Protein AF-A0A0N7KKI3-F1 (afdb_monomer)

Solvent-accessible surface area (backbone atoms only — not comparable to full-atom values): 72756 Å² total; per-residue (Å²): 108,72,69,59,54,50,51,52,50,52,51,49,30,52,50,28,50,50,39,34,52,52,30,52,74,70,67,49,55,43,55,56,21,29,50,46,22,46,49,48,26,42,55,50,39,72,75,39,97,56,88,76,52,44,30,58,56,37,31,52,39,54,54,62,45,43,54,87,88,44,73,42,76,65,54,56,46,21,52,50,36,22,36,77,67,65,56,20,59,52,69,49,43,49,35,59,38,47,75,63,39,57,44,39,30,86,85,38,40,69,59,35,48,52,49,49,52,53,48,56,61,44,71,63,59,69,79,72,96,66,55,76,72,53,39,56,52,49,34,52,56,34,30,73,46,64,45,49,42,69,50,70,72,43,97,76,72,50,57,34,50,40,56,42,51,50,54,52,48,53,49,49,49,51,52,50,49,44,32,55,78,68,71,42,86,75,84,89,60,82,97,42,65,87,75,63,59,83,66,87,73,75,94,72,91,73,94,74,84,83,89,90,57,72,72,63,54,52,50,51,50,53,44,43,58,51,41,48,53,48,47,52,52,34,50,30,52,41,46,63,25,68,67,48,27,50,42,53,33,38,37,47,68,64,40,46,69,68,40,49,55,48,49,53,55,51,51,57,59,59,60,49,79,81,53,100,48,83,73,54,50,60,49,52,52,48,35,53,48,31,54,48,40,36,78,65,63,67,68,66,60,63,74,91,40,74,63,22,59,61,59,61,83,69,75,85,83,68,94,83,68,60,73,73,45,100,63,58,62,48,66,51,45,50,56,41,54,49,58,56,44,70,57,37,80,92,55,72,48,68,57,26,48,30,60,52,49,36,43,42,48,57,28,49,24,52,71,68,62,44,51,66,25,57,43,52,34,52,51,53,53,33,39,36,48,59,49,45,49,58,75,60,81,64,40,58,97,54,55,46,70,49,36,48,47,37,44,47,32,31,39,46,48,52,17,52,51,55,62,53,52,67,50,60,82,73,56,94,71,96,64,80,53,69,63,55,55,25,49,54,53,22,56,60,58,51,67,74,42,58,84,62,30,61,54,58,83,92,44,40,67,60,13,20,49,42,25,27,54,39,47,52,58,51,49,60,54,50,57,68,72,55,84,76,82,95,71,96,82,57,83,73,58,68,37,27,75,36,33,43,61,37,46,45,51,51,24,28,39,63,67,69,71,41,66,80,69,61,55,73,42,87,84,67,68,57,83,45,94,67,88,66,86,74,80,79,55,64,64,58,46,47,75,76,65,51,63,63,86,82,41,41,73,59,36,25,71,41,45,58,90,48,70,69,62,50,58,68,42,48,58,33,50,76,72,41,56,75,68,43,21,34,46,39,32,42,26,52,49,24,23,22,50,62,65,10,40,58,51,28,61,57,44,51,44,50,53,54,43,55,60,52,72,74,53,84,77,80,96,74,60,78,63,61,58,62,73,45,36,51,35,52,36,42,42,43,52,37,51,42,37,66,38,44,46,50,44,40,13,42,67,24,40,44,28,58,48,43,63,60,29,51,60,51,27,43,52,36,22,62,44,64,72,69,89,73,88,81,63,98,60,78,91,62,44,56,56,53,39,19,22,43,32,42,50,41,45,49,68,68,32,69,79,58,56,56,55,65,88,75,74,76,94,82,85,58,81,80,65,75,87,70,54,38,71,69,54,32,38,50,49,42,39,47,58,56,67,62,67,46,97,84,56,77,81,65,72,79,71,66,86,71,61,77,86,70,75,58,80,67,59,67,82,80,33,64,64,54,42,51,49,52,53,48,53,53,46,48,25,69,38,80,85,65,93,79,70,83,59,67,69,41,56,52,50,21,52,51,49,47,47,65,32,52,68,70,80,86,81,79,74,86,75,81,90,79,81,88,81,86,89,79,90,79,91,87,82,89,81,90,87,88,80,86,90,85,77,87,70,79,93,46,26,54,50,51,51,56,69,15,44,63,62,39,50,54,52,53,52,50,31,35,78,71,68,76,34,55,60,64,50,52,41,52,14,54,47,52,46,33,74,72,34,56,46,43,48,59,55,52,40,30,48,36,29,14,47,49,52,66,63,76,59,65,65,41,65,32,73,52,80,76,32,76,50,35,76,92,36,28,68,59,43,46,51,49,26,46,47,25,31,43,58,18,53,26,89,70,83,81,72,93,62,95,58,88,70,75,55,64,40,42,43,57,56,50,49,50,55,53,37,64,75,66,51,73,72,84,84,40,72,60,58,50,62,52,50,54,54,34,51,52,52,37,33,74,54,44,74,83,72,36,40,44,51,51,35,14,47,48,37,70,72,41,58,77,27,34,66,40,39,41,53,62,41,53,44,52,60,40,49,75,36,66,65,51,44,52,32,29,54,53,26,25,53,26,30,33,69,20,49,72,58,96,65,33,77,40,88,50,95,72,42,21,66,48,39,14,56,41,62,52,73,90,60,88,61,98,62,77,74,39,25,21,37,44,52,40,61,72,33,39,70,53,46,70,40,63,63,59,53,50,53,52,50,52,49,51,50,41,55,51,28,34,21,47,30,64,56,51,53,80,88,63,81,93,76,64,91,86,75,65,55,49,65,64,58,44,42,53,48,38,52,33,52,20,42,51,50,16,41,54,48,43,64,35,36,33,66,60,44,45,47,41,39,50,69,43,51,49,56,48,50,43,42,65,29,44,61,83,80,60,57,95,57,57,76,60,25,30,35,36,34,12,37,36,53,24,46,22,52,50,48,30,47,29,70,55,46,36,33,59,93,58,57,71,67,55,30,67,77,43,34,76,56,42,46,63,44,53,33,53,35,47,41,51,52,27,41,38,65,72,65,77,45,82,68,28,46,55,71,57,22,51,54,32,20,52,56,41,34,53,51,46,36,54,74,50,28,42,67,56,45,47,59,32,57,66,67,45,52,51,47,39,26,54,43,31,41,76,70,71,38,47,48,54,23,50,49,50,37,59,37,34,41,74,86,24,47,43,57,48,42,65,73,74,90

Sequence (1307 aa):
MAAATAAAAAELERRVMAAVKASAARGDPPLLQAAEAARCAREASSSISVDGGAGAALAAALVSNLCFAHNTGAMWKVLDQAMASRLVSPLLALALLTPRVVPNRQAQPEAYRLYLELLGQYTVAPVCTESVETKAMLVKSIDDALHLSDSYGFQRVDFGHTVILFVLSVIKILTDCILEDCGLPTIDGDGHDISYAIGAEKSMNIDGKGSSFDRKDEHRECLRRKNTIMTLEVVEKITANKNTQVFLRLVYRNTPENFNILLQRLQLIGALKSKNFGTAHNLLGSLMMNIRKVVTTGHQLHKGNLLGSIVSTKPCSSAARSVFGAGKSSCWIPFDMFMENTMDGRHLDTISSIEALTELAKTLQVLNRATWQETFQALWISALRLIQRDRGIPEGPFPHLHSRLCMLLAIVPLSIASILKEESDKIEGGMVSVRRGELLSSLQVLGQFFGLLSPPPAVVQSANIAARKALVALSVLKDRNERGHNYSKDISSIKAAGNMLHLIVEACIARNLVDTSVYFWPSYVVPVKDASAVEESPWSALMEGSPLMGLKDALMVTPASSLAELEKLQPFAVSGSDEEKLAASKILCGASLLRGWNIQEHVIQMVLKLLSTLLPLDSGSDGFYIHHMPMLHALISGISSIDVVHILSMYGLVPELAAILMPLCEIFGSLPSSDHRNCSFEEASVYSVFSCAFLCLLRLWKFHRPPVEYALSKHGVFVCSEISLDFLLLLRNSHFALNSPYDVSRKSIFQLDPSFQKPVYIDSFPKLRAWYFQNQACIASTLSSSYKRKSILQVANKILKIVCHKMSKSGIPPVSSQSTSSSSMSGSSLGTQDDVSQGPPATAWEVLEAVPFVLETVLAACAHGRLSSRDLITGLRNLADFLPASVAVIVSYFSAEITRGLWKPVMLNGTDWPSPAATLLAVESDIEEALASAGVHINISPRIRPPIPMLPLPIATLISLSITVKMEEFNHLQGIIDKGVEICATSSSWPSMAIIGAFWAQKVRRWHDYIIQSCSETPFTRDKNAVAQLIRSCFSSFLGPLVDGRSCFVADRGVNRLLGQAHQERSPRFSLSPGLLYTRCCRMFPDNYFVCEEILKVVIERARALANECDSSRPHLLKSGRMTLSSATCSVEQIASLAASMLCHAGGIKLVRLLYEQILPTMLLSAGEARLGSAGPVCSSFEGFALAYVLLVSGASTWGVGETSPVYTSVYTSKRQRVVDRHLEFVANVMQGNIELGCGQVTWRTYVICFVGLLVDFAPTWIPEVKLETLKKLASGLWKWHECDLALSLLERGGPKAISTVVEYIL

Nearest PDB structures (foldseek):
  6qj3-assembly1_A  TM=1.197E-01  e=1.471E-01  Thermochaetoides thermophila DSM 1495
  7n6g-assembly1_1E  TM=1.795E-01  e=2.109E+00  Chlamydomonas reinhardtii

Secondary structure (DSSP, 8-state):
-HHHHHHHHHHHHHHHHHHHHHHHHTT--HHHHHHHHHHHHHHHHHHTT--S-HHHHHHHHHHHHHTTT---HHHHHHHHHHHHTTSS-HHHHHHHHHHHHSTTTTT-HHHHHHHHHHHHHHTT-------HHHHHHHHHHHHHHHTHHHHHT-SS--HHHHHHHHHHHHHHHHHHHHHHHTTPPP---SS------TT-S------------HHHHHHHHHHHHHHHHHHHHHHHHHHHSHHHHHHHHHHHHH-HHHHHHHHHHHHHHHGGGGS--TTHHHHHHHHHHHHHHHHH------TTSHHHHHS--S---SSS--TTSTTGGGGGHHHHHHHHHHT-TT---SS-HHHHHHHHHHHHHHHTT--HHHHHHHHHHHHHHHHHHTTS---SSS--HHHHHHIIIIIHHHHHHHHHHHHHTT--SSPPPHHHHHHHHHHHHHTT-HHHHPPPGGGHHHHHHHHHHHHHHHHHHHHHH--SS--TT-GGG-EE---HHHHHHHHHHHTTSS-GGGGGSTTS--EE----PPPPPHHHHHHTT--HHHHHHHHHHS---SHHHHHTTHHHHHHS-HHHHHHHHHHIIIIIHHH-TTTHHHHHHHHHHHHHHTSPSTT--HHHHHHTHHHHHHHHHHHHSHHHHHHHHHTT-HHHHHHHHHHHHHHHTTSB----TT--STT--HHHHHHHHHHHHHHTTT----TTTTS--SS---------HHHHHHHHHHHHHH--TT--SGGGT----GGG-S---GGG-HHHHHHHHHHHHHHHSPPPTT---HHHHHHHHHHHHHHTTTTTS--------------------------S----S-BHHHHHHHHHHHHHHHHHHHHTTSS-HHHHHHHHHHHHHH-TTHHHHHHHHHHHHHHHT-SPEEE--SSSS---HHHHHHHHHHHHHHHHHTT----S---SS-PPPEEEHHHHHHHHHHHHS-TTS-HHHHHHHHHHHHHHHHTSSSSSHHHHHHHHHHH-GGGHHHHHHHHHTGGGGT-HHHHHHHHHHHHHHHH--EETTEEPP-TT-SHHHHH----SS--SS----HHHHHHHHGGG-S-HHHHHHHHHHHHHHHHHHHHHHH-TTS--S-GGGPPPHHHHHHHHHHHHHHHHHHHHHHHHHHHHHHIIIIIHHHHHHH--TTTS----HHHHHHHHHHHHHHHHHHHHHHH-SS---HHHHHHTGGGHHHHHHHHHHHHHHHHTTSS--SS-HHHHHHHHHHHHHHHHHH-GGGGGGS-HHHHHHHHHHHHHTT-HHHHHHHHHTS-GGGHHHHHHHH-

Foldseek 3Di:
DVVVVVVLLVVLLVQLVVLLVVCVVVVHQLLVNLVSSLVSLVVSCVVDVPPDDSQLSSLLSLLVQCADPPVDPSSLRNVLSCCVVVSHQLLLSLLQNCLRCLLCCLVCVVSLVSSLVSLLVCLLPRDDPDDPRHLVVSLVSSCVSQVLCQLQVNPDAGSLNSNLSSLLLLLVSLLVSLCVLVVHDDPPDPPRRDDSDHPPDDDDDDDDDDDDDVPVVVVSVVSSVVSSLSSLVSSLSSLQRPVNLLSLLLCCQFPVVSNVSSVVSLVSVVVCVVPPDVVVVVSNVSSVVSSVCSVPVAFQFDCVDPLSLLPVLDQPDDDPDDCPDPQNLLLLVLLLLLLLLLQQLLDQALAALLQLLLQLLQQSCQLVVHDLLSSLLSNLLSLLQLLQQCLDDLPDQTQHSLLSCLVNLASSLSSLVLVVVVQVVPDDDDDDGPSLVSNVNSLVVNVVPVVSFADHPVCQVVQFVLLLVLVLVVVVVVCVVPPDDDDPDCNQWWTWGGTNSSSNVLLNCLVVSDHSCVSVPPPRIDTDDDGDGDDDQLLVVVVVPDDLVVCLVSLLADADAHPVSLVSLLCQCPPNDLVSVLSSLSSLLGCNCRPVSSCNLVSVQSLLQSLVVLFDDDDDDPPSCVSCQSNLLSSLLSCLRSNNSSSCSNRSCLLVLLLSLLVQLLSLLPDWQDDPVPDPPDDGTSLSSNLSSLLSNCSSFPLADALPLPDDDDDFDQQDPGDDNVNSLVLLVVVLVVVDVPDPSPVPRHDHDCVSNDRDDVVVRVLVVVLSVVLVVLLNDPDDPVDPDVVLVVLLVLLLCLLQVPPPPDDDDDDDDDDDDDDDDDDDDDDDPDPPDDGPRHRNSSNLSNLLVNLVVLLVCCLVVNAALVSNLSSVLSVCVVRVNNLLSLLRNLLSVLLVVPFDWDFCPCPRAPALVVQLVVLLVQLQQQLVLLQFHDDQDPDPDDDGDIDGSSLSSLLSNLLPHPCPPCSSSCSSSVVSSLSSCLSHDPPPLSRSLSSVCVRCVSSNLVSSLSSSLSVQLPDLVRLLSLLQSLCCQAQNDQDPLAHDDDPNHHDCQQQHGSDPDPPVGHYGRSNSSLSNRLQSHNHLLSSLVSLLLSLLSLLLNLLVLQDPPDDDDDPPRGDDSVNSSSSLSSSLSSSLSSQCSNNNLSSLLCLQQPRVLCCFAVQACVNVPPGPLSSLLSSLLSSLSNNVNNLCSRQNQADRDPSSCVPGVVCVLVSVQNSLLSLLCVLVVVGDTNDDPSNSVSNLLNNLSCCLSGRLVSLLSHDLVSLLSSLVSCVVVVSNSSNLSSLSSNHPVSSVVSSVVVD

Mean predicted aligned error: 16.3 Å

InterPro domains:
  IPR039638 Mediator of RNA polymerase II transcription subunit 33A/B [PTHR33739] (8-1307)
  IPR060620 Mediator of RNA polymerase II transcription subunit 33, C-terminal domain [PF27769] (1089-1267)
  IPR060621 Mediator of RNA polymerase II transcription subunit 33, middle TPR-like domain [PF27774] (783-1020)
  IPR060622 Mediator of RNA polymerase II transcription subunit 33, second TPR-like domain [PF27814] (111-295)

pLDDT: mean 75.93, std 17.08, range [24.58, 95.88]

Radius of gyration: 40.16 Å; Cα contacts (8 Å, |Δi|>4): 1659; chains: 1; bounding box: 122×83×146 Å

Structure (mmCIF, N/CA/C/O backbone):
data_AF-A0A0N7KKI3-F1
#
_entry.id   AF-A0A0N7KKI3-F1
#
loop_
_atom_site.group_PDB
_atom_site.id
_atom_site.type_symbol
_atom_site.label_atom_id
_atom_site.label_alt_id
_atom_site.label_comp_id
_atom_site.label_asym_id
_atom_site.label_entity_id
_atom_site.label_seq_id
_atom_site.pdbx_PDB_ins_code
_atom_site.Cartn_x
_atom_site.Cartn_y
_atom_site.Cartn_z
_atom_site.occupancy
_atom_site.B_iso_or_equiv
_atom_site.auth_seq_id
_atom_site.auth_comp_id
_atom_site.auth_asym_id
_atom_site.auth_atom_id
_atom_site.pdbx_PDB_model_num
ATOM 1 N N . MET A 1 1 ? -52.691 37.943 29.164 1.00 39.59 1 MET A N 1
ATOM 2 C CA . MET A 1 1 ? -52.758 36.521 28.757 1.00 39.59 1 MET A CA 1
ATOM 3 C C . MET A 1 1 ? -52.227 35.577 29.832 1.00 39.59 1 MET A C 1
ATOM 5 O O . MET A 1 1 ? -53.029 34.792 30.308 1.00 39.59 1 MET A O 1
ATOM 9 N N . ALA A 1 2 ? -50.972 35.694 30.291 1.00 42.16 2 ALA A N 1
ATOM 10 C CA . ALA A 1 2 ? -50.390 34.792 31.305 1.00 42.16 2 ALA A CA 1
ATOM 11 C C . ALA A 1 2 ? -51.200 34.667 32.620 1.00 42.16 2 ALA A C 1
ATOM 13 O O . ALA A 1 2 ? -51.372 33.573 33.149 1.00 42.16 2 ALA A O 1
ATOM 14 N N . ALA A 1 3 ? -51.764 35.773 33.123 1.00 48.22 3 ALA A N 1
ATOM 15 C CA . ALA A 1 3 ? -52.620 35.748 34.315 1.00 48.22 3 ALA A CA 1
ATOM 16 C C . ALA A 1 3 ? -53.956 35.011 34.085 1.00 48.22 3 ALA A C 1
ATOM 18 O O . ALA A 1 3 ? -54.440 34.316 34.972 1.00 48.22 3 ALA A O 1
ATOM 19 N N . ALA A 1 4 ? -54.532 35.119 32.882 1.00 51.38 4 ALA A N 1
ATOM 20 C CA . ALA A 1 4 ? -55.780 34.442 32.524 1.00 51.38 4 ALA A CA 1
ATOM 21 C C . ALA A 1 4 ? -55.566 32.933 32.320 1.00 51.38 4 ALA A C 1
ATOM 23 O O . ALA A 1 4 ? -56.387 32.134 32.757 1.00 51.38 4 ALA A O 1
ATOM 24 N N . THR A 1 5 ? -54.437 32.536 31.723 1.00 57.62 5 THR A N 1
ATOM 25 C CA . THR A 1 5 ? -54.050 31.123 31.590 1.00 57.62 5 THR A CA 1
ATOM 26 C C . THR A 1 5 ? -53.721 30.492 32.943 1.00 57.62 5 THR A C 1
ATOM 28 O O . THR A 1 5 ? -54.114 29.356 33.185 1.00 57.62 5 THR A O 1
ATOM 31 N N . ALA A 1 6 ? -53.075 31.229 33.855 1.00 60.16 6 ALA A N 1
ATOM 32 C CA . ALA A 1 6 ? -52.819 30.761 35.218 1.00 60.16 6 ALA A CA 1
ATOM 33 C C . ALA A 1 6 ? -54.119 30.594 36.025 1.00 60.16 6 ALA A C 1
ATOM 35 O O . ALA A 1 6 ? -54.301 29.580 36.693 1.00 60.16 6 ALA A O 1
ATOM 36 N N . ALA A 1 7 ? -55.055 31.544 35.912 1.00 66.81 7 ALA A N 1
ATOM 37 C CA . ALA A 1 7 ? -56.368 31.444 36.549 1.00 66.81 7 ALA A CA 1
ATOM 38 C C . ALA A 1 7 ? -57.192 30.264 36.003 1.00 66.81 7 ALA A C 1
ATOM 40 O O . ALA A 1 7 ? -57.813 29.536 36.774 1.00 66.81 7 ALA A O 1
ATOM 41 N N . ALA A 1 8 ? -57.160 30.036 34.686 1.00 65.81 8 ALA A N 1
ATOM 42 C CA . ALA A 1 8 ? -57.825 28.901 34.049 1.00 65.81 8 ALA A CA 1
ATOM 43 C C . ALA A 1 8 ? -57.219 27.550 34.473 1.00 65.81 8 ALA A C 1
ATOM 45 O O . ALA A 1 8 ? -57.959 26.604 34.737 1.00 65.81 8 ALA A O 1
ATOM 46 N N . ALA A 1 9 ? -55.889 27.468 34.588 1.00 66.56 9 ALA A N 1
ATOM 47 C CA . ALA A 1 9 ? -55.198 26.277 35.077 1.00 66.56 9 ALA A CA 1
ATOM 48 C C . ALA A 1 9 ? -55.525 25.986 36.552 1.00 66.56 9 ALA A C 1
ATOM 50 O O . ALA A 1 9 ? -55.833 24.846 36.889 1.00 66.56 9 ALA A O 1
ATOM 51 N N . ALA A 1 10 ? -55.545 27.013 37.408 1.00 70.94 10 ALA A N 1
ATOM 52 C CA . ALA A 1 10 ? -55.915 26.879 38.817 1.00 70.94 10 ALA A CA 1
ATOM 53 C C . ALA A 1 10 ? -57.389 26.463 38.999 1.00 70.94 10 ALA A C 1
ATOM 55 O O . ALA A 1 10 ? -57.712 25.647 39.861 1.00 70.94 10 ALA A O 1
ATOM 56 N N . GLU A 1 11 ? -58.298 26.985 38.169 1.00 77.44 11 GLU A N 1
ATOM 57 C CA . GLU A 1 11 ? -59.709 26.584 38.181 1.00 77.44 11 GLU A CA 1
ATOM 58 C C . GLU A 1 11 ? -59.897 25.139 37.697 1.00 77.44 11 GLU A C 1
ATOM 60 O O . GLU A 1 11 ? -60.662 24.380 38.298 1.00 77.44 11 GLU A O 1
ATOM 65 N N . LEU A 1 12 ? -59.180 24.729 36.647 1.00 77.38 12 LEU A N 1
ATOM 66 C CA . LEU A 1 12 ? -59.158 23.341 36.189 1.00 77.38 12 LEU A CA 1
ATOM 67 C C . LEU A 1 12 ? -58.646 22.405 37.290 1.00 77.38 12 LEU A C 1
ATOM 69 O O . LEU A 1 12 ? -59.284 21.398 37.589 1.00 77.38 12 LEU A O 1
ATOM 73 N N . GLU A 1 13 ? -57.524 22.756 37.912 1.00 76.75 13 GLU A N 1
ATOM 74 C CA . GLU A 1 13 ? -56.923 22.017 39.018 1.00 76.75 13 GLU A CA 1
ATOM 75 C C . GLU A 1 13 ? -57.913 21.846 40.178 1.00 76.75 13 GLU A C 1
ATOM 77 O O . GLU A 1 13 ? -58.149 20.731 40.650 1.00 76.75 13 GLU A O 1
ATOM 82 N N . ARG A 1 14 ? -58.586 22.933 40.572 1.00 81.00 14 ARG A N 1
ATOM 83 C CA . ARG A 1 14 ? -59.625 22.922 41.606 1.00 81.00 14 ARG A CA 1
ATOM 84 C C . ARG A 1 14 ? -60.778 21.980 41.251 1.00 81.00 14 ARG A C 1
ATOM 86 O O . ARG A 1 14 ? -61.243 21.243 42.122 1.00 81.00 14 ARG A O 1
ATOM 93 N N . ARG A 1 15 ? -61.245 21.982 39.996 1.00 82.44 15 ARG A N 1
ATOM 94 C CA . ARG A 1 15 ? -62.332 21.101 39.520 1.00 82.44 15 ARG A CA 1
ATOM 95 C C . ARG A 1 15 ? -61.924 19.633 39.502 1.00 82.44 15 ARG A C 1
ATOM 97 O O . ARG A 1 15 ? -62.675 18.798 40.000 1.00 82.44 15 ARG A O 1
ATOM 104 N N . VAL A 1 16 ? -60.741 19.328 38.972 1.00 82.50 16 VAL A N 1
ATOM 105 C CA . VAL A 1 16 ? -60.190 17.966 38.932 1.00 82.50 16 VAL A CA 1
ATOM 106 C C . VAL A 1 16 ? -60.048 17.417 40.352 1.00 82.50 16 VAL A C 1
ATOM 108 O O . VAL A 1 16 ? -60.515 16.318 40.640 1.00 82.50 16 VAL A O 1
ATOM 111 N N . MET A 1 17 ? -59.500 18.206 41.276 1.00 81.44 17 MET A N 1
ATOM 112 C CA . MET A 1 17 ? -59.344 17.785 42.669 1.00 81.44 17 MET A CA 1
ATOM 113 C C . MET A 1 17 ? -60.664 17.667 43.423 1.00 81.44 17 MET A C 1
ATOM 115 O O . MET A 1 17 ? -60.800 16.782 44.267 1.00 81.44 17 MET A O 1
ATOM 119 N N . ALA A 1 18 ? -61.647 18.522 43.131 1.00 83.38 18 ALA A N 1
ATOM 120 C CA . ALA A 1 18 ? -62.993 18.378 43.677 1.00 83.38 18 ALA A CA 1
ATOM 121 C C . ALA A 1 18 ? -63.645 17.067 43.211 1.00 83.38 18 ALA A C 1
ATOM 123 O O . ALA A 1 18 ? -64.257 16.382 44.026 1.00 83.38 18 ALA A O 1
ATOM 124 N N . ALA A 1 19 ? -63.452 16.683 41.945 1.00 83.56 19 ALA A N 1
ATOM 125 C CA . ALA A 1 19 ? -63.939 15.417 41.401 1.00 83.56 19 ALA A CA 1
ATOM 126 C C . ALA A 1 19 ? -63.255 14.206 42.055 1.00 83.56 19 ALA A C 1
ATOM 128 O O . ALA A 1 19 ? -63.938 13.302 42.530 1.00 83.56 19 ALA A O 1
ATOM 129 N N . VAL A 1 20 ? -61.922 14.225 42.186 1.00 83.00 20 VAL A N 1
ATOM 130 C CA . VAL A 1 20 ? -61.176 13.157 42.879 1.00 83.00 20 VAL A CA 1
ATOM 131 C C . VAL A 1 20 ? -61.623 13.033 44.339 1.00 83.00 20 VAL A C 1
ATOM 133 O O . VAL A 1 20 ? -61.888 11.928 44.804 1.00 83.00 20 VAL A O 1
ATOM 136 N N . LYS A 1 21 ? -61.774 14.154 45.062 1.00 83.06 21 LYS A N 1
ATOM 137 C CA . LYS A 1 21 ? -62.254 14.161 46.456 1.00 83.06 21 LYS A CA 1
ATOM 138 C C . LYS A 1 21 ? -63.697 13.664 46.574 1.00 83.06 21 LYS A C 1
ATOM 140 O O . LYS A 1 21 ? -63.990 12.908 47.495 1.00 83.06 21 LYS A O 1
ATOM 145 N N . ALA A 1 22 ? -64.583 14.051 45.654 1.00 84.44 22 ALA A N 1
ATOM 146 C CA . ALA A 1 22 ? -65.972 13.594 45.630 1.00 84.44 22 ALA A CA 1
ATOM 147 C C . ALA A 1 22 ? -66.069 12.085 45.363 1.00 84.44 22 ALA A C 1
ATOM 149 O O . ALA A 1 22 ? -66.792 11.387 46.067 1.00 84.44 22 ALA A O 1
ATOM 150 N N . SER A 1 23 ? -65.298 11.570 44.404 1.00 84.00 23 SER A N 1
ATOM 151 C CA . SER A 1 23 ? -65.222 10.138 44.103 1.00 84.00 23 SER A CA 1
ATOM 152 C C . SER A 1 23 ? -64.612 9.336 45.255 1.00 84.00 23 SER A C 1
ATOM 154 O O . SER A 1 23 ? -65.157 8.311 45.663 1.00 84.00 23 SER A O 1
ATOM 156 N N . ALA A 1 24 ? -63.543 9.849 45.871 1.00 82.06 24 ALA A N 1
ATOM 157 C CA . ALA A 1 24 ? -62.954 9.249 47.064 1.00 82.06 24 ALA A CA 1
ATOM 158 C C . ALA A 1 24 ? -63.943 9.211 48.244 1.00 82.06 24 ALA A C 1
ATOM 160 O O . ALA A 1 24 ? -64.003 8.208 48.952 1.00 82.06 24 ALA A O 1
ATOM 161 N N . ALA A 1 25 ? -64.763 10.254 48.427 1.00 83.88 25 ALA A N 1
ATOM 162 C CA . ALA A 1 25 ? -65.809 10.294 49.453 1.00 83.88 25 ALA A CA 1
ATOM 163 C C . ALA A 1 25 ? -66.946 9.284 49.204 1.00 83.88 25 ALA A C 1
ATOM 165 O O . ALA A 1 25 ? -67.576 8.837 50.160 1.00 83.88 25 ALA A O 1
ATOM 166 N N . ARG A 1 26 ? -67.187 8.886 47.945 1.00 84.31 26 ARG A N 1
ATOM 167 C CA . ARG A 1 26 ? -68.131 7.811 47.585 1.00 84.31 26 ARG A CA 1
ATOM 168 C C . ARG A 1 26 ? -67.565 6.401 47.789 1.00 84.31 26 ARG A C 1
ATOM 170 O O . ARG A 1 26 ? -68.307 5.434 47.662 1.00 84.31 26 ARG A O 1
ATOM 177 N N . GLY A 1 27 ? -66.278 6.273 48.124 1.00 80.69 27 GLY A N 1
ATOM 178 C CA . GLY A 1 27 ? -65.605 4.977 48.240 1.00 80.69 27 GLY A CA 1
ATOM 179 C C . GLY A 1 27 ? -65.276 4.336 46.889 1.00 80.69 27 GLY A C 1
ATOM 180 O O . GLY A 1 27 ? -65.025 3.134 46.828 1.00 80.69 27 GLY A O 1
ATOM 181 N N . ASP A 1 28 ? -65.272 5.122 45.810 1.00 85.56 28 ASP A N 1
ATOM 182 C CA . ASP A 1 28 ? -64.985 4.629 44.467 1.00 85.56 28 ASP A CA 1
ATOM 183 C C . ASP A 1 28 ? -63.538 4.108 44.360 1.00 85.56 28 ASP A C 1
ATOM 185 O O . ASP A 1 28 ? -62.619 4.692 44.951 1.00 85.56 28 ASP A O 1
ATOM 189 N N . PRO A 1 29 ? -63.277 3.045 43.575 1.00 86.25 29 PRO A N 1
ATOM 190 C CA . PRO A 1 29 ? -61.919 2.560 43.364 1.00 86.25 29 PRO A CA 1
ATOM 191 C C . PRO A 1 29 ? -61.066 3.611 42.620 1.00 86.25 29 PRO A C 1
ATOM 193 O O . PRO A 1 29 ? -61.608 4.378 41.820 1.00 86.25 29 PRO A O 1
ATOM 196 N N . PRO A 1 30 ? -59.727 3.636 42.798 1.00 83.94 30 PRO A N 1
ATOM 197 C CA . PRO A 1 30 ? -58.855 4.671 42.220 1.00 83.94 30 PRO A CA 1
ATOM 198 C C . PRO A 1 30 ? -58.974 4.845 40.696 1.00 83.94 30 PRO A C 1
ATOM 200 O O . PRO A 1 30 ? -58.796 5.947 40.186 1.00 83.94 30 PRO A O 1
ATOM 203 N N . LEU A 1 31 ? -59.325 3.779 39.969 1.00 85.00 31 LEU A N 1
ATOM 204 C CA . LEU A 1 31 ? -59.612 3.824 38.533 1.00 85.00 31 LEU A CA 1
ATOM 205 C C . LEU A 1 31 ? -60.816 4.716 38.192 1.00 85.00 31 LEU A C 1
ATOM 207 O O . LEU A 1 31 ? -60.772 5.490 37.240 1.00 85.00 31 LEU A O 1
ATOM 211 N N . LEU A 1 32 ? -61.890 4.620 38.975 1.00 85.62 32 LEU A N 1
ATOM 212 C CA . LEU A 1 32 ? -63.112 5.400 38.782 1.00 85.62 32 LEU A CA 1
ATOM 213 C C . LEU A 1 32 ? -62.879 6.868 39.170 1.00 85.62 32 LEU A C 1
ATOM 215 O O . LEU A 1 32 ? -63.328 7.762 38.457 1.00 85.62 32 LEU A O 1
ATOM 219 N N . GLN A 1 33 ? -62.077 7.106 40.216 1.00 86.50 33 GLN A N 1
ATOM 220 C CA . GLN A 1 33 ? -61.606 8.446 40.593 1.00 86.50 33 GLN A CA 1
ATOM 221 C C . GLN A 1 33 ? -60.806 9.096 39.451 1.00 86.50 33 GLN A C 1
ATOM 223 O O . GLN A 1 33 ? -61.048 10.250 39.098 1.00 86.50 33 GLN A O 1
ATOM 228 N N . ALA A 1 34 ? -59.887 8.345 38.829 1.00 84.38 34 ALA A N 1
ATOM 229 C CA . ALA A 1 34 ? -59.120 8.800 37.670 1.00 84.38 34 ALA A CA 1
ATOM 230 C C . ALA A 1 34 ? -60.013 9.065 36.444 1.00 84.38 34 ALA A C 1
ATOM 232 O O . ALA A 1 34 ? -59.830 10.064 35.747 1.00 84.38 34 ALA A O 1
ATOM 233 N N . ALA A 1 35 ? -60.998 8.199 36.187 1.00 84.81 35 ALA A N 1
ATOM 234 C CA . ALA A 1 35 ? -61.949 8.362 35.089 1.00 84.81 35 ALA A CA 1
ATOM 235 C C . ALA A 1 35 ? -62.837 9.603 35.267 1.00 84.81 35 ALA A C 1
ATOM 237 O O . ALA A 1 35 ? -63.074 10.332 34.303 1.00 84.81 35 ALA A O 1
ATOM 238 N N . GLU A 1 36 ? -63.298 9.888 36.486 1.00 84.75 36 GLU A N 1
ATOM 239 C CA . GLU A 1 36 ? -64.094 11.084 36.759 1.00 84.75 36 GLU A CA 1
ATOM 240 C C . GLU A 1 36 ? -63.252 12.360 36.687 1.00 84.75 36 GLU A C 1
ATOM 242 O O . GLU A 1 36 ? -63.684 13.341 36.083 1.00 84.75 36 GLU A O 1
ATOM 247 N N . ALA A 1 37 ? -62.019 12.325 37.196 1.00 83.88 37 ALA A N 1
ATOM 248 C CA . ALA A 1 37 ? -61.046 13.396 37.011 1.00 83.88 37 ALA A CA 1
ATOM 249 C C . ALA A 1 37 ? -60.817 13.696 35.519 1.00 83.88 37 ALA A C 1
ATOM 251 O O . ALA A 1 37 ? -60.845 14.856 35.104 1.00 83.88 37 ALA A O 1
ATOM 252 N N . ALA A 1 38 ? -60.668 12.653 34.695 1.00 82.25 38 ALA A N 1
ATOM 253 C CA . ALA A 1 38 ? -60.516 12.783 33.250 1.00 82.25 38 ALA A CA 1
ATOM 254 C C . ALA A 1 38 ? -61.770 13.325 32.559 1.00 82.25 38 ALA A C 1
ATOM 256 O O . ALA A 1 38 ? -61.658 14.146 31.648 1.00 82.25 38 ALA A O 1
ATOM 257 N N . ARG A 1 39 ? -62.963 12.908 32.995 1.00 83.88 39 ARG A N 1
ATOM 258 C CA . ARG A 1 39 ? -64.235 13.459 32.515 1.00 83.88 39 ARG A CA 1
ATOM 259 C C . ARG A 1 39 ? -64.331 14.954 32.825 1.00 83.88 39 ARG A C 1
ATOM 261 O O . ARG A 1 39 ? -64.575 15.736 31.913 1.00 83.88 39 ARG A O 1
ATOM 268 N N . CYS A 1 40 ? -64.057 15.358 34.065 1.00 83.62 40 CYS A N 1
ATOM 269 C CA . CYS A 1 40 ? -64.062 16.764 34.469 1.00 83.62 40 CYS A CA 1
ATOM 270 C C . CYS A 1 40 ? -63.009 17.589 33.724 1.00 83.62 40 CYS A C 1
ATOM 272 O O . CYS A 1 40 ? -63.290 18.723 33.340 1.00 83.62 40 CYS A O 1
ATOM 274 N N . ALA A 1 41 ? -61.822 17.024 33.478 1.00 78.38 41 ALA A N 1
ATOM 275 C CA . ALA A 1 41 ? -60.804 17.674 32.663 1.00 78.38 41 ALA A CA 1
ATOM 276 C C . ALA A 1 41 ? -61.295 17.884 31.224 1.00 78.38 41 ALA A C 1
ATOM 278 O O . ALA A 1 41 ? -61.208 18.997 30.725 1.00 78.38 41 ALA A O 1
ATOM 279 N N . ARG A 1 42 ? -61.897 16.867 30.587 1.00 75.38 42 ARG A N 1
ATOM 280 C CA . ARG A 1 42 ? -62.485 16.985 29.237 1.00 75.38 42 ARG A CA 1
ATOM 281 C C . ARG A 1 42 ? -63.599 18.029 29.168 1.00 75.38 42 ARG A C 1
ATOM 283 O O . ARG A 1 42 ? -63.617 18.834 28.244 1.00 75.38 42 ARG A O 1
ATOM 290 N N . GLU A 1 43 ? -64.501 18.040 30.145 1.00 75.12 43 GLU A N 1
ATOM 291 C CA . GLU A 1 43 ? -65.591 19.020 30.230 1.00 75.12 43 GLU A CA 1
ATOM 292 C C . GLU A 1 43 ? -65.042 20.446 30.390 1.00 75.12 43 GLU A C 1
ATOM 294 O O . GLU A 1 43 ? -65.451 21.360 29.675 1.00 75.12 43 GLU A O 1
ATOM 299 N N . ALA A 1 44 ? -64.050 20.639 31.261 1.00 68.19 44 ALA A N 1
ATOM 300 C CA . ALA A 1 44 ? -63.401 21.932 31.445 1.00 68.19 44 ALA A CA 1
ATOM 301 C C . ALA A 1 44 ? -62.616 22.374 30.195 1.00 68.19 44 ALA A C 1
ATOM 303 O O . ALA A 1 44 ? -62.736 23.531 29.791 1.00 68.19 44 ALA A O 1
ATOM 304 N N . SER A 1 45 ? -61.899 21.460 29.532 1.00 63.66 45 SER A N 1
ATOM 305 C CA . SER A 1 45 ? -61.201 21.714 28.264 1.00 63.66 45 SER A CA 1
ATOM 306 C C . SER A 1 45 ? -62.148 22.044 27.111 1.00 63.66 45 SER A C 1
ATOM 308 O O . SER A 1 45 ? -61.743 22.740 26.198 1.00 63.66 45 SER A O 1
ATOM 310 N N . SER A 1 46 ? -63.404 21.586 27.137 1.00 60.34 46 SER A N 1
ATOM 311 C CA . SER A 1 46 ? -64.406 21.976 26.129 1.00 60.34 46 SER A CA 1
ATOM 312 C C . SER A 1 46 ? -64.985 23.381 26.355 1.00 60.34 46 SER A C 1
ATOM 314 O O . SER A 1 46 ? -65.499 23.998 25.428 1.00 60.34 46 SER A O 1
ATOM 316 N N . SER A 1 47 ? -64.895 23.898 27.587 1.00 57.25 47 SER A N 1
ATOM 317 C CA . SER A 1 47 ? -65.416 25.220 27.975 1.00 57.25 47 SER A CA 1
ATOM 318 C C . SER A 1 47 ? -64.395 26.355 27.856 1.00 57.25 47 SER A C 1
ATOM 320 O O . SER A 1 47 ? -64.758 27.530 27.852 1.00 57.25 47 SER A O 1
ATOM 322 N N . ILE A 1 48 ? -63.115 26.005 27.769 1.00 53.59 48 ILE A N 1
ATOM 323 C CA . ILE A 1 48 ? -61.997 26.922 27.580 1.00 53.59 48 ILE A CA 1
ATOM 324 C C . ILE A 1 48 ? -61.506 26.617 26.169 1.00 53.59 48 ILE A C 1
ATOM 326 O O . ILE A 1 48 ? -61.241 25.459 25.892 1.00 53.59 48 ILE A O 1
ATOM 330 N N . SER A 1 49 ? -61.395 27.599 25.275 1.00 46.47 49 SER A N 1
ATOM 331 C CA . SER A 1 49 ? -60.937 27.428 23.881 1.00 46.47 49 SER A CA 1
ATOM 332 C C . SER A 1 49 ? -59.448 27.037 23.766 1.00 46.47 49 SER A C 1
ATOM 334 O O . SER A 1 49 ? -58.691 27.615 22.988 1.00 46.47 49 SER A O 1
ATOM 336 N N . VAL A 1 50 ? -58.996 26.115 24.612 1.00 46.41 50 VAL A N 1
ATOM 337 C CA . VAL A 1 50 ? -57.707 25.444 24.560 1.00 46.41 50 VAL A CA 1
ATOM 338 C C . VAL A 1 50 ? -57.954 24.173 23.759 1.00 46.41 50 VAL A C 1
ATOM 340 O O . VAL A 1 50 ? -58.229 23.104 24.305 1.00 46.41 50 VAL A O 1
ATOM 343 N N . ASP A 1 51 ? -57.910 24.329 22.439 1.00 42.06 51 ASP A N 1
ATOM 344 C CA . ASP A 1 51 ? -57.868 23.210 21.510 1.00 42.06 51 ASP A CA 1
ATOM 345 C C . ASP A 1 51 ? -56.622 22.363 21.819 1.00 42.06 51 ASP A C 1
ATOM 347 O O . ASP A 1 51 ? -55.485 22.767 21.569 1.00 42.06 51 ASP A O 1
ATOM 351 N N . GLY A 1 52 ? -56.845 21.182 22.400 1.00 50.84 52 GLY A N 1
ATOM 352 C CA . GLY A 1 52 ? -55.856 20.110 22.500 1.00 50.84 52 GLY A CA 1
ATOM 353 C C . GLY A 1 52 ? -55.506 19.665 23.925 1.00 50.84 52 GLY A C 1
ATOM 354 O O . GLY A 1 52 ? -55.110 20.448 24.781 1.00 50.84 52 GLY A O 1
ATOM 355 N N . GLY A 1 53 ? -55.611 18.352 24.157 1.00 58.69 53 GLY A N 1
ATOM 356 C CA . GLY A 1 53 ? -54.894 17.651 25.225 1.00 58.69 53 GLY A CA 1
ATOM 357 C C . GLY A 1 53 ? -55.539 17.612 26.614 1.00 58.69 53 GLY A C 1
ATOM 358 O O . GLY A 1 53 ? -54.835 17.813 27.600 1.00 58.69 53 GLY A O 1
ATOM 359 N N . ALA A 1 54 ? -56.826 17.261 26.748 1.00 65.94 54 ALA A N 1
ATOM 360 C CA . ALA A 1 54 ? -57.454 17.015 28.063 1.00 65.94 54 ALA A CA 1
ATOM 361 C C . ALA A 1 54 ? -56.625 16.083 28.981 1.00 65.94 54 ALA A C 1
ATOM 363 O O . ALA A 1 54 ? -56.628 16.247 30.199 1.00 65.94 54 ALA A O 1
ATOM 364 N N . GLY A 1 55 ? -55.870 15.139 28.402 1.00 71.25 55 GLY A N 1
ATOM 365 C CA . GLY A 1 55 ? -54.938 14.275 29.135 1.00 71.25 55 GLY A CA 1
ATOM 366 C C . GLY A 1 55 ? -53.695 14.993 29.679 1.00 71.25 55 GLY A C 1
ATOM 367 O O . GLY A 1 55 ? -53.248 14.669 30.775 1.00 71.25 55 GLY A O 1
ATOM 368 N N . ALA A 1 56 ? -53.156 15.991 28.971 1.00 74.25 56 ALA A N 1
ATOM 369 C CA . ALA A 1 56 ? -52.015 16.786 29.436 1.00 74.25 56 ALA A CA 1
ATOM 370 C C . ALA A 1 56 ? -52.411 17.722 30.582 1.00 74.25 56 ALA A C 1
ATOM 372 O O . ALA A 1 56 ? -51.719 17.813 31.598 1.00 74.25 56 ALA A O 1
ATOM 373 N N . ALA A 1 57 ? -53.579 18.348 30.451 1.00 74.19 57 ALA A N 1
ATOM 374 C CA . ALA A 1 57 ? -54.141 19.206 31.483 1.00 74.19 57 ALA A CA 1
ATOM 375 C C . ALA A 1 57 ? -54.500 18.405 32.754 1.00 74.19 57 ALA A C 1
ATOM 377 O O . ALA A 1 57 ? -54.219 18.840 33.872 1.00 74.19 57 ALA A O 1
ATOM 378 N N . LEU A 1 58 ? -55.035 17.187 32.584 1.00 81.69 58 LEU A N 1
ATOM 379 C CA . LEU A 1 58 ? -55.255 16.232 33.672 1.00 81.69 58 LEU A CA 1
ATOM 380 C C . LEU A 1 58 ? -53.942 15.823 34.361 1.00 81.69 58 LEU A C 1
ATOM 382 O O . LEU A 1 58 ? -53.892 15.791 35.590 1.00 81.69 58 LEU A O 1
ATOM 386 N N . ALA A 1 59 ? -52.881 15.544 33.593 1.00 81.56 59 ALA A N 1
ATOM 387 C CA . ALA A 1 59 ? -51.556 15.219 34.130 1.00 81.56 59 ALA A CA 1
ATOM 388 C C . ALA A 1 59 ? -51.039 16.333 35.046 1.00 81.56 59 ALA A C 1
ATOM 390 O O . ALA A 1 59 ? -50.664 16.079 36.190 1.00 81.56 59 ALA A O 1
ATOM 391 N N . ALA A 1 60 ? -51.074 17.574 34.553 1.00 80.75 60 ALA A N 1
ATOM 392 C CA . ALA A 1 60 ? -50.613 18.747 35.284 1.00 80.75 60 ALA A CA 1
ATOM 393 C C . ALA A 1 60 ? -51.377 18.942 36.601 1.00 80.75 60 ALA A C 1
ATOM 395 O O . ALA A 1 60 ? -50.738 19.147 37.634 1.00 80.75 60 ALA A O 1
ATOM 396 N N . ALA A 1 61 ? -52.709 18.805 36.573 1.00 80.00 61 ALA A N 1
ATOM 397 C CA . ALA A 1 61 ? -53.574 18.962 37.743 1.00 80.00 61 ALA A CA 1
ATOM 398 C C . ALA A 1 61 ? -53.375 17.863 38.804 1.00 80.00 61 ALA A C 1
ATOM 400 O O . ALA A 1 61 ? -53.372 18.141 40.005 1.00 80.00 61 ALA A O 1
ATOM 401 N N . LEU A 1 62 ? -53.195 16.605 38.385 1.00 84.25 62 LEU A N 1
ATOM 402 C CA . LEU A 1 62 ? -52.919 15.509 39.321 1.00 84.25 62 LEU A CA 1
ATOM 403 C C . LEU A 1 62 ? -51.530 15.666 39.959 1.00 84.25 62 LEU A C 1
ATOM 405 O O . LEU A 1 62 ? -51.384 15.519 41.173 1.00 84.25 62 LEU A O 1
ATOM 409 N N . VAL A 1 63 ? -50.514 16.005 39.159 1.00 83.94 63 VAL A N 1
ATOM 410 C CA . VAL A 1 63 ? -49.122 16.126 39.621 1.00 83.94 63 VAL A CA 1
ATOM 411 C C . VAL A 1 63 ? -48.896 17.380 40.474 1.00 83.94 63 VAL A C 1
ATOM 413 O O . VAL A 1 63 ? -48.042 17.358 41.358 1.00 83.9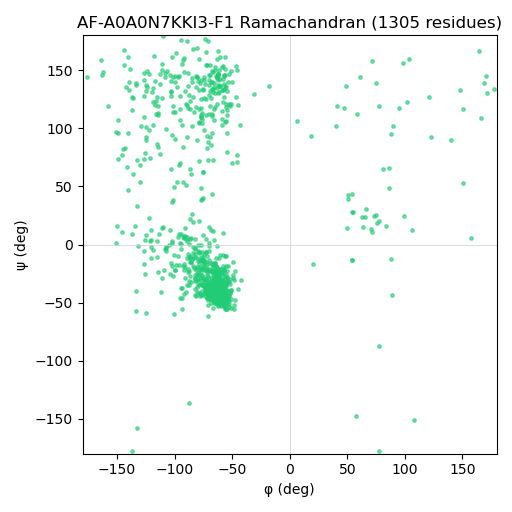4 63 VAL A O 1
ATOM 416 N N . SER A 1 64 ? -49.639 18.475 40.268 1.00 79.00 64 SER A N 1
ATOM 417 C CA . SER A 1 64 ? -49.543 19.680 41.119 1.00 79.00 64 SER A CA 1
ATOM 418 C C . SER A 1 64 ? -50.029 19.447 42.542 1.00 79.00 64 SER A C 1
ATOM 420 O O . SER A 1 64 ? -49.471 20.020 43.473 1.00 79.00 64 SER A O 1
ATOM 422 N N . ASN A 1 65 ? -50.987 18.538 42.725 1.00 75.56 65 ASN A N 1
ATOM 423 C CA . ASN A 1 65 ? -51.557 18.226 44.032 1.00 75.56 65 ASN A CA 1
ATOM 424 C C . ASN A 1 65 ? -50.842 17.088 44.771 1.00 75.56 65 ASN A C 1
ATOM 426 O O . ASN A 1 65 ? -50.985 16.965 45.986 1.00 75.56 65 ASN A O 1
ATOM 430 N N . LEU A 1 66 ? -50.083 16.247 44.065 1.00 74.69 66 LEU A N 1
ATOM 431 C CA . LEU A 1 66 ? -49.371 15.108 44.655 1.00 74.69 66 LEU A CA 1
ATOM 432 C C . LEU A 1 66 ? -48.218 15.521 45.581 1.00 74.69 66 LEU A C 1
ATOM 434 O O . LEU A 1 66 ? -47.961 14.847 46.580 1.00 74.69 66 LEU A O 1
ATOM 438 N N . CYS A 1 67 ? -47.541 16.628 45.279 1.00 62.12 67 CYS A N 1
ATOM 439 C CA . CYS A 1 67 ? -46.419 17.141 46.062 1.00 62.12 67 CYS A CA 1
ATOM 440 C C . CYS A 1 67 ? -46.910 18.237 47.029 1.00 62.12 67 CYS A C 1
ATOM 442 O O . CYS A 1 67 ? -47.807 19.002 46.696 1.00 62.12 67 CYS A O 1
ATOM 444 N N . PHE A 1 68 ? -46.341 18.313 48.237 1.00 62.06 68 PHE A N 1
ATOM 445 C CA . PHE A 1 68 ? -46.736 19.218 49.338 1.00 62.06 68 PHE A CA 1
ATOM 446 C C . PHE A 1 68 ? -47.987 18.798 50.136 1.00 62.06 68 PHE A C 1
ATOM 448 O O . PHE A 1 68 ? -47.845 18.140 51.166 1.00 62.06 68 PHE A O 1
ATOM 455 N N . ALA A 1 69 ? -49.198 19.182 49.715 1.00 58.69 69 ALA A N 1
ATOM 456 C CA . ALA A 1 69 ? -50.389 19.176 50.583 1.00 58.69 69 ALA A CA 1
ATOM 457 C C . ALA A 1 69 ? -51.163 17.843 50.630 1.00 58.69 69 ALA A C 1
ATOM 459 O O . ALA A 1 69 ? -51.896 17.589 51.590 1.00 58.69 69 ALA A O 1
ATOM 460 N N . HIS A 1 70 ? -51.030 16.988 49.610 1.00 63.78 70 HIS A N 1
ATOM 461 C CA . HIS A 1 70 ? -51.823 15.757 49.481 1.00 63.78 70 HIS A CA 1
ATOM 462 C C . HIS A 1 70 ? -50.986 14.518 49.143 1.00 63.78 70 HIS A C 1
ATOM 464 O O . HIS A 1 70 ? -51.488 13.604 48.482 1.00 63.78 70 HIS A O 1
ATOM 470 N N . ASN A 1 71 ? -49.745 14.450 49.642 1.00 70.88 71 ASN A N 1
ATOM 471 C CA . ASN A 1 71 ? -48.868 13.282 49.507 1.00 70.88 71 ASN A CA 1
ATOM 472 C C . ASN A 1 71 ? -49.415 12.071 50.296 1.00 70.88 71 ASN A C 1
ATOM 474 O O . ASN A 1 71 ? -48.936 11.703 51.366 1.00 70.88 71 ASN A O 1
ATOM 478 N N . THR A 1 72 ? -50.488 11.483 49.777 1.00 75.44 72 THR A N 1
ATOM 479 C CA . THR A 1 72 ? -51.219 10.350 50.337 1.00 75.44 72 THR A CA 1
ATOM 480 C C . THR A 1 72 ? -51.108 9.183 49.369 1.00 75.44 72 THR A C 1
ATOM 482 O O . THR A 1 72 ? -51.219 9.362 48.156 1.00 75.44 72 THR A O 1
ATOM 485 N N . GLY A 1 73 ? -50.947 7.960 49.881 1.00 75.62 73 GLY A N 1
ATOM 486 C CA . GLY A 1 73 ? -50.864 6.766 49.029 1.00 75.62 73 GLY A CA 1
ATOM 487 C C . GLY A 1 73 ? -52.086 6.566 48.116 1.00 75.62 73 GLY A C 1
ATOM 488 O O . GLY A 1 73 ? -51.975 5.916 47.082 1.00 75.62 73 GLY A O 1
ATOM 489 N N . ALA A 1 74 ? -53.241 7.152 48.458 1.00 79.56 74 ALA A N 1
ATOM 490 C CA . ALA A 1 74 ? -54.434 7.151 47.614 1.00 79.56 74 ALA A CA 1
ATOM 491 C C . ALA A 1 74 ? -54.238 7.962 46.321 1.00 79.56 74 ALA A C 1
ATOM 493 O O . ALA A 1 74 ? -54.534 7.452 45.245 1.00 79.56 74 ALA A O 1
ATOM 494 N N . MET A 1 75 ? -53.679 9.174 46.402 1.00 82.50 75 MET A N 1
ATOM 495 C CA . MET A 1 75 ? -53.435 10.019 45.224 1.00 82.50 75 MET A CA 1
ATOM 496 C C . MET A 1 75 ? -52.428 9.387 44.257 1.00 82.50 75 MET A C 1
ATOM 498 O O . MET A 1 75 ? -52.634 9.420 43.046 1.00 82.50 75 MET A O 1
ATOM 502 N N . TRP A 1 76 ? -51.372 8.753 44.777 1.00 86.56 76 TRP A N 1
ATOM 503 C CA . TRP A 1 76 ? -50.410 8.025 43.942 1.00 86.56 76 TRP A CA 1
ATOM 504 C C . TRP A 1 76 ? -51.063 6.848 43.206 1.00 86.56 76 TRP A C 1
ATOM 506 O O . TRP A 1 76 ? -50.790 6.645 42.027 1.00 86.56 76 TRP A O 1
ATOM 516 N N . LYS A 1 77 ? -51.994 6.130 43.856 1.00 86.81 77 LYS A N 1
ATOM 517 C CA . LYS A 1 77 ? -52.800 5.082 43.205 1.00 86.81 77 LYS A CA 1
ATOM 518 C C . LYS A 1 77 ? -53.725 5.637 42.119 1.00 86.81 77 LYS A C 1
ATOM 520 O O . LYS A 1 77 ? -53.907 4.975 41.105 1.00 86.81 77 LYS A O 1
ATOM 525 N N . VAL A 1 78 ? -54.312 6.822 42.308 1.00 86.75 78 VAL A N 1
ATOM 526 C CA . VAL A 1 78 ? -55.134 7.478 41.271 1.00 86.75 78 VAL A CA 1
ATOM 527 C C . VAL A 1 78 ? -54.282 7.819 40.051 1.00 86.75 78 VAL A C 1
ATOM 529 O O . VAL A 1 78 ? -54.688 7.521 38.930 1.00 86.75 78 VAL A O 1
ATOM 532 N N . LEU A 1 79 ? -53.088 8.387 40.254 1.00 87.88 79 LEU A N 1
ATOM 533 C CA . LEU A 1 79 ? -52.177 8.698 39.152 1.00 87.88 79 LEU A CA 1
ATOM 534 C C . LEU A 1 79 ? -51.710 7.431 38.421 1.00 87.88 79 LEU A C 1
ATOM 536 O O . LEU A 1 79 ? -51.727 7.403 37.193 1.00 87.88 79 LEU A O 1
ATOM 540 N N . ASP A 1 80 ? -51.344 6.381 39.158 1.00 87.62 80 ASP A N 1
ATOM 541 C CA . ASP A 1 80 ? -50.974 5.088 38.575 1.00 87.62 80 ASP A CA 1
ATOM 542 C C . ASP A 1 80 ? -52.104 4.523 37.701 1.00 87.62 80 ASP A C 1
ATOM 544 O O . ASP A 1 80 ? -51.891 4.200 36.536 1.00 87.62 80 ASP A O 1
ATOM 548 N N . GLN A 1 81 ? -53.343 4.505 38.204 1.00 89.12 81 GLN A N 1
ATOM 549 C CA . GLN A 1 81 ? -54.497 4.045 37.425 1.00 89.12 81 GLN A CA 1
ATOM 550 C C . GLN A 1 81 ? -54.809 4.948 36.222 1.00 89.12 81 GLN A C 1
ATOM 552 O O . GLN A 1 81 ? -55.232 4.443 35.178 1.00 89.12 81 GLN A O 1
ATOM 557 N N . ALA A 1 82 ? -54.576 6.261 36.324 1.00 86.50 82 ALA A N 1
ATOM 558 C CA . ALA A 1 82 ? -54.727 7.193 35.206 1.00 86.50 82 ALA A CA 1
ATOM 559 C C . ALA A 1 82 ? -53.716 6.911 34.079 1.00 86.50 82 ALA A C 1
ATOM 561 O O . ALA A 1 82 ? -54.089 6.939 32.903 1.00 86.50 82 ALA A O 1
ATOM 562 N N . MET A 1 83 ? -52.465 6.597 34.433 1.00 85.62 83 MET A N 1
ATOM 563 C CA . MET A 1 83 ? -51.421 6.197 33.483 1.00 85.62 83 MET A CA 1
ATOM 564 C C . MET A 1 83 ? -51.686 4.803 32.898 1.00 85.62 83 MET A C 1
ATOM 566 O O . MET A 1 83 ? -51.654 4.640 31.678 1.00 85.62 83 MET A O 1
ATOM 570 N N . ALA A 1 84 ? -52.033 3.816 33.733 1.00 84.38 84 ALA A N 1
ATOM 571 C CA . ALA A 1 84 ? -52.374 2.455 33.307 1.00 84.38 84 ALA A CA 1
ATOM 572 C C . ALA A 1 84 ? -53.548 2.430 32.316 1.00 84.38 84 ALA A C 1
ATOM 574 O O . ALA A 1 84 ? -53.543 1.665 31.351 1.00 84.38 84 ALA A O 1
ATOM 575 N N . SER A 1 85 ? -54.531 3.308 32.525 1.00 83.56 85 SER A N 1
ATOM 576 C CA . SER A 1 85 ? -55.738 3.417 31.696 1.00 83.56 85 SER A CA 1
ATOM 577 C C . SER A 1 85 ? -55.591 4.377 30.515 1.00 83.56 85 SER A C 1
ATOM 579 O O . SER A 1 85 ? -56.578 4.655 29.836 1.00 83.56 85 SER A O 1
ATOM 581 N N . ARG A 1 86 ? -54.379 4.903 30.270 1.00 77.38 86 ARG A N 1
ATOM 582 C CA . ARG A 1 86 ? -54.065 5.852 29.183 1.00 77.38 86 ARG A CA 1
ATOM 583 C C . ARG A 1 86 ? -54.942 7.112 29.184 1.00 77.38 86 ARG A C 1
ATOM 585 O O . ARG A 1 86 ? -55.177 7.715 28.140 1.00 77.38 86 ARG A O 1
ATOM 592 N N . LEU A 1 87 ? -55.439 7.513 30.354 1.00 79.44 87 LEU A N 1
ATOM 593 C CA . LEU A 1 87 ? -56.145 8.787 30.529 1.00 79.44 87 LEU A CA 1
ATOM 594 C C . LEU A 1 87 ? -55.157 9.960 30.534 1.00 79.44 87 LEU A C 1
ATOM 596 O O . LEU A 1 87 ? -55.506 11.071 30.140 1.00 79.44 87 LEU A O 1
ATOM 600 N N . VAL A 1 88 ? -53.925 9.683 30.963 1.00 80.19 88 VAL A N 1
ATOM 601 C CA . VAL A 1 88 ? -52.776 10.584 30.957 1.00 80.19 88 VAL A CA 1
ATOM 602 C C . VAL A 1 88 ? -51.614 9.891 30.248 1.00 80.19 88 VAL A C 1
ATOM 604 O O . VAL A 1 88 ? -51.401 8.697 30.451 1.00 80.19 88 VAL A O 1
ATOM 607 N N . SER A 1 89 ? -50.841 10.640 29.456 1.00 80.69 89 SER A N 1
ATOM 608 C CA . SER A 1 89 ? -49.581 10.151 28.888 1.00 80.69 89 SER A CA 1
ATOM 609 C C . SER A 1 89 ? -48.569 9.883 30.013 1.00 80.69 89 SER A C 1
ATOM 611 O O . SER A 1 89 ? -48.195 10.827 30.720 1.00 80.69 89 SER A O 1
ATOM 613 N N . PRO A 1 90 ? -48.094 8.634 30.200 1.00 83.88 90 PRO A N 1
ATOM 614 C CA . PRO A 1 90 ? -47.157 8.319 31.276 1.00 83.88 90 PRO A CA 1
ATOM 615 C C . PRO A 1 90 ? -45.840 9.100 31.176 1.00 83.88 90 PRO A C 1
ATOM 617 O O . PRO A 1 9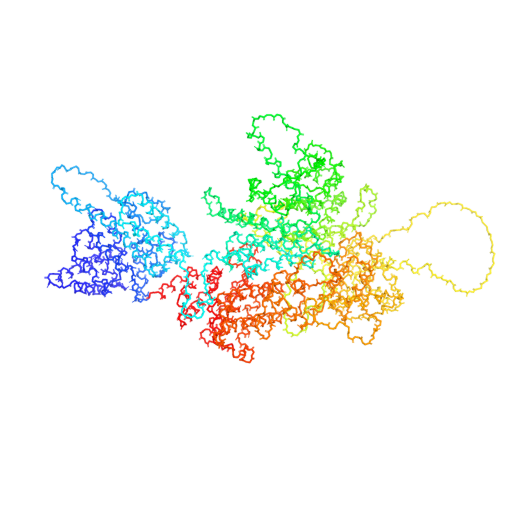0 ? -45.289 9.498 32.197 1.00 83.88 90 PRO A O 1
ATOM 620 N N . LEU A 1 91 ? -45.364 9.379 29.953 1.00 82.19 91 LEU A N 1
ATOM 621 C CA . LEU A 1 91 ? -44.159 10.184 29.715 1.00 82.19 91 LEU A CA 1
ATOM 622 C C . LEU A 1 91 ? -44.306 11.598 30.283 1.00 82.19 91 LEU A C 1
ATOM 624 O O . LEU A 1 91 ? -43.432 12.069 31.006 1.00 82.19 91 LEU A O 1
ATOM 628 N N . LEU A 1 92 ? -45.437 12.251 30.004 1.00 85.94 92 LEU A N 1
ATOM 629 C CA . LEU A 1 92 ? -45.712 13.596 30.499 1.00 85.94 92 LEU A CA 1
ATOM 630 C C . LEU A 1 92 ? -45.897 13.618 32.021 1.00 85.94 92 LEU A C 1
ATOM 632 O O . LEU A 1 92 ? -45.349 14.491 32.689 1.00 85.94 92 LEU A O 1
ATOM 636 N N . ALA A 1 93 ? -46.637 12.658 32.584 1.00 86.75 93 ALA A N 1
ATOM 637 C CA . ALA A 1 93 ? -46.824 12.570 34.033 1.00 86.75 93 ALA A CA 1
ATOM 638 C C . ALA A 1 93 ? -45.488 12.410 34.774 1.00 86.75 93 ALA A C 1
ATOM 640 O O . ALA A 1 93 ? -45.256 13.082 35.778 1.00 86.75 93 ALA A O 1
ATOM 641 N N . LEU A 1 94 ? -44.593 11.560 34.259 1.00 88.12 94 LEU A N 1
ATOM 642 C CA . LEU A 1 94 ? -43.255 11.385 34.816 1.00 88.12 94 LEU A CA 1
ATOM 643 C C . LEU A 1 94 ? -42.403 12.649 34.658 1.00 88.12 94 LEU A C 1
ATOM 645 O O . LEU A 1 94 ? -41.803 13.073 35.642 1.00 88.12 94 LEU A O 1
ATOM 649 N N . ALA A 1 95 ? -42.408 13.286 33.481 1.00 87.25 95 ALA A N 1
ATOM 650 C CA . ALA A 1 95 ? -41.675 14.532 33.235 1.00 87.25 95 ALA A CA 1
ATOM 651 C C . ALA A 1 95 ? -42.087 15.657 34.198 1.00 87.25 95 ALA A C 1
ATOM 653 O O . ALA A 1 95 ? -41.235 16.390 34.685 1.00 87.25 95 ALA A O 1
ATOM 654 N N . LEU A 1 96 ? -43.378 15.754 34.534 1.00 86.94 96 LEU A N 1
ATOM 655 C CA . LEU A 1 96 ? -43.895 16.725 35.504 1.00 86.94 96 LEU A CA 1
ATOM 656 C C . LEU A 1 96 ? -43.551 16.373 36.963 1.00 86.94 96 LEU A C 1
ATOM 658 O O . LEU A 1 96 ? -43.439 17.267 37.804 1.00 86.94 96 LEU A O 1
ATOM 662 N N . LEU A 1 97 ? -43.414 15.082 37.290 1.00 88.12 97 LEU A N 1
ATOM 663 C CA . LEU A 1 97 ? -43.068 14.616 38.637 1.00 88.12 97 LEU A CA 1
ATOM 664 C C . LEU A 1 97 ? -41.585 14.816 38.957 1.00 88.12 97 LEU A C 1
ATOM 666 O O . LEU A 1 97 ? -41.255 15.194 40.082 1.00 88.12 97 LEU A O 1
ATOM 670 N N . THR A 1 98 ? -40.699 14.570 37.992 1.00 87.94 98 THR A N 1
ATOM 671 C CA . THR A 1 98 ? -39.241 14.637 38.163 1.00 87.94 98 THR A CA 1
ATOM 672 C C . THR A 1 98 ? -38.759 15.928 38.852 1.00 87.94 98 THR A C 1
ATOM 674 O O . THR A 1 98 ? -38.162 15.806 39.925 1.00 87.94 98 THR A O 1
ATOM 677 N N . PRO A 1 99 ? -39.068 17.150 38.363 1.00 84.94 99 PRO A N 1
ATOM 678 C CA . PRO A 1 99 ? -38.596 18.394 38.982 1.00 84.94 99 PRO A CA 1
ATOM 679 C C . PRO A 1 99 ? -39.189 18.663 40.372 1.00 84.94 99 PRO A C 1
ATOM 681 O O . PRO A 1 99 ? -38.650 19.470 41.122 1.00 84.94 99 PRO A O 1
ATOM 684 N N . ARG A 1 100 ? -40.297 18.007 40.747 1.00 83.44 100 ARG A N 1
ATOM 685 C CA . ARG A 1 100 ? -40.976 18.220 42.039 1.00 83.44 100 ARG A CA 1
ATOM 686 C C . ARG A 1 100 ? -40.540 17.229 43.115 1.00 83.44 100 ARG A C 1
ATOM 688 O O . ARG A 1 100 ? -40.427 17.596 44.286 1.00 83.44 100 ARG A O 1
ATOM 695 N N . VAL A 1 101 ? -40.313 15.974 42.730 1.00 85.81 101 VAL A N 1
ATOM 696 C CA . VAL A 1 101 ? -40.014 14.879 43.663 1.00 85.81 101 VAL A CA 1
ATOM 697 C C . VAL A 1 101 ? -38.511 14.746 43.912 1.00 85.81 101 VAL A C 1
ATOM 699 O O . VAL A 1 101 ? -38.110 14.540 45.057 1.00 85.81 101 VAL A O 1
ATOM 702 N N . VAL A 1 102 ? -37.675 14.885 42.875 1.00 85.94 102 VAL A N 1
ATOM 703 C CA . VAL A 1 102 ? -36.226 14.631 42.970 1.00 85.94 102 VAL A CA 1
ATOM 704 C C . VAL A 1 102 ? -35.500 15.593 43.928 1.00 85.94 102 VAL A C 1
ATOM 706 O O . VAL A 1 102 ? -34.765 15.094 44.786 1.00 85.94 102 VAL A O 1
ATOM 709 N N . PRO A 1 103 ? -35.726 16.925 43.900 1.00 83.06 103 PRO A N 1
ATOM 710 C CA . PRO A 1 103 ? -35.072 17.843 44.845 1.00 83.06 103 PRO A CA 1
ATOM 711 C C . PRO A 1 103 ? -35.469 17.586 46.306 1.00 83.06 103 PRO A C 1
ATOM 713 O O . PRO A 1 103 ? -34.679 17.763 47.229 1.00 83.06 103 PRO A O 1
ATOM 716 N N . ASN A 1 104 ? -36.701 17.114 46.522 1.00 82.69 104 ASN A N 1
ATOM 717 C CA . ASN A 1 104 ? -37.277 16.866 47.844 1.00 82.69 104 ASN A CA 1
ATOM 718 C C . ASN A 1 104 ? -37.047 15.433 48.354 1.00 82.69 104 ASN A C 1
ATOM 720 O O . ASN A 1 104 ? -37.589 15.059 49.398 1.00 82.69 104 ASN A O 1
ATOM 724 N N . ARG A 1 105 ? -36.242 14.618 47.657 1.00 84.81 105 ARG A N 1
ATOM 725 C CA . ARG A 1 105 ? -36.086 13.178 47.937 1.00 84.81 105 ARG A CA 1
ATOM 726 C C . ARG A 1 105 ? -35.600 12.853 49.352 1.00 84.81 105 ARG A C 1
ATOM 728 O O . ARG A 1 105 ? -35.988 11.830 49.912 1.00 84.81 105 ARG A O 1
ATOM 735 N N . GLN A 1 106 ? -34.785 13.724 49.958 1.00 80.06 106 GLN A N 1
ATOM 736 C CA . GLN A 1 106 ? -34.319 13.541 51.338 1.00 80.06 106 GLN A CA 1
ATOM 737 C C . GLN A 1 106 ? -35.368 13.954 52.380 1.00 80.06 106 GLN A C 1
ATOM 739 O O . GLN A 1 106 ? -35.452 13.329 53.445 1.00 80.06 106 GLN A O 1
ATOM 744 N N . ALA A 1 107 ? -36.171 14.979 52.079 1.00 80.44 107 ALA A N 1
ATOM 745 C CA . ALA A 1 107 ? -37.233 15.480 52.949 1.00 80.44 107 ALA A CA 1
ATOM 746 C C . ALA A 1 107 ? -38.482 14.581 52.921 1.00 80.44 107 ALA A C 1
ATOM 748 O O . ALA A 1 107 ? -39.147 14.420 53.945 1.00 80.44 107 ALA A O 1
ATOM 749 N N . GLN A 1 108 ? -38.778 13.974 51.766 1.00 82.50 108 GLN A N 1
ATOM 750 C CA . GLN A 1 108 ? -39.939 13.109 51.528 1.00 82.50 108 GLN A CA 1
ATOM 751 C C . GLN A 1 108 ? -39.527 11.773 50.876 1.00 82.50 108 GLN A C 1
ATOM 753 O O . GLN A 1 108 ? -39.856 11.517 49.710 1.00 82.50 108 GLN A O 1
ATOM 758 N N . PRO A 1 109 ? -38.814 10.891 51.603 1.00 85.44 109 PRO A N 1
ATOM 759 C CA . PRO A 1 109 ? -38.364 9.611 51.059 1.00 85.44 109 PRO A CA 1
ATOM 760 C C . PRO A 1 109 ? -39.525 8.691 50.633 1.00 85.44 109 PRO A C 1
ATOM 762 O O . PRO A 1 109 ? -39.352 7.863 49.740 1.00 85.44 109 PRO A O 1
ATOM 765 N N . GLU A 1 110 ? -40.722 8.843 51.203 1.00 85.44 110 GLU A N 1
ATOM 766 C CA . GLU A 1 110 ? -41.924 8.094 50.819 1.00 85.44 110 GLU A CA 1
ATOM 767 C C . GLU A 1 110 ? -42.425 8.476 49.413 1.00 85.44 110 GLU A C 1
ATOM 769 O O . GLU A 1 110 ? -42.775 7.598 48.625 1.00 85.44 110 GLU A O 1
ATOM 774 N N . ALA A 1 111 ? -42.406 9.770 49.064 1.00 85.06 111 ALA A N 1
ATOM 775 C CA . ALA A 1 111 ? -42.777 10.244 47.725 1.00 85.06 111 ALA A CA 1
ATOM 776 C C . ALA A 1 111 ? -41.776 9.767 46.669 1.00 85.06 111 ALA A C 1
ATOM 778 O O . ALA A 1 111 ? -42.165 9.302 45.599 1.00 85.06 111 ALA A O 1
ATOM 779 N N . TYR A 1 112 ? -40.482 9.844 46.990 1.00 89.31 112 TYR A N 1
ATOM 780 C CA . TYR A 1 112 ? -39.427 9.384 46.093 1.00 89.31 112 TYR A CA 1
ATOM 781 C C . TYR A 1 112 ? -39.517 7.872 45.836 1.00 89.31 112 TYR A C 1
ATOM 783 O O . TYR A 1 112 ? -39.376 7.437 44.696 1.00 89.31 112 TYR A O 1
ATOM 791 N N . ARG A 1 113 ? -39.862 7.072 46.858 1.00 89.50 113 ARG A N 1
ATOM 792 C CA . ARG A 1 113 ? -40.108 5.627 46.710 1.00 89.50 113 ARG A CA 1
ATOM 793 C C . ARG A 1 113 ? -41.216 5.331 45.695 1.00 89.50 113 ARG A C 1
ATOM 795 O O . ARG A 1 113 ? -41.023 4.464 44.849 1.00 89.50 113 ARG A O 1
ATOM 802 N N . LEU A 1 114 ? -42.348 6.035 45.773 1.00 89.25 114 LEU A N 1
ATOM 803 C CA . LEU A 1 114 ? -43.488 5.851 44.861 1.00 89.25 114 LEU A CA 1
ATOM 804 C C . LEU A 1 114 ? -43.173 6.350 43.446 1.00 89.25 114 LEU A C 1
ATOM 806 O O . LEU A 1 114 ? -43.512 5.690 42.467 1.00 89.25 114 LEU A O 1
ATOM 810 N N . TYR A 1 115 ? -42.449 7.464 43.324 1.00 90.31 115 TYR A N 1
ATOM 811 C CA . TYR A 1 115 ? -41.929 7.935 42.041 1.00 90.31 115 TYR A CA 1
ATOM 812 C C . TYR A 1 115 ? -41.034 6.889 41.364 1.00 90.31 115 TYR A C 1
ATOM 814 O O . TYR A 1 115 ? -41.229 6.609 40.184 1.00 90.31 115 TYR A O 1
ATOM 822 N N . LEU A 1 116 ? -40.113 6.257 42.101 1.00 91.12 116 LEU A N 1
ATOM 823 C CA . LEU A 1 116 ? -39.264 5.185 41.572 1.00 91.12 116 LEU A CA 1
ATOM 824 C C . LEU A 1 116 ? -40.076 3.957 41.113 1.00 91.12 116 LEU A C 1
ATOM 826 O O . LEU A 1 116 ? -39.698 3.322 40.128 1.00 91.12 116 LEU A O 1
ATOM 830 N N . GLU A 1 117 ? -41.197 3.633 41.773 1.00 89.50 117 GLU A N 1
ATOM 831 C CA . GLU A 1 117 ? -42.101 2.550 41.341 1.00 89.50 117 GLU A CA 1
ATOM 832 C C . GLU A 1 117 ? -42.766 2.874 40.002 1.00 89.50 117 GLU A C 1
ATOM 834 O O . GLU A 1 117 ? -42.683 2.073 39.067 1.00 89.50 117 GLU A O 1
ATOM 839 N N . LEU A 1 118 ? -43.354 4.069 39.879 1.00 89.12 118 LEU A N 1
ATOM 840 C CA . LEU A 1 118 ? -43.974 4.530 38.634 1.00 89.12 118 LEU A CA 1
ATOM 841 C C . LEU A 1 118 ? -42.949 4.605 37.503 1.00 89.12 118 LEU A C 1
ATOM 843 O O . LEU A 1 118 ? -43.187 4.134 36.390 1.00 89.12 118 LEU A O 1
ATOM 847 N N . LEU A 1 119 ? -41.777 5.161 37.793 1.00 88.06 119 LEU A N 1
ATOM 848 C CA . LEU A 1 119 ? -40.712 5.315 36.822 1.00 88.06 119 LEU A CA 1
ATOM 849 C C . LEU A 1 119 ? -40.235 3.943 36.334 1.00 88.06 119 LEU A C 1
ATOM 851 O O . LEU A 1 119 ? -40.196 3.713 35.127 1.00 88.06 119 LEU A O 1
ATOM 855 N N . GLY A 1 120 ? -40.006 2.985 37.237 1.00 84.25 120 GLY A N 1
ATOM 856 C CA . GLY A 1 120 ? -39.659 1.606 36.889 1.00 84.25 120 GLY A CA 1
ATOM 857 C C . GLY A 1 120 ? -40.758 0.820 36.156 1.00 84.25 120 GLY A C 1
ATOM 858 O O . GLY A 1 120 ? -40.459 -0.231 35.581 1.00 84.25 120 GLY A O 1
ATOM 859 N N . GLN A 1 121 ? -42.011 1.281 36.169 1.00 84.56 121 GLN A N 1
ATOM 860 C CA . GLN A 1 121 ? -43.141 0.653 35.478 1.00 84.56 121 GLN A CA 1
ATOM 861 C C . GLN A 1 121 ? -43.368 1.237 34.077 1.00 84.56 121 GLN A C 1
ATOM 863 O O . GLN A 1 121 ? -43.508 0.477 33.121 1.00 84.56 121 GLN A O 1
ATOM 868 N N . TYR A 1 122 ? -43.357 2.565 33.936 1.00 82.69 122 TYR A N 1
ATOM 869 C CA . TYR A 1 122 ? -43.800 3.240 32.710 1.00 82.69 122 TYR A CA 1
ATOM 870 C C . TYR A 1 122 ? -42.669 3.689 31.773 1.00 82.69 122 TYR A C 1
ATOM 872 O O . TYR A 1 122 ? -42.901 3.817 30.573 1.00 82.69 122 TYR A O 1
ATOM 880 N N . THR A 1 123 ? -41.432 3.866 32.252 1.00 74.50 123 THR A N 1
ATOM 881 C CA . THR A 1 123 ? -40.295 4.202 31.357 1.00 74.50 123 THR A CA 1
ATOM 882 C C . THR A 1 123 ? -39.790 3.010 30.545 1.00 74.50 123 THR A C 1
ATOM 884 O O . THR A 1 123 ? -39.180 3.180 29.494 1.00 74.50 123 THR A O 1
ATOM 887 N N . VAL A 1 124 ? -40.069 1.791 31.010 1.00 64.62 124 VAL A N 1
ATOM 888 C CA . VAL A 1 124 ? -39.637 0.532 30.385 1.00 64.62 124 VAL A CA 1
ATOM 889 C C . VAL A 1 124 ? -40.520 0.180 29.171 1.00 64.62 124 VAL A C 1
ATOM 891 O O . VAL A 1 124 ? -40.128 -0.623 28.330 1.00 64.62 124 VAL A O 1
ATOM 894 N N . ALA A 1 125 ? -41.701 0.786 29.033 1.00 62.66 125 ALA A N 1
ATOM 895 C CA . ALA A 1 125 ? -42.606 0.554 27.907 1.00 62.66 125 ALA A CA 1
ATOM 896 C C . ALA A 1 125 ? -43.432 1.815 27.591 1.00 62.66 125 ALA A C 1
ATOM 898 O O . ALA A 1 125 ? -44.627 1.853 27.896 1.00 62.66 125 ALA A O 1
ATOM 899 N N . PRO A 1 126 ? -42.827 2.859 26.992 1.00 58.03 126 PRO A N 1
ATOM 900 C CA . PRO A 1 126 ? -43.557 4.065 26.627 1.00 58.03 126 PRO A CA 1
ATOM 901 C C . PRO A 1 126 ? -44.471 3.774 25.429 1.00 58.03 126 PRO A C 1
ATOM 903 O O . PRO A 1 126 ? -44.104 4.012 24.290 1.00 58.03 126 PRO A O 1
ATOM 906 N N . VAL A 1 127 ? -45.662 3.220 25.652 1.00 57.09 127 VAL A N 1
ATOM 907 C CA . VAL A 1 127 ? -46.646 3.025 24.577 1.00 57.09 127 VAL A CA 1
ATOM 908 C C . VAL A 1 127 ? -47.310 4.369 24.289 1.00 57.09 127 VAL A C 1
ATOM 910 O O . VAL A 1 127 ? -48.088 4.852 25.111 1.00 57.09 127 VAL A O 1
ATOM 913 N N . CYS A 1 128 ? -47.025 4.976 23.134 1.00 58.38 128 CYS A N 1
ATOM 914 C CA . CYS A 1 128 ? -47.632 6.246 22.732 1.00 58.38 128 CYS A CA 1
ATOM 915 C C . CYS A 1 128 ? -48.313 6.120 21.360 1.00 58.38 128 CYS A C 1
ATOM 917 O O . CYS A 1 128 ? -47.712 6.345 20.313 1.00 58.38 128 CYS A O 1
ATOM 919 N N . THR A 1 129 ? -49.595 5.751 21.372 1.00 54.97 129 THR A N 1
ATOM 920 C CA . THR A 1 129 ? -50.470 5.746 20.188 1.00 54.97 129 THR A CA 1
ATOM 921 C C . THR A 1 129 ? -51.272 7.046 20.150 1.00 54.97 129 THR A C 1
ATOM 923 O O . THR A 1 129 ? -52.471 7.051 20.424 1.00 54.97 129 THR A O 1
ATOM 926 N N . GLU A 1 130 ? -50.599 8.165 19.902 1.00 59.31 130 GLU A N 1
ATOM 927 C CA . GLU A 1 130 ? -51.205 9.502 19.918 1.00 59.31 130 GLU A CA 1
ATOM 928 C C . GLU A 1 130 ? -51.224 10.129 18.510 1.00 59.31 130 GLU A C 1
ATOM 930 O O . GLU A 1 130 ? -50.339 9.866 17.689 1.00 59.31 130 GLU A O 1
ATOM 935 N N . SER A 1 131 ? -52.255 10.929 18.204 1.00 59.88 131 SER A N 1
ATOM 936 C CA . SER A 1 131 ? -52.390 11.640 16.923 1.00 59.88 131 SER A CA 1
ATOM 937 C C . SER A 1 131 ? -51.256 12.659 16.723 1.00 59.88 131 SER A C 1
ATOM 939 O O . SER A 1 131 ? -50.600 13.081 17.679 1.00 59.88 131 SER A O 1
ATOM 941 N N . VAL A 1 132 ? -51.008 13.073 15.474 1.00 58.78 132 VAL A N 1
ATOM 942 C CA . VAL A 1 132 ? -49.927 14.023 15.132 1.00 58.78 132 VAL A CA 1
ATOM 943 C C . VAL A 1 132 ? -50.040 15.330 15.934 1.00 58.78 132 VAL A C 1
ATOM 945 O O . VAL A 1 132 ? -49.036 15.829 16.438 1.00 58.78 132 VAL A O 1
ATOM 948 N N . GLU A 1 133 ? -51.259 15.842 16.115 1.00 57.97 133 GLU A N 1
ATOM 949 C CA . GLU A 1 133 ? -51.540 17.061 16.886 1.00 57.97 133 GLU A CA 1
ATOM 950 C C . GLU A 1 133 ? -51.236 16.879 18.381 1.00 57.97 133 GLU A C 1
ATOM 952 O O . GLU A 1 133 ? -50.594 17.733 18.996 1.00 57.97 133 GLU A O 1
ATOM 957 N N . THR A 1 134 ? -51.604 15.732 18.961 1.00 67.44 134 THR A N 1
ATOM 958 C CA . THR A 1 134 ? -51.286 15.414 20.363 1.00 67.44 134 THR A CA 1
ATOM 959 C C . THR A 1 134 ? -49.785 15.225 20.598 1.00 67.44 134 THR A C 1
ATOM 961 O O . THR A 1 134 ? -49.273 15.685 21.617 1.00 67.44 134 THR A O 1
ATOM 964 N N . LYS A 1 135 ? -49.040 14.675 19.626 1.00 72.94 135 LYS A N 1
ATOM 965 C CA . LYS A 1 135 ? -47.575 14.534 19.716 1.00 72.94 135 LYS A CA 1
ATOM 966 C C . LYS A 1 135 ? -46.865 15.884 19.821 1.00 72.94 135 LYS A C 1
ATOM 968 O O . LYS A 1 135 ? -45.954 16.018 20.631 1.00 72.94 135 LYS A O 1
ATOM 973 N N . ALA A 1 136 ? -47.275 16.885 19.039 1.00 73.88 136 ALA A N 1
ATOM 974 C CA . ALA A 1 136 ? -46.663 18.217 19.078 1.00 73.88 136 ALA A CA 1
ATOM 975 C C . ALA A 1 136 ? -46.877 18.917 20.432 1.00 73.88 136 ALA A C 1
ATOM 977 O O . ALA A 1 136 ? -45.973 19.576 20.947 1.00 73.88 136 ALA A O 1
ATOM 978 N N . MET A 1 137 ? -48.057 18.740 21.031 1.00 75.06 137 MET A N 1
ATOM 979 C CA . MET A 1 137 ? -48.344 19.258 22.366 1.00 75.06 137 MET A CA 1
ATOM 980 C C . MET A 1 137 ? -47.539 18.529 23.445 1.00 75.06 137 MET A C 1
ATOM 982 O O . MET A 1 137 ? -46.950 19.188 24.297 1.00 75.06 137 MET A O 1
ATOM 986 N N . LEU A 1 138 ? -47.466 17.194 23.388 1.00 77.88 138 LEU A N 1
ATOM 987 C CA . LEU A 1 138 ? -46.644 16.408 24.310 1.00 77.88 138 LEU A CA 1
ATOM 988 C C . LEU A 1 138 ? -45.174 16.820 24.266 1.00 77.88 138 LEU A C 1
ATOM 990 O O . LEU A 1 138 ? -44.571 16.984 25.321 1.00 77.88 138 LEU A O 1
ATOM 994 N N . VAL A 1 139 ? -44.619 17.000 23.061 1.00 82.50 139 VAL A N 1
ATOM 995 C CA . VAL A 1 139 ? -43.247 17.485 22.853 1.00 82.50 139 VAL A CA 1
ATOM 996 C C . VAL A 1 139 ? -43.025 18.756 23.648 1.00 82.50 139 VAL A C 1
ATOM 998 O O . VAL A 1 139 ? -42.141 18.792 24.496 1.00 82.50 139 VAL A O 1
ATOM 1001 N N . LYS A 1 140 ? -43.887 19.754 23.433 1.00 83.25 140 LYS A N 1
ATOM 1002 C CA . LYS A 1 140 ? -43.789 21.042 24.109 1.00 83.25 140 LYS A CA 1
ATOM 1003 C C . LYS A 1 140 ? -43.929 20.906 25.626 1.00 83.25 140 LYS A C 1
ATOM 1005 O O . LYS A 1 140 ? -43.122 21.453 26.355 1.00 83.25 140 LYS A O 1
ATOM 1010 N N . SER A 1 141 ? -44.918 20.161 26.117 1.00 82.69 141 SER A N 1
ATOM 1011 C CA . SER A 1 141 ? -45.149 20.032 27.561 1.00 82.69 141 SER A CA 1
ATOM 1012 C C . SER A 1 141 ? -44.050 19.258 28.295 1.00 82.69 141 SER A C 1
ATOM 1014 O O . SER A 1 141 ? -43.770 19.564 29.450 1.00 82.69 141 SER A O 1
ATOM 1016 N N . ILE A 1 142 ? -43.439 18.252 27.661 1.00 84.19 142 ILE A N 1
ATOM 1017 C CA . ILE A 1 142 ? -42.303 17.513 28.235 1.00 84.19 142 ILE A CA 1
ATOM 1018 C C . ILE A 1 142 ? -41.045 18.386 28.214 1.00 84.19 142 ILE A C 1
ATOM 1020 O O . ILE A 1 142 ? -40.301 18.407 29.193 1.00 84.19 142 ILE A O 1
ATOM 1024 N N . ASP A 1 143 ? -40.831 19.108 27.115 1.00 84.88 143 ASP A N 1
ATOM 1025 C CA . ASP A 1 143 ? -39.726 20.048 26.962 1.00 84.88 143 ASP A CA 1
ATOM 1026 C C . ASP A 1 143 ? -39.812 21.186 27.990 1.00 84.88 143 ASP A C 1
ATOM 1028 O O . ASP A 1 143 ? -38.859 21.402 28.727 1.00 84.88 143 ASP A O 1
ATOM 1032 N N . ASP A 1 144 ? -40.986 21.802 28.158 1.00 84.06 144 ASP A N 1
ATOM 1033 C CA . ASP A 1 144 ? -41.248 22.836 29.171 1.00 84.06 144 ASP A CA 1
ATOM 1034 C C . ASP A 1 144 ? -41.027 22.317 30.611 1.00 84.06 144 ASP A C 1
ATOM 1036 O O . ASP A 1 144 ? -40.639 23.078 31.494 1.00 84.06 144 ASP A O 1
ATOM 1040 N N . ALA A 1 145 ? -41.294 21.030 30.876 1.00 83.38 145 ALA A N 1
ATOM 1041 C CA . ALA A 1 145 ? -41.172 20.439 32.213 1.00 83.38 145 ALA A CA 1
ATOM 1042 C C . ALA A 1 145 ? -39.727 20.082 32.605 1.00 83.38 145 ALA A C 1
ATOM 1044 O O . ALA A 1 145 ? -39.404 20.080 33.795 1.00 83.38 145 ALA A O 1
ATOM 1045 N N . LEU A 1 146 ? -38.881 19.738 31.629 1.00 83.88 146 LEU A N 1
ATOM 1046 C CA . LEU A 1 146 ? -37.514 19.248 31.851 1.00 83.88 146 LEU A CA 1
ATOM 1047 C C . LEU A 1 146 ? -36.426 20.108 31.193 1.00 83.88 146 LEU A C 1
ATOM 1049 O O . LEU A 1 146 ? -35.256 19.789 31.358 1.00 83.88 146 LEU A O 1
ATOM 1053 N N . HIS A 1 147 ? -36.782 21.160 30.457 1.00 83.31 147 HIS A N 1
ATOM 1054 C CA . HIS A 1 147 ? -35.869 22.024 29.700 1.00 83.31 147 HIS A CA 1
ATOM 1055 C C . HIS A 1 147 ? -34.962 21.252 28.718 1.00 83.31 147 HIS A C 1
ATOM 1057 O O . HIS A 1 147 ? -33.759 21.498 28.633 1.00 83.31 147 HIS A O 1
ATOM 1063 N N . LEU A 1 148 ? -35.518 20.283 27.974 1.00 82.69 148 LEU A N 1
ATOM 1064 C CA . LEU A 1 148 ? -34.721 19.382 27.125 1.00 82.69 148 LEU A CA 1
ATOM 1065 C C . LEU A 1 148 ? -34.037 20.122 25.959 1.00 82.69 148 LEU A C 1
ATOM 1067 O O . LEU A 1 148 ? -32.888 19.816 25.639 1.00 82.69 148 LEU A O 1
ATOM 1071 N N . SER A 1 149 ? -34.706 21.084 25.323 1.00 79.25 149 SER A N 1
ATOM 1072 C CA . SER A 1 149 ? -34.158 21.909 24.239 1.00 79.25 149 SER A CA 1
ATOM 1073 C C . SER A 1 149 ? -32.901 22.649 24.677 1.00 79.25 149 SER A C 1
ATOM 1075 O O . SER A 1 149 ? -31.893 22.643 23.967 1.00 79.25 149 SER A O 1
ATOM 1077 N N . ASP A 1 150 ? -32.962 23.234 25.872 1.00 78.00 150 ASP A N 1
ATOM 1078 C CA . ASP A 1 150 ? -31.934 24.103 26.430 1.00 78.00 150 ASP A CA 1
ATOM 1079 C C . ASP A 1 150 ? -30.745 23.275 26.919 1.00 78.00 150 ASP A C 1
ATOM 1081 O O . ASP A 1 150 ? -29.599 23.598 26.615 1.00 78.00 150 ASP A O 1
ATOM 1085 N N . SER A 1 151 ? -31.011 22.155 27.597 1.00 72.50 151 SER A N 1
ATOM 1086 C CA . SER A 1 151 ? -29.963 21.290 28.146 1.00 72.50 151 SER A CA 1
ATOM 1087 C C . SER A 1 151 ? -29.187 20.491 27.103 1.00 72.50 151 SER A C 1
ATOM 1089 O O . SER A 1 151 ? -28.061 20.080 27.369 1.00 72.50 151 SER A O 1
ATOM 1091 N N . TYR A 1 152 ? -29.764 20.247 25.923 1.00 74.25 152 TYR A N 1
ATOM 1092 C CA . TYR A 1 152 ? -29.107 19.484 24.854 1.00 74.25 152 TYR A CA 1
ATOM 1093 C C . TYR A 1 152 ? -28.814 20.305 23.587 1.00 74.25 152 TYR A C 1
ATOM 1095 O O . TYR A 1 152 ? -28.302 19.748 22.616 1.00 74.25 152 TYR A O 1
ATOM 1103 N N . GLY A 1 153 ? -29.109 21.611 23.581 1.00 67.50 153 GLY A N 1
ATOM 1104 C CA . GLY A 1 153 ? -28.745 22.536 22.501 1.00 67.50 153 GLY A CA 1
ATOM 1105 C C . GLY A 1 153 ? -29.559 22.399 21.205 1.00 67.50 153 GLY A C 1
ATOM 1106 O O . GLY A 1 153 ? -29.073 22.764 20.132 1.00 67.50 153 GLY A O 1
ATOM 1107 N N . PHE A 1 154 ? -30.790 21.880 21.259 1.00 69.25 154 PHE A N 1
ATOM 1108 C CA . PHE A 1 154 ? -31.641 21.692 20.076 1.00 69.25 154 PHE A CA 1
ATOM 1109 C C . PHE A 1 154 ? -32.702 22.795 19.953 1.00 69.25 154 PHE A C 1
ATOM 1111 O O . PHE A 1 154 ? -33.603 22.886 20.777 1.00 69.25 154 PHE A O 1
ATOM 1118 N N . GLN A 1 155 ? -32.683 23.574 18.861 1.00 61.75 155 GLN A N 1
ATOM 1119 C CA . GLN A 1 155 ? -33.698 24.619 18.605 1.00 61.75 155 GLN A CA 1
ATOM 1120 C C . GLN A 1 155 ? -35.096 24.070 18.270 1.00 61.75 155 GLN A C 1
ATOM 1122 O O . GLN A 1 155 ? -36.091 24.785 18.379 1.00 61.75 155 GLN A O 1
ATOM 1127 N N . ARG A 1 156 ? -35.188 22.822 17.791 1.00 64.88 156 ARG A N 1
ATOM 1128 C CA . ARG A 1 156 ? -36.456 22.180 17.431 1.00 64.88 156 ARG A CA 1
ATOM 1129 C C . ARG A 1 156 ? -36.359 20.678 17.657 1.00 64.88 156 ARG A C 1
ATOM 1131 O O . ARG A 1 156 ? -35.706 19.975 16.891 1.00 64.88 156 ARG A O 1
ATOM 1138 N N . VAL A 1 157 ? -37.021 20.210 18.705 1.00 72.12 157 VAL A N 1
ATOM 1139 C CA . VAL A 1 157 ? -37.090 18.799 19.084 1.00 72.12 157 VAL A CA 1
ATOM 1140 C C . VAL A 1 157 ? -38.375 18.220 18.485 1.00 72.12 157 VAL A C 1
ATOM 1142 O O . VAL A 1 157 ? -39.444 18.810 18.622 1.00 72.12 157 VAL A O 1
ATOM 1145 N N . ASP A 1 158 ? -38.287 17.113 17.750 1.00 78.31 158 ASP A N 1
ATOM 1146 C CA . ASP A 1 158 ? -39.476 16.368 17.321 1.00 78.31 158 ASP A CA 1
ATOM 1147 C C . ASP A 1 158 ? -39.859 15.309 18.375 1.00 78.31 158 ASP A C 1
ATOM 1149 O O . ASP A 1 158 ? -39.138 15.094 19.347 1.00 78.31 158 ASP A O 1
ATOM 1153 N N . PHE A 1 159 ? -40.984 14.615 18.185 1.00 81.25 159 PHE A N 1
ATOM 1154 C CA . PHE A 1 159 ? -41.456 13.617 19.151 1.00 81.25 159 PHE A CA 1
ATOM 1155 C C . PHE A 1 159 ? -40.427 12.516 19.447 1.00 81.25 159 PHE A C 1
ATOM 1157 O O . PHE A 1 159 ? -40.239 12.150 20.608 1.00 81.25 159 PHE A O 1
ATOM 1164 N N . GLY A 1 160 ? -39.729 12.010 18.424 1.00 80.31 160 GLY A N 1
ATOM 1165 C CA . GLY A 1 160 ? -38.718 10.973 18.610 1.00 80.31 160 GLY A CA 1
ATOM 1166 C C . GLY A 1 160 ? -37.524 11.459 19.429 1.00 80.31 160 GLY A C 1
ATOM 1167 O O . GLY A 1 160 ? -37.085 10.768 20.350 1.00 80.31 160 GLY A O 1
ATOM 1168 N N . HIS A 1 161 ? -37.042 12.671 19.148 1.00 81.75 161 HIS A N 1
ATOM 1169 C CA . HIS A 1 161 ? -35.980 13.295 19.929 1.00 81.75 161 HIS A CA 1
ATOM 1170 C C . HIS A 1 161 ? -36.436 13.540 21.377 1.00 81.75 161 HIS A C 1
ATOM 1172 O O . 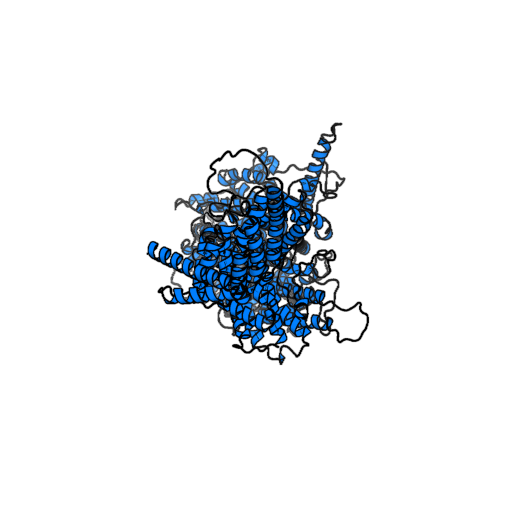HIS A 1 161 ? -35.694 13.197 22.293 1.00 81.75 161 HIS A O 1
ATOM 1178 N N . THR A 1 162 ? -37.661 14.028 21.616 1.00 84.31 162 THR A N 1
ATOM 1179 C CA . THR A 1 162 ? -38.178 14.257 22.979 1.00 84.31 162 THR A CA 1
ATOM 1180 C C . THR A 1 162 ? -38.193 12.974 23.805 1.00 84.31 162 THR A C 1
ATOM 1182 O O . THR A 1 162 ? -37.755 12.992 24.952 1.00 84.31 162 THR A O 1
ATOM 1185 N N . VAL A 1 163 ? -38.647 11.847 23.242 1.00 83.19 163 VAL A N 1
ATOM 1186 C CA . VAL A 1 163 ? -38.673 10.554 23.952 1.00 83.19 163 VAL A CA 1
ATOM 1187 C C . VAL A 1 163 ? -37.263 10.108 24.344 1.00 83.19 163 VAL A C 1
ATOM 1189 O O . VAL A 1 163 ? -37.037 9.694 25.482 1.00 83.19 163 VAL A O 1
ATOM 1192 N N . ILE A 1 164 ? -36.301 10.210 23.424 1.00 83.62 164 ILE A N 1
ATOM 1193 C CA . ILE A 1 164 ? -34.911 9.808 23.676 1.00 83.62 164 ILE A CA 1
ATOM 1194 C C . ILE A 1 164 ? -34.262 10.710 24.727 1.00 83.62 164 ILE A C 1
ATOM 1196 O O . ILE A 1 164 ? -33.642 10.204 25.663 1.00 83.62 164 ILE A O 1
ATOM 1200 N N . LEU A 1 165 ? -34.419 12.029 24.589 1.00 84.44 165 LEU A N 1
ATOM 1201 C CA . LEU A 1 165 ? -33.867 13.005 25.525 1.00 84.44 165 LEU A CA 1
ATOM 1202 C C . LEU A 1 165 ? -34.506 12.872 26.910 1.00 84.44 165 LEU A C 1
ATOM 1204 O O . LEU A 1 165 ? -33.789 12.920 27.901 1.00 84.44 165 LEU A O 1
ATOM 1208 N N . PHE A 1 166 ? -35.812 12.602 26.994 1.00 87.12 166 PHE A N 1
ATOM 1209 C CA . PHE A 1 166 ? -36.491 12.290 28.253 1.00 87.12 166 PHE A CA 1
ATOM 1210 C C . PHE A 1 166 ? -35.854 11.080 28.952 1.00 87.12 166 PHE A C 1
ATOM 1212 O O . PHE A 1 166 ? -35.475 11.170 30.119 1.00 87.12 166 PHE A O 1
ATOM 1219 N N . VAL A 1 167 ? -35.682 9.958 28.240 1.00 86.69 167 VAL A N 1
ATOM 1220 C CA . VAL A 1 167 ? -35.073 8.740 28.806 1.00 86.69 167 VAL A CA 1
ATOM 1221 C C . VAL A 1 167 ? -33.628 8.997 29.241 1.00 86.69 167 VAL A C 1
ATOM 1223 O O . VAL A 1 167 ? -33.230 8.577 30.328 1.00 86.69 167 VAL A O 1
ATOM 1226 N N . LEU A 1 168 ? -32.848 9.711 28.426 1.00 86.56 168 LEU A N 1
ATOM 1227 C CA . LEU A 1 168 ? -31.469 10.074 28.747 1.00 86.56 168 LEU A CA 1
ATOM 1228 C C . LEU A 1 168 ? -31.389 10.975 29.988 1.00 86.56 168 LEU A C 1
ATOM 1230 O O . LEU A 1 168 ? -30.583 10.703 30.877 1.00 86.56 168 LEU A O 1
ATOM 1234 N N . SER A 1 169 ? -32.241 11.999 30.075 1.00 87.00 169 SER A N 1
ATOM 1235 C CA . SER A 1 169 ? -32.323 12.902 31.226 1.00 87.00 169 SER A CA 1
ATOM 1236 C C . SER A 1 169 ? -32.699 12.160 32.495 1.00 87.00 169 SER A C 1
ATOM 1238 O O . SER A 1 169 ? -32.030 12.328 33.507 1.00 87.00 169 SER A O 1
ATOM 1240 N N . VAL A 1 170 ? -33.703 11.280 32.447 1.00 87.94 170 VAL A N 1
ATOM 1241 C CA . VAL A 1 170 ? -34.080 10.449 33.598 1.00 87.94 170 VAL A CA 1
ATOM 1242 C C . VAL A 1 170 ? -32.892 9.616 34.083 1.00 87.94 170 VAL A C 1
ATOM 1244 O O . VAL A 1 170 ? -32.615 9.594 35.279 1.00 87.94 170 VAL A O 1
ATOM 1247 N N . ILE A 1 171 ? -32.150 8.967 33.179 1.00 87.94 171 ILE A N 1
ATOM 1248 C CA . ILE A 1 171 ? -30.967 8.184 33.563 1.00 87.94 171 ILE A CA 1
ATOM 1249 C C . ILE A 1 171 ? -29.897 9.089 34.188 1.00 87.94 171 ILE A C 1
ATOM 1251 O O . ILE A 1 171 ? -29.367 8.732 35.240 1.00 87.94 171 ILE A O 1
ATOM 1255 N N . LYS A 1 172 ? -29.594 10.247 33.584 1.00 86.38 172 LYS A N 1
ATOM 1256 C CA . LYS A 1 172 ? -28.631 11.223 34.127 1.00 86.38 172 LYS A CA 1
ATOM 1257 C C . LYS A 1 172 ? -29.033 11.672 35.539 1.00 86.38 172 LYS A C 1
ATOM 1259 O O . LYS A 1 172 ? -28.260 11.470 36.466 1.00 86.38 172 LYS A O 1
ATOM 1264 N N . ILE A 1 173 ? -30.271 12.134 35.717 1.00 87.75 173 ILE A N 1
ATOM 1265 C CA . ILE A 1 173 ? -30.805 12.634 36.994 1.00 87.75 173 ILE A CA 1
ATOM 1266 C C . ILE A 1 173 ? -30.724 11.569 38.094 1.00 87.75 173 ILE A C 1
ATOM 1268 O O . ILE A 1 173 ? -30.291 11.857 39.206 1.00 87.75 173 ILE A O 1
ATOM 1272 N N . LEU A 1 174 ? -31.119 10.324 37.807 1.00 89.00 174 LEU A N 1
ATOM 1273 C CA . LEU A 1 174 ? -31.046 9.239 38.793 1.00 89.00 174 LEU A CA 1
ATOM 1274 C C . LEU A 1 174 ? -29.598 8.841 39.112 1.00 89.00 174 LEU A C 1
ATOM 1276 O O . LEU A 1 174 ? -29.299 8.469 40.245 1.00 89.00 174 LEU A O 1
ATOM 1280 N N . THR A 1 175 ? -28.700 8.933 38.130 1.00 86.44 175 THR A N 1
ATOM 1281 C CA . THR A 1 175 ? -27.257 8.711 38.312 1.00 86.44 175 THR A CA 1
ATOM 1282 C C . THR A 1 175 ? -26.671 9.780 39.238 1.00 86.44 175 THR A C 1
ATOM 1284 O O . THR A 1 175 ? -25.969 9.434 40.187 1.00 86.44 175 THR A O 1
ATOM 1287 N N . ASP A 1 176 ? -27.034 11.048 39.036 1.00 84.44 176 ASP A N 1
ATOM 1288 C CA . ASP A 1 176 ? -26.624 12.161 39.897 1.00 84.44 176 ASP A CA 1
ATOM 1289 C C . ASP A 1 176 ? -27.200 12.013 41.317 1.00 84.44 176 ASP A C 1
ATOM 1291 O O . ASP A 1 176 ? -26.468 12.165 42.292 1.00 84.44 176 ASP A O 1
ATOM 1295 N N . CYS A 1 177 ? -28.456 11.565 41.460 1.00 86.81 177 CYS A N 1
ATOM 1296 C CA . CYS A 1 177 ? -29.040 11.246 42.770 1.00 86.81 177 CYS A CA 1
ATOM 1297 C C . CYS A 1 177 ? -28.233 10.181 43.528 1.00 86.81 177 CYS A C 1
ATOM 1299 O O . CYS A 1 177 ? -28.032 10.314 44.731 1.00 86.81 177 CYS A O 1
ATOM 1301 N N . ILE A 1 178 ? -27.757 9.131 42.843 1.00 84.50 178 ILE A N 1
ATOM 1302 C CA . ILE A 1 178 ? -26.924 8.087 43.462 1.00 84.50 178 ILE A CA 1
ATOM 1303 C C . ILE A 1 178 ? -25.571 8.660 43.899 1.00 84.50 178 ILE A C 1
ATOM 1305 O O . ILE A 1 178 ? -25.113 8.342 44.997 1.00 84.50 178 ILE A O 1
ATOM 1309 N N . LEU A 1 179 ? -24.934 9.486 43.059 1.00 81.06 179 LEU A N 1
ATOM 1310 C CA . LEU A 1 179 ? -23.654 10.129 43.377 1.00 81.06 179 LEU A CA 1
ATOM 1311 C C . LEU A 1 179 ? -23.787 11.034 44.610 1.00 81.06 179 LEU A C 1
ATOM 1313 O O . LEU A 1 179 ? -23.020 10.874 45.562 1.00 81.06 179 LEU A O 1
ATOM 1317 N N . GLU A 1 180 ? -24.804 11.898 44.631 1.00 81.12 180 GLU A N 1
ATOM 1318 C CA . GLU A 1 180 ? -25.105 12.803 45.744 1.00 81.12 180 GLU A CA 1
ATOM 1319 C C . GLU A 1 180 ? -25.458 12.044 47.034 1.00 81.12 180 GLU A C 1
ATOM 1321 O O . GLU A 1 180 ? -24.888 12.322 48.089 1.00 81.12 180 GLU A O 1
ATOM 1326 N N . ASP A 1 181 ? -26.347 11.044 46.968 1.00 81.56 181 ASP A N 1
ATOM 1327 C CA . ASP A 1 181 ? -26.767 10.254 48.138 1.00 81.56 181 ASP A CA 1
ATOM 1328 C C . ASP A 1 181 ? -25.606 9.434 48.738 1.00 81.56 181 ASP A C 1
ATOM 1330 O O . ASP A 1 181 ? -25.622 9.089 49.922 1.00 81.56 181 ASP A O 1
ATOM 1334 N N . CYS A 1 182 ? -24.587 9.123 47.931 1.00 75.81 182 CYS A N 1
ATOM 1335 C CA . CYS A 1 182 ? -23.374 8.418 48.346 1.00 75.81 182 CYS A CA 1
ATOM 1336 C C . CYS A 1 182 ? -22.204 9.355 48.711 1.00 75.81 182 CYS A C 1
ATOM 1338 O O . CYS A 1 182 ? -21.130 8.863 49.076 1.00 75.81 182 CYS A O 1
ATOM 1340 N N . GLY A 1 183 ? -22.389 10.679 48.623 1.00 70.19 183 GLY A N 1
ATOM 1341 C CA . GLY A 1 183 ? -21.370 11.684 48.936 1.00 70.19 183 GLY A CA 1
ATOM 1342 C C . GLY A 1 183 ? -20.174 11.683 47.977 1.00 70.19 183 GLY A C 1
ATOM 1343 O O . GLY A 1 183 ? -19.048 11.949 48.401 1.00 70.19 183 GLY A O 1
ATOM 1344 N N . LEU A 1 184 ? -20.387 11.319 46.710 1.00 69.38 184 LEU A N 1
ATOM 1345 C CA . LEU A 1 184 ? -19.387 11.428 45.648 1.00 69.38 184 LEU A CA 1
ATOM 1346 C C . LEU A 1 184 ? -19.512 12.778 44.927 1.00 69.38 184 LEU A C 1
ATOM 1348 O O . LEU A 1 184 ? -20.619 13.300 44.815 1.00 69.38 184 LEU A O 1
ATOM 1352 N N . PRO A 1 185 ? -18.401 13.340 44.415 1.00 64.75 185 PRO A N 1
ATOM 1353 C CA . PRO A 1 185 ? -18.451 14.575 43.644 1.00 64.75 185 PRO A CA 1
ATOM 1354 C C . PRO A 1 185 ? -19.285 14.380 42.372 1.00 64.75 185 PRO A C 1
ATOM 1356 O O . PRO A 1 185 ? -19.076 13.424 41.618 1.00 64.75 185 PRO A O 1
ATOM 1359 N N . THR A 1 186 ? -20.223 15.294 42.140 1.00 59.47 186 THR A N 1
ATOM 1360 C CA . THR A 1 186 ? -20.934 15.445 40.869 1.00 59.47 186 THR A CA 1
ATOM 1361 C C . THR A 1 186 ? -20.003 16.093 39.845 1.00 59.47 186 THR A C 1
ATOM 1363 O O . THR A 1 186 ? -19.169 16.929 40.190 1.00 59.47 186 THR A O 1
ATOM 1366 N N . ILE A 1 187 ? -20.105 15.684 38.578 1.00 59.72 187 ILE A N 1
ATOM 1367 C CA . ILE A 1 187 ? -19.373 16.339 37.488 1.00 59.72 187 ILE A CA 1
ATOM 1368 C C . ILE A 1 187 ? -20.106 17.651 37.191 1.00 59.72 187 ILE A C 1
ATOM 1370 O O . ILE A 1 187 ? -21.208 17.603 36.641 1.00 59.72 187 ILE A O 1
ATOM 1374 N N . ASP A 1 188 ? -19.512 18.790 37.555 1.00 52.12 188 ASP A N 1
ATOM 1375 C CA . ASP A 1 188 ? -19.970 20.110 37.107 1.00 52.12 188 ASP A CA 1
ATOM 1376 C C . ASP A 1 188 ? -19.714 20.222 35.597 1.00 52.12 188 ASP A C 1
ATOM 1378 O O . ASP A 1 188 ? -18.599 20.482 35.142 1.00 52.12 188 ASP A O 1
ATOM 1382 N N . GLY A 1 189 ? -20.753 19.922 34.816 1.00 48.91 189 GLY A N 1
ATOM 1383 C CA . GLY A 1 189 ? -20.782 20.116 33.370 1.00 48.91 189 GLY A CA 1
ATOM 1384 C C . GLY A 1 189 ? -21.092 21.571 33.013 1.00 48.91 189 GLY A C 1
ATOM 1385 O O . GLY A 1 189 ? -21.871 22.231 33.696 1.00 48.91 189 GLY A O 1
ATOM 1386 N N . ASP A 1 190 ? -20.473 22.049 31.935 1.00 40.78 190 ASP A N 1
ATOM 1387 C CA . ASP A 1 190 ? -20.556 23.403 31.371 1.00 40.78 190 ASP A CA 1
ATOM 1388 C C . ASP A 1 190 ? -21.994 23.967 31.329 1.00 40.78 190 ASP A C 1
ATOM 1390 O O . ASP A 1 190 ? -22.784 23.551 30.489 1.00 40.78 190 ASP A O 1
ATOM 1394 N N . GLY A 1 191 ? -22.340 24.864 32.267 1.00 44.72 191 GLY A N 1
ATOM 1395 C CA . GLY A 1 191 ? -23.434 25.862 32.247 1.00 44.72 191 GLY A CA 1
ATOM 1396 C C . GLY A 1 191 ? -24.896 25.455 31.962 1.00 44.72 191 GLY A C 1
ATOM 1397 O O . GLY A 1 191 ? -25.791 26.264 32.204 1.00 44.72 191 GLY A O 1
ATOM 1398 N N . HIS A 1 192 ? -25.165 24.250 31.464 1.00 49.59 192 HIS A N 1
ATOM 1399 C CA . HIS A 1 192 ? -26.415 23.876 30.789 1.00 49.59 192 HIS A CA 1
ATOM 1400 C C . HIS A 1 192 ? -27.036 22.560 31.297 1.00 49.59 192 HIS A C 1
ATOM 1402 O O . HIS A 1 192 ? -28.104 22.161 30.827 1.00 49.59 192 HIS A O 1
ATOM 1408 N N . ASP A 1 193 ? -26.404 21.875 32.256 1.00 51.44 193 ASP A N 1
ATOM 1409 C CA . ASP A 1 193 ? -26.870 20.572 32.749 1.00 51.44 193 ASP A CA 1
ATOM 1410 C C . ASP A 1 193 ? -27.938 20.716 33.856 1.00 51.44 193 ASP A C 1
ATOM 1412 O O . ASP A 1 193 ? -27.849 21.569 34.743 1.00 51.44 193 ASP A O 1
ATOM 1416 N N . ILE A 1 194 ? -28.964 19.859 33.810 1.00 55.09 194 ILE A N 1
ATOM 1417 C CA . ILE A 1 194 ? -30.096 19.857 34.753 1.00 55.09 194 ILE A CA 1
ATOM 1418 C C . ILE A 1 194 ? -29.617 19.331 36.116 1.00 55.09 194 ILE A C 1
ATOM 1420 O O . ILE A 1 194 ? -29.620 18.124 36.353 1.00 55.09 194 ILE A O 1
ATOM 1424 N N . SER A 1 195 ? -29.212 20.222 37.024 1.00 54.09 195 SER A N 1
ATOM 1425 C CA . SER A 1 195 ? -28.827 19.861 38.396 1.00 54.09 195 SER A CA 1
ATOM 1426 C C . SER A 1 195 ? -29.999 20.034 39.368 1.00 54.09 195 SER A C 1
ATOM 1428 O O . SER A 1 195 ? -30.475 21.144 39.602 1.00 54.09 195 SER A O 1
ATOM 1430 N N . TYR A 1 196 ? -30.454 18.929 39.968 1.00 59.81 196 TYR A N 1
ATOM 1431 C CA . TYR A 1 196 ? -31.437 18.922 41.062 1.00 59.81 196 TYR A CA 1
ATOM 1432 C C . TYR A 1 196 ? -30.750 18.736 42.423 1.00 59.81 196 TYR A C 1
ATOM 1434 O O . TYR A 1 196 ? -31.144 17.873 43.217 1.00 59.81 196 TYR A O 1
ATOM 1442 N N . ALA A 1 197 ? -29.714 19.541 42.675 1.00 53.00 197 ALA A N 1
ATOM 1443 C CA . ALA A 1 197 ? -28.925 19.491 43.900 1.00 53.00 197 ALA A CA 1
ATOM 1444 C C . ALA A 1 197 ? -29.797 19.602 45.166 1.00 53.00 197 ALA A C 1
ATOM 1446 O O . ALA A 1 197 ? -30.745 20.395 45.243 1.00 53.00 197 ALA A O 1
ATOM 1447 N N . ILE A 1 198 ? -29.449 18.817 46.191 1.00 49.12 198 ILE A N 1
ATOM 1448 C CA . ILE A 1 198 ? -30.094 18.854 47.510 1.00 49.12 198 ILE A CA 1
ATOM 1449 C C . ILE A 1 198 ? -29.958 20.269 48.106 1.00 49.12 198 ILE A C 1
ATOM 1451 O O . ILE A 1 198 ? -28.860 20.692 48.456 1.00 49.12 198 ILE A O 1
ATOM 1455 N N . GLY A 1 199 ? -31.078 20.982 48.287 1.00 44.66 199 GLY A N 1
ATOM 1456 C CA . GLY A 1 199 ? -31.125 22.198 49.115 1.00 44.66 199 GLY A CA 1
ATOM 1457 C C . GLY A 1 199 ? -31.051 23.554 48.399 1.00 44.66 199 GLY A C 1
ATOM 1458 O O . GLY A 1 199 ? -30.697 24.540 49.040 1.00 44.66 199 GLY A O 1
ATOM 1459 N N . ALA A 1 200 ? -31.435 23.655 47.120 1.00 35.28 200 ALA A N 1
ATOM 1460 C CA . ALA A 1 200 ? -31.459 24.931 46.384 1.00 35.28 200 ALA A CA 1
ATOM 1461 C C . ALA A 1 200 ? -32.486 25.991 46.881 1.00 35.28 200 ALA A C 1
ATOM 1463 O O . ALA A 1 200 ? -32.551 27.083 46.320 1.00 35.28 200 ALA A O 1
ATOM 1464 N N . GLU A 1 201 ? -33.231 25.753 47.970 1.00 35.34 201 GLU A N 1
ATOM 1465 C CA . GLU A 1 201 ? -34.035 26.783 48.649 1.00 35.34 201 GLU A CA 1
ATOM 1466 C C . GLU A 1 201 ? -33.638 26.951 50.131 1.00 35.34 201 GLU A C 1
ATOM 1468 O O . GLU A 1 201 ? -34.064 26.210 51.010 1.00 35.34 201 GLU A O 1
ATOM 1473 N N . LYS A 1 202 ? -32.809 27.981 50.366 1.00 31.09 202 LYS A N 1
ATOM 1474 C CA . LYS A 1 202 ? -32.621 28.798 51.585 1.00 31.09 202 LYS A CA 1
ATOM 1475 C C . LYS A 1 202 ? -32.644 28.083 52.947 1.00 31.09 202 LYS A C 1
ATOM 1477 O O . LYS A 1 202 ? -33.678 27.914 53.587 1.00 31.09 202 LYS A O 1
ATOM 1482 N N . SER A 1 203 ? -31.439 27.883 53.476 1.00 26.06 203 SER A N 1
ATOM 1483 C CA . SER A 1 203 ? -31.152 27.759 54.903 1.00 26.06 203 SER A CA 1
ATOM 1484 C C . SER A 1 203 ? -31.675 28.970 55.702 1.00 26.06 203 SER A C 1
ATOM 1486 O O . SER A 1 203 ? -31.142 30.075 55.624 1.00 26.06 203 SER A O 1
ATOM 1488 N N . MET A 1 204 ? -32.701 28.758 56.530 1.00 32.66 204 MET A N 1
ATOM 1489 C CA . MET A 1 204 ? -32.936 29.562 57.734 1.00 32.66 204 MET A CA 1
ATOM 1490 C C . MET A 1 204 ? -32.807 28.643 58.947 1.00 32.66 204 MET A C 1
ATOM 1492 O O . MET A 1 204 ? -33.615 27.739 59.149 1.00 32.66 204 MET A O 1
ATOM 1496 N N . ASN A 1 205 ? -31.753 28.884 59.728 1.00 27.67 205 ASN A N 1
ATOM 1497 C CA . ASN A 1 205 ? -31.522 28.300 61.044 1.00 27.67 205 ASN A CA 1
ATOM 1498 C C . ASN A 1 205 ? -32.744 28.517 61.944 1.00 27.67 205 ASN A C 1
ATOM 1500 O O . ASN A 1 205 ? -33.093 29.661 62.233 1.00 27.67 205 ASN A O 1
ATOM 1504 N N . ILE A 1 206 ? -33.342 27.436 62.442 1.00 35.44 206 ILE A N 1
ATOM 1505 C CA . ILE A 1 206 ? -34.179 27.482 63.641 1.00 35.44 206 ILE A CA 1
ATOM 1506 C C . ILE A 1 206 ? -33.616 26.454 64.620 1.00 35.44 206 ILE A C 1
ATOM 1508 O O . ILE A 1 206 ? -33.842 25.252 64.491 1.00 35.44 206 ILE A O 1
ATOM 1512 N N . ASP A 1 207 ? -32.861 26.968 65.591 1.00 30.41 207 ASP A N 1
ATOM 1513 C CA . ASP A 1 207 ? -32.521 26.280 66.832 1.00 30.41 207 ASP A CA 1
ATOM 1514 C C . ASP A 1 207 ? -33.810 25.842 67.541 1.00 30.41 207 ASP A C 1
ATOM 1516 O O . ASP A 1 207 ? -34.659 26.660 67.897 1.00 30.41 207 ASP A O 1
ATOM 1520 N N . GLY A 1 208 ? -33.948 24.538 67.770 1.00 35.72 208 GLY A N 1
ATOM 1521 C CA . GLY A 1 208 ? -35.121 23.935 68.394 1.00 35.72 208 GLY A CA 1
ATOM 1522 C C . GLY A 1 208 ? -34.734 22.748 69.263 1.00 35.72 208 GLY A C 1
ATOM 1523 O O . GLY A 1 208 ? -34.791 21.602 68.834 1.00 35.72 208 GLY A O 1
ATOM 1524 N N . LYS A 1 209 ? -34.314 23.060 70.490 1.00 32.88 209 LYS A N 1
ATOM 1525 C CA . LYS A 1 209 ? -34.057 22.160 71.622 1.00 32.88 209 LYS A CA 1
ATOM 1526 C C . LYS A 1 209 ? -34.948 20.905 71.668 1.00 32.88 209 LYS A C 1
ATOM 1528 O O . LYS A 1 209 ? -36.159 21.017 71.797 1.00 32.88 209 LYS A O 1
ATOM 1533 N N . GLY A 1 210 ? -34.291 19.754 71.809 1.00 30.00 210 GLY A N 1
ATOM 1534 C CA . GLY A 1 210 ? -34.571 18.795 72.882 1.00 30.00 210 GLY A CA 1
ATOM 1535 C C . GLY A 1 210 ? -35.801 17.885 72.757 1.00 30.00 210 GLY A C 1
ATOM 1536 O O . GLY A 1 210 ? -36.937 18.316 72.902 1.00 30.00 210 GLY A O 1
ATOM 1537 N N . SER A 1 211 ? -35.505 16.582 72.737 1.00 30.28 211 SER A N 1
ATOM 1538 C CA . SER A 1 211 ? -36.314 15.449 73.226 1.00 30.28 211 SER A CA 1
ATOM 1539 C C . SER A 1 211 ? -37.217 14.684 72.231 1.00 30.28 211 SER A C 1
ATOM 1541 O O . SER A 1 211 ? -38.215 15.176 71.719 1.00 30.28 211 SER A O 1
ATOM 1543 N N . SER A 1 212 ? -36.881 13.390 72.079 1.00 36.59 212 SER A N 1
ATOM 1544 C CA . SER A 1 212 ? -37.709 12.248 71.630 1.00 36.59 212 SER A CA 1
ATOM 1545 C C . SER A 1 212 ? -37.960 11.999 70.123 1.00 36.59 212 SER A C 1
ATOM 1547 O O . SER A 1 212 ? -39.107 11.989 69.693 1.00 36.59 212 SER A O 1
ATOM 1549 N N . PHE A 1 213 ? -36.935 11.677 69.309 1.00 39.84 213 PHE A N 1
ATOM 1550 C CA . PHE A 1 213 ? -37.170 11.280 67.895 1.00 39.84 213 PHE A CA 1
ATOM 1551 C C . PHE A 1 213 ? -36.389 10.082 67.309 1.00 39.84 213 PHE A C 1
ATOM 1553 O O . PHE A 1 213 ? -36.575 9.795 66.127 1.00 39.84 213 PHE A O 1
ATOM 1560 N N . ASP A 1 214 ? -35.651 9.284 68.094 1.00 51.28 214 ASP A N 1
ATOM 1561 C CA . ASP A 1 214 ? -34.769 8.228 67.540 1.00 51.28 214 ASP A CA 1
ATOM 1562 C C . ASP A 1 214 ? -35.446 7.252 66.550 1.00 51.28 214 ASP A C 1
ATOM 1564 O O . ASP A 1 214 ? -34.901 6.965 65.490 1.00 51.28 214 ASP A O 1
ATOM 1568 N N . ARG A 1 215 ? -36.684 6.793 66.793 1.00 50.44 215 ARG A N 1
ATOM 1569 C CA . ARG A 1 215 ? -37.313 5.782 65.909 1.00 50.44 215 ARG A CA 1
ATOM 1570 C C . ARG A 1 215 ? -37.815 6.308 64.558 1.00 50.44 215 ARG A C 1
ATOM 1572 O O . ARG A 1 215 ? -37.894 5.537 63.600 1.00 50.44 215 ARG A O 1
ATOM 1579 N N . LYS A 1 216 ? -38.232 7.578 64.469 1.00 56.03 216 LYS A N 1
ATOM 1580 C CA . LYS A 1 216 ? -38.787 8.146 63.219 1.00 56.03 216 LYS A CA 1
ATOM 1581 C C . LYS A 1 216 ? -37.670 8.544 62.255 1.00 56.03 216 LYS A C 1
ATOM 1583 O O . LYS A 1 216 ? -37.818 8.332 61.049 1.00 56.03 216 LYS A O 1
ATOM 1588 N N . ASP A 1 217 ? -36.565 9.051 62.794 1.00 62.84 217 ASP A N 1
ATOM 1589 C CA . ASP A 1 217 ? -35.378 9.394 62.015 1.00 62.84 217 ASP A CA 1
ATOM 1590 C C . ASP A 1 217 ? -34.638 8.140 61.533 1.00 62.84 217 ASP A C 1
ATOM 1592 O O . ASP A 1 217 ? -34.315 8.060 60.348 1.00 62.84 217 ASP A O 1
ATOM 1596 N N . GLU A 1 218 ? -34.527 7.093 62.362 1.00 68.88 218 GLU A N 1
ATOM 1597 C CA . GLU A 1 218 ? -34.002 5.785 61.935 1.00 68.88 218 GLU A CA 1
ATOM 1598 C C . GLU A 1 218 ? -34.809 5.173 60.776 1.00 68.88 218 GLU A C 1
ATOM 1600 O O . GLU A 1 218 ? -34.237 4.656 59.811 1.00 68.88 218 GLU A O 1
ATOM 1605 N N . HIS A 1 219 ? -36.147 5.238 60.830 1.00 76.50 219 HIS A N 1
ATOM 1606 C CA . HIS A 1 219 ? -37.001 4.713 59.761 1.00 76.50 219 HIS A CA 1
ATOM 1607 C C . HIS A 1 219 ? -36.811 5.478 58.446 1.00 76.50 219 HIS A C 1
ATOM 1609 O O . HIS A 1 219 ? -36.690 4.861 57.384 1.00 76.50 219 HIS A O 1
ATOM 1615 N N . ARG A 1 220 ? -36.751 6.814 58.507 1.00 79.56 220 ARG A N 1
ATOM 1616 C CA . ARG A 1 220 ? -36.531 7.661 57.327 1.00 79.56 220 ARG A CA 1
ATOM 1617 C C . ARG A 1 220 ? -35.141 7.480 56.746 1.00 79.56 220 ARG A C 1
ATOM 1619 O O . ARG A 1 220 ? -35.006 7.416 55.529 1.00 79.56 220 ARG A O 1
ATOM 1626 N N . GLU A 1 221 ? -34.119 7.339 57.579 1.00 77.19 221 GLU A N 1
ATOM 1627 C CA . GLU A 1 221 ? -32.764 7.079 57.106 1.00 77.19 221 GLU A CA 1
ATOM 1628 C C . GLU A 1 221 ? -32.629 5.676 56.494 1.00 77.19 221 GLU A C 1
ATOM 1630 O O . GLU A 1 221 ? -32.037 5.518 55.423 1.00 77.19 221 GLU A O 1
ATOM 1635 N N . CYS A 1 222 ? -33.267 4.665 57.093 1.00 81.69 222 CYS A N 1
ATOM 1636 C CA . CYS A 1 222 ? -33.391 3.335 56.497 1.00 81.69 222 CYS A CA 1
ATOM 1637 C C . CYS A 1 222 ? -34.087 3.396 55.128 1.00 81.69 222 CYS A C 1
ATOM 1639 O O . CYS A 1 222 ? -33.634 2.758 54.173 1.00 81.69 222 CYS A O 1
ATOM 1641 N N . LEU A 1 223 ? -35.161 4.184 55.010 1.00 85.25 223 LEU A N 1
ATOM 1642 C CA . LEU A 1 223 ? -35.883 4.374 53.756 1.00 85.25 223 LEU A CA 1
ATOM 1643 C C . LEU A 1 223 ? -35.030 5.098 52.707 1.00 85.25 223 LEU A C 1
ATOM 1645 O O . LEU A 1 223 ? -35.006 4.651 51.568 1.00 85.25 223 LEU A O 1
ATOM 1649 N N . ARG A 1 224 ? -34.266 6.136 53.077 1.00 85.69 224 ARG A N 1
ATOM 1650 C CA . ARG A 1 224 ? -33.316 6.817 52.173 1.00 85.69 224 ARG A CA 1
ATOM 1651 C C . ARG A 1 224 ? -32.284 5.841 51.610 1.00 85.69 224 ARG A C 1
ATOM 1653 O O . ARG A 1 224 ? -32.145 5.749 50.397 1.00 85.69 224 ARG A O 1
ATOM 1660 N N . ARG A 1 225 ? -31.647 5.027 52.462 1.00 81.69 225 ARG A N 1
ATOM 1661 C CA . ARG A 1 225 ? -30.678 4.007 52.013 1.00 81.69 225 ARG A CA 1
ATOM 1662 C C . ARG A 1 225 ? -31.317 2.980 51.073 1.00 81.69 225 ARG A C 1
ATOM 1664 O O . ARG A 1 225 ? -30.725 2.618 50.058 1.00 81.69 225 ARG A O 1
ATOM 1671 N N . LYS A 1 226 ? -32.540 2.527 51.380 1.00 86.12 226 LYS A N 1
ATOM 1672 C CA . LYS A 1 226 ? -33.315 1.634 50.499 1.00 86.12 226 LYS A CA 1
ATOM 1673 C C . LYS A 1 226 ? -33.674 2.306 49.174 1.00 86.12 226 LYS A C 1
ATOM 1675 O O . LYS A 1 226 ? -33.604 1.652 48.141 1.00 86.12 226 LYS A O 1
ATOM 1680 N N . ASN A 1 227 ? -34.017 3.591 49.190 1.00 90.19 227 ASN A N 1
ATOM 1681 C CA . ASN A 1 227 ? -34.337 4.360 47.994 1.00 90.19 227 ASN A CA 1
ATOM 1682 C C . ASN A 1 227 ? -33.122 4.543 47.086 1.00 90.19 227 ASN A C 1
ATOM 1684 O O . ASN A 1 227 ? -33.282 4.456 45.875 1.00 90.19 227 ASN A O 1
ATOM 1688 N N . THR A 1 228 ? -31.918 4.745 47.624 1.00 86.62 228 THR A N 1
ATOM 1689 C CA . THR A 1 228 ? -30.692 4.804 46.812 1.00 86.62 228 THR A CA 1
ATOM 1690 C C . THR A 1 228 ? -30.436 3.465 46.109 1.00 86.62 228 THR A C 1
ATOM 1692 O O . THR A 1 228 ? -30.162 3.440 44.910 1.00 86.62 228 THR A O 1
ATOM 1695 N N . ILE A 1 229 ? -30.617 2.333 46.809 1.00 85.19 229 ILE A N 1
ATOM 1696 C CA . ILE A 1 229 ? -30.529 0.991 46.198 1.00 85.19 229 ILE A CA 1
ATOM 1697 C C . ILE A 1 229 ? -31.615 0.810 45.131 1.00 85.19 229 ILE A C 1
ATOM 1699 O O . ILE A 1 229 ? -31.316 0.381 44.022 1.00 85.19 229 ILE A O 1
ATOM 1703 N N . MET A 1 230 ? -32.856 1.196 45.426 1.00 89.56 230 MET A N 1
ATOM 1704 C CA . MET A 1 230 ? -33.951 1.122 44.462 1.00 89.56 230 MET A CA 1
ATOM 1705 C C . MET A 1 230 ? -33.724 2.042 43.251 1.00 89.56 230 MET A C 1
ATOM 1707 O O . MET A 1 230 ? -34.077 1.688 42.134 1.00 89.56 230 MET A O 1
ATOM 1711 N N . THR A 1 231 ? -33.101 3.206 43.440 1.00 90.12 231 THR A N 1
ATOM 1712 C CA . THR A 1 231 ? -32.716 4.106 42.343 1.00 90.12 231 THR A CA 1
ATOM 1713 C C . THR A 1 231 ? -31.766 3.380 41.397 1.00 90.12 231 THR A C 1
ATOM 1715 O O . THR A 1 231 ? -31.981 3.384 40.186 1.00 90.12 231 THR A O 1
ATOM 1718 N N . LEU A 1 232 ? -30.773 2.671 41.947 1.00 88.00 232 LEU A N 1
ATOM 1719 C CA . LEU A 1 232 ? -29.871 1.831 41.164 1.00 88.00 232 LEU A CA 1
ATOM 1720 C C . LEU A 1 232 ? -30.611 0.674 40.467 1.00 88.00 232 LEU A C 1
ATOM 1722 O O . LEU A 1 232 ? -30.344 0.422 39.296 1.00 88.00 232 LEU A O 1
ATOM 1726 N N . GLU A 1 233 ? -31.556 0.006 41.139 1.00 88.44 233 GLU A N 1
ATOM 1727 C CA . GLU A 1 233 ? -32.403 -1.040 40.535 1.00 88.44 233 GLU A CA 1
ATOM 1728 C C . GLU A 1 233 ? -33.234 -0.504 39.364 1.00 88.44 233 GLU A C 1
ATOM 1730 O O . GLU A 1 233 ? -33.351 -1.156 38.331 1.00 88.44 233 GLU A O 1
ATOM 1735 N N . VAL A 1 234 ? -33.795 0.698 39.493 1.00 90.56 234 VAL A N 1
ATOM 1736 C CA . VAL A 1 234 ? -34.604 1.327 38.447 1.00 90.56 234 VAL A CA 1
ATOM 1737 C C . VAL A 1 234 ? -33.738 1.749 37.259 1.00 90.56 234 VAL A C 1
ATOM 1739 O O . VAL A 1 234 ? -34.116 1.484 36.119 1.00 90.56 234 VAL A O 1
ATOM 1742 N N . VAL A 1 235 ? -32.554 2.327 37.492 1.00 89.38 235 VAL A N 1
ATOM 1743 C CA . VAL A 1 235 ? -31.588 2.643 36.423 1.00 89.38 235 VAL A CA 1
ATOM 1744 C C . VAL A 1 235 ? -31.115 1.368 35.712 1.00 89.38 235 VAL A C 1
ATOM 1746 O O . VAL A 1 235 ? -31.056 1.324 34.481 1.00 89.38 235 VAL A O 1
ATOM 1749 N N . GLU A 1 236 ? -30.829 0.299 36.456 1.00 89.38 236 GLU A N 1
ATOM 1750 C CA . GLU A 1 236 ? -30.488 -1.012 35.895 1.00 89.38 236 GLU A CA 1
ATOM 1751 C C . GLU A 1 236 ? -31.640 -1.569 35.046 1.00 89.38 236 GLU A C 1
ATOM 1753 O O . GLU A 1 236 ? -31.417 -1.930 33.891 1.00 89.38 236 GLU A O 1
ATOM 1758 N N . LYS A 1 237 ? -32.879 -1.518 35.547 1.00 89.25 237 LYS A N 1
ATOM 1759 C CA . LYS A 1 237 ? -34.084 -1.975 34.839 1.00 89.25 237 LYS A CA 1
ATOM 1760 C C . LYS A 1 237 ? -34.352 -1.182 33.556 1.00 89.25 237 LYS A C 1
ATOM 1762 O O . LYS A 1 237 ? -34.698 -1.771 32.531 1.00 89.25 237 LYS A O 1
ATOM 1767 N N . ILE A 1 238 ? -34.177 0.140 33.589 1.00 88.31 238 ILE A N 1
ATOM 1768 C CA . ILE A 1 238 ? -34.313 1.016 32.415 1.00 88.31 238 ILE A CA 1
ATOM 1769 C C . ILE A 1 238 ? -33.249 0.680 31.374 1.00 88.31 238 ILE A C 1
ATOM 1771 O O . ILE A 1 238 ? -33.571 0.494 30.203 1.00 88.31 238 ILE A O 1
ATOM 1775 N N . THR A 1 239 ? -31.988 0.558 31.786 1.00 87.50 239 THR A N 1
ATOM 1776 C CA . THR A 1 239 ? -30.875 0.241 30.874 1.00 87.50 239 THR A CA 1
ATOM 1777 C C . THR A 1 239 ? -30.897 -1.213 30.383 1.00 87.50 239 THR A C 1
ATOM 1779 O O . THR A 1 239 ? -30.347 -1.517 29.323 1.00 87.50 239 THR A O 1
ATOM 1782 N N . ALA A 1 240 ? -31.562 -2.124 31.098 1.00 87.19 240 ALA A N 1
ATOM 1783 C CA . ALA A 1 240 ? -31.798 -3.504 30.675 1.00 87.19 240 ALA A CA 1
ATOM 1784 C C . ALA A 1 240 ? -32.859 -3.621 29.563 1.00 87.19 240 ALA A C 1
ATOM 1786 O O . ALA A 1 240 ? -32.870 -4.613 28.827 1.00 87.19 240 ALA A O 1
ATOM 1787 N N . ASN A 1 241 ? -33.743 -2.627 29.417 1.00 86.25 241 ASN A N 1
ATOM 1788 C CA . ASN A 1 241 ? -34.800 -2.638 28.412 1.00 86.25 241 ASN A CA 1
ATOM 1789 C C . ASN A 1 241 ? -34.238 -2.550 26.983 1.00 86.25 241 ASN A C 1
ATOM 1791 O O . ASN A 1 241 ? -33.401 -1.701 26.685 1.00 86.25 241 ASN A O 1
ATOM 1795 N N . LYS A 1 242 ? -34.737 -3.390 26.068 1.00 83.25 242 LYS A N 1
ATOM 1796 C CA . LYS A 1 242 ? -34.250 -3.439 24.678 1.00 83.25 242 LYS A CA 1
ATOM 1797 C C . LYS A 1 242 ? -34.510 -2.143 23.902 1.00 83.25 242 LYS A C 1
ATOM 1799 O O . LYS A 1 242 ? -33.628 -1.716 23.162 1.00 83.25 242 LYS A O 1
ATOM 1804 N N . ASN A 1 243 ? -35.667 -1.509 24.087 1.00 83.75 243 ASN A N 1
ATOM 1805 C CA . ASN A 1 243 ? -36.021 -0.256 23.414 1.00 83.75 243 ASN A CA 1
ATOM 1806 C C . ASN A 1 243 ? -35.159 0.888 23.950 1.00 83.75 243 ASN A C 1
ATOM 1808 O O . ASN A 1 243 ? -34.561 1.622 23.170 1.00 83.75 243 ASN A O 1
ATOM 1812 N N . THR A 1 244 ? -34.983 0.969 25.272 1.00 84.75 244 THR A N 1
ATOM 1813 C CA . THR A 1 244 ? -34.061 1.941 25.874 1.00 84.75 244 THR A CA 1
ATOM 1814 C C . THR A 1 244 ? -32.621 1.713 25.429 1.00 84.75 244 THR A C 1
ATOM 1816 O O . THR A 1 244 ? -31.908 2.676 25.168 1.00 84.75 244 THR A O 1
ATOM 1819 N N . GLN A 1 245 ? -32.178 0.463 25.260 1.00 85.38 245 GLN A N 1
ATOM 1820 C CA . GLN A 1 245 ? -30.864 0.185 24.678 1.00 85.38 245 GLN A CA 1
ATOM 1821 C C . GLN A 1 245 ? -30.746 0.716 23.246 1.00 85.38 245 GLN A C 1
ATOM 1823 O O . GLN A 1 245 ? -29.692 1.243 22.906 1.00 85.38 245 GLN A O 1
ATOM 1828 N N . VAL A 1 246 ? -31.798 0.619 22.421 1.00 83.38 246 VAL A N 1
ATOM 1829 C CA . VAL A 1 246 ? -31.822 1.245 21.085 1.00 83.38 246 VAL A CA 1
ATOM 1830 C C . VAL A 1 246 ? -31.742 2.769 21.203 1.00 83.38 246 VAL A C 1
ATOM 1832 O O . VAL A 1 246 ? -30.933 3.388 20.522 1.00 83.38 246 VAL A O 1
ATOM 1835 N N . PHE A 1 247 ? -32.514 3.385 22.100 1.00 85.94 247 PHE A N 1
ATOM 1836 C CA . PHE A 1 247 ? -32.486 4.836 22.314 1.00 85.94 247 PHE A CA 1
ATOM 1837 C C . PHE A 1 247 ? -31.106 5.321 22.765 1.00 85.94 247 PHE A C 1
ATOM 1839 O O . PHE A 1 247 ? -30.559 6.254 22.186 1.00 85.94 247 PHE A O 1
ATOM 1846 N N . LEU A 1 248 ? -30.482 4.633 23.720 1.00 85.81 248 LEU A N 1
ATOM 1847 C CA . LEU A 1 248 ? -29.117 4.923 24.152 1.00 85.81 248 LEU A CA 1
ATOM 1848 C C . LEU A 1 248 ? -28.094 4.687 23.031 1.00 85.81 248 LEU A C 1
ATOM 1850 O O . LEU A 1 248 ? -27.129 5.442 22.928 1.00 85.81 248 LEU A O 1
ATOM 1854 N N . ARG A 1 249 ? -28.311 3.697 22.151 1.00 84.88 249 ARG A N 1
ATOM 1855 C CA . ARG A 1 249 ? -27.490 3.504 20.944 1.00 84.88 249 ARG A CA 1
ATOM 1856 C C . ARG A 1 249 ? -27.641 4.649 19.950 1.00 84.88 249 ARG A C 1
ATOM 1858 O O . ARG A 1 249 ? -26.644 5.039 19.349 1.00 84.88 249 ARG A O 1
ATOM 1865 N N . LEU A 1 250 ? -28.845 5.193 19.780 1.00 83.75 250 LEU A N 1
ATOM 1866 C CA . LEU A 1 250 ? -29.081 6.365 18.936 1.00 83.75 250 LEU A CA 1
ATOM 1867 C C . LEU A 1 250 ? -28.342 7.587 19.474 1.00 83.75 250 LEU A C 1
ATOM 1869 O O . LEU A 1 250 ? -27.668 8.250 18.688 1.00 83.75 250 LEU A O 1
ATOM 1873 N N . VAL A 1 251 ? -28.407 7.834 20.788 1.00 82.50 251 VAL A N 1
ATOM 1874 C CA . VAL A 1 251 ? -27.644 8.910 21.450 1.00 82.50 251 VAL A CA 1
ATOM 1875 C C . VAL A 1 251 ? -26.150 8.689 21.245 1.00 82.50 251 VAL A C 1
ATOM 1877 O O . VAL A 1 251 ? -25.461 9.586 20.777 1.00 82.50 251 VAL A O 1
ATOM 1880 N N . TYR A 1 252 ? -25.653 7.479 21.514 1.00 81.94 252 TYR A N 1
ATOM 1881 C CA . TYR A 1 252 ? -24.242 7.137 21.333 1.00 81.94 252 TYR A CA 1
ATOM 1882 C C . TYR A 1 252 ? -23.747 7.378 19.896 1.00 81.94 252 TYR A C 1
ATOM 1884 O O . TYR A 1 252 ? -22.619 7.824 19.706 1.00 81.94 252 TYR A O 1
ATOM 1892 N N . ARG A 1 253 ? -24.576 7.098 18.881 1.00 77.06 253 ARG A N 1
ATOM 1893 C CA . ARG A 1 253 ? -24.192 7.198 17.462 1.00 77.06 253 ARG A CA 1
ATOM 1894 C C . ARG A 1 253 ? -24.383 8.580 16.843 1.00 77.06 253 ARG A C 1
ATOM 1896 O O . ARG A 1 253 ? -23.650 8.901 15.917 1.00 77.06 253 ARG A O 1
ATOM 1903 N N . ASN A 1 254 ? -25.369 9.355 17.295 1.00 76.19 254 ASN A N 1
ATOM 1904 C CA . ASN A 1 254 ? -25.736 10.633 16.671 1.00 76.19 254 ASN A CA 1
ATOM 1905 C C . ASN A 1 254 ? -25.355 11.857 17.519 1.00 76.19 254 ASN A C 1
ATOM 1907 O O . ASN A 1 254 ? -25.230 12.942 16.964 1.00 76.19 254 ASN A O 1
ATOM 1911 N N . THR A 1 255 ? -25.172 11.693 18.834 1.00 75.75 255 THR A N 1
ATOM 1912 C CA . THR A 1 255 ? -24.800 12.755 19.790 1.00 75.75 255 THR A CA 1
ATOM 1913 C C . THR A 1 255 ? -23.811 12.207 20.835 1.00 75.75 255 THR A C 1
ATOM 1915 O O . THR A 1 255 ? -24.175 12.023 22.008 1.00 75.75 255 THR A O 1
ATOM 1918 N N . PRO A 1 256 ? -22.582 11.841 20.424 1.00 76.38 256 PRO A N 1
ATOM 1919 C CA . PRO A 1 256 ? -21.631 11.141 21.284 1.00 76.38 256 PRO A CA 1
ATOM 1920 C C . PRO A 1 256 ? -21.207 11.960 22.510 1.00 76.38 256 PRO A C 1
ATOM 1922 O O . PRO A 1 256 ? -20.911 11.358 23.542 1.00 76.38 256 PRO A O 1
ATOM 1925 N N . GLU A 1 257 ? -21.229 13.299 22.456 1.00 76.94 257 GLU A N 1
ATOM 1926 C CA . GLU A 1 257 ? -20.873 14.155 23.598 1.00 76.94 257 GLU A CA 1
ATOM 1927 C C . GLU A 1 257 ? -21.783 13.868 24.801 1.00 76.94 257 GLU A C 1
ATOM 1929 O O . GLU A 1 257 ? -21.316 13.601 25.910 1.00 76.94 257 GLU A O 1
ATOM 1934 N N . ASN A 1 258 ? -23.094 13.800 24.556 1.00 74.81 258 ASN A N 1
ATOM 1935 C CA . ASN A 1 258 ? -24.100 13.533 25.583 1.00 74.81 258 ASN A CA 1
ATOM 1936 C C . ASN A 1 258 ? -23.952 12.142 26.212 1.00 74.81 258 ASN A C 1
ATOM 1938 O O . ASN A 1 258 ? -24.189 11.967 27.411 1.00 74.81 258 ASN A O 1
ATOM 1942 N N . PHE A 1 259 ? -23.564 11.147 25.410 1.00 82.25 259 PHE A N 1
ATOM 1943 C CA . PHE A 1 259 ? -23.328 9.790 25.896 1.00 82.25 259 PHE A CA 1
ATOM 1944 C C . PHE A 1 259 ? -22.021 9.685 26.693 1.00 82.25 259 PHE A C 1
ATOM 1946 O O . PHE A 1 259 ? -21.971 8.964 27.688 1.00 82.25 259 PHE A O 1
ATOM 1953 N N . ASN A 1 260 ? -20.978 10.419 26.296 1.00 78.81 260 ASN A N 1
ATOM 1954 C CA . ASN A 1 260 ? -19.698 10.448 27.006 1.00 78.81 260 ASN A CA 1
ATOM 1955 C C . ASN A 1 260 ? -19.845 11.022 28.420 1.00 78.81 260 ASN A C 1
ATOM 1957 O O . ASN A 1 260 ? -19.308 10.437 29.360 1.00 78.81 260 ASN A O 1
ATOM 1961 N N . ILE A 1 261 ? -20.639 12.084 28.593 1.00 77.12 261 ILE A N 1
ATOM 1962 C CA . ILE A 1 261 ? -20.965 12.637 29.920 1.00 77.12 261 ILE A CA 1
ATOM 1963 C C . ILE A 1 261 ? -21.651 11.572 30.791 1.00 77.12 261 ILE A C 1
ATOM 1965 O O . ILE A 1 261 ? -21.266 11.345 31.939 1.00 77.12 261 ILE A O 1
ATOM 1969 N N . LEU A 1 262 ? -22.633 10.853 30.234 1.00 81.81 262 LEU A N 1
ATOM 1970 C CA . LEU A 1 262 ? -23.292 9.749 30.937 1.00 81.81 262 LEU A CA 1
ATOM 1971 C C . LEU A 1 262 ? -22.298 8.634 31.310 1.00 81.81 262 LEU A C 1
ATOM 1973 O O . LEU A 1 262 ? -22.352 8.107 32.421 1.00 81.81 262 LEU A O 1
ATOM 1977 N N . LEU A 1 263 ? -21.378 8.279 30.410 1.00 81.62 263 LEU A N 1
ATOM 1978 C CA . LEU A 1 263 ? -20.367 7.254 30.659 1.00 81.62 263 LEU A CA 1
ATOM 1979 C C . LEU A 1 263 ? -19.418 7.657 31.795 1.00 81.62 263 LEU A C 1
ATOM 1981 O O . LEU A 1 263 ? -19.122 6.819 32.645 1.00 81.62 263 LEU A O 1
ATOM 1985 N N . GLN A 1 264 ? -18.986 8.919 31.844 1.00 79.69 264 GLN A N 1
ATOM 1986 C CA . GLN A 1 264 ? -18.167 9.452 32.937 1.00 79.69 264 GLN A CA 1
ATOM 1987 C C . GLN A 1 264 ? -18.911 9.375 34.280 1.00 79.69 264 GLN A C 1
ATOM 1989 O O . GLN A 1 264 ? -18.369 8.840 35.249 1.00 79.69 264 GLN A O 1
ATOM 1994 N N . ARG A 1 265 ? -20.184 9.800 34.332 1.00 78.75 265 ARG A N 1
ATOM 1995 C CA . ARG A 1 265 ? -21.025 9.681 35.540 1.00 78.75 265 ARG A CA 1
ATOM 1996 C C . ARG A 1 265 ? -21.171 8.228 36.000 1.00 78.75 265 ARG A C 1
ATOM 1998 O O . ARG A 1 265 ? -21.008 7.914 37.178 1.00 78.75 265 ARG A O 1
ATOM 2005 N N . LEU A 1 266 ? -21.416 7.307 35.069 1.00 80.12 266 LEU A N 1
ATOM 2006 C CA . LEU A 1 266 ? -21.521 5.880 35.375 1.00 80.12 266 LEU A CA 1
ATOM 2007 C C . LEU A 1 266 ? -20.190 5.293 35.861 1.00 80.12 266 LEU A C 1
ATOM 2009 O O . LEU A 1 266 ? -20.194 4.476 36.781 1.00 80.12 266 LEU A O 1
ATOM 2013 N N . GLN A 1 267 ? -19.052 5.708 35.294 1.00 76.81 267 GLN A N 1
ATOM 2014 C CA . GLN A 1 267 ? -17.720 5.302 35.758 1.00 76.81 267 GLN A CA 1
ATOM 2015 C C . GLN A 1 267 ? -17.465 5.728 37.212 1.00 76.81 267 GLN A C 1
ATOM 2017 O O . GLN A 1 267 ? -16.919 4.925 37.973 1.00 76.81 267 GLN A O 1
ATOM 2022 N N . LEU A 1 268 ? -17.930 6.914 37.626 1.00 76.00 268 LEU A N 1
ATOM 2023 C CA . LEU A 1 268 ? -17.875 7.358 39.025 1.00 76.00 268 LEU A CA 1
ATOM 2024 C C . LEU A 1 268 ? -18.697 6.451 39.951 1.00 76.00 268 LEU A C 1
ATOM 2026 O O . LEU A 1 268 ? -18.191 6.026 40.990 1.00 76.00 268 LEU A O 1
ATOM 2030 N N . ILE A 1 269 ? -19.912 6.051 39.552 1.00 74.56 269 ILE A N 1
ATOM 2031 C CA . ILE A 1 269 ? -20.687 5.036 40.295 1.00 74.56 269 ILE A CA 1
ATOM 2032 C C . ILE A 1 269 ? -19.920 3.704 40.331 1.00 74.56 269 ILE A C 1
ATOM 2034 O O . ILE A 1 269 ? -19.896 3.019 41.351 1.00 74.56 269 ILE A O 1
ATOM 2038 N N . GLY A 1 270 ? -19.218 3.350 39.251 1.00 69.06 270 GLY A N 1
ATOM 2039 C CA . GLY A 1 270 ? -18.314 2.199 39.178 1.00 69.06 270 GLY A CA 1
ATOM 2040 C C . GLY A 1 270 ? -17.269 2.143 40.301 1.00 69.06 270 GLY A C 1
ATOM 2041 O O . GLY A 1 270 ? -16.939 1.048 40.769 1.00 69.06 270 GLY A O 1
ATOM 2042 N N . ALA A 1 271 ? -16.787 3.299 40.768 1.00 67.00 271 ALA A N 1
ATOM 2043 C CA . ALA A 1 271 ? -15.812 3.415 41.854 1.00 67.00 271 ALA A CA 1
ATOM 2044 C C . ALA A 1 271 ? -16.400 3.107 43.250 1.00 67.00 271 ALA A C 1
ATOM 2046 O O . ALA A 1 271 ? -15.647 2.797 44.182 1.00 67.00 271 ALA A O 1
ATOM 2047 N N . LEU A 1 272 ? -17.736 3.079 43.396 1.00 63.84 272 LEU A N 1
ATOM 2048 C CA . LEU A 1 272 ? -18.428 2.662 44.628 1.00 63.84 272 LEU A CA 1
ATOM 2049 C C . LEU A 1 272 ? -18.196 1.189 44.989 1.00 63.84 272 LEU A C 1
ATOM 2051 O O . LEU A 1 272 ? -18.459 0.804 46.125 1.00 63.84 272 LEU A O 1
ATOM 2055 N N . LYS A 1 273 ? -17.626 0.377 44.082 1.00 58.28 273 LYS A N 1
ATOM 2056 C CA . LYS A 1 273 ? -17.175 -1.000 44.370 1.00 58.28 273 LYS A CA 1
ATOM 2057 C C . LYS A 1 273 ? -16.224 -1.105 45.573 1.00 58.28 273 LYS A C 1
ATOM 2059 O O . LYS A 1 273 ? -16.036 -2.185 46.116 1.00 58.28 273 LYS A O 1
ATOM 2064 N N . SER A 1 274 ? -15.610 0.001 45.988 1.00 52.94 274 SER A N 1
ATOM 2065 C CA . SER A 1 274 ? -14.703 0.056 47.140 1.00 52.94 274 SER A CA 1
ATOM 2066 C C . SER A 1 274 ? -15.400 0.234 48.501 1.00 52.94 274 SER A C 1
ATOM 2068 O O . SER A 1 274 ? -14.751 0.053 49.529 1.00 52.94 274 SER A O 1
ATOM 2070 N N . LYS A 1 275 ? -16.702 0.569 48.549 1.00 54.06 275 LYS A N 1
ATOM 2071 C CA . LYS A 1 275 ? -17.441 0.853 49.796 1.00 54.06 275 LYS A CA 1
ATOM 2072 C C . LYS A 1 275 ? -18.597 -0.146 49.995 1.00 54.06 275 LYS A C 1
ATOM 2074 O O . LYS A 1 275 ? -19.338 -0.442 49.065 1.00 54.06 275 LYS A O 1
ATOM 2079 N N . ASN A 1 276 ? -18.736 -0.679 51.214 1.00 51.31 276 ASN A N 1
ATOM 2080 C CA . ASN A 1 276 ? -19.589 -1.805 51.654 1.00 51.31 276 ASN A CA 1
ATOM 2081 C C . ASN A 1 276 ? -21.096 -1.771 51.258 1.00 51.31 276 ASN A C 1
ATOM 2083 O O . ASN A 1 276 ? -21.963 -1.670 52.124 1.00 51.31 276 ASN A O 1
ATOM 2087 N N . PHE A 1 277 ? -21.442 -1.956 49.978 1.00 58.25 277 PHE A N 1
ATOM 2088 C CA . PHE A 1 277 ? -22.817 -2.194 49.505 1.00 58.25 277 PHE A CA 1
ATOM 2089 C C . PHE A 1 277 ? -22.969 -3.602 48.899 1.00 58.25 277 PHE A C 1
ATOM 2091 O O . PHE A 1 277 ? -22.874 -3.782 47.684 1.00 58.25 277 PHE A O 1
ATOM 2098 N N . GLY A 1 278 ? -23.204 -4.623 49.730 1.00 56.41 278 GLY A N 1
ATOM 2099 C CA . GLY A 1 278 ? -23.212 -6.033 49.298 1.00 56.41 278 GLY A CA 1
ATOM 2100 C C . GLY A 1 278 ? -24.190 -6.370 48.157 1.00 56.41 278 GLY A C 1
ATOM 2101 O O . GLY A 1 278 ? -23.816 -7.068 47.219 1.00 56.41 278 GLY A O 1
ATOM 2102 N N . THR A 1 279 ? -25.416 -5.839 48.172 1.00 60.53 279 THR A N 1
ATOM 2103 C CA . THR A 1 279 ? -26.426 -6.080 47.117 1.00 60.53 279 THR A CA 1
ATOM 2104 C C . THR A 1 279 ? -26.246 -5.187 45.884 1.00 60.53 279 THR A C 1
ATOM 2106 O O . THR A 1 279 ? -26.546 -5.614 44.769 1.00 60.53 279 THR A O 1
ATOM 2109 N N . ALA A 1 280 ? -25.690 -3.981 46.045 1.00 65.31 280 ALA A N 1
ATOM 2110 C CA . ALA A 1 280 ? -25.482 -3.042 44.940 1.00 65.31 280 ALA A CA 1
ATOM 2111 C C . ALA A 1 280 ? -24.375 -3.488 43.970 1.00 65.31 280 ALA A C 1
ATOM 2113 O O . ALA A 1 280 ? -24.379 -3.083 42.812 1.00 65.31 280 ALA A O 1
ATOM 2114 N N . HIS A 1 281 ? -23.448 -4.350 44.403 1.00 68.94 281 HIS A N 1
ATOM 2115 C CA . HIS A 1 281 ? -22.352 -4.842 43.561 1.00 68.94 281 HIS A CA 1
ATOM 2116 C C . HIS A 1 281 ? -22.839 -5.601 42.320 1.00 68.94 281 HIS A C 1
ATOM 2118 O O . HIS A 1 281 ? -22.352 -5.349 41.214 1.00 68.94 281 HIS A O 1
ATOM 2124 N N . ASN A 1 282 ? -23.815 -6.500 42.486 1.00 77.19 282 ASN A N 1
ATOM 2125 C CA . ASN A 1 282 ? -24.380 -7.269 41.373 1.00 77.19 282 ASN A CA 1
ATOM 2126 C C . ASN A 1 282 ? -25.155 -6.362 40.408 1.00 77.19 282 ASN A C 1
ATOM 2128 O O . ASN A 1 282 ? -25.006 -6.493 39.193 1.00 77.19 282 ASN A O 1
ATOM 2132 N N . LEU A 1 283 ? -25.919 -5.404 40.944 1.00 80.94 283 LEU A N 1
ATOM 2133 C CA . LEU A 1 283 ? -26.664 -4.417 40.157 1.00 80.94 283 LEU A CA 1
ATOM 2134 C C . LEU A 1 283 ? -25.730 -3.493 39.374 1.00 80.94 283 LEU A C 1
ATOM 2136 O O . LEU A 1 283 ? -25.942 -3.278 38.188 1.00 80.94 283 LEU A O 1
ATOM 2140 N N . LEU A 1 284 ? -24.650 -3.013 39.992 1.00 80.00 284 LEU A N 1
ATOM 2141 C CA . LEU A 1 284 ? -23.647 -2.180 39.333 1.00 80.00 284 LEU A CA 1
ATOM 2142 C C . LEU A 1 284 ? -22.897 -2.955 38.241 1.00 80.00 284 LEU A C 1
ATOM 2144 O O . LEU A 1 284 ? -22.621 -2.418 37.170 1.00 80.00 284 LEU A O 1
ATOM 2148 N N . GLY A 1 285 ? -22.597 -4.235 38.485 1.00 80.56 285 GLY A N 1
ATOM 2149 C CA . GLY A 1 285 ? -22.081 -5.145 37.465 1.00 80.56 285 GLY A CA 1
ATOM 2150 C C . GLY A 1 285 ? -23.047 -5.302 36.287 1.00 80.56 285 GLY A C 1
ATOM 2151 O O . GLY A 1 285 ? -22.623 -5.166 35.139 1.00 80.56 285 GLY A O 1
ATOM 2152 N N . SER A 1 286 ? -24.336 -5.527 36.567 1.00 85.38 286 SER A N 1
ATOM 2153 C CA . SER A 1 286 ? -25.396 -5.643 35.554 1.00 85.38 286 SER A CA 1
ATOM 2154 C C . SER A 1 286 ? -25.559 -4.349 34.756 1.00 85.38 286 SER A C 1
ATOM 2156 O O . SER A 1 286 ? -25.507 -4.382 33.531 1.00 85.38 286 SER A O 1
ATOM 2158 N N . LEU A 1 287 ? -25.627 -3.194 35.424 1.00 85.50 287 LEU A N 1
ATOM 2159 C CA . LEU A 1 287 ? -25.715 -1.871 34.806 1.00 85.50 287 LEU A CA 1
ATOM 2160 C C . LEU A 1 287 ? -24.532 -1.614 33.865 1.00 85.50 287 LEU A C 1
ATOM 2162 O O . LEU A 1 287 ? -24.722 -1.266 32.701 1.00 85.50 287 LEU A O 1
ATOM 2166 N N . MET A 1 288 ? -23.306 -1.869 34.330 1.00 82.56 288 MET A N 1
ATOM 2167 C CA . MET A 1 288 ? -22.104 -1.760 33.499 1.00 82.56 288 MET A CA 1
ATOM 2168 C C . MET A 1 288 ? -22.145 -2.713 32.302 1.00 82.56 288 MET A C 1
ATOM 2170 O O . MET A 1 288 ? -21.704 -2.355 31.211 1.00 82.56 288 MET A O 1
ATOM 2174 N N . MET A 1 289 ? -22.695 -3.917 32.470 1.00 84.25 289 MET A N 1
ATOM 2175 C CA . MET A 1 289 ? -22.909 -4.860 31.373 1.00 84.25 289 MET A CA 1
ATOM 2176 C C . MET A 1 289 ? -23.998 -4.394 30.402 1.00 84.25 289 MET A C 1
ATOM 2178 O O . MET A 1 289 ? -23.823 -4.565 29.199 1.00 84.25 289 MET A O 1
ATOM 2182 N N . ASN A 1 290 ? -25.083 -3.781 30.876 1.00 85.50 290 ASN A N 1
ATOM 2183 C CA . ASN A 1 290 ? -26.148 -3.220 30.043 1.00 85.50 290 ASN A CA 1
ATOM 2184 C C . ASN A 1 290 ? -25.625 -2.046 29.207 1.00 85.50 290 ASN A C 1
ATOM 2186 O O . ASN A 1 290 ? -25.843 -2.006 28.001 1.00 85.50 290 ASN A O 1
ATOM 2190 N N . ILE A 1 291 ? -24.833 -1.152 29.800 1.00 82.88 291 ILE A N 1
ATOM 2191 C CA . ILE A 1 291 ? -24.195 -0.035 29.089 1.00 82.88 291 ILE A CA 1
ATOM 2192 C C . ILE A 1 291 ? -23.134 -0.537 28.108 1.00 82.88 291 ILE A C 1
ATOM 2194 O O . ILE A 1 291 ? -23.092 -0.100 26.958 1.00 82.88 291 ILE A O 1
ATOM 2198 N N . ARG A 1 292 ? -22.340 -1.546 28.489 1.00 81.00 292 ARG A N 1
ATOM 2199 C CA . ARG A 1 292 ? -21.459 -2.238 27.536 1.00 81.00 292 ARG A CA 1
ATOM 2200 C C . ARG A 1 292 ? -22.249 -2.868 26.396 1.00 81.00 292 ARG A C 1
ATOM 2202 O O . ARG A 1 292 ? -21.795 -2.788 25.261 1.00 81.00 292 ARG A O 1
ATOM 2209 N N . LYS A 1 293 ? -23.421 -3.463 26.645 1.00 80.62 293 LYS A N 1
ATOM 2210 C CA . LYS A 1 293 ? -24.305 -3.968 25.583 1.00 80.62 293 LYS A CA 1
ATOM 2211 C C . LYS A 1 293 ? -24.787 -2.836 24.682 1.00 80.62 293 LYS A C 1
ATOM 2213 O O . LYS A 1 293 ? -24.781 -3.040 23.479 1.00 80.62 293 LYS A O 1
ATOM 2218 N N . VAL A 1 294 ? -25.136 -1.653 25.186 1.00 79.38 294 VAL A N 1
ATOM 2219 C CA . VAL A 1 294 ? -25.477 -0.506 24.319 1.00 79.38 294 VAL A CA 1
ATOM 2220 C C . VAL A 1 294 ? -24.340 -0.232 23.331 1.00 79.38 294 VAL A C 1
ATOM 2222 O O . VAL A 1 294 ? -24.575 -0.180 22.130 1.00 79.38 294 VAL A O 1
ATOM 2225 N N . VAL A 1 295 ? -23.097 -0.171 23.809 1.00 73.56 295 VAL A N 1
ATOM 2226 C CA . VAL A 1 295 ? -21.934 0.120 22.954 1.00 73.56 295 VAL A CA 1
ATOM 2227 C C . VAL A 1 295 ? -21.574 -1.051 22.020 1.00 73.56 295 VAL A C 1
ATOM 2229 O O . VAL A 1 295 ? -21.188 -0.833 20.876 1.00 73.56 295 VAL A O 1
ATOM 2232 N N . THR A 1 296 ? -21.706 -2.300 22.482 1.00 65.00 296 THR A N 1
ATOM 2233 C CA . THR A 1 296 ? -21.204 -3.503 21.777 1.00 65.00 296 THR A CA 1
ATOM 2234 C C . THR A 1 296 ? -22.250 -4.270 20.969 1.00 65.00 296 THR A C 1
ATOM 2236 O O . THR A 1 296 ? -21.879 -5.087 20.125 1.00 65.00 296 THR A O 1
ATOM 2239 N N . THR A 1 297 ? -23.548 -4.062 21.211 1.00 60.75 297 THR A N 1
ATOM 2240 C CA . THR A 1 297 ? -24.605 -4.811 20.517 1.00 60.75 297 THR A CA 1
ATOM 2241 C C . THR A 1 297 ? -24.730 -4.291 19.091 1.00 60.75 297 THR A C 1
ATOM 2243 O O . THR A 1 297 ? -25.358 -3.264 18.838 1.00 60.75 297 THR A O 1
ATOM 2246 N N . GLY A 1 298 ? -24.104 -5.007 18.159 1.00 57.12 298 GLY A N 1
ATOM 2247 C CA . GLY A 1 298 ? -24.395 -4.915 16.732 1.00 57.12 298 GLY A CA 1
ATOM 2248 C C . GLY A 1 298 ? -25.635 -5.729 16.361 1.00 57.12 298 GLY A C 1
ATOM 2249 O O . GLY A 1 298 ? -26.132 -6.533 17.157 1.00 57.12 298 GLY A O 1
ATOM 2250 N N . HIS A 1 299 ? -26.118 -5.535 15.137 1.00 58.31 299 HIS A N 1
ATOM 2251 C CA . HIS A 1 299 ? -27.178 -6.365 14.580 1.00 58.31 299 HIS A CA 1
ATOM 2252 C C . HIS A 1 299 ? -26.767 -7.842 14.554 1.00 58.31 299 HIS A C 1
ATOM 2254 O O . HIS A 1 299 ? -25.608 -8.182 14.304 1.00 58.31 299 HIS A O 1
ATOM 2260 N N . GLN A 1 300 ? -27.716 -8.732 14.832 1.00 52.41 300 GLN A N 1
ATOM 2261 C CA . GLN A 1 300 ? -27.537 -10.158 14.597 1.00 52.41 300 GLN A CA 1
ATOM 2262 C C . GLN A 1 300 ? -28.518 -10.558 13.509 1.00 52.41 300 GLN A C 1
ATOM 2264 O O . GLN A 1 300 ? -29.723 -10.537 13.721 1.00 52.41 300 GLN A O 1
ATOM 2269 N N . LEU A 1 301 ? -27.998 -10.940 12.344 1.00 56.75 301 LEU A N 1
ATOM 2270 C CA . LEU A 1 301 ? -28.816 -11.608 11.338 1.00 56.75 301 LEU A CA 1
ATOM 2271 C C . LEU A 1 301 ? -29.440 -12.863 11.952 1.00 56.75 301 LEU A C 1
ATOM 2273 O O . LEU A 1 301 ? -28.824 -13.521 12.802 1.00 56.75 301 LEU A O 1
ATOM 2277 N N . HIS A 1 302 ? -30.667 -13.183 11.541 1.00 52.66 302 HIS A N 1
ATOM 2278 C CA . HIS A 1 302 ? -31.456 -14.241 12.162 1.00 52.66 302 HIS A CA 1
ATOM 2279 C C . HIS A 1 302 ? -30.685 -15.579 12.131 1.00 52.66 302 HIS A C 1
ATOM 2281 O O . HIS A 1 302 ? -30.560 -16.227 11.090 1.00 52.66 302 HIS A O 1
ATOM 2287 N N . LYS A 1 303 ? -30.145 -16.004 13.287 1.00 45.09 303 LYS A N 1
ATOM 2288 C CA . LYS A 1 303 ? -29.192 -17.133 13.417 1.00 45.09 303 LYS A CA 1
ATOM 2289 C C . LYS A 1 303 ? -29.709 -18.480 12.897 1.00 45.09 303 LYS A C 1
ATOM 2291 O O . LYS A 1 303 ? -28.909 -19.383 12.683 1.00 45.09 303 LYS A O 1
ATOM 2296 N N . GLY A 1 304 ? -31.024 -18.625 12.733 1.00 42.78 304 GLY A N 1
ATOM 2297 C CA . GLY A 1 304 ? -31.662 -19.839 12.214 1.00 42.78 304 GLY A CA 1
ATOM 2298 C C . GLY A 1 304 ? -31.581 -20.007 10.693 1.00 42.78 304 GLY A C 1
ATOM 2299 O O . GLY A 1 304 ? -31.835 -21.102 10.204 1.00 42.78 304 GLY A O 1
ATOM 2300 N N . ASN A 1 305 ? -31.207 -18.962 9.947 1.00 58.31 305 ASN A N 1
ATOM 2301 C CA . ASN A 1 305 ? -31.149 -19.000 8.487 1.00 58.31 305 ASN A CA 1
ATOM 2302 C C . ASN A 1 305 ? -29.699 -19.120 8.001 1.00 58.31 305 ASN A C 1
ATOM 2304 O O . ASN A 1 305 ? -28.793 -18.531 8.591 1.00 58.31 305 ASN A O 1
ATOM 2308 N N . LEU A 1 306 ? -29.483 -19.837 6.887 1.00 57.09 306 LEU A N 1
ATOM 2309 C CA . LEU A 1 306 ? -28.177 -20.002 6.223 1.00 57.09 306 LEU A CA 1
ATOM 2310 C C . LEU A 1 306 ? -27.416 -18.665 6.106 1.00 57.09 306 LEU A C 1
ATOM 2312 O O . LEU A 1 306 ? -26.214 -18.611 6.356 1.00 57.09 306 LEU A O 1
ATOM 2316 N N . LEU A 1 307 ? -28.141 -17.577 5.829 1.00 61.50 307 LEU A N 1
ATOM 2317 C CA . LEU A 1 307 ? -27.619 -16.212 5.762 1.00 61.50 307 LEU A CA 1
ATOM 2318 C C . LEU A 1 307 ? -26.917 -15.735 7.041 1.00 61.50 307 LEU A C 1
ATOM 2320 O O . LEU A 1 307 ? -25.840 -15.155 6.950 1.00 61.50 307 LEU A O 1
ATOM 2324 N N . GLY A 1 308 ? -27.484 -15.996 8.222 1.00 58.97 308 GLY A N 1
ATOM 2325 C CA . GLY A 1 308 ? -26.885 -15.585 9.496 1.00 58.97 308 GLY A CA 1
ATOM 2326 C C . GLY A 1 308 ? -25.581 -16.325 9.802 1.00 58.97 308 GLY A C 1
ATOM 2327 O O . GLY A 1 308 ? -24.727 -15.808 10.520 1.00 58.97 308 GLY A O 1
ATOM 2328 N N . SER A 1 309 ? -25.395 -17.519 9.225 1.00 58.69 309 SER A N 1
ATOM 2329 C CA . SER A 1 309 ? -24.125 -18.242 9.307 1.00 58.69 309 SER A CA 1
ATOM 2330 C C . SER A 1 309 ? -23.127 -17.839 8.219 1.00 58.69 309 SER A C 1
ATOM 2332 O O . SER A 1 309 ? -21.925 -17.973 8.454 1.00 58.69 309 SER A O 1
ATOM 2334 N N . ILE A 1 310 ? -23.594 -17.368 7.057 1.00 59.41 310 ILE A N 1
ATOM 2335 C CA . ILE A 1 310 ? -22.736 -16.808 6.001 1.00 59.41 310 ILE A CA 1
ATOM 2336 C C . ILE A 1 310 ? -22.180 -15.457 6.461 1.00 59.41 310 ILE A C 1
ATOM 2338 O O . ILE A 1 310 ? -20.979 -15.235 6.392 1.00 59.41 310 ILE A O 1
ATOM 2342 N N . VAL A 1 311 ? -23.023 -14.586 7.012 1.00 58.84 311 VAL A N 1
ATOM 2343 C CA . VAL A 1 311 ? -22.654 -13.237 7.455 1.00 58.84 311 VAL A CA 1
ATOM 2344 C C . VAL A 1 311 ? -22.528 -13.228 8.980 1.00 58.84 311 VAL A C 1
ATOM 2346 O O . VAL A 1 311 ? -23.299 -12.606 9.706 1.00 58.84 311 VAL A O 1
ATOM 2349 N N . SER A 1 312 ? -21.561 -13.976 9.509 1.00 53.06 312 SER A N 1
ATOM 2350 C CA . SER A 1 312 ? -21.216 -13.842 10.927 1.00 53.06 312 SER A CA 1
ATOM 2351 C C . SER A 1 312 ? -20.377 -12.582 11.101 1.00 53.06 312 SER A C 1
ATOM 2353 O O . SER A 1 312 ? -19.233 -12.524 10.654 1.00 53.06 312 SER A O 1
ATOM 2355 N N . THR A 1 313 ? -20.945 -11.574 11.758 1.00 49.62 313 THR A N 1
ATOM 2356 C CA . THR A 1 313 ? -20.345 -10.250 12.008 1.00 49.62 313 THR A CA 1
ATOM 2357 C C . THR A 1 313 ? -19.434 -10.230 13.237 1.00 49.62 313 THR A C 1
ATOM 2359 O O . THR A 1 313 ? -18.796 -9.225 13.546 1.00 49.62 313 THR A O 1
ATOM 2362 N N . LYS A 1 314 ? -19.325 -11.361 13.951 1.00 46.44 314 LYS A N 1
ATOM 2363 C CA . LYS A 1 314 ? -18.550 -11.424 15.190 1.00 46.44 314 LYS A CA 1
ATOM 2364 C C . LYS A 1 314 ? -17.062 -11.135 14.934 1.00 46.44 314 LYS A C 1
ATOM 2366 O O . LYS A 1 314 ? -16.481 -11.727 14.013 1.00 46.44 314 LYS A O 1
ATOM 2371 N N . PRO A 1 315 ? -16.423 -10.292 15.772 1.00 39.78 315 PRO A N 1
ATOM 2372 C CA . PRO A 1 315 ? -14.973 -10.190 15.797 1.00 39.78 315 PRO A CA 1
ATOM 2373 C C . PRO A 1 315 ? -14.410 -11.580 16.079 1.00 39.78 315 PRO A C 1
ATOM 2375 O O . PRO A 1 315 ? -14.913 -12.325 16.922 1.00 39.78 315 PRO A O 1
ATOM 2378 N N . CYS A 1 316 ? -13.402 -11.962 15.309 1.00 36.00 316 CYS A N 1
ATOM 2379 C CA . CYS A 1 316 ? -12.810 -13.287 15.356 1.00 36.00 316 CYS A CA 1
ATOM 2380 C C . CYS A 1 316 ? -11.907 -13.449 16.595 1.00 36.00 316 CYS A C 1
ATOM 2382 O O . CYS A 1 316 ? -10.710 -13.666 16.448 1.00 36.00 316 CYS A O 1
ATOM 2384 N N . SER A 1 317 ? -12.460 -13.347 17.808 1.00 28.05 317 SER A N 1
ATOM 2385 C CA . SER A 1 317 ? -11.733 -13.568 19.060 1.00 28.05 317 SER A CA 1
ATOM 2386 C C . SER A 1 317 ? -11.660 -15.063 19.396 1.00 28.05 317 SER A C 1
ATOM 2388 O O . SER A 1 317 ? -12.679 -15.706 19.628 1.00 28.05 317 SER A O 1
ATOM 2390 N N . SER A 1 318 ? -10.443 -15.621 19.365 1.00 31.11 318 SER A N 1
ATOM 2391 C CA . SER A 1 318 ? -9.958 -16.816 20.092 1.00 31.11 318 SER A CA 1
ATOM 2392 C C . SER A 1 318 ? -8.866 -17.517 19.274 1.00 31.11 318 SER A C 1
ATOM 2394 O O . SER A 1 318 ? -9.143 -17.967 18.163 1.00 31.11 318 SER A O 1
ATOM 2396 N N . ALA A 1 319 ? -7.652 -17.547 19.846 1.00 29.84 319 ALA A N 1
ATOM 2397 C CA . ALA A 1 319 ? -6.446 -18.393 19.704 1.00 29.84 319 ALA A CA 1
ATOM 2398 C C . ALA A 1 319 ? -6.156 -19.276 18.458 1.00 29.84 319 ALA A C 1
ATOM 2400 O O . ALA A 1 319 ? -5.012 -19.670 18.266 1.00 29.84 319 ALA A O 1
ATOM 2401 N N . ALA A 1 320 ? -7.109 -19.581 17.582 1.00 28.27 320 ALA A N 1
ATOM 2402 C CA . ALA A 1 320 ? -6.925 -20.398 16.379 1.00 28.27 320 ALA A CA 1
ATOM 2403 C C . ALA A 1 320 ? -6.438 -19.604 15.146 1.00 28.27 320 ALA A C 1
ATOM 2405 O O . ALA A 1 320 ? -6.394 -20.136 14.039 1.00 28.27 320 ALA A O 1
ATOM 2406 N N . ARG A 1 321 ? -6.125 -18.312 15.301 1.00 35.53 321 ARG A N 1
ATOM 2407 C CA . ARG A 1 321 ? -5.844 -17.384 14.197 1.00 35.53 321 ARG A CA 1
ATOM 2408 C C . ARG A 1 321 ? -4.507 -16.687 14.404 1.00 35.53 321 ARG A C 1
ATOM 2410 O O . ARG A 1 321 ? -4.465 -15.504 14.709 1.00 35.53 321 ARG A O 1
ATOM 2417 N N . SER A 1 322 ? -3.412 -17.417 14.203 1.00 33.81 322 SER A N 1
ATOM 2418 C CA . SER A 1 322 ? -2.201 -16.739 13.742 1.00 33.81 322 SER A CA 1
ATOM 2419 C C . SER A 1 322 ? -2.507 -16.133 12.364 1.00 33.81 322 SER A C 1
ATOM 2421 O O . SER A 1 322 ? -3.276 -16.707 11.582 1.00 33.81 322 SER A O 1
ATOM 2423 N N . VAL A 1 323 ? -1.900 -14.987 12.050 1.00 44.94 323 VAL A N 1
ATOM 2424 C CA . VAL A 1 323 ? -1.947 -14.312 10.732 1.00 44.94 323 VAL A CA 1
ATOM 2425 C C . VAL A 1 323 ? -1.625 -15.275 9.563 1.00 44.94 323 VAL A C 1
ATOM 2427 O O . VAL A 1 323 ? -1.955 -15.007 8.410 1.00 44.94 323 VAL A O 1
ATOM 2430 N N . PHE A 1 324 ? -1.062 -16.448 9.871 1.00 46.75 324 PHE A N 1
ATOM 2431 C CA . PHE A 1 324 ? -0.505 -17.428 8.944 1.00 46.75 324 PHE A CA 1
ATOM 2432 C C . PHE A 1 324 ? -1.304 -18.729 8.818 1.00 46.75 324 PHE A C 1
ATOM 2434 O O . PHE A 1 324 ? -0.805 -19.694 8.243 1.00 46.75 324 PHE A O 1
ATOM 2441 N N . GLY A 1 325 ? -2.555 -18.784 9.287 1.00 42.34 325 GLY A N 1
ATOM 2442 C CA . GLY A 1 325 ? -3.462 -19.841 8.828 1.00 42.34 325 GLY A CA 1
ATOM 2443 C C . GLY A 1 325 ? -3.595 -19.791 7.298 1.00 42.34 325 GLY A C 1
ATOM 2444 O O . GLY A 1 325 ? -3.729 -18.699 6.747 1.00 42.34 325 GLY A O 1
ATOM 2445 N N . ALA A 1 326 ? -3.590 -20.948 6.619 1.00 37.12 326 ALA A N 1
ATOM 2446 C CA . ALA A 1 326 ? -3.475 -21.137 5.155 1.00 37.12 326 ALA A CA 1
ATOM 2447 C C . ALA A 1 326 ? -4.537 -20.445 4.251 1.00 37.12 326 ALA A C 1
ATOM 2449 O O . ALA A 1 326 ? -4.611 -20.712 3.051 1.00 37.12 326 ALA A O 1
ATOM 2450 N N . GLY A 1 327 ? -5.366 -19.560 4.810 1.00 46.22 327 GLY A N 1
ATOM 2451 C CA . GLY A 1 327 ? -6.271 -18.666 4.087 1.00 46.22 327 GLY A CA 1
ATOM 2452 C C . GLY A 1 327 ? -6.122 -17.179 4.439 1.00 46.22 327 GLY A C 1
ATOM 2453 O O . GLY A 1 327 ? -6.408 -16.338 3.600 1.00 46.22 327 GLY A O 1
ATOM 2454 N N . LYS A 1 328 ? -5.637 -16.787 5.625 1.00 53.91 328 LYS A N 1
ATOM 2455 C CA . LYS A 1 328 ? -5.681 -15.371 6.046 1.00 53.91 328 LYS A CA 1
ATOM 2456 C C . LYS A 1 328 ? -4.574 -14.480 5.475 1.00 53.91 328 LYS A C 1
ATOM 2458 O O . LYS A 1 328 ? -4.775 -13.277 5.396 1.00 53.91 328 LYS A O 1
ATOM 2463 N N . SER A 1 329 ? -3.456 -15.024 4.994 1.00 55.66 329 SER A N 1
ATOM 2464 C CA . SER A 1 329 ? -2.459 -14.216 4.264 1.00 55.66 329 SER A CA 1
ATOM 2465 C C . SER A 1 329 ? -3.023 -13.619 2.968 1.00 55.66 329 SER A C 1
ATOM 2467 O O . SER A 1 329 ? -2.540 -12.601 2.483 1.00 55.66 329 SER A O 1
ATOM 2469 N N . SER A 1 330 ? -4.070 -14.237 2.420 1.00 64.19 330 SER A N 1
ATOM 2470 C CA . SER A 1 330 ? -4.660 -13.863 1.140 1.00 64.19 330 SER A CA 1
ATOM 2471 C C . SER A 1 330 ? -5.643 -12.681 1.234 1.00 64.19 330 SER A C 1
ATOM 2473 O O . SER A 1 330 ? -5.828 -11.975 0.249 1.00 64.19 330 SER A O 1
ATOM 2475 N N . CYS A 1 331 ? -6.199 -12.353 2.411 1.00 73.12 331 CYS A N 1
ATOM 2476 C CA . CYS A 1 331 ? -7.089 -11.186 2.551 1.00 73.12 331 CYS A CA 1
ATOM 2477 C C . CYS A 1 331 ? -6.351 -9.833 2.471 1.00 73.12 331 CYS A C 1
ATOM 2479 O O . CYS A 1 331 ? -6.983 -8.785 2.352 1.00 73.12 331 CYS A O 1
ATOM 2481 N N . TRP A 1 332 ? -5.015 -9.860 2.500 1.00 88.75 332 TRP A N 1
ATOM 2482 C CA . TRP A 1 332 ? -4.136 -8.693 2.391 1.00 88.75 332 TRP A CA 1
ATOM 2483 C C . TRP A 1 332 ? -3.603 -8.458 0.973 1.00 88.75 332 TRP A C 1
ATOM 2485 O O . TRP A 1 332 ? -2.801 -7.549 0.770 1.00 88.75 332 TRP A O 1
ATOM 2495 N N . ILE A 1 333 ? -4.083 -9.224 -0.017 1.00 91.06 333 ILE A N 1
ATOM 2496 C CA . ILE A 1 333 ? -3.695 -9.059 -1.423 1.00 91.06 333 ILE A CA 1
ATOM 2497 C C . ILE A 1 333 ? -3.833 -7.632 -1.983 1.00 91.06 333 ILE A C 1
ATOM 2499 O O . ILE A 1 333 ? -3.006 -7.281 -2.829 1.00 91.06 333 ILE A O 1
ATOM 2503 N N . PRO A 1 334 ? -4.761 -6.765 -1.512 1.00 93.12 334 PRO A N 1
ATOM 2504 C CA . PRO A 1 334 ? -4.812 -5.394 -2.004 1.00 93.12 334 PRO A CA 1
ATOM 2505 C C . PRO A 1 334 ? -3.523 -4.605 -1.715 1.00 93.12 334 PRO A C 1
ATOM 2507 O O . PRO A 1 334 ? -3.131 -3.795 -2.551 1.00 93.12 334 PRO A O 1
ATOM 2510 N N . PHE A 1 335 ? -2.820 -4.865 -0.600 1.00 94.56 335 PHE A N 1
ATOM 2511 C CA . PHE A 1 335 ? -1.515 -4.240 -0.332 1.00 94.56 335 PHE A CA 1
ATOM 2512 C C . PHE A 1 335 ? -0.457 -4.683 -1.342 1.00 94.56 335 PHE A C 1
ATOM 2514 O O . PHE A 1 335 ? 0.242 -3.841 -1.902 1.00 94.56 335 PHE A O 1
ATOM 2521 N N . ASP A 1 336 ? -0.351 -5.991 -1.596 1.00 92.81 336 ASP A N 1
ATOM 2522 C CA . ASP A 1 336 ? 0.608 -6.532 -2.558 1.00 92.81 336 ASP A CA 1
ATOM 2523 C C . ASP A 1 336 ? 0.360 -5.988 -3.974 1.00 92.81 336 ASP A C 1
ATOM 2525 O O . ASP A 1 336 ? 1.298 -5.544 -4.632 1.00 92.81 336 ASP A O 1
ATOM 2529 N N . MET A 1 337 ? -0.896 -5.987 -4.441 1.00 91.62 337 MET A N 1
ATOM 2530 C CA . MET A 1 337 ? -1.235 -5.482 -5.776 1.00 91.62 337 MET A CA 1
ATOM 2531 C C . MET A 1 337 ? -0.987 -3.977 -5.904 1.00 91.62 337 MET A C 1
ATOM 2533 O O . MET A 1 337 ? -0.430 -3.551 -6.914 1.00 91.62 337 MET A O 1
ATOM 2537 N N . PHE A 1 338 ? -1.341 -3.190 -4.881 1.00 92.25 338 PHE A N 1
ATOM 2538 C CA . PHE A 1 338 ? -1.075 -1.751 -4.861 1.00 92.25 338 PHE A CA 1
ATOM 2539 C C . PHE A 1 338 ? 0.429 -1.463 -4.964 1.00 92.25 338 PHE A C 1
ATOM 2541 O O . PHE A 1 338 ? 0.867 -0.677 -5.804 1.00 92.25 338 PHE A O 1
ATOM 2548 N N . MET A 1 339 ? 1.240 -2.143 -4.149 1.00 91.00 339 MET A N 1
ATOM 2549 C CA . MET A 1 339 ? 2.692 -1.970 -4.141 1.00 91.00 339 MET A CA 1
ATOM 2550 C C . MET A 1 339 ? 3.341 -2.386 -5.468 1.00 91.00 339 MET A C 1
ATOM 2552 O O . MET A 1 339 ? 4.217 -1.679 -5.948 1.00 91.00 339 MET A O 1
ATOM 2556 N N . GLU A 1 340 ? 2.899 -3.471 -6.108 1.00 87.88 340 GLU A N 1
ATOM 2557 C CA . GLU A 1 340 ? 3.406 -3.843 -7.441 1.00 87.88 340 GLU A CA 1
ATOM 2558 C C . GLU A 1 340 ? 2.999 -2.833 -8.525 1.00 87.88 340 GLU A C 1
ATOM 2560 O O . GLU A 1 340 ? 3.790 -2.491 -9.411 1.00 87.88 340 GLU A O 1
ATOM 2565 N N . ASN A 1 341 ? 1.766 -2.329 -8.451 1.00 85.12 341 ASN A N 1
ATOM 2566 C CA . ASN A 1 341 ? 1.232 -1.373 -9.412 1.00 85.12 341 ASN A CA 1
ATOM 2567 C C . ASN A 1 341 ? 1.920 0.000 -9.331 1.00 85.12 341 ASN A C 1
ATOM 2569 O O . ASN A 1 341 ? 2.167 0.609 -10.369 1.00 85.12 341 ASN A O 1
ATOM 2573 N N . THR A 1 342 ? 2.281 0.462 -8.129 1.00 84.94 342 THR A N 1
ATOM 2574 C CA . THR A 1 342 ? 3.046 1.715 -7.939 1.00 84.94 342 THR A CA 1
ATOM 2575 C C . THR A 1 342 ? 4.470 1.642 -8.504 1.00 84.94 342 THR A C 1
ATOM 2577 O O . THR A 1 342 ? 5.091 2.675 -8.732 1.00 84.94 342 THR A O 1
ATOM 2580 N N . MET A 1 343 ? 4.991 0.439 -8.781 1.00 83.12 343 MET A N 1
ATOM 2581 C CA . MET A 1 343 ? 6.271 0.249 -9.475 1.00 83.12 343 MET A CA 1
ATOM 2582 C C . MET A 1 343 ? 6.133 0.246 -11.013 1.00 83.12 343 MET A C 1
ATOM 2584 O O . MET A 1 343 ? 7.104 -0.057 -11.703 1.00 83.12 343 MET A O 1
ATOM 2588 N N . ASP A 1 344 ? 4.945 0.502 -11.586 1.00 74.38 344 ASP A N 1
ATOM 2589 C CA . ASP A 1 344 ? 4.780 0.606 -13.048 1.00 74.38 344 ASP A CA 1
ATOM 2590 C C . ASP A 1 344 ? 5.239 1.967 -13.567 1.00 74.38 344 ASP A C 1
ATOM 2592 O O . ASP A 1 344 ? 4.512 2.955 -13.467 1.00 74.38 344 ASP A O 1
ATOM 2596 N N . GLY A 1 345 ? 6.407 2.012 -14.211 1.00 66.12 345 GLY A N 1
ATOM 2597 C CA . GLY A 1 345 ? 6.960 3.278 -14.688 1.00 66.12 345 GLY A CA 1
ATOM 2598 C C . GLY A 1 345 ? 6.310 3.931 -15.889 1.00 66.12 345 GLY A C 1
ATOM 2599 O O . GLY A 1 345 ? 6.762 4.980 -16.347 1.00 66.12 345 GLY A O 1
ATOM 2600 N N . ARG A 1 346 ? 5.210 3.360 -16.373 1.00 66.38 346 ARG A N 1
ATOM 2601 C CA . ARG A 1 346 ? 4.362 3.972 -17.399 1.00 66.38 346 ARG A CA 1
ATOM 2602 C C . ARG A 1 346 ? 3.298 4.885 -16.792 1.00 66.38 346 ARG A C 1
ATOM 2604 O O . ARG A 1 346 ? 2.642 5.621 -17.532 1.00 66.38 346 ARG A O 1
ATOM 2611 N N . HIS A 1 347 ? 3.117 4.833 -15.472 1.00 69.94 347 HIS A N 1
ATOM 2612 C CA . HIS A 1 347 ? 2.074 5.549 -14.756 1.00 69.94 347 HIS A CA 1
ATOM 2613 C C . HIS A 1 347 ? 2.631 6.172 -13.478 1.00 69.94 347 HIS A C 1
ATOM 2615 O O . HIS A 1 347 ? 3.035 5.471 -12.559 1.00 69.94 347 HIS A O 1
ATOM 2621 N N . LEU A 1 348 ? 2.612 7.500 -13.417 1.00 75.44 348 LEU A N 1
ATOM 2622 C CA . LEU A 1 348 ? 2.996 8.247 -12.226 1.00 75.44 348 LEU A CA 1
ATOM 2623 C C . LEU A 1 348 ? 1.728 8.653 -11.491 1.00 75.44 348 LEU A C 1
ATOM 2625 O O . LEU A 1 348 ? 0.941 9.429 -12.020 1.00 75.44 348 LEU A O 1
ATOM 2629 N N . ASP A 1 349 ? 1.499 8.125 -10.297 1.00 74.69 349 ASP A N 1
ATOM 2630 C CA . ASP A 1 349 ? 0.327 8.496 -9.516 1.00 74.69 349 ASP A CA 1
ATOM 2631 C C . ASP A 1 349 ? 0.429 9.966 -9.070 1.00 74.69 349 ASP A C 1
ATOM 2633 O O . ASP A 1 349 ? 1.501 10.468 -8.719 1.00 74.69 349 ASP A O 1
ATOM 2637 N N . THR A 1 350 ? -0.701 10.678 -9.122 1.00 68.88 350 THR A N 1
ATOM 2638 C CA . THR A 1 350 ? -0.780 12.101 -8.750 1.00 68.88 350 THR A CA 1
ATOM 2639 C C . THR A 1 350 ? -1.079 12.316 -7.270 1.00 68.88 350 THR A C 1
ATOM 2641 O O . THR A 1 350 ? -1.030 13.443 -6.796 1.00 68.88 350 THR A O 1
ATOM 2644 N N . ILE A 1 351 ? -1.456 11.255 -6.562 1.00 74.62 351 ILE A N 1
ATOM 2645 C CA . ILE A 1 351 ? -1.731 11.259 -5.125 1.00 74.62 351 ILE A CA 1
ATOM 2646 C C . ILE A 1 351 ? -0.592 10.522 -4.454 1.00 74.62 351 ILE A C 1
ATOM 2648 O O . ILE A 1 351 ? -0.083 9.544 -5.001 1.00 74.62 351 ILE A O 1
ATOM 2652 N N . SER A 1 352 ? -0.211 10.977 -3.265 1.00 85.06 352 SER A N 1
ATOM 2653 C CA . SER A 1 352 ? 0.856 10.321 -2.529 1.00 85.06 352 SER A CA 1
ATOM 2654 C C . SER A 1 352 ? 0.484 8.870 -2.198 1.00 85.06 352 SER A C 1
ATOM 2656 O O . SER A 1 352 ? -0.617 8.564 -1.724 1.00 85.06 352 SER A O 1
ATOM 2658 N N . SER A 1 353 ? 1.439 7.962 -2.382 1.00 89.69 353 SER A N 1
ATOM 2659 C CA . SER A 1 353 ? 1.329 6.581 -1.911 1.00 89.69 353 SER A CA 1
ATOM 2660 C C . SER A 1 353 ? 1.144 6.525 -0.393 1.00 89.69 353 SER A C 1
ATOM 2662 O O . SER A 1 353 ? 0.554 5.571 0.103 1.00 89.69 353 SER A O 1
ATOM 2664 N N . ILE A 1 354 ? 1.590 7.558 0.337 1.00 89.75 354 ILE A N 1
ATOM 2665 C CA . ILE A 1 354 ? 1.390 7.720 1.785 1.00 89.75 354 ILE A CA 1
ATOM 2666 C C . ILE A 1 354 ? -0.103 7.831 2.116 1.00 89.75 354 ILE A C 1
ATOM 2668 O O . ILE A 1 354 ? -0.614 7.073 2.940 1.00 89.75 354 ILE A O 1
ATOM 2672 N N . GLU A 1 355 ? -0.826 8.742 1.461 1.00 84.62 355 GLU A N 1
ATOM 2673 C CA . GLU A 1 355 ? -2.272 8.906 1.656 1.00 84.62 355 GLU A CA 1
ATOM 2674 C C . GLU A 1 355 ? -3.037 7.661 1.195 1.00 84.62 355 GLU A C 1
ATOM 2676 O O . GLU A 1 355 ? -3.908 7.169 1.914 1.00 84.62 355 GLU A O 1
ATOM 2681 N N . ALA A 1 356 ? -2.681 7.105 0.032 1.00 86.88 356 ALA A N 1
ATOM 2682 C CA . ALA A 1 356 ? -3.347 5.923 -0.508 1.00 86.88 356 ALA A CA 1
ATOM 2683 C C . ALA A 1 356 ? -3.168 4.685 0.390 1.00 86.88 356 ALA A C 1
ATOM 2685 O O . ALA A 1 356 ? -4.148 3.995 0.676 1.00 86.88 356 ALA A O 1
ATOM 2686 N N . LEU A 1 357 ? -1.951 4.418 0.884 1.00 92.00 357 LEU A N 1
ATOM 2687 C CA . LEU A 1 357 ? -1.691 3.320 1.822 1.00 92.00 357 LEU A CA 1
ATOM 2688 C C . LEU A 1 357 ? -2.327 3.562 3.188 1.00 92.00 357 LEU A C 1
ATOM 2690 O O . LEU A 1 357 ? -2.787 2.603 3.800 1.00 92.00 357 LEU A O 1
ATOM 2694 N N . THR A 1 358 ? -2.386 4.810 3.658 1.00 90.75 358 THR A N 1
ATOM 2695 C CA . THR A 1 358 ? -3.057 5.161 4.919 1.00 90.75 358 THR A CA 1
ATOM 2696 C C . THR A 1 358 ? -4.545 4.818 4.857 1.00 90.75 358 THR A C 1
ATOM 2698 O O . THR A 1 358 ? -5.059 4.118 5.733 1.00 90.75 358 THR A O 1
ATOM 2701 N N . GLU A 1 359 ? -5.233 5.236 3.792 1.00 89.38 359 GLU A N 1
ATOM 2702 C CA . GLU A 1 359 ? -6.658 4.946 3.598 1.00 89.38 359 GLU A CA 1
ATOM 2703 C C . GLU A 1 359 ? -6.928 3.468 3.291 1.00 89.38 359 GLU A C 1
ATOM 2705 O O . GLU A 1 359 ? -7.881 2.883 3.819 1.00 89.38 359 GLU A O 1
ATOM 2710 N N . LEU A 1 360 ? -6.060 2.816 2.510 1.00 91.94 360 LEU A N 1
ATOM 2711 C CA . LEU A 1 360 ? -6.150 1.377 2.271 1.00 91.94 360 LEU A CA 1
ATOM 2712 C C . LEU A 1 360 ? -5.929 0.581 3.565 1.00 91.94 360 LEU A C 1
ATOM 2714 O O . LEU A 1 360 ? -6.661 -0.372 3.817 1.00 91.94 360 LEU A O 1
ATOM 2718 N N . ALA A 1 361 ? -4.985 0.981 4.421 1.00 93.38 361 ALA A N 1
ATOM 2719 C CA . ALA A 1 361 ? -4.725 0.312 5.693 1.00 93.38 361 ALA A CA 1
ATOM 2720 C C . ALA A 1 361 ? -5.907 0.427 6.659 1.00 93.38 361 ALA A C 1
ATOM 2722 O O . ALA A 1 361 ? -6.325 -0.592 7.205 1.00 93.38 361 ALA A O 1
ATOM 2723 N N . LYS A 1 362 ? -6.503 1.618 6.810 1.00 91.50 362 LYS A N 1
ATOM 2724 C CA . LYS A 1 362 ? -7.747 1.801 7.582 1.00 91.50 362 LYS A CA 1
ATOM 2725 C C . LYS A 1 362 ? -8.876 0.926 7.036 1.00 91.50 362 LYS A C 1
ATOM 2727 O O . LYS A 1 362 ? -9.566 0.242 7.786 1.00 91.50 362 LYS A O 1
ATOM 2732 N N . THR A 1 363 ? -9.033 0.914 5.715 1.00 91.12 363 THR A N 1
ATOM 2733 C CA . THR A 1 363 ? -10.065 0.134 5.028 1.00 91.12 363 THR A CA 1
ATOM 2734 C C . THR A 1 363 ? -9.897 -1.364 5.265 1.00 91.12 363 THR A C 1
ATOM 2736 O O . THR A 1 363 ? -10.844 -2.030 5.675 1.00 91.12 363 THR A O 1
ATOM 2739 N N . LEU A 1 364 ? -8.694 -1.908 5.067 1.00 91.31 364 LEU A N 1
ATOM 2740 C CA . LEU A 1 364 ? -8.430 -3.332 5.276 1.00 91.31 364 LEU A CA 1
ATOM 2741 C C . LEU A 1 364 ? -8.469 -3.724 6.751 1.00 91.31 364 LEU A C 1
ATOM 2743 O O . LEU A 1 364 ? -8.928 -4.821 7.054 1.00 91.31 364 LEU A O 1
ATOM 2747 N N . GLN A 1 365 ? -8.051 -2.843 7.664 1.00 90.62 365 GLN A N 1
ATOM 2748 C CA . GLN A 1 365 ? -8.182 -3.065 9.104 1.00 90.62 365 GLN A CA 1
ATOM 2749 C C . GLN A 1 365 ? -9.650 -3.315 9.481 1.00 90.62 365 GLN A C 1
ATOM 2751 O O . GLN A 1 365 ? -9.951 -4.286 10.180 1.00 90.62 365 GLN A O 1
ATOM 2756 N N . VAL A 1 366 ? -10.569 -2.502 8.949 1.00 87.00 366 VAL A N 1
ATOM 2757 C CA . VAL A 1 366 ? -12.014 -2.644 9.174 1.00 87.00 366 VAL A CA 1
ATOM 2758 C C . VAL A 1 366 ? -12.582 -3.876 8.464 1.00 87.00 366 VAL A C 1
ATOM 2760 O O . VAL A 1 366 ? -13.207 -4.716 9.114 1.00 87.00 366 VAL A O 1
ATOM 2763 N N . LEU A 1 367 ? -12.335 -4.031 7.158 1.00 84.94 367 LEU A N 1
ATOM 2764 C CA . LEU A 1 367 ? -12.892 -5.126 6.348 1.00 84.94 367 LEU A CA 1
ATOM 2765 C C . LEU A 1 367 ? -12.429 -6.510 6.824 1.00 84.94 367 LEU A C 1
ATOM 2767 O O . LEU A 1 367 ? -13.237 -7.432 6.930 1.00 84.94 367 LEU A O 1
ATOM 2771 N N . ASN A 1 368 ? -11.145 -6.646 7.172 1.00 83.88 368 ASN A N 1
ATOM 2772 C CA . ASN A 1 368 ? -10.573 -7.899 7.674 1.00 83.88 368 ASN A CA 1
ATOM 2773 C C . ASN A 1 368 ? -10.824 -8.104 9.179 1.00 83.88 368 ASN A C 1
ATOM 2775 O O . ASN A 1 368 ? -10.452 -9.152 9.717 1.00 83.88 368 ASN A O 1
ATOM 2779 N N . ARG A 1 369 ? -11.455 -7.129 9.859 1.00 80.12 369 ARG A N 1
ATOM 2780 C CA . ARG A 1 369 ? -11.683 -7.109 11.317 1.00 80.12 369 ARG A CA 1
ATOM 2781 C C . ARG A 1 369 ? -10.392 -7.376 12.092 1.00 80.12 369 ARG A C 1
ATOM 2783 O O . ARG A 1 369 ? -10.377 -8.177 13.030 1.00 80.12 369 ARG A O 1
ATOM 2790 N N . ALA A 1 370 ? -9.316 -6.758 11.625 1.00 82.94 370 ALA A N 1
ATOM 2791 C CA . ALA A 1 370 ? -7.964 -6.992 12.091 1.00 82.94 370 ALA A CA 1
ATOM 2792 C C . ALA A 1 370 ? -7.585 -5.999 13.192 1.00 82.94 370 ALA A C 1
ATOM 2794 O O . ALA A 1 370 ? -8.132 -4.896 13.261 1.00 82.94 370 ALA A O 1
ATOM 2795 N N . THR A 1 371 ? -6.633 -6.355 14.047 1.00 86.56 371 THR A N 1
ATOM 2796 C CA . THR A 1 371 ? -5.993 -5.363 14.926 1.00 86.56 371 THR A CA 1
ATOM 2797 C C . THR A 1 371 ? -5.049 -4.464 14.117 1.00 86.56 371 THR A C 1
ATOM 2799 O O . THR A 1 371 ? -4.693 -4.771 12.969 1.00 86.56 371 THR A O 1
ATOM 2802 N N . TRP A 1 372 ? -4.619 -3.335 14.685 1.00 89.75 372 TRP A N 1
ATOM 2803 C CA . TRP A 1 372 ? -3.571 -2.524 14.063 1.00 89.75 372 TRP A CA 1
ATOM 2804 C C . TRP A 1 372 ? -2.249 -3.294 13.996 1.00 89.75 372 TRP A C 1
ATOM 2806 O O . TRP A 1 372 ? -1.557 -3.193 12.987 1.00 89.75 372 TRP A O 1
ATOM 2816 N N . GLN A 1 373 ? -1.947 -4.148 14.979 1.00 91.62 373 GLN A N 1
ATOM 2817 C CA . GLN A 1 373 ? -0.789 -5.049 14.946 1.00 91.62 373 GLN A CA 1
ATOM 2818 C C . GLN A 1 373 ? -0.812 -5.943 13.697 1.00 91.62 373 GLN A C 1
ATOM 2820 O O . GLN A 1 373 ? 0.184 -6.014 12.976 1.00 91.62 373 GLN A O 1
ATOM 2825 N N . GLU A 1 374 ? -1.938 -6.616 13.427 1.00 87.75 374 GLU A N 1
ATOM 2826 C CA . GLU A 1 374 ? -2.100 -7.489 12.254 1.00 87.75 374 GLU A CA 1
ATOM 2827 C C . GLU A 1 374 ? -1.995 -6.696 10.944 1.00 87.75 374 GLU A C 1
ATOM 2829 O O . GLU A 1 374 ? -1.352 -7.144 9.993 1.00 87.75 374 GLU A O 1
ATOM 2834 N N . THR A 1 375 ? -2.580 -5.497 10.911 1.00 91.56 375 THR A N 1
ATOM 2835 C CA . THR A 1 375 ? -2.569 -4.609 9.740 1.00 91.56 375 THR A CA 1
ATOM 2836 C C . THR A 1 375 ? -1.156 -4.115 9.423 1.00 91.56 375 THR A C 1
ATOM 2838 O O . THR A 1 375 ? -0.706 -4.226 8.282 1.00 91.56 375 THR A O 1
ATOM 2841 N N . PHE A 1 376 ? -0.419 -3.622 10.426 1.00 94.38 376 PHE A N 1
ATOM 2842 C CA . PHE A 1 376 ? 0.970 -3.187 10.264 1.00 94.38 376 PHE A CA 1
ATOM 2843 C C . PHE A 1 376 ? 1.874 -4.353 9.870 1.00 94.38 376 PHE A C 1
ATOM 2845 O O . PHE A 1 376 ? 2.684 -4.221 8.955 1.00 94.38 376 PHE A O 1
ATOM 2852 N N . GLN A 1 377 ? 1.695 -5.525 10.484 1.00 91.94 377 GLN A N 1
ATOM 2853 C CA . GLN A 1 377 ? 2.441 -6.722 10.110 1.00 91.94 377 GLN A CA 1
ATOM 2854 C C . GLN A 1 377 ? 2.193 -7.118 8.644 1.00 91.94 377 GLN A C 1
ATOM 2856 O O . GLN A 1 377 ? 3.148 -7.403 7.919 1.00 91.94 377 GLN A O 1
ATOM 2861 N N . ALA A 1 378 ? 0.938 -7.111 8.185 1.00 91.75 378 ALA A N 1
ATOM 2862 C CA . ALA A 1 378 ? 0.599 -7.402 6.793 1.00 91.75 378 ALA A CA 1
ATOM 2863 C C . ALA A 1 378 ? 1.204 -6.379 5.817 1.00 91.75 378 ALA A C 1
ATOM 2865 O O . ALA A 1 378 ? 1.681 -6.758 4.743 1.00 91.75 378 ALA A O 1
ATOM 2866 N N . LEU A 1 379 ? 1.239 -5.102 6.204 1.00 94.38 379 LEU A N 1
ATOM 2867 C CA . LEU A 1 379 ? 1.859 -4.030 5.429 1.00 94.38 379 LEU A CA 1
ATOM 2868 C C . LEU A 1 379 ? 3.376 -4.251 5.278 1.00 94.38 379 LEU A C 1
ATOM 2870 O O . LEU A 1 379 ? 3.878 -4.256 4.153 1.00 94.38 379 LEU A O 1
ATOM 2874 N N . TRP A 1 380 ? 4.088 -4.546 6.376 1.00 94.69 380 TRP A N 1
ATOM 2875 C CA . TRP A 1 380 ? 5.521 -4.877 6.349 1.00 94.69 380 TRP A CA 1
ATOM 2876 C C . TRP A 1 380 ? 5.820 -6.101 5.484 1.00 94.69 380 TRP A C 1
ATOM 2878 O O . TRP A 1 380 ? 6.736 -6.078 4.665 1.00 94.69 380 TRP A O 1
ATOM 2888 N N . ILE A 1 381 ? 5.035 -7.171 5.631 1.00 92.44 381 ILE A N 1
ATOM 2889 C CA . ILE A 1 381 ? 5.213 -8.412 4.866 1.00 92.44 381 ILE A CA 1
ATOM 2890 C C . ILE A 1 381 ? 4.968 -8.185 3.368 1.00 92.44 381 ILE A C 1
ATOM 2892 O O . ILE A 1 381 ? 5.653 -8.782 2.539 1.00 92.44 381 ILE A O 1
ATOM 2896 N N . SER A 1 382 ? 4.015 -7.331 2.995 1.00 92.56 382 SER A N 1
ATOM 2897 C CA . SER A 1 382 ? 3.755 -6.981 1.590 1.00 92.56 382 SER A CA 1
ATOM 2898 C C . SER A 1 382 ? 4.911 -6.173 0.990 1.00 92.56 382 SER A C 1
ATOM 2900 O O . SER A 1 382 ? 5.410 -6.525 -0.078 1.00 92.56 382 SER A O 1
ATOM 2902 N N . ALA A 1 383 ? 5.428 -5.180 1.721 1.00 93.88 383 ALA A N 1
ATOM 2903 C CA . ALA A 1 383 ? 6.573 -4.377 1.285 1.00 93.88 383 ALA A CA 1
ATOM 2904 C C . ALA A 1 383 ? 7.884 -5.186 1.226 1.00 93.88 383 ALA A C 1
ATOM 2906 O O . ALA A 1 383 ? 8.683 -5.023 0.306 1.00 93.88 383 ALA A O 1
ATOM 2907 N N . LEU A 1 384 ? 8.098 -6.121 2.158 1.00 92.62 384 LEU A N 1
ATOM 2908 C CA . LEU A 1 384 ? 9.230 -7.047 2.092 1.00 92.62 384 LEU A CA 1
ATOM 2909 C C . LEU A 1 384 ? 9.112 -7.974 0.882 1.00 92.62 384 LEU A C 1
ATOM 2911 O O . LEU A 1 384 ? 10.089 -8.131 0.156 1.00 92.62 384 LEU A O 1
ATOM 2915 N N . ARG A 1 385 ? 7.926 -8.541 0.611 1.00 88.44 385 ARG A N 1
ATOM 2916 C CA . ARG A 1 385 ? 7.696 -9.374 -0.582 1.00 88.44 385 ARG A CA 1
ATOM 2917 C C . ARG A 1 385 ? 7.959 -8.609 -1.883 1.00 88.44 385 ARG A C 1
ATOM 2919 O O . ARG A 1 385 ? 8.586 -9.183 -2.770 1.00 88.44 385 ARG A O 1
ATOM 2926 N N . LEU A 1 386 ? 7.577 -7.331 -1.967 1.00 89.00 386 LEU A N 1
ATOM 2927 C CA . LEU A 1 386 ? 7.909 -6.451 -3.099 1.00 89.00 386 LEU A CA 1
ATOM 2928 C C . LEU A 1 386 ? 9.426 -6.393 -3.355 1.00 89.00 386 LEU A C 1
ATOM 2930 O O . LEU A 1 386 ? 9.870 -6.518 -4.498 1.00 89.00 386 LEU A O 1
ATOM 2934 N N . ILE A 1 387 ? 10.226 -6.233 -2.294 1.00 88.25 387 ILE A N 1
ATOM 2935 C CA . ILE A 1 387 ? 11.696 -6.196 -2.379 1.00 88.25 387 ILE A CA 1
ATOM 2936 C C . ILE A 1 387 ? 12.263 -7.571 -2.730 1.00 88.25 387 ILE A C 1
ATOM 2938 O O . ILE A 1 387 ? 13.199 -7.672 -3.518 1.00 88.25 387 ILE A O 1
ATOM 2942 N N . GLN A 1 388 ? 11.711 -8.646 -2.163 1.00 81.75 388 GLN A N 1
ATOM 2943 C CA . GLN A 1 388 ? 12.205 -9.997 -2.420 1.00 81.75 388 GLN A CA 1
ATOM 2944 C C . GLN A 1 388 ? 12.031 -10.419 -3.874 1.00 81.75 388 GLN A C 1
ATOM 2946 O O . GLN A 1 388 ? 12.925 -11.060 -4.420 1.00 81.75 388 GLN A O 1
ATOM 2951 N N . ARG A 1 389 ? 10.910 -10.057 -4.507 1.00 78.06 389 ARG A N 1
ATOM 2952 C CA . ARG A 1 389 ? 10.647 -10.384 -5.916 1.00 78.06 389 ARG A CA 1
ATOM 2953 C C . ARG A 1 389 ? 11.697 -9.786 -6.867 1.00 78.06 389 ARG A C 1
ATOM 2955 O O . ARG A 1 389 ? 11.922 -10.364 -7.920 1.00 78.06 389 ARG A O 1
ATOM 2962 N N . ASP A 1 390 ? 12.391 -8.714 -6.474 1.00 66.25 390 ASP A N 1
ATOM 2963 C CA . ASP A 1 390 ? 13.416 -8.018 -7.279 1.00 66.25 390 ASP A CA 1
ATOM 2964 C C . ASP A 1 390 ? 14.843 -8.590 -7.159 1.00 66.25 390 ASP A C 1
ATOM 2966 O O . ASP A 1 390 ? 15.830 -7.888 -7.369 1.00 66.25 390 ASP A O 1
ATOM 2970 N N . ARG A 1 391 ? 15.007 -9.855 -6.749 1.00 51.75 391 ARG A N 1
ATOM 2971 C CA . ARG A 1 391 ? 16.351 -10.444 -6.563 1.00 51.75 391 ARG A CA 1
ATOM 2972 C C . ARG A 1 391 ? 17.059 -10.834 -7.865 1.00 51.75 391 ARG A C 1
ATOM 2974 O O . ARG A 1 391 ? 18.259 -11.098 -7.829 1.00 51.75 391 ARG A O 1
ATOM 2981 N N . GLY A 1 392 ? 16.346 -10.858 -8.989 1.00 47.03 392 GLY A N 1
ATOM 2982 C CA . GLY A 1 392 ? 16.926 -10.907 -10.331 1.00 47.03 392 GLY A CA 1
ATOM 2983 C C . GLY A 1 392 ? 16.836 -9.523 -10.961 1.00 47.03 392 GLY A C 1
ATOM 2984 O O . GLY A 1 392 ? 15.841 -8.845 -10.757 1.00 47.03 392 GLY A O 1
ATOM 2985 N N . ILE A 1 393 ? 17.863 -9.094 -11.693 1.00 44.44 393 ILE A N 1
ATOM 2986 C CA . ILE A 1 393 ? 17.847 -7.810 -12.397 1.00 44.44 393 ILE A CA 1
ATOM 2987 C C . ILE A 1 393 ? 16.986 -7.996 -13.660 1.00 44.44 393 ILE A C 1
ATOM 2989 O O . ILE A 1 393 ? 17.470 -8.656 -14.581 1.00 44.44 393 ILE A O 1
ATOM 2993 N N . PRO A 1 394 ? 15.768 -7.433 -13.801 1.00 49.44 394 PRO A N 1
ATOM 2994 C CA . PRO A 1 394 ? 15.359 -7.008 -15.123 1.00 49.44 394 PRO A CA 1
ATOM 2995 C C . PRO A 1 394 ? 16.233 -5.790 -15.416 1.00 49.44 394 PRO A C 1
ATOM 2997 O O . PRO A 1 394 ? 15.902 -4.666 -15.039 1.00 49.44 394 PRO A O 1
ATOM 3000 N N . GLU A 1 395 ? 17.422 -6.003 -15.988 1.00 51.34 395 GLU A N 1
ATOM 3001 C CA . GLU A 1 395 ? 18.164 -4.869 -16.521 1.00 51.34 395 GLU A CA 1
ATOM 3002 C C . GLU A 1 395 ? 17.216 -4.237 -17.554 1.00 51.34 395 GLU A C 1
ATOM 3004 O O . GLU A 1 395 ? 16.702 -4.913 -18.442 1.00 51.34 395 GLU A O 1
ATOM 3009 N N . GLY A 1 396 ? 16.891 -2.962 -17.376 1.00 56.34 396 GLY A N 1
ATOM 3010 C CA . GLY A 1 396 ? 15.862 -2.278 -18.150 1.00 56.34 396 GLY A CA 1
ATOM 3011 C C . GLY A 1 396 ? 15.458 -0.974 -17.459 1.00 56.34 396 GLY A C 1
ATOM 3012 O O . GLY A 1 396 ? 15.815 -0.762 -16.299 1.00 56.34 396 GLY A O 1
ATOM 3013 N N . PRO A 1 397 ? 14.732 -0.080 -18.142 1.00 56.72 397 PRO A N 1
ATOM 3014 C CA . PRO A 1 397 ? 14.340 1.237 -17.638 1.00 56.72 397 PRO A CA 1
ATOM 3015 C C . PRO A 1 397 ? 13.159 1.187 -16.638 1.00 56.72 397 PRO A C 1
ATOM 3017 O O . PRO A 1 397 ? 12.281 2.051 -16.668 1.00 56.72 397 PRO A O 1
ATOM 3020 N N . PHE A 1 398 ? 13.100 0.180 -15.761 1.00 55.41 398 PHE A N 1
ATOM 3021 C CA . PHE A 1 398 ? 12.117 0.108 -14.671 1.00 55.41 398 PHE A CA 1
ATOM 3022 C C . PHE A 1 398 ? 12.665 0.725 -13.381 1.00 55.41 398 PHE A C 1
ATOM 3024 O O . PHE A 1 398 ? 13.884 0.793 -13.222 1.00 55.41 398 PHE A O 1
ATOM 3031 N N . PRO A 1 399 ? 11.785 1.135 -12.445 1.00 55.59 399 PRO A N 1
ATOM 3032 C CA . PRO A 1 399 ? 12.205 1.522 -11.106 1.00 55.59 399 PRO A CA 1
ATOM 3033 C C . PRO A 1 399 ? 13.062 0.415 -10.511 1.00 55.59 399 PRO A C 1
ATOM 3035 O O . PRO A 1 399 ? 12.626 -0.732 -10.365 1.00 55.59 399 PRO A O 1
ATOM 3038 N N . HIS A 1 400 ? 14.297 0.762 -10.206 1.00 68.12 400 HIS A N 1
ATOM 3039 C CA . HIS A 1 400 ? 15.248 -0.133 -9.604 1.00 68.12 400 HIS A CA 1
ATOM 3040 C C . HIS A 1 400 ? 14.885 -0.357 -8.136 1.00 68.12 400 HIS A C 1
ATOM 3042 O O . HIS A 1 400 ? 13.978 0.251 -7.552 1.00 68.12 400 HIS A O 1
ATOM 3048 N N . LEU A 1 401 ? 15.675 -1.220 -7.508 1.00 81.88 401 LEU A N 1
ATOM 3049 C CA . LEU A 1 401 ? 15.632 -1.526 -6.089 1.00 81.88 401 LEU A CA 1
ATOM 3050 C C . LEU A 1 401 ? 15.450 -0.283 -5.186 1.00 81.88 401 LEU A C 1
ATOM 3052 O O . LEU A 1 401 ? 14.820 -0.386 -4.135 1.00 81.88 401 LEU A O 1
ATOM 3056 N N . HIS A 1 402 ? 15.946 0.896 -5.584 1.00 86.31 402 HIS A N 1
ATOM 3057 C CA . HIS A 1 402 ? 15.793 2.148 -4.837 1.00 86.31 402 HIS A CA 1
ATOM 3058 C C . HIS A 1 402 ? 14.335 2.578 -4.626 1.00 86.31 402 HIS A C 1
ATOM 3060 O O . HIS A 1 402 ? 13.978 2.919 -3.497 1.00 86.31 402 HIS A O 1
ATOM 3066 N N . SER A 1 403 ? 13.470 2.513 -5.643 1.00 87.75 403 SER A N 1
ATOM 3067 C CA . SER A 1 403 ? 12.050 2.868 -5.489 1.00 87.75 403 SER A CA 1
ATOM 3068 C C . SER A 1 403 ? 11.307 1.858 -4.605 1.00 87.75 403 SER A C 1
ATOM 3070 O O . SER A 1 403 ? 10.506 2.248 -3.756 1.00 87.75 403 SER A O 1
ATOM 3072 N N . ARG A 1 404 ? 11.639 0.563 -4.702 1.00 89.88 404 ARG A N 1
ATOM 3073 C CA . ARG A 1 404 ? 11.075 -0.480 -3.820 1.00 89.88 404 ARG A CA 1
ATOM 3074 C C . ARG A 1 404 ? 11.533 -0.320 -2.368 1.00 89.88 404 ARG A C 1
ATOM 3076 O O . ARG A 1 404 ? 10.744 -0.496 -1.442 1.00 89.88 404 ARG A O 1
ATOM 3083 N N . LEU A 1 405 ? 12.800 0.041 -2.158 1.00 92.62 405 LEU A N 1
ATOM 3084 C CA . LEU A 1 405 ? 13.334 0.354 -0.832 1.00 92.62 405 LEU A CA 1
ATOM 3085 C C . LEU A 1 405 ? 12.712 1.628 -0.258 1.00 92.62 405 LEU A C 1
ATOM 3087 O O . LEU A 1 405 ? 12.395 1.641 0.924 1.00 92.62 405 LEU A O 1
ATOM 3091 N N . CYS A 1 406 ? 12.473 2.655 -1.078 1.00 93.69 406 CYS A N 1
ATOM 3092 C CA . CYS A 1 406 ? 11.722 3.847 -0.679 1.00 93.69 406 CYS A CA 1
ATOM 3093 C C . CYS A 1 406 ? 10.308 3.478 -0.196 1.00 93.69 406 CYS A C 1
ATOM 3095 O O . CYS A 1 406 ? 9.898 3.926 0.876 1.00 93.69 406 CYS A O 1
ATOM 3097 N N . MET A 1 407 ? 9.599 2.587 -0.904 1.00 93.81 407 MET A N 1
ATOM 3098 C CA . MET A 1 407 ? 8.291 2.090 -0.461 1.00 93.81 407 MET A CA 1
ATOM 3099 C C . MET A 1 407 ? 8.356 1.489 0.956 1.00 93.81 407 MET A C 1
ATOM 3101 O O . MET A 1 407 ? 7.569 1.870 1.821 1.00 93.81 407 MET A O 1
ATOM 3105 N N . LEU A 1 408 ? 9.319 0.598 1.228 1.00 95.50 408 LEU A N 1
ATOM 3106 C CA . LEU A 1 408 ? 9.461 -0.040 2.545 1.00 95.50 408 LEU A CA 1
ATOM 3107 C C . LEU A 1 408 ? 9.975 0.911 3.637 1.00 95.50 408 LEU A C 1
ATOM 3109 O O . LEU A 1 408 ? 9.477 0.866 4.756 1.00 95.50 408 LEU A O 1
ATOM 3113 N N . LEU A 1 409 ? 11.017 1.693 3.356 1.00 95.12 409 LEU A N 1
ATOM 3114 C CA . LEU A 1 409 ? 11.821 2.389 4.371 1.00 95.12 409 LEU A CA 1
ATOM 3115 C C . LEU A 1 409 ? 11.465 3.875 4.524 1.00 95.12 409 LEU A C 1
ATOM 3117 O O . LEU A 1 409 ? 11.921 4.514 5.471 1.00 95.12 409 LEU A O 1
ATOM 3121 N N . ALA A 1 410 ? 10.638 4.425 3.634 1.00 93.88 410 ALA A N 1
ATOM 3122 C CA . ALA A 1 410 ? 10.141 5.793 3.738 1.00 93.88 410 ALA A CA 1
ATOM 3123 C C . ALA A 1 410 ? 8.607 5.854 3.711 1.00 93.88 410 ALA A C 1
ATOM 3125 O O . ALA A 1 410 ? 7.995 6.289 4.687 1.00 93.88 410 ALA A O 1
ATOM 3126 N N . ILE A 1 411 ? 7.967 5.355 2.649 1.00 94.31 411 ILE A N 1
ATOM 3127 C CA . ILE A 1 411 ? 6.515 5.509 2.438 1.00 94.31 411 ILE A CA 1
ATOM 3128 C C . ILE A 1 411 ? 5.691 4.746 3.485 1.00 94.31 411 ILE A C 1
ATOM 3130 O O . ILE A 1 411 ? 4.769 5.318 4.071 1.00 94.31 411 ILE A O 1
ATOM 3134 N N . VAL A 1 412 ? 6.010 3.475 3.763 1.00 95.88 412 VAL A N 1
ATOM 3135 C CA . VAL A 1 412 ? 5.304 2.682 4.786 1.00 95.88 412 VAL A CA 1
ATOM 3136 C C . VAL A 1 412 ? 5.440 3.303 6.191 1.00 95.88 412 VAL A C 1
ATOM 3138 O O . VAL A 1 412 ? 4.401 3.538 6.813 1.00 95.88 412 VAL A O 1
ATOM 3141 N N . PRO A 1 413 ? 6.647 3.654 6.692 1.00 94.94 413 PRO A N 1
ATOM 3142 C CA . PRO A 1 413 ? 6.798 4.391 7.946 1.00 94.94 413 PRO A CA 1
ATOM 3143 C C . PRO A 1 413 ? 5.985 5.690 7.996 1.00 94.94 413 PRO A C 1
ATOM 3145 O O . PRO A 1 413 ? 5.304 5.934 8.988 1.00 94.94 413 PRO A O 1
ATOM 3148 N N . LEU A 1 414 ? 6.000 6.502 6.933 1.00 92.38 414 LEU A N 1
ATOM 3149 C CA . LEU A 1 414 ? 5.231 7.752 6.870 1.00 92.38 414 LEU A CA 1
ATOM 3150 C C . LEU A 1 414 ? 3.711 7.511 6.880 1.00 92.38 414 LEU A C 1
ATOM 3152 O O . LEU A 1 414 ? 2.974 8.265 7.514 1.00 92.38 414 LEU A O 1
ATOM 3156 N N . SER A 1 415 ? 3.239 6.431 6.253 1.00 92.12 415 SER A N 1
ATOM 3157 C CA . SER A 1 415 ? 1.823 6.028 6.291 1.00 92.12 415 SER A CA 1
ATOM 3158 C C . SER A 1 415 ? 1.401 5.634 7.711 1.00 92.12 415 SER A C 1
ATOM 3160 O O . SER A 1 415 ? 0.364 6.067 8.212 1.00 92.12 415 SER A O 1
ATOM 3162 N N . ILE A 1 416 ? 2.246 4.871 8.413 1.00 93.12 416 ILE A N 1
ATOM 3163 C CA . ILE A 1 416 ? 2.034 4.515 9.824 1.00 93.12 416 ILE A CA 1
ATOM 3164 C C . ILE A 1 416 ? 2.061 5.772 10.707 1.00 93.12 416 ILE A C 1
ATOM 3166 O O . ILE A 1 416 ? 1.211 5.915 11.584 1.00 93.12 416 ILE A O 1
ATOM 3170 N N . ALA A 1 417 ? 2.975 6.714 10.448 1.00 90.38 417 ALA A N 1
ATOM 3171 C CA . ALA A 1 417 ? 3.035 8.000 11.145 1.00 90.38 417 ALA A CA 1
ATOM 3172 C C . ALA A 1 417 ? 1.708 8.770 11.040 1.00 90.38 417 ALA A C 1
ATOM 3174 O O . ALA A 1 417 ? 1.206 9.272 12.046 1.00 90.38 417 ALA A O 1
ATOM 3175 N N . SER A 1 418 ? 1.111 8.806 9.842 1.00 85.62 418 SER A N 1
ATOM 3176 C CA . SER A 1 418 ? -0.194 9.435 9.613 1.00 85.62 418 SER A CA 1
ATOM 3177 C C . SER A 1 418 ? -1.302 8.777 10.444 1.00 85.62 418 SER A C 1
ATOM 3179 O O . SER A 1 418 ? -2.096 9.474 11.070 1.00 85.62 418 SER A O 1
ATOM 3181 N N . ILE A 1 419 ? -1.325 7.441 10.518 1.00 87.69 419 ILE A N 1
ATOM 3182 C CA . ILE A 1 419 ? -2.306 6.676 11.311 1.00 87.69 419 ILE A CA 1
ATOM 3183 C C . ILE A 1 419 ? -2.147 6.936 12.817 1.00 87.69 419 ILE A C 1
ATOM 3185 O O . ILE A 1 419 ? -3.140 6.983 13.546 1.00 87.69 419 ILE A O 1
ATOM 3189 N N . LEU A 1 420 ? -0.913 7.085 13.307 1.00 87.25 420 LEU A N 1
ATOM 3190 C CA . LEU A 1 420 ? -0.644 7.356 14.723 1.00 87.25 420 LEU A CA 1
ATOM 3191 C C . LEU A 1 420 ? -0.984 8.801 15.119 1.00 87.25 420 LEU A C 1
ATOM 3193 O O . LEU A 1 420 ? -1.465 9.024 16.228 1.00 87.25 420 LEU A O 1
ATOM 3197 N N . LYS A 1 421 ? -0.794 9.775 14.219 1.00 79.06 421 LYS A N 1
ATOM 3198 C CA . LYS A 1 421 ? -1.126 11.190 14.466 1.00 79.06 421 LYS A CA 1
ATOM 3199 C C . LYS A 1 421 ? -2.632 11.414 14.669 1.00 79.06 421 LYS A C 1
ATOM 3201 O O . LYS A 1 421 ? -3.030 12.205 15.512 1.00 79.06 421 LYS A O 1
ATOM 3206 N N . GLU A 1 422 ? -3.482 10.651 13.983 1.00 71.62 422 GLU A N 1
ATOM 3207 C CA . GLU A 1 422 ? -4.942 10.712 14.183 1.00 71.62 422 GLU A CA 1
ATOM 3208 C C . GLU A 1 422 ? -5.404 10.253 15.582 1.00 71.62 422 GLU A C 1
ATOM 3210 O O . GLU A 1 422 ? -6.547 10.499 15.968 1.00 71.62 422 GLU A O 1
ATOM 3215 N N . GLU A 1 423 ? -4.549 9.553 16.338 1.00 63.56 423 GLU A N 1
ATOM 3216 C CA . GLU A 1 423 ? -4.830 9.138 17.717 1.00 63.56 423 GLU A CA 1
ATOM 3217 C C . GLU A 1 423 ? -4.435 10.222 18.733 1.00 63.56 423 GLU A C 1
ATOM 3219 O O . GLU A 1 423 ? -5.144 10.401 19.724 1.00 63.56 423 GLU A O 1
ATOM 3224 N N . SER A 1 424 ? -3.360 10.984 18.480 1.00 53.75 424 SER A N 1
ATOM 3225 C CA . SER A 1 424 ? -2.917 12.054 19.389 1.00 53.75 424 SER A CA 1
ATOM 3226 C C . SER A 1 424 ? -3.917 13.200 19.491 1.00 53.75 424 SER A C 1
ATOM 3228 O O . SER A 1 424 ? -4.036 13.799 20.553 1.00 53.75 424 SER A O 1
ATOM 3230 N N . ASP A 1 425 ? -4.691 13.442 18.434 1.00 51.66 425 ASP A N 1
ATOM 3231 C CA . ASP A 1 425 ? -5.712 14.494 18.424 1.00 51.66 425 ASP A CA 1
ATOM 3232 C C . ASP A 1 425 ? -6.965 14.112 19.245 1.00 51.66 425 ASP A C 1
ATOM 3234 O O . ASP A 1 425 ? -7.844 14.944 19.451 1.00 51.66 425 ASP A O 1
ATOM 3238 N N . LYS A 1 426 ? -7.070 12.857 19.721 1.00 52.31 426 LYS A N 1
ATOM 3239 C CA . LYS A 1 426 ? -8.249 12.339 20.445 1.00 52.31 426 LYS A CA 1
ATOM 3240 C C . LYS A 1 426 ? -7.987 11.949 21.901 1.00 52.31 426 LYS A C 1
ATOM 3242 O O . LYS A 1 426 ? -8.946 11.670 22.617 1.00 52.31 426 LYS A O 1
ATOM 3247 N N . ILE A 1 427 ? -6.729 11.889 22.343 1.00 48.94 427 ILE A N 1
ATOM 3248 C CA . ILE A 1 427 ? -6.361 11.420 23.687 1.00 48.94 427 ILE A CA 1
ATOM 3249 C C . ILE A 1 427 ? -5.537 12.501 24.394 1.00 48.94 427 ILE A C 1
ATOM 3251 O O . ILE A 1 427 ? -4.311 12.542 24.289 1.00 48.94 427 ILE A O 1
ATOM 3255 N N . GLU A 1 428 ? -6.209 13.362 25.157 1.00 35.47 428 GLU A N 1
ATOM 3256 C CA . GLU A 1 428 ? -5.547 14.185 26.170 1.00 35.47 428 GLU A CA 1
ATOM 3257 C C . GLU A 1 428 ? -5.149 13.292 27.357 1.00 35.47 428 GLU A C 1
ATOM 3259 O O . GLU A 1 428 ? -6.000 12.780 28.081 1.00 35.47 428 GLU A O 1
ATOM 3264 N N . GLY A 1 429 ? -3.843 13.089 27.559 1.00 37.53 429 GLY A N 1
ATOM 3265 C CA . GLY A 1 429 ? -3.298 12.533 28.803 1.00 37.53 429 GLY A CA 1
ATOM 3266 C C . GLY A 1 429 ? -2.464 11.260 28.650 1.00 37.53 429 GLY A C 1
ATOM 3267 O O . GLY A 1 429 ? -2.993 10.161 28.742 1.00 37.53 429 GLY A O 1
ATOM 3268 N N . GLY A 1 430 ? -1.142 11.432 28.499 1.00 41.03 430 GLY A N 1
ATOM 3269 C CA . GLY A 1 430 ? -0.035 10.609 29.039 1.00 41.03 430 GLY A CA 1
ATOM 3270 C C . GLY A 1 430 ? 0.049 9.088 28.810 1.00 41.03 430 GLY A C 1
ATOM 3271 O O . GLY A 1 430 ? 1.104 8.511 29.067 1.00 41.03 430 GLY A O 1
ATOM 3272 N N . MET A 1 431 ? -0.999 8.411 28.352 1.00 43.09 431 MET A N 1
ATOM 3273 C CA . MET A 1 431 ? -1.019 6.967 28.149 1.00 43.09 431 MET A CA 1
ATOM 3274 C C . MET A 1 431 ? -0.409 6.654 26.782 1.00 43.09 431 MET A C 1
ATOM 3276 O O . MET A 1 431 ? -0.805 7.236 25.773 1.00 43.09 431 MET A O 1
ATOM 3280 N N . VAL A 1 432 ? 0.585 5.756 26.743 1.00 52.84 432 VAL A N 1
ATOM 3281 C CA . VAL A 1 432 ? 1.170 5.277 25.481 1.00 52.84 432 VAL A CA 1
ATOM 3282 C C . VAL A 1 432 ? 0.030 4.814 24.582 1.00 52.84 432 VAL A C 1
ATOM 3284 O O . VAL A 1 432 ? -0.752 3.947 24.970 1.00 52.84 432 VAL A O 1
ATOM 3287 N N . SER A 1 433 ? -0.073 5.435 23.408 1.00 67.62 433 SER A N 1
ATOM 3288 C CA . SER A 1 433 ? -1.167 5.195 22.473 1.00 67.62 433 SER A CA 1
ATOM 3289 C C . SER A 1 433 ? -1.251 3.698 22.142 1.00 67.62 433 SER A C 1
ATOM 3291 O O . SER A 1 433 ? -0.222 3.038 21.942 1.00 67.62 433 SER A O 1
ATOM 3293 N N . VAL A 1 434 ? -2.464 3.134 22.128 1.00 78.62 434 VAL A N 1
ATOM 3294 C CA . VAL A 1 434 ? -2.673 1.680 21.963 1.00 78.62 434 VAL A CA 1
ATOM 3295 C C . VAL A 1 434 ? -2.059 1.222 20.640 1.00 78.62 434 VAL A C 1
ATOM 3297 O O . VAL A 1 434 ? -1.397 0.185 20.576 1.00 78.62 434 VAL A O 1
ATOM 3300 N N . ARG A 1 435 ? -2.182 2.055 19.599 1.00 83.62 435 ARG A N 1
ATOM 3301 C CA . ARG A 1 435 ? -1.621 1.771 18.273 1.00 83.62 435 ARG A CA 1
ATOM 3302 C C . ARG A 1 435 ? -0.094 1.755 18.268 1.00 83.62 435 ARG A C 1
ATOM 3304 O O . ARG A 1 435 ? 0.485 0.952 17.540 1.00 83.62 435 ARG A O 1
ATOM 3311 N N . ARG A 1 436 ? 0.577 2.590 19.075 1.00 85.25 436 ARG A N 1
ATOM 3312 C CA . ARG A 1 436 ? 2.045 2.554 19.199 1.00 85.25 436 ARG A CA 1
ATOM 3313 C C . ARG A 1 436 ? 2.506 1.242 19.842 1.00 85.25 436 ARG A C 1
ATOM 3315 O O . ARG A 1 436 ? 3.474 0.651 19.370 1.00 85.25 436 ARG A O 1
ATOM 3322 N N . GLY A 1 437 ? 1.788 0.750 20.855 1.00 87.06 437 GLY A N 1
ATOM 3323 C CA . GLY A 1 437 ? 2.029 -0.581 21.427 1.00 87.06 437 GLY A CA 1
ATOM 3324 C C . GLY A 1 437 ? 1.879 -1.698 20.388 1.00 87.06 437 GLY A C 1
ATOM 3325 O O . GLY A 1 437 ? 2.762 -2.543 20.247 1.00 87.06 437 GLY A O 1
ATOM 3326 N N . GLU A 1 438 ? 0.811 -1.652 19.590 1.00 90.19 438 GLU A N 1
ATOM 3327 C CA . GLU A 1 438 ? 0.560 -2.622 18.518 1.00 90.19 438 GLU A CA 1
ATOM 3328 C C . GLU A 1 438 ? 1.595 -2.560 17.375 1.00 90.19 438 GLU A C 1
ATOM 3330 O O . GLU A 1 438 ? 1.973 -3.600 16.827 1.00 90.19 438 GLU A O 1
ATOM 3335 N N . LEU A 1 439 ? 2.122 -1.371 17.050 1.00 93.25 439 LEU A N 1
ATOM 3336 C CA . LEU A 1 439 ? 3.249 -1.206 16.123 1.00 93.25 439 LEU A CA 1
ATOM 3337 C C . LEU A 1 439 ? 4.505 -1.921 16.638 1.00 93.25 439 LEU A C 1
ATOM 3339 O O . LEU A 1 439 ? 5.113 -2.684 15.884 1.00 93.25 439 LEU A O 1
ATOM 3343 N N . LEU A 1 440 ? 4.872 -1.727 17.910 1.00 91.94 440 LEU A N 1
ATOM 3344 C CA . LEU A 1 440 ? 6.022 -2.405 18.523 1.00 91.94 440 LEU A CA 1
ATOM 3345 C C . LEU A 1 440 ? 5.859 -3.928 18.463 1.00 91.94 440 LEU A C 1
ATOM 3347 O O . LEU A 1 440 ? 6.778 -4.630 18.038 1.00 91.94 440 LEU A O 1
ATOM 3351 N N . SER A 1 441 ? 4.670 -4.438 18.801 1.00 90.25 441 SER A N 1
ATOM 3352 C CA . SER A 1 441 ? 4.363 -5.868 18.693 1.00 90.25 441 SER A CA 1
ATOM 3353 C C . SER A 1 441 ? 4.470 -6.381 17.252 1.00 90.25 441 SER A C 1
ATOM 3355 O O . SER A 1 441 ? 4.975 -7.482 17.036 1.00 90.25 441 SER A O 1
ATOM 3357 N N . SER A 1 442 ? 4.059 -5.593 16.250 1.00 92.19 442 SER A N 1
ATOM 3358 C CA . SER A 1 442 ? 4.183 -5.982 14.837 1.00 92.19 442 SER A CA 1
ATOM 3359 C C . SER A 1 442 ? 5.647 -6.156 14.405 1.00 92.19 442 SER A C 1
ATOM 3361 O O . SER A 1 442 ? 5.967 -7.129 13.722 1.00 92.19 442 SER A O 1
ATOM 3363 N N . LEU A 1 443 ? 6.547 -5.275 14.862 1.00 93.12 443 LEU A N 1
ATOM 3364 C CA . LEU A 1 443 ? 7.984 -5.326 14.565 1.00 93.12 443 LEU A CA 1
ATOM 3365 C C . LEU A 1 443 ? 8.684 -6.492 15.279 1.00 93.12 443 LEU A C 1
ATOM 3367 O O . LEU A 1 443 ? 9.529 -7.158 14.682 1.00 93.12 443 LEU A O 1
ATOM 3371 N N . GLN A 1 444 ? 8.306 -6.789 16.526 1.00 90.31 444 GLN A N 1
ATOM 3372 C CA . GLN A 1 444 ? 8.830 -7.947 17.263 1.00 90.31 444 GLN A CA 1
ATOM 3373 C C . GLN A 1 444 ? 8.462 -9.267 16.578 1.00 90.31 444 GLN A C 1
ATOM 3375 O O . GLN A 1 444 ? 9.314 -10.135 16.389 1.00 90.31 444 GLN A O 1
ATOM 3380 N N . VAL A 1 445 ? 7.200 -9.412 16.157 1.00 88.75 445 VAL A N 1
ATOM 3381 C CA . VAL A 1 445 ? 6.738 -10.605 15.433 1.00 88.75 445 VAL A CA 1
ATOM 3382 C C . VAL A 1 445 ? 7.391 -10.693 14.050 1.00 88.75 445 VAL A C 1
ATOM 3384 O O . VAL A 1 445 ? 7.705 -11.793 13.595 1.00 88.75 445 VAL A O 1
ATOM 3387 N N . LEU A 1 446 ? 7.663 -9.557 13.397 1.00 89.88 446 LEU A N 1
ATOM 3388 C CA . LEU A 1 446 ? 8.335 -9.520 12.097 1.00 89.88 446 LEU A CA 1
ATOM 3389 C C . LEU A 1 446 ? 9.712 -10.208 12.125 1.00 89.88 446 LEU A C 1
ATOM 3391 O O . LEU A 1 446 ? 10.088 -10.848 11.144 1.00 89.88 446 LEU A O 1
ATOM 3395 N N . GLY A 1 447 ? 10.422 -10.160 13.259 1.00 85.88 447 GLY A N 1
ATOM 3396 C CA . GLY A 1 447 ? 11.704 -10.845 13.457 1.00 85.88 447 GLY A CA 1
ATOM 3397 C C . GLY A 1 447 ? 11.667 -12.362 13.225 1.00 85.88 447 GLY A C 1
ATOM 3398 O O . GLY A 1 447 ? 12.694 -12.950 12.905 1.00 85.88 447 GLY A O 1
ATOM 3399 N N . GLN A 1 448 ? 10.491 -12.995 13.302 1.00 85.62 448 GLN A N 1
ATOM 3400 C CA . GLN A 1 448 ? 10.314 -14.432 13.054 1.00 85.62 448 GLN A CA 1
ATOM 3401 C C . GLN A 1 448 ? 10.343 -14.795 11.555 1.00 85.62 448 GLN A C 1
ATOM 3403 O O . GLN A 1 448 ? 10.489 -15.964 11.200 1.00 85.62 448 GLN A O 1
ATOM 3408 N N . PHE A 1 449 ? 10.239 -13.810 10.654 1.00 84.06 449 PHE A N 1
ATOM 3409 C CA . PHE A 1 449 ? 10.202 -14.004 9.200 1.00 84.06 449 PHE A CA 1
ATOM 3410 C C . PHE A 1 449 ? 11.596 -13.908 8.572 1.00 84.06 449 PHE A C 1
ATOM 3412 O O . PHE A 1 449 ? 11.812 -13.152 7.625 1.00 84.06 449 PHE A O 1
ATOM 3419 N N . PHE A 1 450 ? 12.554 -14.693 9.075 1.00 81.88 450 PHE A N 1
ATOM 3420 C CA . PHE A 1 450 ? 13.961 -14.652 8.646 1.00 81.88 450 PHE A CA 1
ATOM 3421 C C . PHE A 1 450 ? 14.140 -14.736 7.122 1.00 81.88 450 PHE A C 1
ATOM 3423 O O . PHE A 1 450 ? 14.951 -14.007 6.553 1.00 81.88 450 PHE A O 1
ATOM 3430 N N . GLY A 1 451 ? 13.331 -15.569 6.454 1.00 81.75 451 GLY A N 1
ATOM 3431 C CA . GLY A 1 451 ? 13.332 -15.696 4.996 1.00 81.75 451 GLY A CA 1
ATOM 3432 C C . GLY A 1 451 ? 12.988 -14.387 4.280 1.00 81.75 451 GLY A C 1
ATOM 3433 O O . GLY A 1 451 ? 13.657 -14.051 3.308 1.00 81.75 451 GLY A O 1
ATOM 3434 N N . LEU A 1 452 ? 12.015 -13.619 4.795 1.00 85.19 452 LEU A N 1
ATOM 3435 C CA . LEU A 1 452 ? 11.595 -12.318 4.250 1.00 85.19 452 LEU A CA 1
ATOM 3436 C C . LEU A 1 452 ? 12.606 -11.198 4.539 1.00 85.19 452 LEU A C 1
ATOM 3438 O O . LEU A 1 452 ? 12.777 -10.286 3.733 1.00 85.19 452 LEU A O 1
ATOM 3442 N N . LEU A 1 453 ? 13.293 -11.282 5.679 1.00 90.69 453 LEU A N 1
ATOM 3443 C CA . LEU A 1 453 ? 14.187 -10.237 6.177 1.00 90.69 453 LEU A CA 1
ATOM 3444 C C . LEU A 1 453 ? 15.593 -10.253 5.568 1.00 90.69 453 LEU A C 1
ATOM 3446 O O . LEU A 1 453 ? 16.390 -9.366 5.865 1.00 90.69 453 LEU A O 1
ATOM 3450 N N . SER A 1 454 ? 15.921 -11.231 4.726 1.00 88.25 454 SER A N 1
ATOM 3451 C CA . SER A 1 454 ? 17.223 -11.288 4.060 1.00 88.25 454 SER A CA 1
ATOM 3452 C C . SER A 1 454 ? 17.412 -10.063 3.131 1.00 88.25 454 SER A C 1
ATOM 3454 O O . SER A 1 454 ? 16.599 -9.856 2.221 1.00 88.25 454 SER A O 1
ATOM 3456 N N . PRO A 1 455 ? 18.451 -9.231 3.349 1.00 87.19 455 PRO A N 1
ATOM 3457 C CA . PRO A 1 455 ? 18.666 -8.017 2.568 1.00 87.19 455 PRO A CA 1
ATOM 3458 C C . PRO A 1 455 ? 19.191 -8.336 1.155 1.00 87.19 455 PRO A C 1
ATOM 3460 O O . PRO A 1 455 ? 20.021 -9.235 1.005 1.00 87.19 455 PRO A O 1
ATOM 3463 N N . PRO A 1 456 ? 18.748 -7.608 0.111 1.00 84.38 456 PRO A N 1
ATOM 3464 C CA . PRO A 1 456 ? 19.371 -7.662 -1.211 1.00 84.38 456 PRO A CA 1
ATOM 3465 C C . PRO A 1 456 ? 20.873 -7.323 -1.161 1.00 84.38 456 PRO A C 1
ATOM 3467 O O . PRO A 1 456 ? 21.270 -6.500 -0.330 1.00 84.38 456 PRO A O 1
ATOM 3470 N N . PRO A 1 457 ? 21.710 -7.867 -2.072 1.00 82.38 457 PRO A N 1
ATOM 3471 C CA . PRO A 1 457 ? 23.165 -7.666 -2.048 1.00 82.38 457 PRO A CA 1
ATOM 3472 C C . PRO A 1 457 ? 23.599 -6.196 -1.948 1.00 82.38 457 PRO A C 1
ATOM 3474 O O . PRO A 1 457 ? 24.508 -5.870 -1.189 1.00 82.38 457 PRO A O 1
ATOM 3477 N N . ALA A 1 458 ? 22.893 -5.295 -2.639 1.00 80.19 458 ALA A N 1
ATOM 3478 C CA . ALA A 1 458 ? 23.194 -3.862 -2.671 1.00 80.19 458 ALA A CA 1
ATOM 3479 C C . ALA A 1 458 ? 22.978 -3.119 -1.334 1.00 80.19 458 ALA A C 1
ATOM 3481 O O . ALA A 1 458 ? 23.459 -2.000 -1.180 1.00 80.19 458 ALA A O 1
ATOM 3482 N N . VAL A 1 459 ? 22.261 -3.709 -0.368 1.00 86.12 459 VAL A N 1
ATOM 3483 C CA . VAL A 1 459 ? 21.924 -3.073 0.924 1.00 86.12 459 VAL A CA 1
ATOM 3484 C C . VAL A 1 459 ? 22.438 -3.829 2.147 1.00 86.12 459 VAL A C 1
ATOM 3486 O O . VAL A 1 459 ? 22.214 -3.396 3.277 1.00 86.12 459 VAL A O 1
ATOM 3489 N N . VAL A 1 460 ? 23.194 -4.914 1.947 1.00 86.62 460 VAL A N 1
ATOM 3490 C CA . VAL A 1 460 ? 23.840 -5.670 3.035 1.00 86.62 460 VAL A CA 1
ATOM 3491 C C . VAL A 1 460 ? 24.711 -4.754 3.899 1.00 86.62 460 VAL A C 1
ATOM 3493 O O . VAL A 1 460 ? 24.635 -4.800 5.125 1.00 86.62 460 VAL A O 1
ATOM 3496 N N . GLN A 1 461 ? 25.501 -3.875 3.274 1.00 85.50 461 GLN A N 1
ATOM 3497 C CA . GLN A 1 461 ? 26.362 -2.939 3.999 1.00 85.50 461 GLN A CA 1
ATOM 3498 C C . GLN A 1 461 ? 25.546 -1.980 4.876 1.00 85.50 461 GLN A C 1
ATOM 3500 O O . GLN A 1 461 ? 25.873 -1.807 6.049 1.00 85.50 461 GLN A O 1
ATOM 3505 N N . SER A 1 462 ? 24.459 -1.409 4.347 1.00 87.12 462 SER A N 1
ATOM 3506 C CA . SER A 1 462 ? 23.561 -0.526 5.100 1.00 87.12 462 SER A CA 1
ATOM 3507 C C . SER A 1 462 ? 22.916 -1.248 6.284 1.00 87.12 462 SER A C 1
ATOM 3509 O O . SER A 1 462 ? 22.874 -0.705 7.387 1.00 87.12 462 SER A O 1
ATOM 3511 N N . ALA A 1 463 ? 22.469 -2.492 6.090 1.00 89.19 463 ALA A N 1
ATOM 3512 C CA . ALA A 1 463 ? 21.895 -3.299 7.162 1.00 89.19 463 ALA A CA 1
ATOM 3513 C C . ALA A 1 463 ? 22.929 -3.593 8.265 1.00 89.19 463 ALA A C 1
ATOM 3515 O O . ALA A 1 463 ? 22.632 -3.445 9.450 1.00 89.19 463 ALA A O 1
ATOM 3516 N N . ASN A 1 464 ? 24.163 -3.938 7.888 1.00 89.12 464 ASN A N 1
ATOM 3517 C CA . ASN A 1 464 ? 25.261 -4.164 8.833 1.00 89.12 464 ASN A CA 1
ATOM 3518 C C . ASN A 1 464 ? 25.629 -2.894 9.616 1.00 89.12 464 ASN A C 1
ATOM 3520 O O . ASN A 1 464 ? 25.969 -2.978 10.794 1.00 89.12 464 ASN A O 1
ATOM 3524 N N . ILE A 1 465 ? 25.559 -1.715 8.987 1.00 85.75 465 ILE A N 1
ATOM 3525 C CA . ILE A 1 465 ? 25.769 -0.427 9.667 1.00 85.75 465 ILE A CA 1
ATOM 3526 C C . ILE A 1 465 ? 24.671 -0.186 10.713 1.00 85.75 465 ILE A C 1
ATOM 3528 O O . ILE A 1 465 ? 24.994 0.151 11.851 1.00 85.75 465 ILE A O 1
ATOM 3532 N N . ALA A 1 466 ? 23.401 -0.425 10.374 1.00 88.25 466 ALA A N 1
ATOM 3533 C CA . ALA A 1 466 ? 22.285 -0.306 11.317 1.00 88.25 466 ALA A CA 1
ATOM 3534 C C . ALA A 1 466 ? 22.428 -1.266 12.516 1.00 88.25 466 ALA A C 1
ATOM 3536 O O . ALA A 1 466 ? 22.302 -0.858 13.670 1.00 88.25 466 ALA A O 1
ATOM 3537 N N . ALA A 1 467 ? 22.794 -2.528 12.268 1.00 88.19 467 ALA A N 1
ATOM 3538 C CA . ALA A 1 467 ? 23.056 -3.498 13.334 1.00 88.19 467 ALA A CA 1
ATOM 3539 C C . ALA A 1 467 ? 24.231 -3.085 14.233 1.00 88.19 467 ALA A C 1
ATOM 3541 O O . ALA A 1 467 ? 24.169 -3.223 15.455 1.00 88.19 467 ALA A O 1
ATOM 3542 N N . ARG A 1 468 ? 25.293 -2.526 13.643 1.00 84.25 468 ARG A N 1
ATOM 3543 C CA . ARG A 1 468 ? 26.445 -2.012 14.391 1.00 84.25 468 ARG A CA 1
ATOM 3544 C C . ARG A 1 468 ? 26.061 -0.835 15.282 1.00 84.25 468 ARG A C 1
ATOM 3546 O O . ARG A 1 468 ? 26.487 -0.797 16.430 1.00 84.25 468 ARG A O 1
ATOM 3553 N N . LYS A 1 469 ? 25.237 0.092 14.785 1.00 84.56 469 LYS A N 1
ATOM 3554 C CA . LYS A 1 469 ? 24.730 1.237 15.559 1.00 84.56 469 LYS A CA 1
ATOM 3555 C C . LYS A 1 469 ? 23.977 0.777 16.810 1.00 84.56 469 LYS A C 1
ATOM 3557 O O . LYS A 1 469 ? 24.252 1.270 17.903 1.00 84.56 469 LYS A O 1
ATOM 3562 N N . ALA A 1 470 ? 23.099 -0.215 16.668 1.00 85.62 470 ALA A N 1
ATOM 3563 C CA . ALA A 1 470 ? 22.403 -0.824 17.797 1.00 85.62 470 ALA A CA 1
ATOM 3564 C C . ALA A 1 470 ? 23.372 -1.515 18.781 1.00 85.62 470 ALA A C 1
ATOM 3566 O O . ALA A 1 470 ? 23.221 -1.383 19.995 1.00 85.62 470 ALA A O 1
ATOM 3567 N N . LEU A 1 471 ? 24.416 -2.186 18.279 1.00 83.50 471 LEU A N 1
ATOM 3568 C CA . LEU A 1 471 ? 25.431 -2.842 19.113 1.00 83.50 471 LEU A CA 1
ATOM 3569 C C . LEU A 1 471 ? 26.275 -1.861 19.933 1.00 83.50 471 LEU A C 1
ATOM 3571 O O . LEU A 1 471 ? 26.534 -2.105 21.108 1.00 83.50 471 LEU A O 1
ATOM 3575 N N . VAL A 1 472 ? 26.680 -0.746 19.325 1.00 79.62 472 VAL A N 1
ATOM 3576 C CA . VAL A 1 472 ? 27.431 0.318 20.007 1.00 79.62 472 VAL A CA 1
ATOM 3577 C C . VAL A 1 472 ? 26.577 0.949 21.112 1.00 79.62 472 VAL A C 1
ATOM 3579 O O . VAL A 1 472 ? 27.064 1.190 22.214 1.00 79.62 472 VAL A O 1
ATOM 3582 N N . ALA A 1 473 ? 25.279 1.157 20.871 1.00 80.12 473 ALA A N 1
ATOM 3583 C CA . ALA A 1 473 ? 24.368 1.639 21.909 1.00 80.12 473 ALA A CA 1
ATOM 3584 C C . ALA A 1 473 ? 24.254 0.655 23.093 1.00 80.12 473 ALA A C 1
ATOM 3586 O O . ALA A 1 473 ? 24.206 1.082 24.249 1.00 80.12 473 ALA A O 1
ATOM 3587 N N . LEU A 1 474 ? 24.267 -0.657 22.821 1.00 78.88 474 LEU A N 1
ATOM 3588 C CA . LEU A 1 474 ? 24.280 -1.701 23.851 1.00 78.88 474 LEU A CA 1
ATOM 3589 C C . LEU A 1 474 ? 25.581 -1.707 24.669 1.00 78.88 474 LEU A C 1
ATOM 3591 O O . LEU A 1 474 ? 25.524 -1.839 25.894 1.00 78.88 474 LEU A O 1
ATOM 3595 N N . SER A 1 475 ? 26.744 -1.546 24.027 1.00 72.25 475 SER A N 1
ATOM 3596 C CA . SER A 1 475 ? 28.040 -1.565 24.720 1.00 72.25 475 SER A CA 1
ATOM 3597 C C . SER A 1 475 ? 28.231 -0.352 25.631 1.00 72.25 475 SER A C 1
ATOM 3599 O O . SER A 1 475 ? 28.649 -0.515 26.774 1.00 72.25 475 SER A O 1
ATOM 3601 N N . VAL A 1 476 ? 27.834 0.845 25.180 1.00 69.19 476 VAL A N 1
ATOM 3602 C CA . VAL A 1 476 ? 27.935 2.090 25.969 1.00 69.19 476 VAL A CA 1
ATOM 3603 C C . VAL A 1 476 ? 27.143 2.005 27.281 1.00 69.19 476 VAL A C 1
ATOM 3605 O O . VAL A 1 476 ? 27.557 2.551 28.304 1.00 69.19 476 VAL A O 1
ATOM 3608 N N . LEU A 1 477 ? 26.009 1.303 27.288 1.00 62.25 477 LEU A N 1
ATOM 3609 C CA . LEU A 1 477 ? 25.211 1.109 28.501 1.00 62.25 477 LEU A CA 1
ATOM 3610 C C . LEU A 1 477 ? 25.743 -0.007 29.399 1.00 62.25 477 LEU A C 1
ATOM 3612 O O . LEU A 1 477 ? 25.614 0.093 30.621 1.00 62.25 477 LEU A O 1
ATOM 3616 N N . LYS A 1 478 ? 26.374 -1.035 28.823 1.00 61.94 478 LYS A N 1
ATOM 3617 C CA . LYS A 1 478 ? 27.023 -2.096 29.597 1.00 61.94 478 LYS A CA 1
ATOM 3618 C C . LYS A 1 478 ? 28.239 -1.564 30.367 1.00 61.94 478 LYS A C 1
ATOM 3620 O O . LYS A 1 478 ? 28.326 -1.804 31.570 1.00 61.94 478 LYS A O 1
ATOM 3625 N N . ASP A 1 479 ? 29.060 -0.723 29.734 1.00 55.94 479 ASP A N 1
ATOM 3626 C CA . ASP A 1 479 ? 30.187 -0.022 30.378 1.00 55.94 479 ASP A CA 1
ATOM 3627 C C . ASP A 1 479 ? 29.737 0.910 31.517 1.00 55.94 479 ASP A C 1
ATOM 3629 O O . ASP A 1 479 ? 30.463 1.138 32.484 1.00 55.94 479 ASP A O 1
ATOM 3633 N N . ARG A 1 480 ? 28.510 1.445 31.447 1.00 53.56 480 ARG A N 1
ATOM 3634 C CA . ARG A 1 480 ? 27.960 2.321 32.494 1.00 53.56 480 ARG A CA 1
ATOM 3635 C C . ARG A 1 480 ? 27.506 1.553 33.744 1.00 53.56 480 ARG A C 1
ATOM 3637 O O . ARG A 1 480 ? 27.499 2.133 34.835 1.00 53.56 480 ARG A O 1
ATOM 3644 N N . ASN A 1 481 ? 27.148 0.276 33.596 1.00 52.69 481 ASN A N 1
ATOM 3645 C CA . ASN A 1 481 ? 26.744 -0.602 34.698 1.00 52.69 481 ASN A CA 1
ATOM 3646 C C . ASN A 1 481 ? 27.930 -1.369 35.308 1.00 52.69 481 ASN A C 1
ATOM 3648 O O . ASN A 1 481 ? 27.927 -1.632 36.510 1.00 52.69 481 ASN A O 1
ATOM 3652 N N . GLU A 1 482 ? 28.970 -1.659 34.527 1.00 48.81 482 GLU A N 1
ATOM 3653 C CA . GLU A 1 482 ? 30.201 -2.317 34.979 1.00 48.81 482 GLU A CA 1
ATOM 3654 C C . GLU A 1 482 ? 31.276 -1.266 35.320 1.00 48.81 482 GLU A C 1
ATOM 3656 O O . GLU A 1 482 ? 32.274 -1.085 34.628 1.00 48.81 482 GLU A O 1
ATOM 3661 N N . ARG A 1 483 ? 31.071 -0.524 36.419 1.00 37.62 483 ARG A N 1
ATOM 3662 C CA . ARG A 1 483 ? 32.086 0.393 36.970 1.00 37.62 483 ARG A CA 1
ATOM 3663 C C . ARG A 1 483 ? 33.263 -0.410 37.547 1.00 37.62 483 ARG A C 1
ATOM 3665 O O . ARG A 1 483 ? 33.303 -0.688 38.741 1.00 37.62 483 ARG A O 1
ATOM 3672 N N . GLY A 1 484 ? 34.229 -0.770 36.705 1.00 41.28 484 GLY A N 1
ATOM 3673 C CA . GLY A 1 484 ? 35.493 -1.366 37.135 1.00 41.28 484 GLY A CA 1
ATOM 3674 C C . GLY A 1 484 ? 36.281 -1.997 35.989 1.00 41.28 484 GLY A C 1
ATOM 3675 O O . GLY A 1 484 ? 35.932 -3.077 35.539 1.00 41.28 484 GLY A O 1
ATOM 3676 N N . HIS A 1 485 ? 37.390 -1.350 35.619 1.00 36.72 485 HIS A N 1
ATOM 3677 C CA . HIS A 1 485 ? 38.459 -1.767 34.693 1.00 36.72 485 HIS A CA 1
ATOM 3678 C C . HIS A 1 485 ? 38.464 -1.171 33.272 1.00 36.72 485 HIS A C 1
ATOM 3680 O O . HIS A 1 485 ? 37.535 -1.266 32.482 1.00 36.72 485 HIS A O 1
ATOM 3686 N N . ASN A 1 486 ? 39.611 -0.547 32.986 1.00 36.56 486 ASN A N 1
ATOM 3687 C CA . ASN A 1 486 ? 40.021 0.154 31.775 1.00 36.56 486 ASN A CA 1
ATOM 3688 C C . ASN A 1 486 ? 39.911 -0.696 30.493 1.00 36.56 486 ASN A C 1
ATOM 3690 O O . ASN A 1 486 ? 40.795 -1.508 30.233 1.00 36.56 486 ASN A O 1
ATOM 3694 N N . TYR A 1 487 ? 38.919 -0.422 29.640 1.00 38.25 487 TYR A N 1
ATOM 3695 C CA . TYR A 1 487 ? 38.862 -0.901 28.248 1.00 38.25 487 TYR A CA 1
ATOM 3696 C C . TYR A 1 487 ? 38.324 0.181 27.283 1.00 38.25 487 TYR A C 1
ATOM 3698 O O . TYR A 1 487 ? 37.484 -0.082 26.435 1.00 38.25 487 TYR A O 1
ATOM 3706 N N . SER A 1 488 ? 38.803 1.432 27.356 1.00 41.06 488 SER A N 1
ATOM 3707 C CA . SER A 1 488 ? 38.273 2.525 26.505 1.00 41.06 488 SER A CA 1
ATOM 3708 C C . SER A 1 488 ? 38.789 2.543 25.050 1.00 41.06 488 SER A C 1
ATOM 3710 O O . SER A 1 488 ? 38.762 3.597 24.413 1.00 41.06 488 SER A O 1
ATOM 3712 N N . LYS A 1 489 ? 39.309 1.430 24.508 1.00 41.62 489 LYS A N 1
ATOM 3713 C CA . LYS A 1 489 ? 40.052 1.449 23.228 1.00 41.62 489 LYS A CA 1
ATOM 3714 C C . LYS A 1 489 ? 39.568 0.506 22.121 1.00 41.62 489 LYS A C 1
ATOM 3716 O O . LYS A 1 489 ? 40.187 0.509 21.066 1.00 41.62 489 LYS A O 1
ATOM 3721 N N . ASP A 1 490 ? 38.463 -0.222 22.311 1.00 47.22 490 ASP A N 1
ATOM 3722 C CA . ASP A 1 490 ? 38.008 -1.247 21.347 1.00 47.22 490 ASP A CA 1
ATOM 3723 C C . ASP A 1 490 ? 36.561 -1.090 20.830 1.00 47.22 490 ASP A C 1
ATOM 3725 O O . ASP A 1 490 ? 36.060 -1.949 20.112 1.00 47.22 490 ASP A O 1
ATOM 3729 N N . ILE A 1 491 ? 35.857 0.011 21.125 1.00 49.12 491 ILE A N 1
ATOM 3730 C CA . ILE A 1 491 ? 34.451 0.180 20.685 1.00 49.12 491 ILE A CA 1
ATOM 3731 C C . ILE A 1 491 ? 34.338 0.269 19.145 1.00 49.12 491 ILE A C 1
ATOM 3733 O O . ILE A 1 491 ? 33.314 -0.092 18.566 1.00 49.12 491 ILE A O 1
ATOM 3737 N N . SER A 1 492 ? 35.407 0.679 18.456 1.00 48.59 492 SER A N 1
ATOM 3738 C CA . SER A 1 492 ? 35.455 0.765 16.992 1.00 48.59 492 SER A CA 1
ATOM 3739 C C . SER A 1 492 ? 35.597 -0.592 16.283 1.00 48.59 492 SER A C 1
ATOM 3741 O O . SER A 1 492 ? 35.410 -0.648 15.071 1.00 48.59 492 SER A O 1
ATOM 3743 N N . SER A 1 493 ? 35.886 -1.697 16.983 1.00 51.00 493 SER A N 1
ATOM 3744 C CA . SER A 1 493 ? 36.218 -2.987 16.348 1.00 51.00 493 SER A CA 1
ATOM 3745 C C . SER A 1 493 ? 35.040 -3.964 16.190 1.00 51.00 493 SER A C 1
ATOM 3747 O O . SER A 1 493 ? 35.209 -5.065 15.661 1.00 51.00 493 SER A O 1
ATOM 3749 N N . ILE A 1 494 ? 33.825 -3.583 16.599 1.00 58.94 494 ILE A N 1
ATOM 3750 C CA . ILE A 1 494 ? 32.685 -4.506 16.675 1.00 58.94 494 ILE A CA 1
ATOM 3751 C C . ILE A 1 494 ? 31.914 -4.564 15.341 1.00 58.94 494 ILE A C 1
ATOM 3753 O O . ILE A 1 494 ? 31.318 -3.576 14.909 1.00 58.94 494 ILE A O 1
ATOM 3757 N N . LYS A 1 495 ? 31.867 -5.736 14.687 1.00 63.31 495 LYS A N 1
ATOM 3758 C CA . LYS A 1 495 ? 30.992 -5.996 13.527 1.00 63.31 495 LYS A CA 1
ATOM 3759 C C . LYS A 1 495 ? 29.697 -6.692 13.950 1.00 63.31 495 LYS A C 1
ATOM 3761 O O . LYS A 1 495 ? 29.683 -7.538 14.841 1.00 63.31 495 LYS A O 1
ATOM 3766 N N . ALA A 1 496 ? 28.609 -6.354 13.264 1.00 73.81 496 ALA A N 1
ATOM 3767 C CA . ALA A 1 496 ? 27.299 -6.972 13.425 1.00 73.81 496 ALA A CA 1
ATOM 3768 C C . ALA A 1 496 ? 26.713 -7.288 12.045 1.00 73.81 496 ALA A C 1
ATOM 3770 O O . ALA A 1 496 ? 26.838 -6.482 11.118 1.00 73.81 496 ALA A O 1
ATOM 3771 N N . ALA A 1 497 ? 26.087 -8.457 11.915 1.00 83.25 497 ALA A N 1
ATOM 3772 C CA . ALA A 1 497 ? 25.340 -8.825 10.719 1.00 83.25 497 ALA A CA 1
ATOM 3773 C C . ALA A 1 497 ? 23.904 -8.309 10.846 1.00 83.25 497 ALA A C 1
ATOM 3775 O O . ALA A 1 497 ? 23.168 -8.716 11.744 1.00 83.25 497 ALA A O 1
ATOM 3776 N N . GLY A 1 498 ? 23.521 -7.402 9.952 1.00 85.75 498 GLY A N 1
ATOM 3777 C CA . GLY A 1 498 ? 22.182 -6.837 9.903 1.00 85.75 498 GLY A CA 1
ATOM 3778 C C . GLY A 1 498 ? 21.299 -7.493 8.851 1.00 85.75 498 GLY A C 1
ATOM 3779 O O . GLY A 1 498 ? 21.749 -8.178 7.935 1.00 85.75 498 GLY A O 1
ATOM 3780 N N . ASN A 1 499 ? 20.005 -7.240 8.973 1.00 91.12 499 ASN A N 1
ATOM 3781 C CA . ASN A 1 499 ? 18.977 -7.687 8.040 1.00 91.12 499 ASN A CA 1
ATOM 3782 C C . ASN A 1 499 ? 17.986 -6.537 7.769 1.00 91.12 499 ASN A C 1
ATOM 3784 O O . ASN A 1 499 ? 18.154 -5.436 8.296 1.00 91.12 499 ASN A O 1
ATOM 3788 N N . MET A 1 500 ? 16.941 -6.773 6.974 1.00 93.62 500 MET A N 1
ATOM 3789 C CA . MET A 1 500 ? 15.958 -5.730 6.645 1.00 93.62 500 MET A CA 1
ATOM 3790 C C . MET A 1 500 ? 15.217 -5.173 7.872 1.00 93.62 500 MET A C 1
ATOM 3792 O O . MET A 1 500 ? 14.809 -4.017 7.839 1.00 93.62 500 MET A O 1
ATOM 3796 N N . LEU A 1 501 ? 15.082 -5.940 8.965 1.00 94.19 501 LEU A N 1
ATOM 3797 C CA . LEU A 1 501 ? 14.437 -5.463 10.196 1.00 94.19 501 LEU A CA 1
ATOM 3798 C C . LEU A 1 501 ? 15.221 -4.303 10.811 1.00 94.19 501 LEU A C 1
ATOM 3800 O O . LEU A 1 501 ? 14.615 -3.336 11.256 1.00 94.19 501 LEU A O 1
ATOM 3804 N N . HIS A 1 502 ? 16.554 -4.365 10.770 1.00 93.44 502 HIS A N 1
ATOM 3805 C CA . HIS A 1 502 ? 17.405 -3.295 11.284 1.00 93.44 502 HIS A CA 1
ATOM 3806 C C . HIS A 1 502 ? 17.174 -1.983 10.528 1.00 93.44 502 HIS A C 1
ATOM 3808 O O . HIS A 1 502 ? 17.044 -0.933 11.144 1.00 93.44 502 HIS A O 1
ATOM 3814 N N . LEU A 1 503 ? 17.052 -2.045 9.198 1.00 93.88 503 LEU A N 1
ATOM 3815 C CA . LEU A 1 503 ? 16.754 -0.867 8.380 1.00 93.88 503 LEU A CA 1
ATOM 3816 C C . LEU A 1 503 ? 15.352 -0.309 8.661 1.00 93.88 503 LEU A C 1
ATOM 3818 O O . LEU A 1 503 ? 15.191 0.904 8.756 1.00 93.88 503 LEU A O 1
ATOM 3822 N N . ILE A 1 504 ? 14.351 -1.181 8.826 1.00 95.38 504 ILE A N 1
ATOM 3823 C CA . ILE A 1 504 ? 12.979 -0.776 9.172 1.00 95.38 504 ILE A CA 1
ATOM 3824 C C . ILE A 1 504 ? 12.952 -0.069 10.532 1.00 95.38 504 ILE A C 1
ATOM 3826 O O . ILE A 1 504 ? 12.351 0.995 10.660 1.00 95.38 504 ILE A O 1
ATOM 3830 N N . VAL A 1 505 ? 13.621 -0.631 11.542 1.00 94.38 505 VAL A N 1
ATOM 3831 C CA . VAL A 1 505 ? 13.686 -0.042 12.886 1.00 94.38 505 VAL A CA 1
ATOM 3832 C C . VAL A 1 505 ? 14.384 1.316 12.854 1.00 94.38 505 VAL A C 1
ATOM 3834 O O . VAL A 1 505 ? 13.859 2.263 13.430 1.00 94.38 505 VAL A O 1
ATOM 3837 N N . GLU A 1 506 ? 15.503 1.457 12.137 1.00 92.50 506 GLU A N 1
ATOM 3838 C CA . GLU A 1 506 ? 16.167 2.758 11.964 1.00 92.50 506 GLU A CA 1
ATOM 3839 C C . GLU A 1 506 ? 15.248 3.792 11.302 1.00 92.50 506 GLU A C 1
ATOM 3841 O O . GLU A 1 506 ? 15.169 4.930 11.765 1.00 92.50 506 GLU A O 1
ATOM 3846 N N . ALA A 1 507 ? 14.498 3.393 10.271 1.00 93.19 507 ALA A N 1
ATOM 3847 C CA . ALA A 1 507 ? 13.529 4.261 9.609 1.00 93.19 507 ALA A CA 1
ATOM 3848 C C . ALA A 1 507 ? 12.374 4.686 10.532 1.00 93.19 507 ALA A C 1
ATOM 3850 O O . ALA A 1 507 ? 11.875 5.810 10.418 1.00 93.19 507 ALA A O 1
ATOM 3851 N N . CYS A 1 508 ? 11.949 3.810 11.450 1.00 94.06 508 CYS A N 1
ATOM 3852 C CA . CYS A 1 508 ? 10.953 4.119 12.476 1.00 94.06 508 CYS A CA 1
ATOM 3853 C C . CYS A 1 508 ? 11.506 5.047 13.570 1.00 94.06 508 CYS A C 1
ATOM 3855 O O . CYS A 1 508 ? 10.797 5.963 13.994 1.00 94.06 508 CYS A O 1
ATOM 3857 N N . ILE A 1 509 ? 12.753 4.838 14.005 1.00 92.12 509 ILE A N 1
ATOM 3858 C CA . ILE A 1 509 ? 13.433 5.684 14.998 1.00 92.12 509 ILE A CA 1
ATOM 3859 C C . ILE A 1 509 ? 13.639 7.093 14.442 1.00 92.12 509 ILE A C 1
ATOM 3861 O O . ILE A 1 509 ? 13.318 8.068 15.117 1.00 92.12 509 ILE A O 1
ATOM 3865 N N . ALA A 1 510 ? 14.089 7.214 13.189 1.00 88.62 510 ALA A N 1
ATOM 3866 C CA . ALA A 1 510 ? 14.305 8.503 12.532 1.00 88.62 510 ALA A CA 1
ATOM 3867 C C . ALA A 1 510 ? 13.046 9.390 12.494 1.00 88.62 510 ALA A C 1
ATOM 3869 O O . ALA A 1 510 ? 13.149 10.613 12.492 1.00 88.62 510 ALA A O 1
ATOM 3870 N N . ARG A 1 511 ? 11.857 8.776 12.506 1.00 88.25 511 ARG A N 1
ATOM 3871 C CA . ARG A 1 511 ? 10.553 9.455 12.449 1.00 88.25 511 ARG A CA 1
ATOM 3872 C C . ARG A 1 511 ? 9.827 9.511 13.795 1.00 88.25 511 ARG A C 1
ATOM 3874 O O . ARG A 1 511 ? 8.639 9.818 13.827 1.00 88.25 511 ARG A O 1
ATOM 3881 N N . ASN A 1 512 ? 10.511 9.200 14.901 1.00 88.75 512 ASN A N 1
ATOM 3882 C CA . ASN A 1 512 ? 9.945 9.166 16.257 1.00 88.75 512 ASN A CA 1
ATOM 3883 C C . ASN A 1 512 ? 8.698 8.265 16.396 1.00 88.75 512 ASN A C 1
ATOM 3885 O O . ASN A 1 512 ? 7.826 8.496 17.240 1.00 88.75 512 ASN A O 1
ATOM 3889 N N . LEU A 1 513 ? 8.592 7.223 15.564 1.00 88.00 513 LEU A N 1
ATOM 3890 C CA . LEU A 1 513 ? 7.531 6.217 15.688 1.00 88.00 513 LEU A CA 1
ATOM 3891 C C . LEU A 1 513 ? 7.824 5.269 16.848 1.00 88.00 513 LEU A C 1
ATOM 3893 O O . LEU A 1 513 ? 6.911 4.821 17.545 1.00 88.00 513 LEU A O 1
ATOM 3897 N N . VAL A 1 514 ? 9.114 4.997 17.032 1.00 89.88 514 VAL A N 1
ATOM 3898 C CA . VAL A 1 514 ? 9.687 4.100 18.024 1.00 89.88 514 VAL A CA 1
ATOM 3899 C C . VAL A 1 514 ? 10.949 4.752 18.598 1.00 89.88 514 VAL A C 1
ATOM 3901 O O . VAL A 1 514 ? 11.592 5.548 17.919 1.00 89.88 514 VAL A O 1
ATOM 3904 N N . ASP A 1 515 ? 11.295 4.445 19.844 1.00 87.94 515 ASP A N 1
ATOM 3905 C CA . ASP A 1 515 ? 12.504 4.948 20.495 1.00 87.94 515 ASP A CA 1
ATOM 3906 C C . ASP A 1 515 ? 13.689 3.968 20.360 1.00 87.94 515 ASP A C 1
ATOM 3908 O O . ASP A 1 515 ? 13.576 2.849 19.851 1.00 87.94 515 ASP A O 1
ATOM 3912 N N . THR A 1 516 ? 14.860 4.378 20.845 1.00 86.75 516 THR A N 1
ATOM 3913 C CA . THR A 1 516 ? 16.070 3.542 20.844 1.00 86.75 516 THR A CA 1
ATOM 3914 C C . THR A 1 516 ? 16.006 2.369 21.830 1.00 86.75 516 THR A C 1
ATOM 3916 O O . THR A 1 516 ? 16.941 1.568 21.868 1.00 86.75 516 THR A O 1
ATOM 3919 N N . SER A 1 517 ? 14.917 2.204 22.598 1.00 86.56 517 SER A N 1
ATOM 3920 C CA . SER A 1 517 ? 14.765 1.070 23.520 1.00 86.56 517 SER A CA 1
ATOM 3921 C C . SER A 1 517 ? 14.647 -0.279 22.793 1.00 86.56 517 SER A C 1
ATOM 3923 O O . SER A 1 517 ? 14.923 -1.333 23.364 1.00 86.56 517 SER A O 1
ATOM 3925 N N . VAL A 1 518 ? 14.317 -0.258 21.498 1.00 86.94 518 VAL A N 1
ATOM 3926 C CA . VAL A 1 518 ? 14.275 -1.447 20.631 1.00 86.94 518 VAL A CA 1
ATOM 3927 C C . VAL A 1 518 ? 15.613 -2.166 20.549 1.00 86.94 518 VAL A C 1
ATOM 3929 O O . VAL A 1 518 ? 15.643 -3.389 20.431 1.00 86.94 518 VAL A O 1
ATOM 3932 N N . TYR A 1 519 ? 16.727 -1.437 20.660 1.00 86.69 519 TYR A N 1
ATOM 3933 C CA . TYR A 1 519 ? 18.054 -2.047 20.609 1.00 86.69 519 TYR A CA 1
ATOM 3934 C C . TYR A 1 519 ? 18.270 -3.074 21.731 1.00 86.69 519 TYR A C 1
ATOM 3936 O O . TYR A 1 519 ? 19.095 -3.969 21.573 1.00 86.69 519 TYR A O 1
ATOM 3944 N N . PHE A 1 520 ? 17.497 -2.994 22.824 1.00 84.00 520 PHE A N 1
ATOM 3945 C CA . PHE A 1 520 ? 17.545 -3.920 23.961 1.00 84.00 520 PHE A CA 1
ATOM 3946 C C . PHE A 1 520 ? 16.615 -5.132 23.820 1.00 84.00 520 PHE A C 1
ATOM 3948 O O . PHE A 1 520 ? 16.521 -5.931 24.754 1.00 84.00 520 PHE A O 1
ATOM 3955 N N . TRP A 1 521 ? 15.906 -5.298 22.698 1.00 85.88 521 TRP A N 1
ATOM 3956 C CA . TRP A 1 521 ? 15.088 -6.492 22.489 1.00 85.88 521 TRP A CA 1
ATOM 3957 C C . TRP A 1 521 ? 15.959 -7.761 22.472 1.00 85.88 521 TRP A C 1
ATOM 3959 O O . TRP A 1 521 ? 17.028 -7.772 21.850 1.00 85.88 521 TRP A O 1
ATOM 3969 N N . PRO A 1 522 ? 15.518 -8.856 23.123 1.00 78.62 522 PRO A N 1
ATOM 3970 C CA . PRO A 1 522 ? 16.251 -10.116 23.108 1.00 78.62 522 PRO A CA 1
ATOM 3971 C C . PRO A 1 522 ? 16.536 -10.575 21.677 1.00 78.62 522 PRO A C 1
ATOM 3973 O O . PRO A 1 522 ? 15.640 -10.586 20.835 1.00 78.62 522 PRO A O 1
ATOM 3976 N N . SER A 1 523 ? 17.786 -10.958 21.410 1.00 74.25 523 SER A N 1
ATOM 3977 C CA . SER A 1 523 ? 18.235 -11.457 20.101 1.00 74.25 523 SER A CA 1
ATOM 3978 C C . SER A 1 523 ? 18.146 -10.456 18.939 1.00 74.25 523 SER A C 1
ATOM 3980 O O . SER A 1 523 ? 18.271 -10.873 17.789 1.00 74.25 523 SER A O 1
ATOM 3982 N N . TYR A 1 524 ? 17.972 -9.155 19.205 1.00 82.56 524 TYR A N 1
ATOM 3983 C CA . TYR A 1 524 ? 17.918 -8.141 18.147 1.00 82.56 524 TYR A CA 1
ATOM 3984 C C . TYR A 1 524 ? 19.255 -7.996 17.402 1.00 82.56 524 TYR A C 1
ATOM 3986 O O . TYR A 1 524 ? 19.266 -7.983 16.175 1.00 82.56 524 TYR A O 1
ATOM 3994 N N . VAL A 1 525 ? 20.383 -7.977 18.126 1.00 79.44 525 VAL A N 1
ATOM 3995 C CA . VAL A 1 525 ? 21.735 -7.916 17.545 1.00 79.44 525 VAL A CA 1
ATOM 3996 C C . VAL A 1 525 ? 22.593 -9.081 18.033 1.00 79.44 525 VAL A C 1
ATOM 3998 O O . VAL A 1 525 ? 22.640 -9.367 19.229 1.00 79.44 525 VAL A O 1
ATOM 4001 N N . VAL A 1 526 ? 23.321 -9.718 17.110 1.00 69.50 526 VAL A N 1
ATOM 4002 C CA . VAL A 1 526 ? 24.319 -10.756 17.411 1.00 69.50 526 VAL A CA 1
ATOM 4003 C C . VAL A 1 526 ? 25.700 -10.289 16.917 1.00 69.50 526 VAL A C 1
ATOM 4005 O O . VAL A 1 526 ? 25.840 -9.982 15.729 1.00 69.50 526 VAL A O 1
ATOM 4008 N N . PRO A 1 527 ? 26.724 -10.206 17.790 1.00 64.75 527 PRO A N 1
ATOM 4009 C CA . PRO A 1 527 ? 28.071 -9.791 17.400 1.00 64.75 527 PRO A CA 1
ATOM 4010 C C . PRO A 1 527 ? 28.751 -10.839 16.505 1.00 64.75 527 PRO A C 1
ATOM 4012 O O . PRO A 1 527 ? 28.662 -12.039 16.763 1.00 64.75 527 PRO A O 1
ATOM 4015 N N . VAL A 1 528 ? 29.474 -10.381 15.480 1.00 63.81 528 VAL A N 1
ATOM 4016 C CA . VAL A 1 528 ? 30.254 -11.221 14.556 1.00 63.81 528 VAL A CA 1
ATOM 4017 C C . VAL A 1 528 ? 31.741 -10.895 14.729 1.00 63.81 528 VAL A C 1
ATOM 4019 O O . VAL A 1 528 ? 32.130 -9.729 14.667 1.00 63.81 528 VAL A O 1
ATOM 4022 N N . LYS A 1 529 ? 32.584 -11.911 14.960 1.00 46.38 529 LYS A N 1
ATOM 4023 C CA . LYS A 1 529 ? 34.049 -11.752 15.015 1.00 46.38 529 LYS A CA 1
ATOM 4024 C C . LYS A 1 529 ? 34.598 -11.671 13.593 1.00 46.38 529 LYS A C 1
ATOM 4026 O O . LYS A 1 529 ? 34.442 -12.648 12.883 1.00 46.38 529 LYS A O 1
ATOM 4031 N N . ASP A 1 530 ? 35.194 -10.534 13.215 1.00 48.44 530 ASP A N 1
ATOM 4032 C CA . ASP A 1 530 ? 36.285 -10.407 12.225 1.00 48.44 530 ASP A CA 1
ATOM 4033 C C . ASP A 1 530 ? 36.676 -8.931 12.012 1.00 48.44 530 ASP A C 1
ATOM 4035 O O . ASP A 1 530 ? 35.823 -8.063 11.823 1.00 48.44 530 ASP A O 1
ATOM 4039 N N . ALA A 1 531 ? 37.976 -8.628 12.006 1.00 32.88 531 ALA A N 1
ATOM 4040 C CA . ALA A 1 531 ? 38.514 -7.263 11.986 1.00 32.88 531 ALA A CA 1
ATOM 4041 C C . ALA A 1 531 ? 38.366 -6.558 10.619 1.00 32.88 531 ALA A C 1
ATOM 4043 O O . ALA A 1 531 ? 38.588 -7.149 9.567 1.00 32.88 531 ALA A O 1
ATOM 4044 N N . SER A 1 532 ? 37.984 -5.279 10.616 1.00 43.88 532 SER A N 1
ATOM 4045 C CA . SER A 1 532 ? 38.383 -4.285 9.599 1.00 43.88 532 SER A CA 1
ATOM 4046 C C . SER A 1 532 ? 38.142 -2.878 10.152 1.00 43.88 532 SER A C 1
ATOM 4048 O O . SER A 1 532 ? 37.216 -2.691 10.939 1.00 43.88 532 SER A O 1
ATOM 4050 N N . ALA A 1 533 ? 38.968 -1.913 9.744 1.00 41.88 533 ALA A N 1
ATOM 4051 C CA . ALA A 1 533 ? 38.931 -0.530 10.218 1.00 41.88 533 ALA A CA 1
ATOM 4052 C C . ALA A 1 533 ? 37.602 0.189 9.906 1.00 41.88 533 ALA A C 1
ATOM 4054 O O . ALA A 1 533 ? 36.932 -0.114 8.917 1.00 41.88 533 ALA A O 1
ATOM 4055 N N . VAL A 1 534 ? 37.238 1.135 10.775 1.00 46.38 534 VAL A N 1
ATOM 4056 C CA . VAL A 1 534 ? 36.098 2.050 10.627 1.00 46.38 534 VAL A CA 1
ATOM 4057 C C . VAL A 1 534 ? 36.526 3.203 9.725 1.00 46.38 534 VAL A C 1
ATOM 4059 O O . VAL A 1 534 ? 37.442 3.936 10.082 1.00 46.38 534 VAL A O 1
ATOM 4062 N N . GLU A 1 535 ? 35.874 3.372 8.577 1.00 56.78 535 GLU A N 1
ATOM 4063 C CA . GLU A 1 535 ? 35.920 4.643 7.849 1.00 56.78 535 GLU A CA 1
ATOM 4064 C C . GLU A 1 535 ? 34.987 5.639 8.548 1.00 56.78 535 GLU A C 1
ATOM 4066 O O . GLU A 1 535 ? 33.808 5.345 8.775 1.00 56.78 535 GLU A O 1
ATOM 4071 N N . GLU A 1 536 ? 35.526 6.800 8.926 1.00 62.75 536 GLU A N 1
ATOM 4072 C CA . GLU A 1 536 ? 34.735 7.943 9.384 1.00 62.75 536 GLU A CA 1
ATOM 4073 C C . GLU A 1 536 ? 33.818 8.427 8.259 1.00 62.75 536 GLU A C 1
ATOM 4075 O O . GLU A 1 536 ? 34.187 8.424 7.082 1.00 62.75 536 GLU A O 1
ATOM 4080 N N . SER A 1 537 ? 32.591 8.824 8.609 1.00 75.19 537 SER A N 1
ATOM 4081 C CA . SER A 1 537 ? 31.645 9.276 7.593 1.00 75.19 537 SER A CA 1
ATOM 4082 C C . SER A 1 537 ? 32.088 10.636 7.029 1.00 75.19 537 SER A C 1
ATOM 4084 O O . SER A 1 537 ? 32.443 11.530 7.804 1.00 75.19 537 SER A O 1
ATOM 4086 N N . PRO A 1 538 ? 32.022 10.857 5.703 1.00 84.44 538 PRO A N 1
ATOM 4087 C CA . PRO A 1 538 ? 32.366 12.152 5.111 1.00 84.44 538 PRO A CA 1
ATOM 4088 C C . PRO A 1 538 ? 31.458 13.286 5.618 1.00 84.44 538 PRO A C 1
ATOM 4090 O O . PRO A 1 538 ? 31.861 14.447 5.631 1.00 84.44 538 PRO A O 1
ATOM 4093 N N . TRP A 1 539 ? 30.248 12.960 6.084 1.00 86.94 539 TRP A N 1
ATOM 4094 C CA . TRP A 1 539 ? 29.335 13.913 6.715 1.00 86.94 539 TRP A CA 1
ATOM 4095 C C . TRP A 1 539 ? 29.836 14.384 8.082 1.00 86.94 539 TRP A C 1
ATOM 4097 O O . TRP A 1 539 ? 29.742 15.573 8.377 1.00 86.94 539 TRP A O 1
ATOM 4107 N N . SER A 1 540 ? 30.440 13.500 8.881 1.00 84.62 540 SER A N 1
ATOM 4108 C CA . SER A 1 540 ? 31.082 13.872 10.150 1.00 84.62 540 SER A CA 1
ATOM 4109 C C . SER A 1 540 ? 32.218 14.870 9.914 1.00 84.62 540 SER A C 1
ATOM 4111 O O . SER A 1 540 ? 32.237 15.927 10.539 1.00 84.62 540 SER A O 1
ATOM 4113 N N . ALA A 1 541 ? 33.073 14.612 8.918 1.00 86.50 541 ALA A N 1
ATOM 4114 C CA . ALA A 1 541 ? 34.149 15.527 8.535 1.00 86.50 541 ALA A CA 1
ATOM 4115 C C . ALA A 1 541 ? 33.626 16.908 8.082 1.00 86.50 541 ALA A C 1
ATOM 4117 O O . ALA A 1 541 ? 34.220 17.937 8.413 1.00 86.50 541 ALA A O 1
ATOM 4118 N N . LEU A 1 542 ? 32.501 16.956 7.354 1.00 87.94 542 LEU A N 1
ATOM 4119 C CA . LEU A 1 542 ? 31.839 18.210 6.965 1.00 87.94 542 LEU A CA 1
ATOM 4120 C C . LEU A 1 542 ? 31.274 18.965 8.183 1.00 87.94 542 LEU A C 1
ATOM 4122 O O . LEU A 1 542 ? 31.396 20.190 8.269 1.00 87.94 542 LEU A O 1
ATOM 4126 N N . MET A 1 543 ? 30.670 18.250 9.136 1.00 87.50 543 MET A N 1
ATOM 4127 C CA . MET A 1 543 ? 30.146 18.835 10.376 1.00 87.50 543 MET A CA 1
ATOM 4128 C C . MET A 1 543 ? 31.261 19.411 11.257 1.00 87.50 543 MET A C 1
ATOM 4130 O O . MET A 1 543 ? 31.064 20.458 11.875 1.00 87.50 543 MET A O 1
ATOM 4134 N N . GLU A 1 544 ? 32.437 18.783 11.246 1.00 86.38 544 GLU A N 1
ATOM 4135 C CA . GLU A 1 544 ? 33.657 19.228 11.933 1.00 86.38 544 GLU A CA 1
ATOM 4136 C C . GLU A 1 544 ? 34.380 20.393 11.227 1.00 86.38 544 GLU A C 1
ATOM 4138 O O . GLU A 1 544 ? 35.304 20.975 11.792 1.00 86.38 544 GLU A O 1
ATOM 4143 N N . GLY A 1 545 ? 33.931 20.792 10.030 1.00 84.94 545 GLY A N 1
ATOM 4144 C CA . GLY A 1 545 ? 34.408 21.991 9.329 1.00 84.94 545 GLY A CA 1
ATOM 4145 C C . GLY A 1 545 ? 35.324 21.742 8.129 1.00 84.94 545 GLY A C 1
ATOM 4146 O O . GLY A 1 545 ? 35.927 22.691 7.628 1.00 84.94 545 GLY A O 1
ATOM 4147 N N . SER A 1 546 ? 35.429 20.503 7.641 1.00 85.81 546 SER A N 1
ATOM 4148 C CA . SER A 1 546 ? 36.179 20.199 6.414 1.00 85.81 546 SER A CA 1
ATOM 4149 C C . SER A 1 546 ? 35.574 20.894 5.181 1.00 85.81 546 SER A C 1
ATOM 4151 O O . SER A 1 546 ? 34.351 21.031 5.089 1.00 85.81 546 SER A O 1
ATOM 4153 N N . PRO A 1 547 ? 36.396 21.309 4.196 1.00 87.19 547 PRO A N 1
ATOM 4154 C CA . PRO A 1 547 ? 35.913 22.016 3.012 1.00 87.19 547 PRO A CA 1
ATOM 4155 C C . PRO A 1 547 ? 35.083 21.102 2.095 1.00 87.19 547 PRO A C 1
ATOM 4157 O O . PRO A 1 547 ? 35.530 20.017 1.716 1.00 87.19 547 PRO A O 1
ATOM 4160 N N . LEU A 1 548 ? 33.906 21.579 1.665 1.00 87.56 548 LEU A N 1
ATOM 4161 C CA . LEU A 1 548 ? 32.954 20.836 0.822 1.00 87.56 548 LEU A CA 1
ATOM 4162 C C . LEU A 1 548 ? 33.606 20.268 -0.446 1.00 87.56 548 LEU A C 1
ATOM 4164 O O . LEU A 1 548 ? 33.396 19.108 -0.797 1.00 87.56 548 LEU A O 1
ATOM 4168 N N . MET A 1 549 ? 34.436 21.074 -1.111 1.00 88.31 549 MET A N 1
ATOM 4169 C CA . MET A 1 549 ? 35.076 20.706 -2.376 1.00 88.31 549 MET A CA 1
ATOM 4170 C C . MET A 1 549 ? 36.032 19.514 -2.247 1.00 88.31 549 MET A C 1
ATOM 4172 O O . MET A 1 549 ? 36.160 18.745 -3.197 1.00 88.31 549 MET A O 1
ATOM 4176 N N . GLY A 1 550 ? 36.647 19.320 -1.074 1.00 87.56 550 GLY A N 1
ATOM 4177 C CA . GLY A 1 550 ? 37.494 18.157 -0.791 1.00 87.56 550 GLY A CA 1
ATOM 4178 C C . GLY A 1 550 ? 36.702 16.873 -0.521 1.00 87.56 550 GLY A C 1
ATOM 4179 O O . GLY A 1 550 ? 37.242 15.782 -0.662 1.00 87.56 550 GLY A O 1
ATOM 4180 N N . LEU A 1 551 ? 35.419 16.995 -0.166 1.00 89.94 551 LEU A N 1
ATOM 4181 C CA . LEU A 1 551 ? 34.547 15.879 0.215 1.00 89.94 551 LEU A CA 1
ATOM 4182 C C . LEU A 1 551 ? 33.474 15.550 -0.831 1.00 89.94 551 LEU A C 1
ATOM 4184 O O . LEU A 1 551 ? 32.730 14.585 -0.654 1.00 89.94 551 LEU A O 1
ATOM 4188 N N . LYS A 1 552 ? 33.381 16.328 -1.917 1.00 89.25 552 LYS A N 1
ATOM 4189 C CA . LYS A 1 552 ? 32.272 16.274 -2.883 1.00 89.25 552 LYS A CA 1
ATOM 4190 C C . LYS A 1 552 ? 31.978 14.857 -3.393 1.00 89.25 552 LYS A C 1
ATOM 4192 O O . LYS A 1 552 ? 30.829 14.427 -3.367 1.00 89.25 552 LYS A O 1
ATOM 4197 N N . ASP A 1 553 ? 33.009 14.111 -3.793 1.00 89.06 553 ASP A N 1
ATOM 4198 C CA . ASP A 1 553 ? 32.850 12.797 -4.422 1.00 89.06 553 ASP A CA 1
ATOM 4199 C C . ASP A 1 553 ? 32.408 11.746 -3.396 1.00 89.06 553 ASP A C 1
ATOM 4201 O O . ASP A 1 553 ? 31.524 10.936 -3.673 1.00 89.06 553 ASP A O 1
ATOM 4205 N N . ALA A 1 554 ? 32.935 11.831 -2.170 1.00 89.06 554 ALA A N 1
ATOM 4206 C CA . ALA A 1 554 ? 32.550 10.968 -1.057 1.00 89.06 554 ALA A CA 1
ATOM 4207 C C . ALA A 1 554 ? 31.112 11.241 -0.572 1.00 89.06 554 ALA A C 1
ATOM 4209 O O . ALA A 1 554 ? 30.365 10.301 -0.283 1.00 89.06 554 ALA A O 1
ATOM 4210 N N . LEU A 1 555 ? 30.699 12.513 -0.519 1.00 90.81 555 LEU A N 1
ATOM 4211 C CA . LEU A 1 555 ? 29.346 12.927 -0.128 1.00 90.81 555 LEU A CA 1
ATOM 4212 C C . LEU A 1 555 ? 28.296 12.575 -1.193 1.00 90.81 555 LEU A C 1
ATOM 4214 O O . LEU A 1 555 ? 27.173 12.222 -0.847 1.00 90.81 555 LEU A O 1
ATOM 4218 N N . MET A 1 556 ? 28.644 12.593 -2.485 1.00 88.25 556 MET A N 1
ATOM 4219 C CA . MET A 1 556 ? 27.729 12.160 -3.554 1.00 88.25 556 MET A CA 1
ATOM 4220 C C . MET A 1 556 ? 27.365 10.672 -3.456 1.00 88.25 556 MET A C 1
ATOM 4222 O O . MET A 1 556 ? 26.246 10.290 -3.807 1.00 88.25 556 MET A O 1
ATOM 4226 N N . VAL A 1 557 ? 28.280 9.825 -2.972 1.00 87.94 557 VAL A N 1
ATOM 4227 C CA . VAL A 1 557 ? 28.068 8.369 -2.856 1.00 87.94 557 VAL A CA 1
ATOM 4228 C C . VAL A 1 557 ? 27.630 7.911 -1.463 1.00 87.94 557 VAL A C 1
ATOM 4230 O O . VAL A 1 557 ? 27.195 6.765 -1.325 1.00 87.94 557 VAL A O 1
ATOM 4233 N N . THR A 1 558 ? 27.670 8.788 -0.456 1.00 86.69 558 THR A N 1
ATOM 4234 C CA . THR A 1 558 ? 27.299 8.478 0.935 1.00 86.69 558 THR A CA 1
ATOM 4235 C C . THR A 1 558 ? 26.057 9.274 1.344 1.00 86.69 558 THR A C 1
ATOM 4237 O O . THR A 1 558 ? 26.112 10.499 1.334 1.00 86.69 558 THR A O 1
ATOM 4240 N N . PRO A 1 559 ? 24.932 8.641 1.722 1.00 88.50 559 PRO A N 1
ATOM 4241 C CA . PRO A 1 559 ? 23.732 9.372 2.124 1.00 88.50 559 PRO A CA 1
ATOM 4242 C C . PRO A 1 559 ? 23.919 10.080 3.471 1.00 88.50 559 PRO A C 1
ATOM 4244 O O . PRO A 1 559 ? 24.565 9.536 4.367 1.00 88.50 559 PRO A O 1
ATOM 4247 N N . ALA A 1 560 ? 23.300 11.251 3.628 1.00 87.75 560 ALA A N 1
ATOM 4248 C CA . ALA A 1 560 ? 23.164 11.899 4.929 1.00 87.75 560 ALA A CA 1
ATOM 4249 C C . ALA A 1 560 ? 22.324 11.034 5.884 1.00 87.75 560 ALA A C 1
ATOM 4251 O O . ALA A 1 560 ? 21.362 10.372 5.484 1.00 87.75 560 ALA A O 1
ATOM 4252 N N . SER A 1 561 ? 22.698 11.047 7.159 1.00 82.56 561 SER A N 1
ATOM 4253 C CA . SER A 1 561 ? 22.095 10.253 8.228 1.00 82.56 561 SER A CA 1
ATOM 4254 C C . SER A 1 561 ? 21.092 11.040 9.074 1.00 82.56 561 SER A C 1
ATOM 4256 O O . SER A 1 561 ? 20.217 10.437 9.700 1.00 82.56 561 SER A O 1
ATOM 4258 N N . SER A 1 562 ? 21.192 12.373 9.081 1.00 85.44 562 SER A N 1
ATOM 4259 C CA . SER A 1 562 ? 20.330 13.260 9.865 1.00 85.44 562 SER A CA 1
ATOM 4260 C C . SER A 1 562 ? 19.943 14.535 9.115 1.00 85.44 562 SER A C 1
ATOM 4262 O O . SER A 1 562 ? 20.602 14.949 8.162 1.00 85.44 562 SER A O 1
ATOM 4264 N N . LEU A 1 563 ? 18.878 15.190 9.583 1.00 85.69 563 LEU A N 1
ATOM 4265 C CA . LEU A 1 563 ? 18.464 16.494 9.065 1.00 85.69 563 LEU A CA 1
ATOM 4266 C C . LEU A 1 563 ? 19.545 17.567 9.283 1.00 85.69 563 LEU A C 1
ATOM 4268 O O . LEU A 1 563 ? 19.783 18.365 8.385 1.00 85.69 563 LEU A O 1
ATOM 4272 N N . ALA A 1 564 ? 20.255 17.536 10.415 1.00 86.94 564 ALA A N 1
ATOM 4273 C CA . ALA A 1 564 ? 21.311 18.503 10.730 1.00 86.94 564 ALA A CA 1
ATOM 4274 C C . ALA A 1 564 ? 22.470 18.469 9.713 1.00 86.94 564 ALA A C 1
ATOM 4276 O O . ALA A 1 564 ? 23.012 19.509 9.341 1.00 86.94 564 ALA A O 1
ATOM 4277 N N . GLU A 1 565 ? 22.825 17.277 9.224 1.00 88.50 565 GLU A N 1
ATOM 4278 C CA . GLU A 1 565 ? 23.831 17.109 8.168 1.00 88.50 565 GLU A CA 1
ATOM 4279 C C . GLU A 1 565 ? 23.372 17.721 6.835 1.00 88.50 565 GLU A C 1
ATOM 4281 O O . GLU A 1 565 ? 24.170 18.340 6.132 1.00 88.50 565 GLU A O 1
ATOM 4286 N N . LEU A 1 566 ? 22.081 17.609 6.499 1.00 85.56 566 LEU A N 1
ATOM 4287 C CA . LEU A 1 566 ? 21.510 18.250 5.310 1.00 85.56 566 LEU A CA 1
ATOM 4288 C C . LEU A 1 566 ? 21.432 19.771 5.457 1.00 85.56 566 LEU A C 1
ATOM 4290 O O . LEU A 1 566 ? 21.774 20.498 4.528 1.00 85.56 566 LEU A O 1
ATOM 4294 N N . GLU A 1 567 ? 21.010 20.267 6.619 1.00 87.19 567 GLU A N 1
ATOM 4295 C CA . GLU A 1 567 ? 20.933 21.703 6.908 1.00 87.19 567 GLU A CA 1
ATOM 4296 C C . GLU A 1 567 ? 22.307 22.376 6.787 1.00 87.19 567 GLU A C 1
ATOM 4298 O O . GLU A 1 567 ? 22.396 23.516 6.331 1.00 87.19 567 GLU A O 1
ATOM 4303 N N . LYS A 1 568 ? 23.398 21.654 7.080 1.00 89.12 568 LYS A N 1
ATOM 4304 C CA . LYS A 1 568 ? 24.769 22.138 6.866 1.00 89.12 568 LYS A CA 1
ATOM 4305 C C . LYS A 1 568 ? 25.098 22.401 5.391 1.00 89.12 568 LYS A C 1
ATOM 4307 O O . LYS A 1 568 ? 25.931 23.262 5.118 1.00 89.12 568 LYS A O 1
ATOM 4312 N N . LEU A 1 569 ? 24.449 21.712 4.446 1.00 87.75 569 LEU A N 1
ATOM 4313 C CA . LEU A 1 569 ? 24.621 21.946 3.005 1.00 87.75 569 LEU A CA 1
ATOM 4314 C C . LEU A 1 569 ? 23.829 23.147 2.479 1.00 87.75 569 LEU A C 1
ATOM 4316 O O . LEU A 1 569 ? 24.203 23.720 1.454 1.00 87.75 569 LEU A O 1
ATOM 4320 N N . GLN A 1 570 ? 22.755 23.550 3.161 1.00 83.19 570 GLN A N 1
ATOM 4321 C CA . GLN A 1 570 ? 21.860 24.605 2.684 1.00 83.19 570 GLN A CA 1
ATOM 4322 C C . GLN A 1 570 ? 22.577 25.950 2.419 1.00 83.19 570 GLN A C 1
ATOM 4324 O O . GLN A 1 570 ? 22.328 26.539 1.363 1.00 83.19 570 GLN A O 1
ATOM 4329 N N . PRO A 1 571 ? 23.497 26.441 3.279 1.00 85.56 571 PRO A N 1
ATOM 4330 C CA . PRO A 1 571 ? 24.243 27.672 3.011 1.00 85.56 571 PRO A CA 1
ATOM 4331 C C . PRO A 1 571 ? 25.113 27.598 1.750 1.00 85.56 571 PRO A C 1
ATOM 4333 O O . PRO A 1 571 ? 25.192 28.580 1.011 1.00 85.56 571 PRO A O 1
ATOM 4336 N N . PHE A 1 572 ? 25.720 26.441 1.465 1.00 87.38 572 PHE A N 1
ATOM 4337 C CA . PHE A 1 572 ? 26.521 26.237 0.253 1.00 87.38 572 PHE A CA 1
ATOM 4338 C C . PHE A 1 572 ? 25.644 26.239 -1.004 1.00 87.38 572 PHE A C 1
ATOM 4340 O O . PHE A 1 572 ? 26.010 26.834 -2.013 1.00 87.38 572 PHE A O 1
ATOM 4347 N N . ALA A 1 573 ? 24.453 25.638 -0.928 1.00 84.38 573 ALA A N 1
ATOM 4348 C CA . ALA A 1 573 ? 23.517 25.570 -2.048 1.00 84.38 573 ALA A CA 1
ATOM 4349 C C . ALA A 1 573 ? 22.872 26.926 -2.399 1.00 84.38 573 ALA A C 1
ATOM 4351 O O . ALA A 1 573 ? 22.570 27.169 -3.565 1.00 84.38 573 ALA A O 1
ATOM 4352 N N . VAL A 1 574 ? 22.650 27.803 -1.412 1.00 81.81 574 VAL A N 1
ATOM 4353 C CA . VAL A 1 574 ? 21.983 29.105 -1.617 1.00 81.81 574 VAL A CA 1
ATOM 4354 C C . VAL A 1 574 ? 22.988 30.242 -1.824 1.00 81.81 574 VAL A C 1
ATOM 4356 O O . VAL A 1 574 ? 22.830 31.052 -2.736 1.00 81.81 574 VAL A O 1
ATOM 4359 N N . SER A 1 575 ? 24.027 30.307 -0.989 1.00 81.12 575 SER A N 1
ATOM 4360 C CA . SER A 1 575 ? 24.948 31.453 -0.888 1.00 81.12 575 SER A CA 1
ATOM 4361 C C . SER A 1 575 ? 26.422 31.123 -1.147 1.00 81.12 575 SER A C 1
ATOM 4363 O O . SER A 1 575 ? 27.260 32.011 -1.020 1.00 81.12 575 SER A O 1
ATOM 4365 N N . GLY A 1 576 ? 26.750 29.875 -1.497 1.00 82.12 576 GLY A N 1
ATOM 4366 C CA . GLY A 1 576 ? 28.118 29.468 -1.831 1.00 82.12 576 GLY A CA 1
ATOM 4367 C C . GLY A 1 576 ? 28.620 30.029 -3.166 1.00 82.12 576 GLY A C 1
ATOM 4368 O O . GLY A 1 576 ? 27.875 30.654 -3.927 1.00 82.12 576 GLY A O 1
ATOM 4369 N N . SER A 1 577 ? 29.894 29.769 -3.459 1.00 85.31 577 SER A N 1
ATOM 4370 C CA . SER A 1 577 ? 30.477 29.954 -4.794 1.00 85.31 577 SER A CA 1
ATOM 4371 C C . SER A 1 577 ? 29.776 29.083 -5.843 1.00 85.31 577 SER A C 1
ATOM 4373 O O . SER A 1 577 ? 29.119 28.097 -5.510 1.00 85.31 577 SER A O 1
ATOM 4375 N N . ASP A 1 578 ? 29.921 29.413 -7.127 1.00 81.88 578 ASP A N 1
ATOM 4376 C CA . ASP A 1 578 ? 29.264 28.659 -8.206 1.00 81.88 578 ASP A CA 1
ATOM 4377 C C . ASP A 1 578 ? 29.688 27.174 -8.226 1.00 81.88 578 ASP A C 1
ATOM 4379 O O . ASP A 1 578 ? 28.858 26.292 -8.461 1.00 81.88 578 ASP A O 1
ATOM 4383 N N . GLU A 1 579 ? 30.949 26.881 -7.882 1.00 84.88 579 GLU A N 1
ATOM 4384 C CA . GLU A 1 579 ? 31.454 25.514 -7.697 1.00 84.88 579 GLU A CA 1
ATOM 4385 C C . GLU A 1 579 ? 30.794 24.796 -6.512 1.00 84.88 579 GLU A C 1
ATOM 4387 O O . GLU A 1 579 ? 30.384 23.640 -6.635 1.00 84.88 579 GLU A O 1
ATOM 4392 N N . GLU A 1 580 ? 30.654 25.476 -5.371 1.00 88.75 580 GLU A N 1
ATOM 4393 C CA . GLU A 1 580 ? 30.015 24.918 -4.175 1.00 88.75 580 GLU A CA 1
ATOM 4394 C C . GLU A 1 580 ? 28.516 24.694 -4.384 1.00 88.75 580 GLU A C 1
ATOM 4396 O O . GLU A 1 580 ? 27.996 23.660 -3.967 1.00 88.75 580 GLU A O 1
ATOM 4401 N N . LYS A 1 581 ? 27.822 25.607 -5.077 1.00 88.50 581 LYS A N 1
ATOM 4402 C CA . LYS A 1 581 ? 26.409 25.449 -5.454 1.00 88.50 581 LYS A CA 1
ATOM 4403 C C . LYS A 1 581 ? 26.209 24.227 -6.346 1.00 88.50 581 LYS A C 1
ATOM 4405 O O . LYS A 1 581 ? 25.282 23.440 -6.124 1.00 88.50 581 LYS A O 1
ATOM 4410 N N . LEU A 1 582 ? 27.084 24.046 -7.340 1.00 88.69 582 LEU A N 1
ATOM 4411 C CA . LEU A 1 582 ? 27.075 22.878 -8.220 1.00 88.69 582 LEU A CA 1
ATOM 4412 C C . LEU A 1 582 ? 27.346 21.588 -7.431 1.00 88.69 582 LEU A C 1
ATOM 4414 O O . LEU A 1 582 ? 26.593 20.621 -7.561 1.00 88.69 582 LEU A O 1
ATOM 4418 N N . ALA A 1 583 ? 28.379 21.577 -6.584 1.00 90.62 583 ALA A N 1
ATOM 4419 C CA . ALA A 1 583 ? 28.725 20.430 -5.749 1.00 90.62 583 ALA A CA 1
ATOM 4420 C C . ALA A 1 583 ? 27.583 20.063 -4.787 1.00 90.62 583 ALA A C 1
ATOM 4422 O O . ALA A 1 583 ? 27.167 18.907 -4.747 1.00 90.62 583 ALA A O 1
ATOM 4423 N N . ALA A 1 584 ? 27.013 21.041 -4.077 1.00 91.88 584 ALA A N 1
ATOM 4424 C CA . ALA A 1 584 ? 25.887 20.839 -3.170 1.00 91.88 584 ALA A CA 1
ATOM 4425 C C . ALA A 1 584 ? 24.658 20.273 -3.901 1.00 91.88 584 ALA A C 1
ATOM 4427 O O . ALA A 1 584 ? 24.025 19.338 -3.412 1.00 91.88 584 ALA A O 1
ATOM 4428 N N . SER A 1 585 ? 24.363 20.770 -5.106 1.00 90.44 585 SER A N 1
ATOM 4429 C CA . SER A 1 585 ? 23.254 20.278 -5.936 1.00 90.44 585 SER A CA 1
ATOM 4430 C C . SER A 1 585 ? 23.429 18.812 -6.335 1.00 90.44 585 SER A C 1
ATOM 4432 O O . SER A 1 585 ? 22.485 18.023 -6.234 1.00 90.44 585 SER A O 1
ATOM 4434 N N . LYS A 1 586 ? 24.648 18.423 -6.733 1.00 91.06 586 LYS A N 1
ATOM 4435 C CA . LYS A 1 586 ? 24.981 17.028 -7.048 1.00 91.06 586 LYS A CA 1
ATOM 4436 C C . LYS A 1 586 ? 24.937 16.119 -5.819 1.00 91.06 586 LYS A C 1
ATOM 4438 O O . LYS A 1 586 ? 24.456 14.997 -5.924 1.00 91.06 586 LYS A O 1
ATOM 4443 N N . ILE A 1 587 ? 25.399 16.594 -4.660 1.00 92.31 587 ILE A N 1
ATOM 4444 C CA . ILE A 1 587 ? 25.352 15.839 -3.398 1.00 92.31 587 ILE A CA 1
ATOM 4445 C C . ILE A 1 587 ? 23.900 15.587 -2.975 1.00 92.31 587 ILE A C 1
ATOM 4447 O O . ILE A 1 587 ? 23.545 14.452 -2.653 1.00 92.31 587 ILE A O 1
ATOM 4451 N N . LEU A 1 588 ? 23.040 16.612 -3.033 1.00 90.62 588 LEU A N 1
ATOM 4452 C CA . LEU A 1 588 ? 21.617 16.480 -2.707 1.00 90.62 588 LEU A CA 1
ATOM 4453 C C . LEU A 1 588 ? 20.910 15.494 -3.638 1.00 90.62 588 LEU A C 1
ATOM 4455 O O . LEU A 1 588 ? 20.175 14.639 -3.155 1.00 90.62 588 LEU A O 1
ATOM 4459 N N . CYS A 1 589 ? 21.175 15.562 -4.945 1.00 89.62 589 CYS A N 1
ATOM 4460 C CA . CYS A 1 589 ? 20.611 14.637 -5.933 1.00 89.62 589 CYS A CA 1
ATOM 4461 C C . CYS A 1 589 ? 21.318 13.269 -5.997 1.00 89.62 589 CYS A C 1
ATOM 4463 O O . CYS A 1 589 ? 20.935 12.423 -6.804 1.00 89.62 589 CYS A O 1
ATOM 4465 N N . GLY A 1 590 ? 22.349 13.054 -5.177 1.00 88.38 590 GLY A N 1
ATOM 4466 C CA . GLY A 1 590 ? 23.138 11.830 -5.136 1.00 88.38 590 GLY A CA 1
ATOM 4467 C C . GLY A 1 590 ? 22.547 10.774 -4.200 1.00 88.38 590 GLY A C 1
ATOM 4468 O O . GLY A 1 590 ? 21.341 10.518 -4.154 1.00 88.38 590 GLY A O 1
ATOM 4469 N N . ALA A 1 591 ? 23.417 10.136 -3.417 1.00 87.12 591 ALA A N 1
ATOM 4470 C CA . ALA A 1 591 ? 23.042 9.053 -2.518 1.00 87.12 591 ALA A CA 1
ATOM 4471 C C . ALA A 1 591 ? 21.988 9.454 -1.476 1.00 87.12 591 ALA A C 1
ATOM 4473 O O . ALA A 1 591 ? 21.165 8.612 -1.126 1.00 87.12 591 ALA A O 1
ATOM 4474 N N . SER A 1 592 ? 21.969 10.705 -1.008 1.00 91.12 592 SER A N 1
ATOM 4475 C CA . SER A 1 592 ? 20.974 11.181 -0.037 1.00 91.12 592 SER A CA 1
ATOM 4476 C C . SER A 1 592 ? 19.541 11.092 -0.572 1.00 91.12 592 SER A C 1
ATOM 4478 O O . SER A 1 592 ? 18.656 10.640 0.149 1.00 91.12 592 SER A O 1
ATOM 4480 N N . LEU A 1 593 ? 19.308 11.421 -1.847 1.00 90.69 593 LEU A N 1
ATOM 4481 C CA . LEU A 1 593 ? 17.976 11.346 -2.455 1.00 90.69 593 LEU A CA 1
ATOM 4482 C C . LEU A 1 593 ? 17.532 9.906 -2.738 1.00 90.69 593 LEU A C 1
ATOM 4484 O O . LEU A 1 593 ? 16.357 9.585 -2.586 1.00 90.69 593 LEU A O 1
ATOM 4488 N N . LEU A 1 594 ? 18.456 9.026 -3.131 1.00 87.81 594 LEU A N 1
ATOM 4489 C CA . LEU A 1 594 ? 18.144 7.643 -3.529 1.00 87.81 594 LEU A CA 1
ATOM 4490 C C . LEU A 1 594 ? 18.163 6.636 -2.367 1.00 87.81 594 LEU A C 1
ATOM 4492 O O . LEU A 1 594 ? 17.416 5.655 -2.366 1.00 87.81 594 LEU A O 1
ATOM 4496 N N . ARG A 1 595 ? 19.060 6.840 -1.398 1.00 87.62 595 ARG A N 1
ATOM 4497 C CA . ARG A 1 595 ? 19.383 5.896 -0.313 1.00 87.62 595 ARG A CA 1
ATOM 4498 C C . ARG A 1 595 ? 19.271 6.502 1.088 1.00 87.62 595 ARG A C 1
ATOM 4500 O O . ARG A 1 595 ? 19.380 5.765 2.063 1.00 87.62 595 ARG A O 1
ATOM 4507 N N . GLY A 1 596 ? 19.024 7.805 1.220 1.00 88.06 596 GLY A N 1
ATOM 4508 C CA . GLY A 1 596 ? 18.792 8.470 2.506 1.00 88.06 596 GLY A CA 1
ATOM 4509 C C . GLY A 1 596 ? 17.390 8.223 3.069 1.00 88.06 596 GLY A C 1
ATOM 4510 O O . GLY A 1 596 ? 16.721 9.173 3.457 1.00 88.06 596 GLY A O 1
ATOM 4511 N N . TRP A 1 597 ? 16.921 6.967 3.111 1.00 91.00 597 TRP A N 1
ATOM 4512 C CA . TRP A 1 597 ? 15.518 6.608 3.395 1.00 91.00 597 TRP A CA 1
ATOM 4513 C C . TRP A 1 597 ? 14.968 7.163 4.711 1.00 91.00 597 TRP A C 1
ATOM 4515 O O . TRP A 1 597 ? 13.765 7.363 4.826 1.00 91.00 597 TRP A O 1
ATOM 4525 N N . ASN A 1 598 ? 15.829 7.428 5.694 1.00 88.81 598 ASN A N 1
ATOM 4526 C CA . ASN A 1 598 ? 15.447 7.967 7.000 1.00 88.81 598 ASN A CA 1
ATOM 4527 C C . ASN A 1 598 ? 15.018 9.442 6.951 1.00 88.81 598 ASN A C 1
ATOM 4529 O O . ASN A 1 598 ? 14.260 9.872 7.812 1.00 88.81 598 ASN A O 1
ATOM 4533 N N . ILE A 1 599 ? 15.514 10.201 5.970 1.00 88.69 599 ILE A N 1
ATOM 4534 C CA . ILE A 1 599 ? 15.332 11.657 5.841 1.00 88.69 599 ILE A CA 1
ATOM 4535 C C . ILE A 1 599 ? 14.966 12.068 4.405 1.00 88.69 599 ILE A C 1
ATOM 4537 O O . ILE A 1 599 ? 15.096 13.232 4.031 1.00 88.69 599 ILE A O 1
ATOM 4541 N N . GLN A 1 600 ? 14.542 11.112 3.575 1.00 91.00 600 GLN A N 1
ATOM 4542 C CA . GLN A 1 600 ? 14.358 11.283 2.132 1.00 91.00 600 GLN A CA 1
ATOM 4543 C C . GLN A 1 600 ? 13.339 12.385 1.808 1.00 91.00 600 GLN A C 1
ATOM 4545 O O . GLN A 1 600 ? 13.561 13.175 0.893 1.00 91.00 600 GLN A O 1
ATOM 4550 N N . GLU A 1 601 ? 12.276 12.504 2.607 1.00 88.38 601 GLU A N 1
ATOM 4551 C CA . GLU A 1 601 ? 11.291 13.585 2.535 1.00 88.38 601 GLU A CA 1
ATOM 4552 C C . GLU A 1 601 ? 11.937 14.973 2.653 1.00 88.38 601 GLU A C 1
ATOM 4554 O O . GLU A 1 601 ? 11.590 15.879 1.898 1.00 88.38 601 GLU A O 1
ATOM 4559 N N . HIS A 1 602 ? 12.928 15.131 3.532 1.00 88.00 602 HIS A N 1
ATOM 4560 C CA . HIS A 1 602 ? 13.628 16.394 3.756 1.00 88.00 602 HIS A CA 1
ATOM 4561 C C . HIS A 1 602 ? 14.613 16.717 2.631 1.00 88.00 602 HIS A C 1
ATOM 4563 O O . HIS A 1 602 ? 14.740 17.875 2.233 1.00 88.00 602 HIS A O 1
ATOM 4569 N N . VAL A 1 603 ? 15.268 15.700 2.062 1.00 90.62 603 VAL A N 1
ATO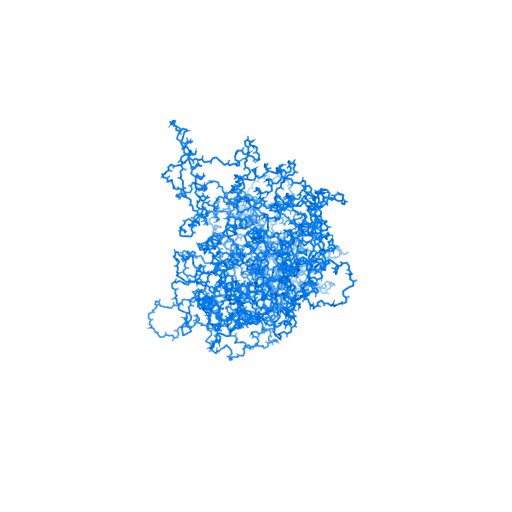M 4570 C CA . VAL A 1 603 ? 16.113 15.877 0.869 1.00 90.62 603 VAL A CA 1
ATOM 4571 C C . VAL A 1 603 ? 15.262 16.365 -0.302 1.00 90.62 603 VAL A C 1
ATOM 4573 O O . VAL A 1 603 ? 15.615 17.345 -0.957 1.00 90.62 603 VAL A O 1
ATOM 4576 N N . ILE A 1 604 ? 14.110 15.728 -0.533 1.00 89.81 604 ILE A N 1
ATOM 4577 C CA . ILE A 1 604 ? 13.171 16.111 -1.593 1.00 89.81 604 ILE A CA 1
ATOM 4578 C C . ILE A 1 604 ? 12.664 17.539 -1.376 1.00 89.81 604 ILE A C 1
ATOM 4580 O O . ILE A 1 604 ? 12.693 18.341 -2.310 1.00 89.81 604 ILE A O 1
ATOM 4584 N N . GLN A 1 605 ? 12.249 17.881 -0.150 1.00 85.38 605 GLN A N 1
ATOM 4585 C CA . GLN A 1 605 ? 11.870 19.249 0.214 1.00 85.38 605 GLN A CA 1
ATOM 4586 C C . GLN A 1 605 ? 12.964 20.253 -0.155 1.00 85.38 605 GLN A C 1
ATOM 4588 O O . GLN A 1 605 ? 12.670 21.271 -0.776 1.00 85.38 605 GLN A O 1
ATOM 4593 N N . MET A 1 606 ? 14.218 19.973 0.210 1.00 87.19 606 MET A N 1
ATOM 4594 C CA . MET A 1 606 ? 15.342 20.871 -0.045 1.00 87.19 606 MET A CA 1
ATOM 4595 C C . MET A 1 606 ? 15.613 21.036 -1.545 1.00 87.19 606 MET A C 1
ATOM 4597 O O . MET A 1 606 ? 15.780 22.162 -2.005 1.00 87.19 606 MET A O 1
ATOM 4601 N N . VAL A 1 607 ? 15.587 19.949 -2.323 1.00 89.56 607 VAL A N 1
ATOM 4602 C CA . VAL A 1 607 ? 15.761 19.987 -3.787 1.00 89.56 607 VAL A CA 1
ATOM 4603 C C . VAL A 1 607 ? 14.654 20.805 -4.454 1.00 89.56 607 VAL A C 1
ATOM 4605 O O . VAL A 1 607 ? 14.940 21.691 -5.262 1.00 89.56 607 VAL A O 1
ATOM 4608 N N . LEU A 1 608 ? 13.391 20.562 -4.090 1.00 86.69 608 LEU A N 1
ATOM 4609 C CA . LEU A 1 608 ? 12.268 21.324 -4.635 1.00 86.69 608 LEU A CA 1
ATOM 4610 C C . LEU A 1 608 ? 12.318 22.787 -4.200 1.00 86.69 608 LEU A C 1
ATOM 4612 O O . LEU A 1 608 ? 12.039 23.659 -5.019 1.00 86.69 608 LEU A O 1
ATOM 4616 N N . LYS A 1 609 ? 12.718 23.075 -2.956 1.00 83.81 609 LYS A N 1
ATOM 4617 C CA . LYS A 1 609 ? 12.907 24.441 -2.458 1.00 83.81 609 LYS A CA 1
ATOM 4618 C C . LYS A 1 609 ? 14.004 25.173 -3.231 1.00 83.81 609 LYS A C 1
ATOM 4620 O O . LYS A 1 609 ? 13.785 26.311 -3.621 1.00 83.81 609 LYS A O 1
ATOM 4625 N N . LEU A 1 610 ? 15.130 24.525 -3.527 1.00 86.25 610 LEU A N 1
ATOM 4626 C CA . LEU A 1 610 ? 16.203 25.114 -4.336 1.00 86.25 610 LEU A CA 1
ATOM 4627 C C . LEU A 1 610 ? 15.735 25.429 -5.764 1.00 86.25 610 LEU A C 1
ATOM 4629 O O . LEU A 1 610 ? 15.924 26.548 -6.235 1.00 86.25 610 LEU A O 1
ATOM 4633 N N . LEU A 1 611 ? 15.049 24.493 -6.430 1.00 86.19 611 LEU A N 1
ATOM 4634 C CA . LEU A 1 611 ? 14.455 24.744 -7.752 1.00 86.19 611 LEU A CA 1
ATOM 4635 C C . LEU A 1 611 ? 13.427 25.885 -7.711 1.00 86.19 611 LEU A C 1
ATOM 4637 O O . LEU A 1 611 ? 13.370 26.717 -8.612 1.00 86.19 611 LEU A O 1
ATOM 4641 N N . SER A 1 612 ? 12.648 25.939 -6.633 1.00 79.62 612 SER A N 1
ATOM 4642 C CA . SER A 1 612 ? 11.630 26.954 -6.365 1.00 79.62 612 SER A CA 1
ATOM 4643 C C . SER A 1 612 ? 12.215 28.352 -6.173 1.00 79.62 612 SER A C 1
ATOM 4645 O O . SER A 1 612 ? 11.691 29.317 -6.723 1.00 79.62 612 SER A O 1
ATOM 4647 N N . THR A 1 613 ? 13.319 28.474 -5.429 1.00 76.56 613 THR A N 1
ATOM 4648 C CA . THR A 1 613 ? 14.010 29.753 -5.194 1.00 76.56 613 THR A CA 1
ATOM 4649 C C . THR A 1 613 ? 14.645 30.342 -6.452 1.00 76.56 613 THR A C 1
ATOM 4651 O O . THR A 1 613 ? 14.949 31.529 -6.483 1.00 76.56 613 THR A O 1
ATOM 4654 N N . LEU A 1 614 ? 14.822 29.529 -7.497 1.00 73.06 614 LEU A N 1
ATOM 4655 C CA . LEU A 1 614 ? 15.396 29.936 -8.779 1.00 73.06 614 LEU A CA 1
ATOM 4656 C C . LEU A 1 614 ? 14.318 30.375 -9.801 1.00 73.06 614 LEU A C 1
ATOM 4658 O O . LEU A 1 614 ? 14.646 30.654 -10.953 1.00 73.06 614 LEU A O 1
ATOM 4662 N N . LEU A 1 615 ? 13.039 30.463 -9.402 1.00 71.56 615 LEU A N 1
ATOM 4663 C CA . LEU A 1 615 ? 11.902 30.907 -10.228 1.00 71.56 615 LEU A CA 1
ATOM 4664 C C . LEU A 1 615 ? 11.513 32.377 -9.918 1.00 71.56 615 LEU A C 1
ATOM 4666 O O . LEU A 1 615 ? 11.638 32.806 -8.774 1.00 71.56 615 LEU A O 1
ATOM 4670 N N . PRO A 1 616 ? 11.089 33.188 -10.911 1.00 58.19 616 PRO A N 1
ATOM 4671 C CA . PRO A 1 616 ? 11.496 34.595 -11.001 1.00 58.19 616 PRO A CA 1
ATOM 4672 C C . PRO A 1 616 ? 10.823 35.568 -10.022 1.00 58.19 616 PRO A C 1
ATOM 4674 O O . PRO A 1 616 ? 9.595 35.641 -9.939 1.00 58.19 616 PRO A O 1
ATOM 4677 N N . LEU A 1 617 ? 11.663 36.415 -9.411 1.00 49.56 617 LEU A N 1
ATOM 4678 C CA . LEU A 1 617 ? 11.358 37.811 -9.090 1.00 49.56 617 LEU A CA 1
ATOM 4679 C C . LEU A 1 617 ? 11.377 38.623 -10.403 1.00 49.56 617 LEU A C 1
ATOM 4681 O O . LEU A 1 617 ? 12.355 38.574 -11.140 1.00 49.56 617 LEU A O 1
ATOM 4685 N N . ASP A 1 618 ? 10.291 39.332 -10.699 1.00 46.59 618 ASP A N 1
ATOM 4686 C CA . ASP A 1 618 ? 10.164 40.477 -11.616 1.00 46.59 618 ASP A CA 1
ATOM 4687 C C . ASP A 1 618 ? 11.277 40.711 -12.677 1.00 46.59 618 ASP A C 1
ATOM 4689 O O . ASP A 1 618 ? 12.230 41.452 -12.469 1.00 46.59 618 ASP A O 1
ATOM 4693 N N . SER A 1 619 ? 11.074 40.175 -13.890 1.00 45.09 619 SER A N 1
ATOM 4694 C CA . SER A 1 619 ? 11.445 40.749 -15.211 1.00 45.09 619 SER A CA 1
ATOM 4695 C C . SER A 1 619 ? 12.869 41.294 -15.503 1.00 45.09 619 SER A C 1
ATOM 4697 O O . SER A 1 619 ? 13.042 41.949 -16.530 1.00 45.09 619 SER A O 1
ATOM 4699 N N . GLY A 1 620 ? 13.902 41.034 -14.694 1.00 48.44 620 GLY A N 1
ATOM 4700 C CA . GLY A 1 620 ? 15.214 41.684 -14.860 1.00 48.44 620 GLY A CA 1
ATOM 4701 C C . GLY A 1 620 ? 16.426 40.750 -14.963 1.00 48.44 620 GLY A C 1
ATOM 4702 O O . GLY A 1 620 ? 16.886 40.248 -13.946 1.00 48.44 620 GLY A O 1
ATOM 4703 N N . SER A 1 621 ? 17.018 40.670 -16.165 1.00 53.94 621 SER A N 1
ATOM 4704 C CA . SER A 1 621 ? 18.346 40.116 -16.523 1.00 53.94 621 SER A CA 1
ATOM 4705 C C . SER A 1 621 ? 18.423 38.621 -16.881 1.00 53.94 621 SER A C 1
ATOM 4707 O O . SER A 1 621 ? 18.563 37.759 -16.013 1.00 53.94 621 SER A O 1
ATOM 4709 N N . ASP A 1 622 ? 18.504 38.334 -18.191 1.00 59.84 622 ASP A N 1
ATOM 4710 C CA . ASP A 1 622 ? 18.918 37.035 -18.762 1.00 59.84 622 ASP A CA 1
ATOM 4711 C C . ASP A 1 622 ? 20.226 36.505 -18.135 1.00 59.84 622 ASP A C 1
ATOM 4713 O O . ASP A 1 622 ? 20.442 35.296 -18.046 1.00 59.84 622 ASP A O 1
ATOM 4717 N N . GLY A 1 623 ? 21.078 37.403 -17.621 1.00 65.44 623 GLY A N 1
ATOM 4718 C CA . GLY A 1 623 ? 22.322 37.056 -16.940 1.00 65.44 623 GLY A CA 1
ATOM 4719 C C . GLY A 1 623 ? 22.134 36.204 -15.679 1.00 65.44 623 GLY A C 1
ATOM 4720 O O . GLY A 1 623 ? 22.974 35.348 -15.413 1.00 65.44 623 GLY A O 1
ATOM 4721 N N . PHE A 1 624 ? 21.037 36.361 -14.924 1.00 73.88 624 PHE A N 1
ATOM 4722 C CA . PHE A 1 624 ? 20.823 35.598 -13.681 1.00 73.88 624 PHE A CA 1
ATOM 4723 C C . PHE A 1 624 ? 20.720 34.086 -13.936 1.00 73.88 624 PHE A C 1
ATOM 4725 O O . PHE A 1 624 ? 21.350 33.287 -13.237 1.00 73.88 624 PHE A O 1
ATOM 4732 N N . TYR A 1 625 ? 19.954 33.699 -14.959 1.00 76.19 625 TYR A N 1
ATOM 4733 C CA . TYR A 1 625 ? 19.751 32.299 -15.332 1.00 76.19 625 TYR A CA 1
ATOM 4734 C C . TYR A 1 625 ? 20.995 31.681 -15.963 1.00 76.19 625 TYR A C 1
ATOM 4736 O O . TYR A 1 625 ? 21.281 30.513 -15.707 1.00 76.19 625 TYR A O 1
ATOM 4744 N N . ILE A 1 626 ? 21.754 32.469 -16.732 1.00 74.31 626 ILE A N 1
ATOM 4745 C CA . ILE A 1 626 ? 23.019 32.027 -17.333 1.00 74.31 626 ILE A CA 1
ATOM 4746 C C . ILE A 1 626 ? 24.040 31.692 -16.235 1.00 74.31 626 ILE A C 1
ATOM 4748 O O . ILE A 1 626 ? 24.666 30.637 -16.301 1.00 74.31 626 ILE A O 1
ATOM 4752 N N . HIS A 1 627 ? 24.148 32.513 -15.182 1.00 76.69 627 HIS A N 1
ATOM 4753 C CA . HIS A 1 627 ? 25.050 32.245 -14.053 1.00 76.69 627 HIS A CA 1
ATOM 4754 C C . HIS A 1 627 ? 24.690 30.969 -13.271 1.00 76.69 627 HIS A C 1
ATOM 4756 O O . HIS A 1 627 ? 25.575 30.209 -12.891 1.00 76.69 627 HIS A O 1
ATOM 4762 N N . HIS A 1 628 ? 23.399 30.686 -13.063 1.00 81.44 628 HIS A N 1
ATOM 4763 C CA . HIS A 1 628 ? 22.945 29.504 -12.309 1.00 81.44 628 HIS A CA 1
ATOM 4764 C C . HIS A 1 628 ? 22.725 28.259 -13.186 1.00 81.44 628 HIS A C 1
ATOM 4766 O O . HIS A 1 628 ? 22.259 27.225 -12.699 1.00 81.44 628 HIS A O 1
ATOM 4772 N N . MET A 1 629 ? 23.055 28.327 -14.478 1.00 85.38 629 MET A N 1
ATOM 4773 C CA . MET A 1 629 ? 22.759 27.276 -15.451 1.00 85.38 629 MET A CA 1
ATOM 4774 C C . MET A 1 629 ? 23.372 25.906 -15.090 1.00 85.38 629 MET A C 1
ATOM 4776 O O . MET A 1 629 ? 22.621 24.928 -15.124 1.00 85.38 629 MET A O 1
ATOM 4780 N N . PRO A 1 630 ? 24.656 25.778 -14.683 1.00 86.00 630 PRO A N 1
ATOM 4781 C CA . PRO A 1 630 ? 25.218 24.476 -14.300 1.00 86.00 630 PRO A CA 1
ATOM 4782 C C . PRO A 1 630 ? 24.514 23.857 -13.084 1.00 86.00 630 PRO A C 1
ATOM 4784 O O . PRO A 1 630 ? 24.244 22.656 -13.059 1.00 86.00 630 PRO A O 1
ATOM 4787 N N . MET A 1 631 ? 24.162 24.684 -12.094 1.00 88.06 631 MET A N 1
ATOM 4788 C CA . MET A 1 631 ? 23.429 24.271 -10.893 1.00 88.06 631 MET A CA 1
ATOM 4789 C C . MET A 1 631 ? 22.030 23.747 -11.250 1.00 88.06 631 MET A C 1
ATOM 4791 O O . MET A 1 631 ? 21.651 22.652 -10.832 1.00 88.06 631 MET A O 1
ATOM 4795 N N . LEU A 1 632 ? 21.282 24.497 -12.067 1.00 88.44 632 LEU A N 1
ATOM 4796 C CA . LEU A 1 632 ? 19.962 24.090 -12.555 1.00 88.44 632 LEU A CA 1
ATOM 4797 C C . LEU A 1 632 ? 20.038 22.794 -13.362 1.00 88.44 632 LEU A C 1
ATOM 4799 O O . LEU A 1 632 ? 19.237 21.889 -13.142 1.00 88.44 632 LEU A O 1
ATOM 4803 N N . HIS A 1 633 ? 21.025 22.674 -14.251 1.00 87.88 633 HIS A N 1
ATOM 4804 C CA . HIS A 1 633 ? 21.245 21.460 -15.029 1.00 87.88 633 HIS A CA 1
ATOM 4805 C C . HIS A 1 633 ? 21.469 20.239 -14.128 1.00 87.88 633 HIS A C 1
ATOM 4807 O O . HIS A 1 633 ? 20.837 19.204 -14.338 1.00 87.88 633 HIS A O 1
ATOM 4813 N N . ALA A 1 634 ? 22.318 20.369 -13.103 1.00 88.50 634 ALA A N 1
ATOM 4814 C CA . ALA A 1 634 ? 22.609 19.295 -12.157 1.00 88.50 634 ALA A CA 1
ATOM 4815 C C . ALA A 1 634 ? 21.374 18.881 -11.341 1.00 88.50 634 ALA A C 1
ATOM 4817 O O . ALA A 1 634 ? 21.103 17.685 -11.223 1.00 88.50 634 ALA A O 1
ATOM 4818 N N . LEU A 1 635 ? 20.597 19.846 -10.830 1.00 90.88 635 LEU A N 1
ATOM 4819 C CA . LEU A 1 635 ? 19.359 19.567 -10.093 1.00 90.88 635 LEU A CA 1
ATOM 4820 C C . LEU A 1 635 ? 18.334 18.852 -10.976 1.00 90.88 635 LEU A C 1
ATOM 4822 O O . LEU A 1 635 ? 17.834 17.795 -10.596 1.00 90.88 635 LEU A O 1
ATOM 4826 N N . ILE A 1 636 ? 18.048 19.401 -12.164 1.00 89.62 636 ILE A N 1
ATOM 4827 C CA . ILE A 1 636 ? 17.044 18.854 -13.086 1.00 89.62 636 ILE A CA 1
ATOM 4828 C C . ILE A 1 636 ? 17.471 17.464 -13.562 1.00 89.62 636 ILE A C 1
ATOM 4830 O O . ILE A 1 636 ? 16.661 16.543 -13.543 1.00 89.62 636 ILE A O 1
ATOM 4834 N N . SER A 1 637 ? 18.741 17.270 -13.922 1.00 85.50 637 SER A N 1
ATOM 4835 C CA . SER A 1 637 ? 19.271 15.957 -14.315 1.00 85.50 637 SER A CA 1
ATOM 4836 C C . SER A 1 637 ? 19.129 14.929 -13.187 1.00 85.50 637 SER A C 1
ATOM 4838 O O . SER A 1 637 ? 18.617 13.827 -13.402 1.00 85.50 637 SER A O 1
ATOM 4840 N N . GLY A 1 638 ? 19.457 15.327 -11.952 1.00 85.94 638 GLY A N 1
ATOM 4841 C CA . GLY A 1 638 ? 19.296 14.502 -10.757 1.00 85.94 638 GLY A CA 1
ATOM 4842 C C . GLY A 1 638 ? 17.859 14.022 -10.535 1.00 85.94 638 GLY A C 1
ATOM 4843 O O . GLY A 1 638 ? 17.620 12.823 -10.358 1.00 85.94 638 GLY A O 1
ATOM 4844 N N . ILE A 1 639 ? 16.884 14.935 -10.618 1.00 88.62 639 ILE A N 1
ATOM 4845 C CA . ILE A 1 639 ? 15.462 14.596 -10.433 1.00 88.62 639 ILE A CA 1
ATOM 4846 C C . ILE A 1 639 ? 14.833 13.856 -11.614 1.00 88.62 639 ILE A C 1
ATOM 4848 O O . ILE A 1 639 ? 13.770 13.259 -11.468 1.00 88.62 639 ILE A O 1
ATOM 4852 N N . SER A 1 640 ? 15.476 13.882 -12.780 1.00 84.50 640 SER A N 1
ATOM 4853 C CA . SER A 1 640 ? 14.938 13.294 -14.007 1.00 84.50 640 SER A CA 1
ATOM 4854 C C . SER A 1 640 ? 15.210 11.793 -14.115 1.00 84.50 640 SER A C 1
ATOM 4856 O O . SER A 1 640 ? 14.670 11.131 -15.010 1.00 84.50 640 SER A O 1
ATOM 4858 N N . SER A 1 641 ? 16.068 11.226 -13.256 1.00 79.81 641 SER A N 1
ATOM 4859 C CA . SER A 1 641 ? 16.366 9.788 -13.267 1.00 79.81 641 SER A CA 1
ATOM 4860 C C . SER A 1 641 ? 15.098 8.958 -13.043 1.00 79.81 641 SER A C 1
ATOM 4862 O O . SER A 1 641 ? 14.125 9.429 -12.458 1.00 79.81 641 SER A O 1
ATOM 4864 N N . ILE A 1 642 ? 15.077 7.723 -13.556 1.00 76.88 642 ILE A N 1
ATOM 4865 C CA . ILE A 1 642 ? 13.886 6.864 -13.484 1.00 76.88 642 ILE A CA 1
ATOM 4866 C C . ILE A 1 642 ? 13.456 6.701 -12.024 1.00 76.88 642 ILE A C 1
ATOM 4868 O O . ILE A 1 642 ? 12.344 7.095 -11.692 1.00 76.88 642 ILE A O 1
ATOM 4872 N N . ASP A 1 643 ? 14.342 6.242 -11.141 1.00 81.31 643 ASP A N 1
ATOM 4873 C CA . ASP A 1 643 ? 14.023 6.030 -9.724 1.00 81.31 643 ASP A CA 1
ATOM 4874 C C . ASP A 1 643 ? 13.514 7.284 -9.020 1.00 81.31 643 ASP A C 1
ATOM 4876 O O . ASP A 1 643 ? 12.546 7.206 -8.264 1.00 81.31 643 ASP A O 1
ATOM 4880 N N . VAL A 1 644 ? 14.130 8.443 -9.274 1.00 87.44 644 VAL A N 1
ATOM 4881 C CA . VAL A 1 644 ? 13.745 9.682 -8.593 1.00 87.44 644 VAL A CA 1
ATOM 4882 C C . VAL A 1 644 ? 12.369 10.153 -9.038 1.00 87.44 644 VAL A C 1
ATOM 4884 O O . VAL A 1 644 ? 11.571 10.513 -8.181 1.00 87.44 644 VAL A O 1
ATOM 4887 N N . VAL A 1 645 ? 12.035 10.082 -10.331 1.00 84.81 645 VAL A N 1
ATOM 4888 C CA . VAL A 1 645 ? 10.681 10.426 -10.804 1.00 84.81 645 VAL A CA 1
ATOM 4889 C C . VAL A 1 645 ? 9.623 9.554 -10.109 1.00 84.81 645 VAL A C 1
ATOM 4891 O O . VAL A 1 645 ? 8.578 10.060 -9.702 1.00 84.81 645 VAL A O 1
ATOM 4894 N N . HIS A 1 646 ? 9.912 8.267 -9.888 1.00 85.25 646 HIS A N 1
ATOM 4895 C CA . HIS A 1 646 ? 9.017 7.370 -9.146 1.00 85.25 646 HIS A CA 1
ATOM 4896 C C . HIS A 1 646 ? 8.957 7.692 -7.661 1.00 85.25 646 HIS A C 1
ATOM 4898 O O . HIS A 1 646 ? 7.877 7.675 -7.080 1.00 85.25 646 HIS A O 1
ATOM 4904 N N . ILE A 1 647 ? 10.096 8.007 -7.044 1.00 90.19 647 ILE A N 1
ATOM 4905 C CA . ILE A 1 647 ? 10.147 8.455 -5.652 1.00 90.19 647 ILE A CA 1
ATOM 4906 C C . ILE A 1 647 ? 9.272 9.703 -5.495 1.00 90.19 647 ILE A C 1
ATOM 4908 O O . ILE A 1 647 ? 8.355 9.700 -4.681 1.00 90.19 647 ILE A O 1
ATOM 4912 N N . LEU A 1 648 ? 9.464 10.725 -6.332 1.00 89.44 648 LEU A N 1
ATOM 4913 C CA . LEU A 1 648 ? 8.654 11.946 -6.324 1.00 89.44 648 LEU A CA 1
ATOM 4914 C C . LEU A 1 648 ? 7.161 11.655 -6.542 1.00 89.44 648 LEU A C 1
ATOM 4916 O O . LEU A 1 648 ? 6.323 12.255 -5.868 1.00 89.44 648 LEU A O 1
ATOM 4920 N N . SER A 1 649 ? 6.821 10.703 -7.417 1.00 87.50 649 SER A N 1
ATOM 4921 C CA . SER A 1 649 ? 5.439 10.251 -7.609 1.00 87.50 649 SER A CA 1
ATOM 4922 C C . SER A 1 649 ? 4.856 9.568 -6.371 1.00 87.50 649 SER A C 1
ATOM 4924 O O . SER A 1 649 ? 3.748 9.913 -5.970 1.00 87.50 649 SER A O 1
ATOM 4926 N N . MET A 1 650 ? 5.604 8.699 -5.685 1.00 89.19 650 MET A N 1
ATOM 4927 C CA . MET A 1 650 ? 5.155 8.085 -4.428 1.00 89.19 650 MET A CA 1
ATOM 4928 C C . MET A 1 650 ? 4.927 9.114 -3.312 1.00 89.19 650 MET A C 1
ATOM 4930 O O . MET A 1 650 ? 4.058 8.916 -2.462 1.00 89.19 650 MET A O 1
ATOM 4934 N N . TYR A 1 651 ? 5.660 10.228 -3.319 1.00 88.69 651 TYR A N 1
ATOM 4935 C CA . TYR A 1 651 ? 5.414 11.363 -2.425 1.00 88.69 651 TYR A CA 1
ATOM 4936 C C . TYR A 1 651 ? 4.261 12.275 -2.887 1.00 88.69 651 TYR A C 1
ATOM 4938 O O . TYR A 1 651 ? 3.870 13.170 -2.141 1.00 88.69 651 TYR A O 1
ATOM 4946 N N . GLY A 1 652 ? 3.680 12.041 -4.069 1.00 84.50 652 GLY A N 1
ATOM 4947 C CA . GLY A 1 652 ? 2.569 12.821 -4.621 1.00 84.50 652 GLY A CA 1
ATOM 4948 C C . GLY A 1 652 ? 2.980 14.168 -5.221 1.00 84.50 652 GLY A C 1
ATOM 4949 O O . GLY A 1 652 ? 2.133 15.036 -5.366 1.00 84.50 652 GLY A O 1
ATOM 4950 N N . LEU A 1 653 ? 4.260 14.351 -5.568 1.00 86.81 653 LEU A N 1
ATOM 4951 C CA . LEU A 1 653 ? 4.842 15.650 -5.947 1.00 86.81 653 LEU A CA 1
ATOM 4952 C C . LEU A 1 653 ? 4.867 15.913 -7.461 1.00 86.81 653 LEU A C 1
ATOM 4954 O O . LEU A 1 653 ? 5.504 16.859 -7.925 1.00 86.81 653 LEU A O 1
ATOM 4958 N N . VAL A 1 654 ? 4.208 15.066 -8.258 1.00 86.19 654 VAL A N 1
ATOM 4959 C CA . VAL A 1 654 ? 4.111 15.229 -9.721 1.00 86.19 654 VAL A CA 1
ATOM 4960 C C . VAL A 1 654 ? 3.486 16.582 -10.108 1.00 86.19 654 VAL A C 1
ATOM 4962 O O . VAL A 1 654 ? 4.044 17.250 -10.985 1.00 86.19 654 VAL A O 1
ATOM 4965 N N . PRO A 1 655 ? 2.379 17.041 -9.479 1.00 84.88 655 PRO A N 1
ATOM 4966 C CA . PRO A 1 655 ? 1.774 18.333 -9.807 1.00 84.88 655 PRO A CA 1
ATOM 4967 C C . PRO A 1 655 ? 2.677 19.532 -9.469 1.00 84.88 655 PRO A C 1
ATOM 4969 O O . PRO A 1 655 ? 2.777 20.475 -10.258 1.00 84.88 655 PRO A O 1
ATOM 4972 N N . GLU A 1 656 ? 3.360 19.500 -8.322 1.00 84.62 656 GLU A N 1
ATOM 4973 C CA . GLU A 1 656 ? 4.320 20.517 -7.881 1.00 84.62 656 GLU A CA 1
ATOM 4974 C C . GLU A 1 656 ? 5.532 20.565 -8.807 1.00 84.62 656 GLU A C 1
ATOM 4976 O O . GLU A 1 656 ? 5.947 21.645 -9.229 1.00 84.62 656 GLU A O 1
ATOM 4981 N N . LEU A 1 657 ? 6.071 19.401 -9.173 1.00 87.88 657 LEU A N 1
ATOM 4982 C CA . LEU A 1 657 ? 7.213 19.319 -10.068 1.00 87.88 657 LEU A CA 1
ATOM 4983 C C . LEU A 1 657 ? 6.871 19.847 -11.467 1.00 87.88 657 LEU A C 1
ATOM 4985 O O . LEU A 1 657 ? 7.651 20.609 -12.039 1.00 87.88 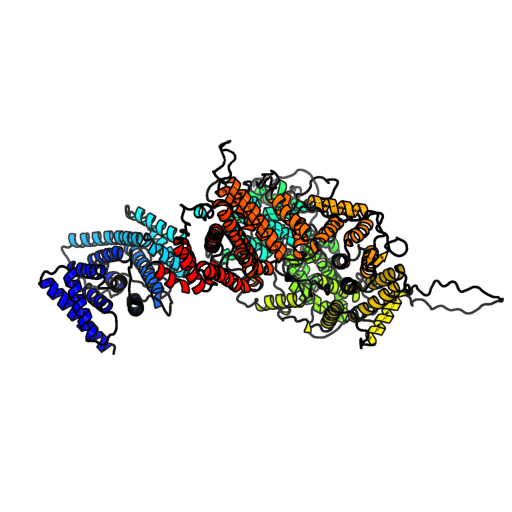657 LEU A O 1
ATOM 4989 N N . ALA A 1 658 ? 5.686 19.524 -11.994 1.00 89.12 658 ALA A N 1
ATOM 4990 C CA . ALA A 1 658 ? 5.209 20.105 -13.246 1.00 89.12 658 ALA A CA 1
ATOM 4991 C C . ALA A 1 658 ? 5.125 21.640 -13.151 1.00 89.12 658 ALA A C 1
ATOM 4993 O O . ALA A 1 658 ? 5.597 22.336 -14.050 1.00 89.12 658 ALA A O 1
ATOM 4994 N N . ALA A 1 659 ? 4.603 22.177 -12.039 1.00 86.75 659 ALA A N 1
ATOM 4995 C CA . ALA A 1 659 ? 4.539 23.619 -11.782 1.00 86.75 659 ALA A CA 1
ATOM 4996 C C . ALA A 1 659 ? 5.921 24.303 -11.754 1.00 86.75 659 ALA A C 1
ATOM 4998 O O . ALA A 1 659 ? 6.041 25.429 -12.233 1.00 86.75 659 ALA A O 1
ATOM 4999 N N . ILE A 1 660 ? 6.952 23.623 -11.238 1.00 87.38 660 ILE A N 1
ATOM 5000 C CA . ILE A 1 660 ? 8.345 24.105 -11.183 1.00 87.38 660 ILE A CA 1
ATOM 5001 C C . ILE A 1 660 ? 9.011 24.072 -12.566 1.00 87.38 660 ILE A C 1
ATOM 5003 O O . ILE A 1 660 ? 9.734 24.996 -12.937 1.00 87.38 660 ILE A O 1
ATOM 5007 N N . LEU A 1 661 ? 8.775 23.013 -13.342 1.00 90.75 661 LEU A N 1
ATOM 5008 C CA . LEU A 1 661 ? 9.449 22.789 -14.621 1.00 90.75 661 LEU A CA 1
ATOM 5009 C C . LEU A 1 661 ? 8.898 23.656 -15.765 1.00 90.75 661 LEU A C 1
ATOM 5011 O O . LEU A 1 661 ? 9.661 24.009 -16.664 1.00 90.75 661 LEU A O 1
ATOM 5015 N N . MET A 1 662 ? 7.611 24.027 -15.758 1.00 89.81 662 MET A N 1
ATOM 5016 C CA . MET A 1 662 ? 7.025 24.833 -16.846 1.00 89.81 662 MET A CA 1
ATOM 5017 C C . MET A 1 662 ? 7.699 26.203 -17.042 1.00 89.81 662 MET A C 1
ATOM 5019 O O . MET A 1 662 ? 8.079 26.487 -18.180 1.00 89.81 662 MET A O 1
ATOM 5023 N N . PRO A 1 663 ? 7.915 27.040 -16.003 1.00 88.94 663 PRO A N 1
ATOM 5024 C CA . PRO A 1 663 ? 8.636 28.294 -16.191 1.00 88.94 663 PRO A CA 1
ATOM 5025 C C . PRO A 1 663 ? 10.081 28.082 -16.660 1.00 88.94 663 PRO A C 1
ATOM 5027 O O . PRO A 1 663 ? 10.558 28.844 -17.493 1.00 88.94 663 PRO A O 1
ATOM 5030 N N . LEU A 1 664 ? 10.770 27.036 -16.184 1.00 89.06 664 LEU A N 1
ATOM 5031 C CA . LEU A 1 664 ? 12.127 26.712 -16.647 1.00 89.06 664 LEU A CA 1
ATOM 5032 C C . LEU A 1 664 ? 12.137 26.378 -18.145 1.00 89.06 664 LEU A C 1
ATOM 5034 O O . LEU A 1 664 ? 12.998 26.864 -18.876 1.00 89.06 664 LEU A O 1
ATOM 5038 N N . CYS A 1 665 ? 11.151 25.613 -18.622 1.00 91.50 665 CYS A N 1
ATOM 5039 C CA . CYS A 1 665 ? 10.983 25.337 -20.049 1.00 91.50 665 CYS A CA 1
ATOM 5040 C C . CYS A 1 665 ? 10.686 26.618 -20.842 1.00 91.50 665 CYS A C 1
ATOM 5042 O O . CYS A 1 665 ? 11.264 26.829 -21.907 1.00 91.50 665 CYS A O 1
ATOM 5044 N N . GLU A 1 666 ? 9.804 27.485 -20.333 1.00 91.44 666 GLU A N 1
ATOM 5045 C CA . GLU A 1 666 ? 9.456 28.756 -20.979 1.00 91.44 666 GLU A CA 1
ATOM 5046 C C . GLU A 1 666 ? 10.692 29.662 -21.127 1.00 91.44 666 GLU A C 1
ATOM 5048 O O . GLU A 1 666 ? 10.942 30.176 -22.219 1.00 91.44 666 GLU A O 1
ATOM 5053 N N . ILE A 1 667 ? 11.500 29.797 -20.068 1.00 88.81 667 ILE A N 1
ATOM 5054 C CA . ILE A 1 667 ? 12.700 30.650 -20.013 1.00 88.81 667 ILE A CA 1
ATOM 5055 C C . ILE A 1 667 ? 13.825 30.078 -20.881 1.00 88.81 667 ILE A C 1
ATOM 5057 O O . ILE A 1 667 ? 14.220 30.706 -21.862 1.00 88.81 667 ILE A O 1
ATOM 5061 N N . PHE A 1 668 ? 14.317 28.869 -20.586 1.00 89.19 668 PHE A N 1
ATOM 5062 C CA . PHE A 1 668 ? 15.458 28.294 -21.312 1.00 89.19 668 PHE A CA 1
ATOM 5063 C C . PHE A 1 668 ? 15.119 27.953 -22.762 1.00 89.19 668 PHE A C 1
ATOM 5065 O O . PHE A 1 668 ? 15.983 28.033 -23.630 1.00 89.19 668 PHE A O 1
ATOM 5072 N N . GLY A 1 669 ? 13.856 27.641 -23.063 1.00 89.44 669 GLY A N 1
ATOM 5073 C CA . GLY A 1 669 ? 13.429 27.433 -24.442 1.00 89.44 669 GLY A CA 1
ATOM 5074 C C . GLY A 1 669 ? 13.362 28.724 -25.259 1.00 89.44 669 GLY A C 1
ATOM 5075 O O . GLY A 1 669 ? 13.308 28.653 -26.486 1.00 89.44 669 GLY A O 1
ATOM 5076 N N . SER A 1 670 ? 13.349 29.889 -24.598 1.00 88.94 670 SER A N 1
ATOM 5077 C CA . SER A 1 670 ? 13.315 31.223 -25.211 1.00 88.94 670 SER A CA 1
ATOM 5078 C C . SER A 1 670 ? 14.687 31.847 -25.438 1.00 88.94 670 SER A C 1
ATOM 5080 O O . SER A 1 670 ? 14.775 32.790 -26.222 1.00 88.94 670 SER A O 1
ATOM 5082 N N . LEU A 1 671 ? 15.721 31.356 -24.757 1.00 85.81 671 LEU A N 1
ATOM 5083 C CA . LEU A 1 671 ? 17.079 31.877 -24.865 1.00 85.81 671 LEU A CA 1
ATOM 5084 C C . LEU A 1 671 ? 17.751 31.381 -26.165 1.00 85.81 671 LEU A C 1
ATOM 5086 O O . LEU A 1 671 ? 17.538 30.232 -26.571 1.00 85.81 671 LEU A O 1
ATOM 5090 N N . PRO A 1 672 ? 18.541 32.226 -26.854 1.00 77.50 672 PRO A N 1
ATOM 5091 C CA . PRO A 1 672 ? 19.287 31.824 -28.042 1.00 77.50 672 PRO A CA 1
ATOM 5092 C C . PRO A 1 672 ? 20.467 30.907 -27.683 1.00 77.50 672 PRO A C 1
ATOM 5094 O O . PRO A 1 672 ? 21.031 30.985 -26.597 1.00 77.50 672 PRO A O 1
ATOM 5097 N N . SER A 1 673 ? 20.890 30.070 -28.633 1.00 68.12 673 SER A N 1
ATOM 5098 C CA . SER A 1 673 ? 21.988 29.101 -28.453 1.00 68.12 673 SER A CA 1
ATOM 5099 C C . SER A 1 673 ? 23.407 29.711 -28.338 1.00 68.12 673 SER A C 1
ATOM 5101 O O . SER A 1 673 ? 24.365 28.946 -28.289 1.00 68.12 673 SER A O 1
ATOM 5103 N N . SER A 1 674 ? 23.579 31.040 -28.380 1.00 58.12 674 SER A N 1
ATOM 5104 C CA . SER A 1 674 ? 24.864 31.712 -28.676 1.00 58.12 674 SER A CA 1
ATOM 5105 C C . SER A 1 674 ? 26.036 31.347 -27.749 1.00 58.12 674 SER A C 1
ATOM 5107 O O . SER A 1 674 ? 25.842 31.151 -26.553 1.00 58.12 674 SER A O 1
ATOM 5109 N N . ASP A 1 675 ? 27.246 31.321 -28.334 1.00 50.34 675 ASP A N 1
ATOM 5110 C CA . ASP A 1 675 ? 28.566 30.944 -27.791 1.00 50.34 675 ASP A CA 1
ATOM 5111 C C . ASP A 1 675 ? 28.914 31.542 -26.408 1.00 50.34 675 ASP A C 1
ATOM 5113 O O . ASP A 1 675 ? 29.738 32.448 -26.276 1.00 50.34 675 ASP A O 1
ATOM 5117 N N . HIS A 1 676 ? 28.357 30.999 -25.328 1.00 47.78 676 HIS A N 1
ATOM 5118 C CA . HIS A 1 676 ? 28.813 31.296 -23.968 1.00 47.78 676 HIS A CA 1
ATOM 5119 C C . HIS A 1 676 ? 29.985 30.381 -23.588 1.00 47.78 676 HIS A C 1
ATOM 5121 O O . HIS A 1 676 ? 29.926 29.617 -22.631 1.00 47.78 676 HIS A O 1
ATOM 5127 N N . ARG A 1 677 ? 31.084 30.466 -24.348 1.00 42.06 677 ARG A N 1
ATOM 5128 C CA . ARG A 1 677 ? 32.311 29.663 -24.165 1.00 42.06 677 ARG A CA 1
ATOM 5129 C C . ARG A 1 677 ? 33.125 30.015 -22.900 1.00 42.06 677 ARG A C 1
ATOM 5131 O O . ARG A 1 677 ? 34.270 29.596 -22.787 1.00 42.06 677 ARG A O 1
ATOM 5138 N N . ASN A 1 678 ? 32.547 30.757 -21.948 1.00 39.28 678 ASN A N 1
ATOM 5139 C CA . ASN A 1 678 ? 33.241 31.303 -20.774 1.00 39.28 678 ASN A CA 1
ATOM 5140 C C . ASN A 1 678 ? 32.848 30.678 -19.417 1.00 39.28 678 ASN A C 1
ATOM 5142 O O . ASN A 1 678 ? 33.232 31.219 -18.384 1.00 39.28 678 ASN A O 1
ATOM 5146 N N . CYS A 1 679 ? 32.157 29.534 -19.374 1.00 39.00 679 CYS A N 1
ATOM 5147 C CA . CYS A 1 679 ? 31.973 28.779 -18.125 1.00 39.00 679 CYS A CA 1
ATOM 5148 C C . CYS A 1 679 ? 32.819 27.499 -18.140 1.00 39.00 679 CYS A C 1
ATOM 5150 O O . CYS A 1 679 ? 32.430 26.491 -18.718 1.00 39.00 679 CYS A O 1
ATOM 5152 N N . SER A 1 680 ? 33.982 27.532 -17.488 1.00 41.16 680 SER A N 1
ATOM 5153 C CA . SER A 1 680 ? 34.910 26.402 -17.327 1.00 41.16 680 SER A CA 1
ATOM 5154 C C . SER A 1 680 ? 34.458 25.362 -16.285 1.00 41.16 680 SER A C 1
ATOM 5156 O O . SER A 1 680 ? 35.284 24.829 -15.548 1.00 41.16 680 SER A O 1
ATOM 5158 N N . PHE A 1 681 ? 33.164 25.054 -16.209 1.00 46.75 681 PHE A N 1
ATOM 5159 C CA . PHE A 1 681 ? 32.614 24.024 -15.322 1.00 46.75 681 PHE A CA 1
ATOM 5160 C C . PHE A 1 681 ? 31.586 23.208 -16.105 1.00 46.75 681 PHE A C 1
ATOM 5162 O O . PHE A 1 681 ? 30.721 23.814 -16.724 1.00 46.75 681 PHE A O 1
ATOM 5169 N N . GLU A 1 682 ? 31.752 21.874 -16.121 1.00 53.34 682 GLU A N 1
ATOM 5170 C CA . GLU A 1 682 ? 30.951 20.851 -16.835 1.00 53.34 682 GLU A CA 1
ATOM 5171 C C . GLU A 1 682 ? 29.872 21.395 -17.793 1.00 53.34 682 GLU A C 1
ATOM 5173 O O . GLU A 1 682 ? 28.830 21.860 -17.338 1.00 53.34 682 GLU A O 1
ATOM 5178 N N . GLU A 1 683 ? 30.135 21.296 -19.104 1.00 59.03 683 GLU A N 1
ATOM 5179 C CA . GLU A 1 683 ? 29.435 21.906 -20.254 1.00 59.03 683 GLU A CA 1
ATOM 5180 C C . GLU A 1 683 ? 27.887 21.806 -20.245 1.00 59.03 683 GLU A C 1
ATOM 5182 O O . GLU A 1 683 ? 27.274 21.106 -21.053 1.00 59.03 683 GLU A O 1
ATOM 5187 N N . ALA A 1 684 ? 27.214 22.543 -19.360 1.00 72.56 684 ALA A N 1
ATOM 5188 C CA . ALA A 1 684 ? 25.788 22.816 -19.474 1.00 72.56 684 ALA A CA 1
ATOM 5189 C C . ALA A 1 684 ? 25.584 23.874 -20.566 1.00 72.56 684 ALA A C 1
ATOM 5191 O O . ALA A 1 684 ? 26.262 24.897 -20.585 1.00 72.56 684 ALA A O 1
ATOM 5192 N N . SER A 1 685 ? 24.642 23.644 -21.474 1.00 81.56 685 SER A N 1
ATOM 5193 C CA . SER A 1 685 ? 24.226 24.613 -22.486 1.00 81.56 685 SER A CA 1
ATOM 5194 C C . SER A 1 685 ? 22.759 24.973 -22.286 1.00 81.56 685 SER A C 1
ATOM 5196 O O . SER A 1 685 ? 22.001 24.230 -21.661 1.00 81.56 685 SER A O 1
ATOM 5198 N N . VAL A 1 686 ? 22.317 26.090 -22.868 1.00 86.44 686 VAL A N 1
ATOM 5199 C CA . VAL A 1 686 ? 20.897 26.485 -22.853 1.00 86.44 686 VAL A CA 1
ATOM 5200 C C . VAL A 1 686 ? 20.006 25.332 -23.338 1.00 86.44 686 VAL A C 1
ATOM 5202 O O . VAL A 1 686 ? 18.984 25.024 -22.723 1.00 86.44 686 VAL A O 1
ATOM 5205 N N . TYR A 1 687 ? 20.431 24.633 -24.395 1.00 86.56 687 TYR A N 1
ATOM 5206 C CA . TYR A 1 687 ? 19.722 23.472 -24.928 1.00 86.56 687 TYR A CA 1
ATOM 5207 C C . TYR A 1 687 ? 19.770 22.247 -24.023 1.00 86.56 687 TYR A C 1
ATOM 5209 O O . TYR A 1 687 ? 18.781 21.511 -23.997 1.00 86.56 687 TYR A O 1
ATOM 5217 N N . SER A 1 688 ? 20.857 22.011 -23.282 1.00 84.88 688 SER A N 1
ATOM 5218 C CA . SER A 1 688 ? 20.915 20.882 -22.350 1.00 84.88 688 SER A CA 1
ATOM 5219 C C . SER A 1 688 ? 19.969 21.104 -21.169 1.00 84.88 688 SER A C 1
ATOM 5221 O O . SER A 1 688 ? 19.198 20.204 -20.839 1.00 84.88 688 SER A O 1
ATOM 5223 N N . VAL A 1 689 ? 19.924 22.319 -20.604 1.00 88.19 689 VAL A N 1
ATOM 5224 C CA . VAL A 1 689 ? 18.996 22.667 -19.512 1.00 88.19 689 VAL A CA 1
ATOM 5225 C C . VAL A 1 689 ? 17.548 22.621 -19.980 1.00 88.19 689 VAL A C 1
ATOM 5227 O O . VAL A 1 689 ? 16.728 21.961 -19.339 1.00 88.19 689 VAL A O 1
ATOM 5230 N N . PHE A 1 690 ? 17.239 23.245 -21.123 1.00 90.88 690 PHE A N 1
ATOM 5231 C CA . PHE A 1 690 ? 15.905 23.172 -21.714 1.00 90.88 690 PHE A CA 1
ATOM 5232 C C . PHE A 1 690 ? 15.491 21.724 -21.979 1.00 90.88 690 PHE A C 1
ATOM 5234 O O . PHE A 1 690 ? 14.404 21.321 -21.578 1.00 90.88 690 PHE A O 1
ATOM 5241 N N . SER A 1 691 ? 16.352 20.927 -22.619 1.00 89.19 691 SER A N 1
ATOM 5242 C CA . SER A 1 691 ? 16.019 19.542 -22.953 1.00 89.19 691 SER A CA 1
ATOM 5243 C C . SER A 1 691 ? 15.812 18.695 -21.710 1.00 89.19 691 SER A C 1
ATOM 5245 O O . SER A 1 691 ? 14.860 17.926 -21.665 1.00 89.19 691 SER A O 1
ATOM 5247 N N . CYS A 1 692 ? 16.647 18.859 -20.686 1.00 87.94 692 CYS A N 1
ATOM 5248 C CA . CYS A 1 692 ? 16.491 18.146 -19.427 1.00 87.94 692 CYS A CA 1
ATOM 5249 C C . CYS A 1 692 ? 15.159 18.509 -18.748 1.00 87.94 692 CYS A C 1
ATOM 5251 O O . CYS A 1 692 ? 14.372 17.620 -18.424 1.00 87.94 692 CYS A O 1
ATOM 5253 N N . ALA A 1 693 ? 14.847 19.807 -18.632 1.00 90.50 693 ALA A N 1
ATOM 5254 C CA . ALA A 1 693 ? 13.604 20.287 -18.026 1.00 90.50 693 ALA A CA 1
ATOM 5255 C C . ALA A 1 693 ? 12.367 19.829 -18.804 1.00 90.50 693 ALA A C 1
ATOM 5257 O O . ALA A 1 693 ? 11.414 19.317 -18.220 1.00 90.50 693 ALA A O 1
ATOM 5258 N N . PHE A 1 694 ? 12.402 19.981 -20.127 1.00 91.62 694 PHE A N 1
ATOM 5259 C CA . PHE A 1 694 ? 11.293 19.670 -21.013 1.00 91.62 694 PHE A CA 1
ATOM 5260 C C . PHE A 1 694 ? 11.034 18.168 -21.085 1.00 91.62 694 PHE A C 1
ATOM 5262 O O . PHE A 1 694 ? 9.897 17.739 -20.929 1.00 91.62 694 PHE A O 1
ATOM 5269 N N . LEU A 1 695 ? 12.069 17.342 -21.250 1.00 88.50 695 LEU A N 1
ATOM 5270 C CA . LEU A 1 695 ? 11.905 15.888 -21.250 1.00 88.50 695 LEU A CA 1
ATOM 5271 C C . LEU A 1 695 ? 11.436 15.389 -19.878 1.00 88.50 695 LEU A C 1
ATOM 5273 O O . LEU A 1 695 ? 10.568 14.524 -19.828 1.00 88.50 695 LEU A O 1
ATOM 5277 N N . CYS A 1 696 ? 11.938 15.954 -18.774 1.00 87.75 696 CYS A N 1
ATOM 5278 C CA . CYS A 1 696 ? 11.441 15.643 -17.433 1.00 87.75 696 CYS A CA 1
ATOM 5279 C C . CYS A 1 696 ? 9.954 15.982 -17.294 1.00 87.75 696 CYS A C 1
ATOM 5281 O O . CYS A 1 696 ? 9.164 15.120 -16.923 1.00 87.75 696 CYS A O 1
ATOM 5283 N N . LEU A 1 697 ? 9.560 17.194 -17.698 1.00 89.62 697 LEU A N 1
ATOM 5284 C CA . LEU A 1 697 ? 8.178 17.668 -17.702 1.00 89.62 697 LEU A CA 1
ATOM 5285 C C . LEU A 1 697 ? 7.267 16.735 -18.515 1.00 89.62 697 LEU A C 1
ATOM 5287 O O . LEU A 1 697 ? 6.219 16.312 -18.034 1.00 89.62 697 LEU A O 1
ATOM 5291 N N . LEU A 1 698 ? 7.697 16.348 -19.718 1.00 87.25 698 LEU A N 1
ATOM 5292 C CA . LEU A 1 698 ? 6.956 15.429 -20.580 1.00 87.25 698 LEU A CA 1
ATOM 5293 C C . LEU A 1 698 ? 6.863 14.003 -20.026 1.00 87.25 698 LEU A C 1
ATOM 5295 O O . LEU A 1 698 ? 5.954 13.279 -20.417 1.00 87.25 698 LEU A O 1
ATOM 5299 N N . ARG A 1 699 ? 7.753 13.580 -19.122 1.00 81.56 699 ARG A N 1
ATOM 5300 C CA . ARG A 1 699 ? 7.619 12.288 -18.428 1.00 81.56 699 ARG A CA 1
ATOM 5301 C C . ARG A 1 699 ? 6.537 12.305 -17.349 1.00 81.56 699 ARG A C 1
ATOM 5303 O O . ARG A 1 699 ? 6.059 11.236 -16.988 1.00 81.56 699 ARG A O 1
ATOM 5310 N N . LEU A 1 700 ? 6.133 13.480 -16.856 1.00 83.50 700 LEU A N 1
ATOM 5311 C CA . LEU A 1 700 ? 5.141 13.618 -15.779 1.00 83.50 700 LEU A CA 1
ATOM 5312 C C . LEU A 1 700 ? 3.697 13.376 -16.233 1.00 83.50 700 LEU A C 1
ATOM 5314 O O . LEU A 1 700 ? 2.821 13.140 -15.403 1.00 83.50 700 LEU A O 1
ATOM 5318 N N . TRP A 1 701 ? 3.427 13.431 -17.538 1.00 79.62 701 TRP A N 1
ATOM 5319 C CA . TRP A 1 701 ? 2.101 13.195 -18.105 1.00 79.62 701 TRP A CA 1
ATOM 5320 C C . TRP A 1 701 ? 2.181 12.476 -19.453 1.00 79.62 701 TRP A C 1
ATOM 5322 O O . TRP A 1 701 ? 3.229 12.398 -20.088 1.00 79.62 701 TRP A O 1
ATOM 5332 N N . LYS A 1 702 ? 1.048 11.975 -19.952 1.00 73.19 702 LYS A N 1
ATOM 5333 C CA . LYS A 1 702 ? 1.000 11.352 -21.284 1.00 73.19 702 LYS A CA 1
ATOM 5334 C C . LYS A 1 702 ? 0.920 12.420 -22.379 1.00 73.19 702 LYS A C 1
ATOM 5336 O O . LYS A 1 702 ? -0.163 12.877 -22.732 1.00 73.19 702 LYS A O 1
ATOM 5341 N N . PHE A 1 703 ? 2.069 12.882 -22.874 1.00 72.50 703 PHE A N 1
ATOM 5342 C CA . PHE A 1 703 ? 2.124 13.965 -23.872 1.00 72.50 703 PHE A CA 1
ATOM 5343 C C . PHE A 1 703 ? 1.856 13.506 -25.314 1.00 72.50 703 PHE A C 1
ATOM 5345 O O . PHE A 1 703 ? 1.456 14.309 -26.159 1.00 72.50 703 PHE A O 1
ATOM 5352 N N . HIS A 1 704 ? 2.115 12.233 -25.603 1.00 66.56 704 HIS A N 1
ATOM 5353 C CA . HIS A 1 704 ? 1.855 11.598 -26.887 1.00 66.56 704 HIS A CA 1
ATOM 5354 C C . HIS A 1 704 ? 0.529 10.845 -26.785 1.00 66.56 704 HIS A C 1
ATOM 5356 O O . HIS A 1 704 ? 0.264 10.173 -25.787 1.00 66.56 704 HIS A O 1
ATOM 5362 N N . ARG A 1 705 ? -0.319 10.971 -27.806 1.00 61.41 705 ARG A N 1
ATOM 5363 C CA . ARG A 1 705 ? -1.625 10.308 -27.840 1.00 61.41 705 ARG A CA 1
ATOM 5364 C C . ARG A 1 705 ? -1.904 9.773 -29.242 1.00 61.41 705 ARG A C 1
ATOM 5366 O O . ARG A 1 705 ? -1.723 10.525 -30.199 1.00 61.41 705 ARG A O 1
ATOM 5373 N N . PRO A 1 706 ? -2.354 8.521 -29.404 1.00 57.09 706 PRO A N 1
ATOM 5374 C CA . PRO A 1 706 ? -2.919 8.062 -30.665 1.00 57.09 706 PRO A CA 1
ATOM 5375 C C . PRO A 1 706 ? -4.220 8.838 -30.968 1.00 57.09 706 PRO A C 1
ATOM 5377 O O . PRO A 1 706 ? -5.100 8.887 -30.107 1.00 57.09 706 PRO A O 1
ATOM 5380 N N . PRO A 1 707 ? -4.417 9.411 -32.172 1.00 50.72 707 PRO A N 1
ATOM 5381 C CA . PRO A 1 707 ? -5.655 10.114 -32.538 1.00 50.72 707 PRO A CA 1
ATOM 5382 C C . PRO A 1 707 ? -6.959 9.301 -32.387 1.00 50.72 707 PRO A C 1
ATOM 5384 O O . PRO A 1 707 ? -8.037 9.889 -32.357 1.00 50.72 707 PRO A O 1
ATOM 5387 N N . VAL A 1 708 ? -6.885 7.962 -32.315 1.00 50.03 708 VAL A N 1
ATOM 5388 C CA . VAL A 1 708 ? -8.032 7.038 -32.455 1.00 50.03 708 VAL A CA 1
ATOM 5389 C C . VAL A 1 708 ? -8.474 6.372 -31.141 1.00 50.03 708 VAL A C 1
ATOM 5391 O O . VAL A 1 708 ? -9.536 5.753 -31.126 1.00 50.03 708 VAL A O 1
ATOM 5394 N N . GLU A 1 709 ? -7.798 6.596 -30.003 1.00 49.53 709 GLU A N 1
ATOM 5395 C CA . GLU A 1 709 ? -8.312 6.185 -28.671 1.00 49.53 709 GLU A CA 1
ATOM 5396 C C . GLU A 1 709 ? -9.698 6.798 -28.340 1.00 49.53 709 GLU A C 1
ATOM 5398 O O . GLU A 1 709 ? -10.343 6.406 -27.371 1.00 49.53 709 GLU A O 1
ATOM 5403 N N . TYR A 1 710 ? -10.187 7.736 -29.166 1.00 45.56 710 TYR A N 1
ATOM 5404 C CA . TYR A 1 710 ? -11.312 8.620 -28.869 1.00 45.56 710 TYR A CA 1
ATOM 5405 C C . TYR A 1 710 ? -12.532 8.559 -29.808 1.00 45.56 710 TYR A C 1
ATOM 5407 O O . TYR A 1 710 ? -13.555 9.138 -29.451 1.00 45.56 710 TYR A O 1
ATOM 5415 N N . ALA A 1 711 ? -12.487 7.907 -30.979 1.00 35.75 711 ALA A N 1
ATOM 5416 C CA . ALA A 1 711 ? -13.512 8.170 -32.003 1.00 35.75 711 ALA A CA 1
ATOM 5417 C C . ALA A 1 711 ? -14.663 7.143 -32.140 1.00 35.75 711 ALA A C 1
ATOM 5419 O O . ALA A 1 711 ? -15.810 7.567 -32.040 1.00 35.75 711 ALA A O 1
ATOM 5420 N N . LEU A 1 712 ? -14.459 5.845 -32.445 1.00 40.41 712 LEU A N 1
ATOM 5421 C CA . LEU A 1 712 ? -15.545 5.103 -33.141 1.00 40.41 712 LEU A CA 1
ATOM 5422 C C . LEU A 1 712 ? -15.709 3.570 -32.951 1.00 40.41 712 LEU A C 1
ATOM 5424 O O . LEU A 1 712 ? -16.640 3.020 -33.541 1.00 40.41 712 LEU A O 1
ATOM 5428 N N . SER A 1 713 ? -14.935 2.818 -32.154 1.00 40.62 713 SER A N 1
ATOM 5429 C CA . SER A 1 713 ? -15.054 1.331 -32.153 1.00 40.62 713 SER A CA 1
ATOM 5430 C C . SER A 1 713 ? -16.062 0.721 -31.148 1.00 40.62 713 SER A C 1
ATOM 5432 O O . SER A 1 713 ? -15.821 -0.267 -30.465 1.00 40.62 713 SER A O 1
ATOM 5434 N N . LYS A 1 714 ? -17.281 1.259 -31.200 1.00 35.62 714 LYS A N 1
ATOM 5435 C CA . LYS A 1 714 ? -18.584 0.569 -31.125 1.00 35.62 714 LYS A CA 1
ATOM 5436 C C . LYS A 1 714 ? -19.334 0.267 -29.811 1.00 35.62 714 LYS A C 1
ATOM 5438 O O . LYS A 1 714 ? -20.524 0.521 -29.892 1.00 35.62 714 LYS A O 1
ATOM 5443 N N . HIS A 1 715 ? -18.822 -0.208 -28.663 1.00 31.98 715 HIS A N 1
ATOM 5444 C CA . HIS A 1 715 ? -19.745 -0.548 -27.527 1.00 31.98 715 HIS A CA 1
ATOM 5445 C C . HIS A 1 715 ? -19.239 -0.414 -26.064 1.00 31.98 715 HIS A C 1
ATOM 5447 O O . HIS A 1 715 ? -19.909 -0.905 -25.162 1.00 31.98 715 HIS A O 1
ATOM 5453 N N . GLY A 1 716 ? -18.141 0.282 -25.750 1.00 36.00 716 GLY A N 1
ATOM 5454 C CA . GLY A 1 716 ? -17.734 0.440 -24.341 1.00 36.00 716 GLY A CA 1
ATOM 5455 C C . GLY A 1 716 ? -16.827 1.639 -24.120 1.00 36.00 716 GLY A C 1
ATOM 5456 O O . GLY A 1 716 ? -15.767 1.730 -24.724 1.00 36.00 716 GLY A O 1
ATOM 5457 N N . VAL A 1 717 ? -17.268 2.584 -23.289 1.00 29.50 717 VAL A N 1
ATOM 5458 C CA . VAL A 1 717 ? -16.562 3.831 -22.959 1.00 29.50 717 VAL A CA 1
ATOM 5459 C C . VAL A 1 717 ? -15.164 3.503 -22.434 1.00 29.50 717 VAL A C 1
ATOM 5461 O O . VAL A 1 717 ? -15.045 2.870 -21.390 1.00 29.50 717 VAL A O 1
ATOM 5464 N N . PHE A 1 718 ? -14.105 3.952 -23.110 1.00 36.72 718 PHE A N 1
ATOM 5465 C CA . PHE A 1 718 ? -12.762 3.913 -22.538 1.00 36.72 718 PHE A CA 1
ATOM 5466 C C . PHE A 1 718 ? -12.677 4.926 -21.397 1.00 36.72 718 PHE A C 1
ATOM 5468 O O . PHE A 1 718 ? -12.898 6.127 -21.553 1.00 36.72 718 PHE A O 1
ATOM 5475 N N . VAL A 1 719 ? -12.389 4.415 -20.206 1.00 42.19 719 VAL A N 1
ATOM 5476 C CA . VAL A 1 719 ? -12.544 5.130 -18.940 1.00 42.19 719 VAL A CA 1
ATOM 5477 C C . VAL A 1 719 ? -11.186 5.627 -18.429 1.00 42.19 719 VAL A C 1
ATOM 5479 O O . VAL A 1 719 ? -10.907 5.622 -17.236 1.00 42.19 719 VAL A O 1
ATOM 5482 N N . CYS A 1 720 ? -10.292 6.055 -19.314 1.00 43.81 720 CYS A N 1
ATOM 5483 C CA . CYS A 1 720 ? -8.925 6.360 -18.905 1.00 43.81 720 CYS A CA 1
ATOM 5484 C C . CYS A 1 720 ? -8.897 7.721 -18.170 1.00 43.81 720 CYS A C 1
ATOM 5486 O O . CYS A 1 720 ? -9.299 8.760 -18.699 1.00 43.81 720 CYS A O 1
ATOM 5488 N N . SER A 1 721 ? -8.594 7.739 -16.866 1.00 47.75 721 SER A N 1
ATOM 5489 C CA . SER A 1 721 ? -8.208 8.961 -16.134 1.00 47.75 721 SER A CA 1
ATOM 5490 C C . SER A 1 721 ? -6.754 9.253 -16.464 1.00 47.75 721 SER A C 1
ATOM 5492 O O . SER A 1 721 ? -5.864 8.985 -15.666 1.00 47.75 721 SER A O 1
ATOM 5494 N N . GLU A 1 722 ? -6.512 9.700 -17.691 1.00 57.59 722 GLU A N 1
ATOM 5495 C CA . GLU A 1 722 ? -5.155 10.000 -18.127 1.00 57.59 722 GLU A CA 1
ATOM 5496 C C . GLU A 1 722 ? -4.717 11.344 -17.580 1.00 57.59 722 GLU A C 1
ATOM 5498 O O . GLU A 1 722 ? -5.449 12.333 -17.644 1.00 57.59 722 GLU A O 1
ATOM 5503 N N . ILE A 1 723 ? -3.508 11.349 -17.037 1.00 66.50 723 ILE A N 1
ATOM 5504 C CA . ILE A 1 723 ? -2.848 12.534 -16.522 1.00 66.50 723 ILE A CA 1
ATOM 5505 C C . ILE A 1 723 ? -2.552 13.428 -17.720 1.00 66.50 723 ILE A C 1
ATOM 5507 O O . ILE A 1 723 ? -1.734 13.080 -18.574 1.00 66.50 723 ILE A O 1
ATOM 5511 N N . SER A 1 724 ? -3.260 14.550 -17.797 1.00 74.38 724 SER A N 1
ATOM 5512 C CA . SER A 1 724 ? -2.966 15.656 -18.700 1.00 74.38 724 SER A CA 1
ATOM 5513 C C . SER A 1 724 ? -2.291 16.785 -17.928 1.00 74.38 724 SER A C 1
ATOM 5515 O O . SER A 1 724 ? -2.412 16.876 -16.704 1.00 74.38 724 SER A O 1
ATOM 5517 N N . LEU A 1 725 ? -1.626 17.686 -18.650 1.00 81.44 725 LEU A N 1
ATOM 5518 C CA . LEU A 1 725 ? -1.056 18.892 -18.053 1.00 81.44 725 LEU A CA 1
ATOM 5519 C C . LEU A 1 725 ? -2.130 19.741 -17.346 1.00 81.44 725 LEU A C 1
ATOM 5521 O O . LEU A 1 725 ? -1.919 20.201 -16.225 1.00 81.44 725 LEU A O 1
ATOM 5525 N N . ASP A 1 726 ? -3.314 19.867 -17.950 1.00 78.94 726 ASP A N 1
ATOM 5526 C CA . ASP A 1 726 ? -4.447 20.597 -17.367 1.00 78.94 726 ASP A CA 1
ATOM 5527 C C . ASP A 1 726 ? -4.932 19.966 -16.050 1.00 78.94 726 ASP A C 1
ATOM 5529 O O . ASP A 1 726 ? -5.267 20.673 -15.099 1.00 78.94 726 ASP A O 1
ATOM 5533 N N . PHE A 1 727 ? -4.937 18.629 -15.967 1.00 76.88 727 PHE A N 1
ATOM 5534 C CA . PHE A 1 727 ? -5.312 17.906 -14.752 1.00 76.88 727 PHE A CA 1
ATOM 5535 C C . PHE A 1 727 ? -4.281 18.091 -13.632 1.00 76.88 727 PHE A C 1
ATOM 5537 O O . PHE A 1 727 ? -4.674 18.321 -12.489 1.00 76.88 727 PHE A O 1
ATOM 5544 N N . LEU A 1 728 ? -2.981 18.050 -13.949 1.00 81.81 728 LEU A N 1
ATOM 5545 C CA . LEU A 1 728 ? -1.917 18.316 -12.973 1.00 81.81 728 LEU A CA 1
ATOM 5546 C C . LEU A 1 728 ? -2.028 19.731 -12.396 1.00 81.81 728 LEU A C 1
ATOM 5548 O O . LEU A 1 728 ? -1.968 19.909 -11.181 1.00 81.81 728 LEU A O 1
ATOM 5552 N N . LEU A 1 729 ? -2.263 20.731 -13.248 1.00 83.81 729 LEU A N 1
ATOM 5553 C CA . LEU A 1 729 ? -2.467 22.115 -12.817 1.00 83.81 729 LEU A CA 1
ATOM 5554 C C . LEU A 1 729 ? -3.716 22.278 -11.949 1.00 83.81 729 LEU A C 1
ATOM 5556 O O . LEU A 1 729 ? -3.661 22.945 -10.914 1.00 83.81 729 LEU A O 1
ATOM 5560 N N . LEU A 1 730 ? -4.831 21.651 -12.338 1.00 81.38 730 LEU A N 1
ATOM 5561 C CA . LEU A 1 730 ? -6.061 21.648 -11.546 1.00 81.38 730 LEU A CA 1
ATOM 5562 C C . LEU A 1 730 ? -5.817 21.049 -10.158 1.00 81.38 730 LEU A C 1
ATOM 5564 O O . LEU A 1 730 ? -6.221 21.641 -9.157 1.00 81.38 730 LEU A O 1
ATOM 5568 N N . LEU A 1 731 ? -5.131 19.906 -10.097 1.00 73.81 731 LEU A N 1
ATOM 5569 C CA . LEU A 1 731 ? -4.836 19.217 -8.849 1.00 73.81 731 LEU A CA 1
ATOM 5570 C C . LEU A 1 731 ? -3.935 20.079 -7.954 1.00 73.81 731 LEU A C 1
ATOM 5572 O O . LEU A 1 731 ? -4.310 20.370 -6.821 1.00 73.81 731 LEU A O 1
ATOM 5576 N N . ARG A 1 732 ? -2.825 20.602 -8.487 1.00 77.44 732 ARG A N 1
ATOM 5577 C CA . ARG A 1 732 ? -1.911 21.519 -7.785 1.00 77.44 732 ARG A CA 1
ATOM 5578 C C . ARG A 1 732 ? -2.630 22.760 -7.247 1.00 77.44 732 ARG A C 1
ATOM 5580 O O . ARG A 1 732 ? -2.446 23.142 -6.092 1.00 77.44 732 ARG A O 1
ATOM 5587 N N . ASN A 1 733 ? -3.492 23.380 -8.053 1.00 80.25 733 ASN A N 1
ATOM 5588 C CA . ASN A 1 733 ? -4.267 24.551 -7.634 1.00 80.25 733 ASN A CA 1
ATOM 5589 C C . ASN A 1 733 ? -5.354 24.198 -6.602 1.00 80.25 733 ASN A C 1
ATOM 5591 O O . ASN A 1 733 ? -5.666 25.020 -5.742 1.00 80.25 733 ASN A O 1
ATOM 5595 N N . SER A 1 734 ? -5.896 22.977 -6.632 1.00 69.81 734 SER A N 1
ATOM 5596 C CA . SER A 1 734 ? -6.821 22.484 -5.604 1.00 69.81 734 SER A CA 1
ATOM 5597 C C . SER A 1 734 ? -6.114 22.180 -4.279 1.00 69.81 734 SER A C 1
ATOM 5599 O O . SER A 1 734 ? -6.623 22.556 -3.224 1.00 69.81 734 SER A O 1
ATOM 5601 N N . HIS A 1 735 ? -4.909 21.593 -4.317 1.00 68.19 735 HIS A N 1
ATOM 5602 C CA . HIS A 1 735 ? -4.064 21.403 -3.136 1.00 68.19 735 HIS A CA 1
ATOM 5603 C C . HIS A 1 735 ? -3.741 22.740 -2.480 1.00 68.19 735 HIS A C 1
ATOM 5605 O O . HIS A 1 735 ? -3.812 22.837 -1.255 1.00 68.19 735 HIS A O 1
ATOM 5611 N N . PHE A 1 736 ? -3.462 23.761 -3.297 1.00 65.31 736 PHE A N 1
ATOM 5612 C CA . PHE A 1 736 ? -3.290 25.142 -2.864 1.00 65.31 736 PHE A CA 1
ATOM 5613 C C . PHE A 1 736 ? -4.554 25.710 -2.193 1.00 65.31 736 PHE A C 1
ATOM 5615 O O . PHE A 1 736 ? -4.461 26.222 -1.082 1.00 65.31 736 PHE A O 1
ATOM 5622 N N . ALA A 1 737 ? -5.734 25.573 -2.811 1.00 61.56 737 ALA A N 1
ATOM 5623 C CA . ALA A 1 737 ? -6.994 26.079 -2.252 1.00 61.56 737 ALA A CA 1
ATOM 5624 C C . ALA A 1 737 ? -7.393 25.394 -0.928 1.00 61.56 737 ALA A C 1
ATOM 5626 O O . ALA A 1 737 ? -7.985 26.027 -0.056 1.00 61.56 737 ALA A O 1
ATOM 5627 N N . LEU A 1 738 ? -7.054 24.110 -0.769 1.00 55.25 738 LEU A N 1
ATOM 5628 C CA . LEU A 1 738 ? -7.305 23.336 0.450 1.00 55.25 738 LEU A CA 1
ATOM 5629 C C . LEU A 1 738 ? -6.384 23.728 1.616 1.00 55.25 738 LEU A C 1
ATOM 5631 O O . LEU A 1 738 ? -6.744 23.481 2.761 1.00 55.25 738 LEU A O 1
ATOM 5635 N N . ASN A 1 739 ? -5.241 24.378 1.364 1.00 51.84 739 ASN A N 1
ATOM 5636 C CA . ASN A 1 739 ? -4.307 24.842 2.401 1.00 51.84 739 ASN A CA 1
ATOM 5637 C C . ASN A 1 739 ? -4.812 26.106 3.147 1.00 51.84 739 ASN A C 1
ATOM 5639 O O . ASN A 1 739 ? -4.040 27.015 3.453 1.00 51.84 739 ASN A O 1
ATOM 5643 N N . SER A 1 740 ? -6.114 26.167 3.447 1.00 34.78 740 SER A N 1
ATOM 5644 C CA . SER A 1 740 ? -6.715 27.125 4.382 1.00 34.78 740 SER A CA 1
ATOM 5645 C C . SER A 1 740 ? -6.134 26.906 5.794 1.00 34.78 740 SER A C 1
ATOM 5647 O O . SER A 1 740 ? -5.850 25.761 6.154 1.00 34.78 740 SER A O 1
ATOM 5649 N N . PRO A 1 741 ? -5.951 27.953 6.628 1.00 34.09 741 PRO A N 1
ATOM 5650 C CA . PRO A 1 741 ? -5.263 27.876 7.928 1.00 34.09 741 PRO A CA 1
ATOM 5651 C C . PRO A 1 741 ? -5.812 26.847 8.939 1.00 34.09 741 PRO A C 1
ATOM 5653 O O . PRO A 1 741 ? -5.146 26.585 9.943 1.00 34.09 741 PRO A O 1
ATOM 5656 N N . TYR A 1 742 ? -6.973 26.245 8.667 1.00 29.05 742 TYR A N 1
ATOM 5657 C CA . TYR A 1 742 ? -7.653 25.263 9.512 1.00 29.05 742 TYR A CA 1
ATOM 5658 C C . TYR A 1 742 ? -7.172 23.806 9.353 1.00 29.05 742 TYR A C 1
ATOM 5660 O O . TYR A 1 742 ? -7.575 22.962 10.147 1.00 29.05 742 TYR A O 1
ATOM 5668 N N . ASP A 1 743 ? -6.297 23.483 8.392 1.00 35.75 743 ASP A N 1
ATOM 5669 C CA . ASP A 1 743 ? -5.905 22.089 8.111 1.00 35.75 743 ASP A CA 1
ATOM 5670 C C . ASP A 1 743 ? -4.511 21.740 8.696 1.00 35.75 743 ASP A C 1
ATOM 5672 O O . ASP A 1 743 ? -3.454 22.016 8.122 1.00 35.75 743 ASP A O 1
ATOM 5676 N N . VAL A 1 744 ? -4.492 21.170 9.908 1.00 35.53 744 VAL A N 1
ATOM 5677 C CA . VAL A 1 744 ? -3.278 20.813 10.689 1.00 35.53 744 VAL A CA 1
ATOM 5678 C C . VAL A 1 744 ? -2.593 19.534 10.163 1.00 35.53 744 VAL A C 1
ATOM 5680 O O . VAL A 1 744 ? -1.430 19.245 10.476 1.00 35.53 744 VAL A O 1
ATOM 5683 N N . SER A 1 745 ? -3.282 18.773 9.312 1.00 39.47 745 SER A N 1
ATOM 5684 C CA . SER A 1 745 ? -2.847 17.452 8.853 1.00 39.47 745 SER A CA 1
ATOM 5685 C C . SER A 1 745 ? -1.629 17.516 7.919 1.00 39.47 745 SER A C 1
ATOM 5687 O O . SER A 1 745 ? -0.658 16.789 8.139 1.00 39.47 745 SER A O 1
ATOM 5689 N N . ARG A 1 746 ? -1.618 18.454 6.958 1.00 42.81 746 ARG A N 1
ATOM 5690 C CA . ARG A 1 746 ? -0.602 18.555 5.890 1.00 42.81 746 ARG A CA 1
ATOM 5691 C C . ARG A 1 746 ? 0.651 19.360 6.260 1.00 42.81 746 ARG A C 1
ATOM 5693 O O . ARG A 1 746 ? 1.647 19.308 5.543 1.00 42.81 746 ARG A O 1
ATOM 5700 N N . LYS A 1 747 ? 0.642 20.069 7.398 1.00 41.78 747 LYS A N 1
ATOM 5701 C CA . LYS A 1 747 ? 1.735 20.973 7.817 1.00 41.78 747 LYS A CA 1
ATOM 5702 C C . LYS A 1 747 ? 3.100 20.294 8.024 1.00 41.78 747 LYS A C 1
ATOM 5704 O O . LYS A 1 747 ? 4.081 21.019 8.168 1.00 41.78 747 LYS A O 1
ATOM 5709 N N . SER A 1 748 ? 3.193 18.958 8.055 1.00 46.84 748 SER A N 1
ATOM 5710 C CA . SER A 1 748 ? 4.410 18.275 8.521 1.00 46.84 748 SER A CA 1
ATOM 5711 C C . SER A 1 748 ? 5.330 17.670 7.459 1.00 46.84 748 SER A C 1
ATOM 5713 O O . SER A 1 748 ? 6.460 17.373 7.825 1.00 46.84 748 SER A O 1
ATOM 5715 N N . ILE A 1 749 ? 4.923 17.470 6.195 1.00 50.28 749 ILE A N 1
ATOM 5716 C CA . ILE A 1 749 ? 5.774 16.708 5.243 1.00 50.28 749 ILE A CA 1
ATOM 5717 C C . ILE A 1 749 ? 6.312 17.538 4.075 1.00 50.28 749 ILE A C 1
ATOM 5719 O O . ILE A 1 749 ? 7.377 17.203 3.583 1.00 50.28 749 ILE A O 1
ATOM 5723 N N . PHE A 1 750 ? 5.695 18.653 3.662 1.00 53.19 750 PHE A N 1
ATOM 5724 C CA . PHE A 1 750 ? 6.252 19.549 2.628 1.00 53.19 750 PHE A CA 1
ATOM 5725 C C . PHE A 1 750 ? 5.830 21.006 2.877 1.00 53.19 750 PHE A C 1
ATOM 5727 O O . PHE A 1 750 ? 4.741 21.418 2.489 1.00 53.19 750 PHE A O 1
ATOM 5734 N N . GLN A 1 751 ? 6.685 21.801 3.532 1.00 51.31 751 GLN A N 1
ATOM 5735 C CA . GLN A 1 751 ? 6.551 23.265 3.551 1.00 51.31 751 GLN A CA 1
ATOM 5736 C C . GLN A 1 751 ? 7.326 23.848 2.362 1.00 51.31 751 GLN A C 1
ATOM 5738 O O . GLN A 1 751 ? 8.528 24.089 2.450 1.00 51.31 751 GLN A O 1
ATOM 5743 N N . LEU A 1 752 ? 6.645 24.037 1.232 1.00 53.41 752 LEU A N 1
ATOM 5744 C CA . LEU A 1 752 ? 7.172 24.820 0.108 1.00 53.41 752 LEU A CA 1
ATOM 5745 C C . LEU A 1 752 ? 6.945 26.320 0.379 1.00 53.41 752 LEU A C 1
ATOM 5747 O O . LEU A 1 752 ? 5.949 26.690 1.004 1.00 53.41 752 LEU A O 1
ATOM 5751 N N . ASP A 1 753 ? 7.882 27.172 -0.054 1.00 48.62 753 ASP A N 1
ATOM 5752 C CA . ASP A 1 753 ? 7.913 28.607 0.275 1.00 48.62 753 ASP A CA 1
ATOM 5753 C C . ASP A 1 753 ? 6.637 29.366 -0.157 1.00 48.62 753 ASP A C 1
ATOM 5755 O O . ASP A 1 753 ? 5.994 28.995 -1.145 1.00 48.62 753 ASP A O 1
ATOM 5759 N N . PRO A 1 754 ? 6.283 30.484 0.512 1.00 44.53 754 PRO A N 1
ATOM 5760 C CA . PRO A 1 754 ? 5.085 31.267 0.208 1.00 44.53 754 PRO A CA 1
ATOM 5761 C C . PRO A 1 754 ? 4.992 31.776 -1.237 1.00 44.53 754 PRO A C 1
ATOM 5763 O O . PRO A 1 754 ? 3.899 32.032 -1.725 1.00 44.53 754 PRO A O 1
ATOM 5766 N N . SER A 1 755 ? 6.103 31.896 -1.969 1.00 45.16 755 SER A N 1
ATOM 5767 C CA . SER A 1 755 ? 6.080 32.279 -3.389 1.00 45.16 755 SER A CA 1
ATOM 5768 C C . SER A 1 755 ? 5.363 31.251 -4.278 1.00 45.16 755 SER A C 1
ATOM 5770 O O . SER A 1 755 ? 4.827 31.616 -5.325 1.00 45.16 755 SER A O 1
ATOM 5772 N N . PHE A 1 756 ? 5.239 29.995 -3.829 1.00 53.38 756 PHE A N 1
ATOM 5773 C CA . PHE A 1 756 ? 4.441 28.953 -4.485 1.00 53.38 756 PHE A CA 1
ATOM 5774 C C . PHE A 1 756 ? 2.930 29.090 -4.236 1.00 53.38 756 PHE A C 1
ATOM 5776 O O . PHE A 1 756 ? 2.140 28.330 -4.795 1.00 53.38 756 PHE A O 1
ATOM 5783 N N . GLN A 1 757 ? 2.489 30.086 -3.467 1.00 56.44 757 GLN A N 1
ATOM 5784 C CA . GLN A 1 757 ? 1.089 30.299 -3.082 1.00 56.44 757 GLN A CA 1
ATOM 5785 C C . GLN A 1 757 ? 0.257 31.086 -4.112 1.00 56.44 757 GLN A C 1
ATOM 5787 O O . GLN A 1 757 ? -0.719 31.742 -3.758 1.00 56.44 757 GLN A O 1
ATOM 5792 N N . LYS A 1 758 ? 0.612 31.050 -5.400 1.00 68.81 758 LYS A N 1
ATOM 5793 C CA . LYS A 1 758 ? -0.248 31.566 -6.479 1.00 68.81 758 LYS A CA 1
ATOM 5794 C C . LYS A 1 758 ? -0.728 30.412 -7.349 1.00 68.81 758 LYS A C 1
ATOM 5796 O O . LYS A 1 758 ? 0.083 29.530 -7.634 1.00 68.81 758 LYS A O 1
ATOM 5801 N N . PRO A 1 759 ? -2.004 30.372 -7.773 1.00 76.75 759 PRO A N 1
ATOM 5802 C CA . PRO A 1 759 ? -2.458 29.377 -8.736 1.00 76.75 759 PRO A CA 1
ATOM 5803 C C . PRO A 1 759 ? -1.672 29.525 -10.044 1.00 76.75 759 PRO A C 1
ATOM 5805 O O . PRO A 1 759 ? -1.441 30.640 -10.510 1.00 76.75 759 PRO A O 1
ATOM 5808 N N . VAL A 1 760 ? -1.245 28.402 -10.617 1.00 80.25 760 VAL A N 1
ATOM 5809 C CA . VAL A 1 760 ? -0.476 28.363 -11.867 1.00 80.25 760 VAL A CA 1
ATOM 5810 C C . VAL A 1 760 ? -1.409 27.941 -12.991 1.00 80.25 760 VAL A C 1
ATOM 5812 O O . VAL A 1 760 ? -2.131 26.951 -12.862 1.00 80.25 760 VAL A O 1
ATOM 5815 N N . TYR A 1 761 ? -1.394 28.683 -14.093 1.00 85.56 761 TYR A N 1
ATOM 5816 C CA . TYR A 1 761 ? -2.179 28.386 -15.286 1.00 85.56 761 TYR A CA 1
ATOM 5817 C C . TYR A 1 761 ? -1.242 28.227 -16.479 1.00 85.56 761 TYR A C 1
ATOM 5819 O O . TYR A 1 761 ? -0.231 28.922 -16.570 1.00 85.56 761 TYR A O 1
ATOM 5827 N N . ILE A 1 762 ? -1.593 27.353 -17.425 1.00 85.00 762 ILE A N 1
ATOM 5828 C CA . ILE A 1 762 ? -0.820 27.184 -18.666 1.00 85.00 762 ILE A CA 1
ATOM 5829 C C . ILE A 1 762 ? -0.725 28.498 -19.465 1.00 85.00 762 ILE A C 1
ATOM 5831 O O . ILE A 1 762 ? 0.242 28.736 -20.181 1.00 85.00 762 ILE A O 1
ATOM 5835 N N . ASP A 1 763 ? -1.696 29.392 -19.271 1.00 85.19 763 ASP A N 1
ATOM 5836 C CA . ASP A 1 763 ? -1.782 30.716 -19.886 1.00 85.19 763 ASP A CA 1
ATOM 5837 C C . ASP A 1 763 ? -0.635 31.651 -19.481 1.00 85.19 763 ASP A C 1
ATOM 5839 O O . ASP A 1 763 ? -0.346 32.603 -20.202 1.00 85.19 763 ASP A O 1
ATOM 5843 N N . SER A 1 764 ? 0.056 31.356 -18.376 1.00 84.81 764 SER A N 1
ATOM 5844 C CA . SER A 1 764 ? 1.250 32.082 -17.937 1.00 84.81 764 SER A CA 1
ATOM 5845 C C . SER A 1 764 ? 2.501 31.767 -18.771 1.00 84.81 764 SER A C 1
ATOM 5847 O O . SER A 1 764 ? 3.484 32.496 -18.666 1.00 84.81 764 SER A O 1
ATOM 5849 N N . PHE A 1 765 ? 2.477 30.717 -19.601 1.00 89.69 765 PHE A N 1
ATOM 5850 C CA . PHE A 1 765 ? 3.628 30.227 -20.372 1.00 89.69 765 PHE A CA 1
ATOM 5851 C C . PHE A 1 765 ? 3.270 30.153 -21.867 1.00 89.69 765 PHE A C 1
ATOM 5853 O O . PHE A 1 765 ? 2.902 29.088 -22.375 1.00 89.69 765 PHE A O 1
ATOM 5860 N N . PRO A 1 766 ? 3.274 31.290 -22.589 1.00 90.56 766 PRO A N 1
ATOM 5861 C CA . PRO A 1 766 ? 2.714 31.376 -23.935 1.00 90.56 766 PRO A CA 1
ATOM 5862 C C . PRO A 1 766 ? 3.404 30.468 -24.963 1.00 90.56 766 PRO A C 1
ATOM 5864 O O . PRO A 1 766 ? 2.713 29.957 -25.848 1.00 90.56 766 PRO A O 1
ATOM 5867 N N . LYS A 1 767 ? 4.723 30.231 -24.877 1.00 90.31 767 LYS A N 1
ATOM 5868 C CA . LYS A 1 767 ? 5.432 29.360 -25.831 1.00 90.31 767 LYS A CA 1
ATOM 5869 C C . LYS A 1 767 ? 5.189 27.884 -25.546 1.00 90.31 767 LYS A C 1
ATOM 5871 O O . LYS A 1 767 ? 4.865 27.146 -26.477 1.00 90.31 767 LYS A O 1
ATOM 5876 N N . LEU A 1 768 ? 5.241 27.466 -24.280 1.00 90.50 768 LEU A N 1
ATOM 5877 C CA . LEU A 1 768 ? 4.851 26.113 -23.878 1.00 90.50 768 LEU A CA 1
ATOM 5878 C C . LEU A 1 768 ? 3.398 25.823 -24.273 1.00 90.50 768 LEU A C 1
ATOM 5880 O O . LEU A 1 768 ? 3.105 24.765 -24.830 1.00 90.50 768 LEU A O 1
ATOM 5884 N N . ARG A 1 769 ? 2.493 26.780 -24.035 1.00 90.06 769 ARG A N 1
ATOM 5885 C CA . ARG A 1 769 ? 1.090 26.710 -24.455 1.00 90.06 769 ARG A CA 1
ATOM 5886 C C . ARG A 1 769 ? 0.977 26.534 -25.970 1.00 90.06 769 ARG A C 1
ATOM 5888 O O . ARG A 1 769 ? 0.252 25.651 -26.423 1.00 90.06 769 ARG A O 1
ATOM 5895 N N . ALA A 1 770 ? 1.684 27.351 -26.752 1.00 89.25 770 ALA A N 1
ATOM 5896 C CA . ALA A 1 770 ? 1.672 27.265 -28.211 1.00 89.25 770 ALA A CA 1
ATOM 5897 C C . ALA A 1 770 ? 2.146 25.890 -28.707 1.00 89.25 770 ALA A C 1
ATOM 5899 O O . ALA A 1 770 ? 1.463 25.274 -29.526 1.00 89.25 770 ALA A O 1
ATOM 5900 N N . TRP A 1 771 ? 3.250 25.374 -28.155 1.00 90.31 771 TRP A N 1
ATOM 5901 C CA . TRP A 1 771 ? 3.733 24.027 -28.457 1.00 90.31 771 TRP A CA 1
ATOM 5902 C C . TRP A 1 771 ? 2.718 22.950 -28.056 1.00 90.31 771 TRP A C 1
ATOM 5904 O O . TRP A 1 771 ? 2.446 22.051 -28.845 1.00 90.31 771 TRP A O 1
ATOM 5914 N N . TYR A 1 772 ? 2.112 23.045 -26.868 1.00 87.12 772 TYR A N 1
ATOM 5915 C CA . TYR A 1 772 ? 1.117 22.080 -26.389 1.00 87.12 772 TYR A CA 1
ATOM 5916 C C . TYR A 1 772 ? -0.088 21.993 -27.335 1.00 87.12 772 TYR A C 1
ATOM 5918 O O . TYR A 1 772 ? -0.463 20.896 -27.751 1.00 87.12 772 TYR A O 1
ATOM 5926 N N . PHE A 1 773 ? -0.644 23.137 -27.750 1.00 85.50 773 PHE A N 1
ATOM 5927 C CA . PHE A 1 773 ? -1.744 23.176 -28.718 1.00 85.50 773 PHE A CA 1
ATOM 5928 C C . PHE A 1 773 ? -1.325 22.698 -30.110 1.00 85.50 773 PHE A C 1
ATOM 5930 O O . PHE A 1 773 ? -2.091 21.988 -30.760 1.00 85.50 773 PHE A O 1
ATOM 5937 N N . GLN A 1 774 ? -0.114 23.031 -30.567 1.00 85.06 774 GLN A N 1
ATOM 5938 C CA . GLN A 1 774 ? 0.412 22.504 -31.826 1.00 85.06 774 GLN A CA 1
ATOM 5939 C C . GLN A 1 774 ? 0.567 20.982 -31.763 1.00 85.06 774 GLN A C 1
ATOM 5941 O O . GLN A 1 774 ? 0.131 20.295 -32.678 1.00 85.06 774 GLN A O 1
ATOM 5946 N N . ASN A 1 775 ? 1.133 20.440 -30.683 1.00 85.81 775 ASN A N 1
ATOM 5947 C CA . ASN A 1 775 ? 1.296 19.003 -30.482 1.00 85.81 775 ASN A CA 1
ATOM 5948 C C . ASN A 1 775 ? -0.066 18.290 -30.478 1.00 85.81 775 ASN A C 1
ATOM 5950 O O . ASN A 1 775 ? -0.234 17.294 -31.178 1.00 85.81 775 ASN A O 1
ATOM 5954 N N . GLN A 1 776 ? -1.069 18.838 -29.783 1.00 82.00 776 GLN A N 1
ATOM 5955 C CA . GLN A 1 776 ? -2.443 18.323 -29.830 1.00 82.00 776 GLN A CA 1
ATOM 5956 C C . GLN A 1 776 ? -3.046 18.373 -31.242 1.00 82.00 776 GLN A C 1
ATOM 5958 O O . GLN A 1 776 ? -3.665 17.403 -31.678 1.00 82.00 776 GLN A O 1
ATOM 5963 N N . ALA A 1 777 ? -2.848 19.468 -31.980 1.00 80.44 777 ALA A N 1
ATOM 5964 C CA . ALA A 1 777 ? -3.334 19.602 -33.353 1.00 80.44 777 ALA A CA 1
ATOM 5965 C C . ALA A 1 777 ? -2.643 18.616 -34.313 1.00 80.44 777 ALA A C 1
ATOM 5967 O O . ALA A 1 777 ? -3.317 17.985 -35.131 1.00 80.44 777 ALA A O 1
ATOM 5968 N N . CYS A 1 778 ? -1.325 18.434 -34.169 1.00 79.38 778 CYS A N 1
ATOM 5969 C CA . CYS A 1 778 ? -0.514 17.455 -34.897 1.00 79.38 778 CYS A CA 1
ATOM 5970 C C . CYS A 1 778 ? -0.911 16.013 -34.575 1.00 79.38 778 CYS A C 1
ATOM 5972 O O . CYS A 1 778 ? -0.779 15.142 -35.430 1.00 79.38 778 CYS A O 1
ATOM 5974 N N . ILE A 1 779 ? -1.392 15.742 -33.360 1.00 76.62 779 ILE A N 1
ATOM 5975 C CA . ILE A 1 779 ? -1.962 14.448 -32.979 1.00 76.62 779 ILE A CA 1
ATOM 5976 C C . ILE A 1 779 ? -3.342 14.262 -33.616 1.00 76.62 779 ILE A C 1
ATOM 5978 O O . ILE A 1 779 ? -3.620 13.204 -34.171 1.00 76.62 779 ILE A O 1
ATOM 5982 N N . ALA A 1 780 ? -4.198 15.284 -33.595 1.00 76.50 780 ALA A N 1
ATOM 5983 C CA . ALA A 1 780 ? -5.571 15.194 -34.091 1.00 76.50 780 ALA A CA 1
ATOM 5984 C C . ALA A 1 780 ? -5.669 15.133 -35.627 1.00 76.50 780 ALA A C 1
ATOM 5986 O O . ALA A 1 780 ? -6.513 14.419 -36.163 1.00 76.50 780 ALA A O 1
ATOM 5987 N N . SER A 1 781 ? -4.799 15.843 -36.350 1.00 76.69 781 SER A N 1
ATOM 5988 C CA . SER A 1 781 ? -4.848 15.964 -37.816 1.00 76.69 781 SER A CA 1
ATOM 5989 C C . SER A 1 781 ? -3.459 16.019 -38.457 1.00 76.69 781 SER A C 1
ATOM 5991 O O . SER A 1 781 ? -2.486 16.412 -37.814 1.00 76.69 781 SER A O 1
ATOM 5993 N N . THR A 1 782 ? -3.362 15.614 -39.726 1.00 73.12 782 THR A N 1
ATOM 5994 C CA . THR A 1 782 ? -2.152 15.825 -40.535 1.00 73.12 782 THR A CA 1
ATOM 5995 C C . THR A 1 782 ? -1.896 17.320 -40.706 1.00 73.12 782 THR A C 1
ATOM 5997 O O . THR A 1 782 ? -2.843 18.097 -40.853 1.00 73.12 782 THR A O 1
ATOM 6000 N N . LEU A 1 783 ? -0.627 17.729 -40.726 1.00 70.44 783 LEU A N 1
ATOM 6001 C CA . LEU A 1 783 ? -0.242 19.125 -40.936 1.00 70.44 783 LEU A CA 1
ATOM 6002 C C . LEU A 1 783 ? -0.820 19.647 -42.262 1.00 70.44 783 LEU A C 1
ATOM 6004 O O . LEU A 1 783 ? -0.651 19.047 -43.319 1.00 70.44 783 LEU A O 1
ATOM 6008 N N . SER A 1 784 ? -1.533 20.774 -42.218 1.00 62.22 784 SER A N 1
ATOM 6009 C CA . SER A 1 784 ? -2.042 21.423 -43.429 1.00 62.22 784 SER A CA 1
ATOM 6010 C C . SER A 1 784 ? -0.942 22.257 -44.091 1.00 62.22 784 SER A C 1
ATOM 6012 O O . SER A 1 784 ? -0.304 23.071 -43.417 1.00 62.22 784 SER A O 1
ATOM 6014 N N . SER A 1 785 ? -0.809 22.171 -45.416 1.00 52.19 785 SER A N 1
ATOM 6015 C CA . SER A 1 785 ? 0.123 22.978 -46.226 1.00 52.19 785 SER A CA 1
ATOM 6016 C C . SER A 1 785 ? -0.111 24.499 -46.154 1.00 52.19 785 SER A C 1
ATOM 6018 O O . SER A 1 785 ? 0.726 25.277 -46.605 1.00 52.19 785 SER A O 1
ATOM 6020 N N . SER A 1 786 ? -1.212 24.956 -45.546 1.00 51.41 786 SER A N 1
ATOM 6021 C CA . SER A 1 786 ? -1.565 26.372 -45.379 1.00 51.41 786 SER A CA 1
ATOM 6022 C C . SER A 1 786 ? -0.924 27.065 -44.164 1.00 51.41 786 SER A C 1
ATOM 6024 O O . SER A 1 786 ? -1.427 28.096 -43.710 1.00 51.41 786 SER A O 1
ATOM 6026 N N . TYR A 1 787 ? 0.157 26.522 -43.598 1.00 60.59 787 TYR A N 1
ATOM 6027 C CA . TYR A 1 787 ? 0.797 27.089 -42.408 1.00 60.59 787 TYR A CA 1
ATOM 6028 C C . TYR A 1 787 ? 1.424 28.472 -42.698 1.00 60.59 787 TYR A C 1
ATOM 6030 O O . TYR A 1 787 ? 2.323 28.619 -43.523 1.00 60.59 787 TYR A O 1
ATOM 6038 N N . LYS A 1 788 ? 0.921 29.524 -42.033 1.00 56.53 788 LYS A N 1
ATOM 6039 C CA . LYS A 1 788 ? 1.126 30.934 -42.435 1.00 56.53 788 LYS A CA 1
ATOM 6040 C C . LYS A 1 788 ? 2.454 31.571 -41.998 1.00 56.53 788 LYS A C 1
ATOM 6042 O O . LYS A 1 788 ? 2.749 32.693 -42.410 1.00 56.53 788 LYS A O 1
ATOM 6047 N N . ARG A 1 789 ? 3.267 30.915 -41.167 1.00 69.50 789 ARG A N 1
ATOM 6048 C CA . ARG A 1 789 ? 4.424 31.561 -40.524 1.00 69.50 789 ARG A CA 1
ATOM 6049 C C . ARG A 1 789 ? 5.733 31.230 -41.258 1.00 69.50 789 ARG A C 1
ATOM 6051 O O . ARG A 1 789 ? 6.407 30.248 -40.963 1.00 69.50 789 ARG A O 1
ATOM 6058 N N . LYS A 1 790 ? 6.098 32.084 -42.227 1.00 68.00 790 LYS A N 1
ATOM 6059 C CA . LYS A 1 790 ? 7.292 31.931 -43.093 1.00 68.00 790 LYS A CA 1
ATOM 6060 C C . LYS A 1 790 ? 8.611 31.734 -42.326 1.00 68.00 790 LYS A C 1
ATOM 6062 O O . LYS A 1 790 ? 9.489 31.044 -42.835 1.00 68.00 790 LYS A O 1
ATOM 6067 N N . SER A 1 791 ? 8.757 32.308 -41.129 1.00 77.50 791 SER A N 1
ATOM 6068 C CA . SER A 1 791 ? 9.976 32.182 -40.313 1.00 77.50 791 SER A CA 1
ATOM 6069 C C . SER A 1 791 ? 10.253 30.740 -39.876 1.00 77.50 791 SER A C 1
ATOM 6071 O O . SER A 1 791 ? 11.393 30.291 -39.927 1.00 77.50 791 SER A O 1
ATOM 6073 N N . ILE A 1 792 ? 9.219 29.967 -39.540 1.00 78.50 792 ILE A N 1
ATOM 6074 C CA . ILE A 1 792 ? 9.377 28.574 -39.091 1.00 78.50 792 ILE A CA 1
ATOM 6075 C C . ILE A 1 792 ? 9.795 27.671 -40.242 1.00 78.50 792 ILE A C 1
ATOM 6077 O O . ILE A 1 792 ? 10.649 26.811 -40.065 1.00 78.50 792 ILE A O 1
ATOM 6081 N N . LEU A 1 793 ? 9.279 27.906 -41.450 1.00 79.38 793 LEU A N 1
ATOM 6082 C CA . LEU A 1 793 ? 9.731 27.182 -42.642 1.00 79.38 793 LEU A CA 1
ATOM 6083 C C . LEU A 1 793 ? 11.210 27.462 -42.951 1.00 79.38 793 LEU A C 1
ATOM 6085 O O . LEU A 1 793 ? 11.912 26.585 -43.446 1.00 79.38 793 LEU A O 1
ATOM 6089 N N . GLN A 1 794 ? 11.721 28.656 -42.628 1.00 83.81 794 GLN A N 1
ATOM 6090 C CA . GLN A 1 794 ? 13.155 28.941 -42.734 1.00 83.81 794 GLN A CA 1
ATOM 6091 C C . GLN A 1 794 ? 13.967 28.147 -41.704 1.00 83.81 794 GLN A C 1
ATOM 6093 O O . GLN A 1 794 ? 15.018 27.614 -42.058 1.00 83.81 794 GLN A O 1
ATOM 6098 N N . VAL A 1 795 ? 13.484 28.028 -40.462 1.00 83.81 795 VAL A N 1
ATOM 6099 C CA . VAL A 1 795 ? 14.101 27.171 -39.435 1.00 83.81 795 VAL A CA 1
ATOM 6100 C C . VAL A 1 795 ? 14.056 25.702 -39.866 1.00 83.81 795 VAL A C 1
ATOM 6102 O O . VAL A 1 795 ? 15.093 25.046 -39.860 1.00 83.81 795 VAL A O 1
ATOM 6105 N N . ALA A 1 796 ? 12.916 25.211 -40.361 1.00 84.75 796 ALA A N 1
ATOM 6106 C CA . ALA A 1 796 ? 12.768 23.862 -40.906 1.00 84.75 796 ALA A CA 1
ATOM 6107 C C . ALA A 1 796 ? 13.749 23.601 -42.060 1.00 84.75 796 ALA A C 1
ATOM 6109 O O . ALA A 1 796 ? 14.425 22.579 -42.071 1.00 84.75 796 ALA A O 1
ATOM 6110 N N . ASN A 1 797 ? 13.916 24.553 -42.984 1.00 84.81 797 ASN A N 1
ATOM 6111 C CA . ASN A 1 797 ? 14.906 24.461 -44.061 1.00 84.81 797 ASN A CA 1
ATOM 6112 C C . ASN A 1 797 ? 16.351 24.423 -43.538 1.00 84.81 797 ASN A C 1
ATOM 6114 O O . ASN A 1 797 ? 17.185 23.713 -44.100 1.00 84.81 797 ASN A O 1
ATOM 6118 N N . LYS A 1 798 ? 16.670 25.166 -42.469 1.00 84.12 798 LYS A N 1
ATOM 6119 C CA . LYS A 1 798 ? 17.984 25.080 -41.811 1.00 84.12 798 LYS A CA 1
ATOM 6120 C C . LYS A 1 798 ? 18.183 23.709 -41.158 1.00 84.12 798 LYS A C 1
ATOM 6122 O O . LYS A 1 798 ? 19.237 23.116 -41.348 1.00 84.12 798 LYS A O 1
ATOM 6127 N N . ILE A 1 799 ? 17.172 23.173 -40.473 1.00 84.06 799 ILE A N 1
ATOM 6128 C CA . ILE A 1 799 ? 17.222 21.827 -39.883 1.00 84.06 799 ILE A CA 1
ATOM 6129 C C . ILE A 1 799 ? 17.370 20.765 -40.980 1.00 84.06 799 ILE A C 1
ATOM 6131 O O . ILE A 1 799 ? 18.220 19.892 -40.864 1.00 84.06 799 ILE A O 1
ATOM 6135 N N . LEU A 1 800 ? 16.636 20.868 -42.091 1.00 85.06 800 LEU A N 1
ATOM 6136 C CA . LEU A 1 800 ? 16.787 19.970 -43.242 1.00 85.06 800 LEU A CA 1
ATOM 6137 C C . LEU A 1 800 ? 18.214 19.990 -43.803 1.00 85.06 800 LEU A C 1
ATOM 6139 O O . LEU A 1 800 ? 18.726 18.942 -44.184 1.00 85.06 800 LEU A O 1
ATOM 6143 N N . LYS A 1 801 ? 18.898 21.145 -43.807 1.00 81.75 801 LYS A N 1
ATOM 6144 C CA . LYS A 1 801 ? 20.321 21.205 -44.178 1.00 81.75 801 LYS A CA 1
ATOM 6145 C C . LYS A 1 801 ? 21.198 20.405 -43.215 1.00 81.75 801 LYS A C 1
ATOM 6147 O O . LYS A 1 801 ? 22.104 19.744 -43.707 1.00 81.75 801 LYS A O 1
ATOM 6152 N N . ILE A 1 802 ? 20.922 20.433 -41.906 1.00 72.50 802 ILE A N 1
ATOM 6153 C CA . ILE A 1 802 ? 21.633 19.635 -40.885 1.00 72.50 802 ILE A CA 1
ATOM 6154 C C . ILE A 1 802 ? 21.368 18.138 -41.094 1.00 72.50 802 ILE A C 1
ATOM 6156 O O . ILE A 1 802 ? 22.300 17.335 -41.118 1.00 72.50 802 ILE A O 1
ATOM 6160 N N . VAL A 1 803 ? 20.100 17.765 -41.295 1.00 73.00 803 VAL A N 1
ATOM 6161 C CA . VAL A 1 803 ? 19.658 16.376 -41.492 1.00 73.00 803 VAL A CA 1
ATOM 6162 C C . VAL A 1 803 ? 20.251 15.789 -42.781 1.00 73.00 803 VAL A C 1
ATOM 6164 O O . VAL A 1 803 ? 20.734 14.661 -42.776 1.00 73.00 803 VAL A O 1
ATOM 6167 N N . CYS A 1 804 ? 20.284 16.557 -43.873 1.00 73.06 804 CYS A N 1
ATOM 6168 C CA . CYS A 1 804 ? 20.703 16.091 -45.200 1.00 73.06 804 CYS A CA 1
ATOM 6169 C C . CYS A 1 804 ? 22.182 16.380 -45.546 1.00 73.06 804 CYS A C 1
ATOM 6171 O O . CYS A 1 804 ? 22.582 16.180 -46.696 1.00 73.06 804 CYS A O 1
ATOM 6173 N N . HIS A 1 805 ? 23.018 16.847 -44.603 1.00 61.25 805 HIS A N 1
ATOM 6174 C CA . HIS A 1 805 ? 24.348 17.438 -44.874 1.00 61.25 805 HIS A CA 1
ATOM 6175 C C . HIS A 1 805 ? 25.432 16.492 -45.443 1.00 61.25 805 HIS A C 1
ATOM 6177 O O . HIS A 1 805 ? 26.599 16.870 -45.541 1.00 61.25 805 HIS A O 1
ATOM 6183 N N . LYS A 1 806 ? 25.074 15.274 -45.876 1.00 49.62 806 LYS A N 1
ATOM 6184 C CA . LYS A 1 806 ? 25.969 14.344 -46.591 1.00 49.62 806 LYS A CA 1
ATOM 6185 C C . LYS A 1 806 ? 25.695 14.172 -48.089 1.00 49.62 806 LYS A C 1
ATOM 6187 O O . LYS A 1 806 ? 26.490 13.513 -48.753 1.00 49.62 806 LYS A O 1
ATOM 6192 N N . MET A 1 807 ? 24.674 14.811 -48.663 1.00 40.97 807 MET A N 1
ATOM 6193 C CA . MET A 1 807 ? 24.355 14.639 -50.092 1.00 40.97 807 MET A CA 1
ATOM 6194 C C . MET A 1 807 ? 25.324 15.319 -51.084 1.00 40.97 807 MET A C 1
ATOM 6196 O O . MET A 1 807 ? 25.206 15.087 -52.281 1.00 40.97 807 MET A O 1
ATOM 6200 N N . SER A 1 808 ? 26.308 16.113 -50.642 1.00 38.72 808 SER A N 1
ATOM 6201 C CA . SER A 1 808 ? 27.168 16.906 -51.547 1.00 38.72 808 SER A CA 1
ATOM 6202 C C . SER A 1 808 ? 28.652 16.502 -51.615 1.00 38.72 808 SER A C 1
ATOM 6204 O O . SER A 1 808 ? 29.436 17.216 -52.234 1.00 38.72 808 SER A O 1
ATOM 6206 N N . LYS A 1 809 ? 29.073 15.366 -51.029 1.00 35.94 809 LYS A N 1
ATOM 6207 C CA . LYS A 1 809 ? 30.500 14.945 -51.013 1.00 35.94 809 LYS A CA 1
ATOM 6208 C C . LYS A 1 809 ? 30.826 13.587 -51.658 1.00 35.94 809 LYS A C 1
ATOM 6210 O O . LYS A 1 809 ? 31.951 13.115 -51.531 1.00 35.94 809 LYS A O 1
ATOM 6215 N N . SER A 1 810 ? 29.904 12.974 -52.400 1.00 29.55 810 SER A N 1
ATOM 6216 C CA . SER A 1 810 ? 30.198 11.774 -53.200 1.00 29.55 810 SER A CA 1
ATOM 6217 C C . SER A 1 810 ? 29.416 11.810 -54.511 1.00 29.55 810 SER A C 1
ATOM 6219 O O . SER A 1 810 ? 28.322 11.273 -54.627 1.00 29.55 810 SER A O 1
ATOM 6221 N N . GLY A 1 811 ? 29.964 12.526 -55.489 1.00 30.83 811 GLY A N 1
ATOM 6222 C CA . GLY A 1 811 ? 29.487 12.529 -56.864 1.00 30.83 811 GLY A CA 1
ATOM 6223 C C . GLY A 1 811 ? 30.677 12.268 -57.765 1.00 30.83 811 GLY A C 1
ATOM 6224 O O . GLY A 1 811 ? 31.494 13.159 -57.975 1.00 30.83 811 GLY A O 1
ATOM 6225 N N . ILE A 1 812 ? 30.789 11.033 -58.249 1.00 29.77 812 ILE A N 1
ATOM 6226 C CA . ILE A 1 812 ? 31.619 10.689 -59.403 1.00 29.77 812 ILE A CA 1
ATOM 6227 C C . ILE A 1 812 ? 31.167 11.621 -60.541 1.00 29.77 812 ILE A C 1
ATOM 6229 O O . ILE A 1 812 ? 29.996 11.544 -60.926 1.00 29.77 812 ILE A O 1
ATOM 6233 N N . PRO A 1 813 ? 32.014 12.530 -61.057 1.00 37.88 813 PRO A N 1
ATOM 6234 C CA . PRO A 1 813 ? 31.634 13.326 -62.213 1.00 37.88 813 PRO A CA 1
ATOM 6235 C C . PRO A 1 813 ? 31.586 12.397 -63.437 1.00 37.88 813 PRO A C 1
ATOM 6237 O O . PRO A 1 813 ? 32.418 11.489 -63.549 1.00 37.88 813 PRO A O 1
ATOM 6240 N N . PRO A 1 814 ? 30.617 12.568 -64.350 1.00 36.47 814 PRO A N 1
ATOM 6241 C CA . PRO A 1 814 ? 30.500 11.695 -65.500 1.00 36.47 814 PRO A CA 1
ATOM 6242 C C . PRO A 1 814 ? 31.696 11.904 -66.432 1.00 36.47 814 PRO A C 1
ATOM 6244 O O . PRO A 1 814 ? 32.099 13.023 -66.742 1.00 36.47 814 PRO A O 1
ATOM 6247 N N . VAL A 1 815 ? 32.250 10.773 -66.855 1.00 30.89 815 VAL A N 1
ATOM 6248 C CA . VAL A 1 815 ? 33.266 10.602 -67.891 1.00 30.89 815 VAL A CA 1
ATOM 6249 C C . VAL A 1 815 ? 32.925 11.445 -69.124 1.00 30.89 815 VAL A C 1
ATOM 6251 O O . VAL A 1 815 ? 31.894 11.221 -69.751 1.00 30.89 815 VAL A O 1
ATOM 6254 N N . SER A 1 816 ? 33.802 12.375 -69.512 1.00 32.44 816 SER A N 1
ATOM 6255 C CA . SER A 1 816 ? 34.467 12.367 -70.827 1.00 32.44 816 SER A CA 1
ATOM 6256 C C . SER A 1 816 ? 35.219 13.678 -71.128 1.00 32.44 816 SER A C 1
ATOM 6258 O O . SER A 1 816 ? 34.715 14.775 -70.914 1.00 32.44 816 SER A O 1
ATOM 6260 N N . SER A 1 817 ? 36.408 13.491 -71.715 1.00 33.38 817 SER A N 1
ATOM 6261 C CA . SER A 1 817 ? 37.091 14.382 -72.675 1.00 33.38 817 SER A CA 1
ATOM 6262 C C . SER A 1 817 ? 38.000 15.511 -72.159 1.00 33.38 817 SER A C 1
ATOM 6264 O O . SER A 1 817 ? 37.559 16.627 -71.934 1.00 33.38 817 SER A O 1
ATOM 6266 N N . GLN A 1 818 ? 39.304 15.189 -72.102 1.00 34.12 818 GLN A N 1
ATOM 6267 C CA . GLN A 1 818 ? 40.423 15.907 -72.758 1.00 34.12 818 GLN A CA 1
ATOM 6268 C C . GLN A 1 818 ? 40.423 17.448 -72.595 1.00 34.12 818 GLN A C 1
ATOM 6270 O O . GLN A 1 818 ? 39.607 18.142 -73.180 1.00 34.12 818 GLN A O 1
ATOM 6275 N N . SER A 1 819 ? 41.401 18.107 -71.968 1.00 34.25 819 SER A N 1
ATOM 6276 C CA . SER A 1 819 ? 42.801 18.110 -72.403 1.00 34.25 819 SER A CA 1
ATOM 6277 C C . SER A 1 819 ? 43.620 19.138 -71.583 1.00 34.25 819 SER A C 1
ATOM 6279 O O . SER A 1 819 ? 43.223 20.285 -71.442 1.00 34.25 819 SER A O 1
ATOM 6281 N N . THR A 1 820 ? 44.757 18.667 -71.057 1.00 32.69 820 THR A N 1
ATOM 6282 C CA . THR A 1 820 ? 46.090 19.305 -70.927 1.00 32.69 820 THR A CA 1
ATOM 6283 C C . THR A 1 820 ? 46.348 20.720 -70.365 1.00 32.69 820 THR A C 1
ATOM 6285 O O . THR A 1 820 ? 45.849 21.726 -70.856 1.00 32.69 820 THR A O 1
ATOM 6288 N N . SER A 1 821 ? 47.406 20.726 -69.523 1.00 35.94 821 SER A N 1
ATOM 6289 C CA . SER A 1 821 ? 48.457 21.749 -69.264 1.00 35.94 821 SER A CA 1
ATOM 6290 C C . SER A 1 821 ? 48.098 22.997 -68.439 1.00 35.94 821 SER A C 1
ATOM 6292 O O . SER A 1 821 ? 47.080 23.614 -68.690 1.00 35.94 821 SER A O 1
ATOM 6294 N N . SER A 1 822 ? 48.902 23.541 -67.513 1.00 34.81 822 SER A N 1
ATOM 6295 C CA . SER A 1 822 ? 50.113 23.178 -66.737 1.00 34.81 822 SER A CA 1
ATOM 6296 C C . SER A 1 822 ? 50.575 24.468 -66.021 1.00 34.81 822 SER A C 1
ATOM 6298 O O . SER A 1 822 ? 50.524 25.513 -66.663 1.00 34.81 822 SER A O 1
ATOM 6300 N N . SER A 1 823 ? 51.127 24.361 -64.793 1.00 35.28 823 SER A N 1
ATOM 6301 C CA . SER A 1 823 ? 52.074 25.302 -64.112 1.00 35.28 823 SER A CA 1
ATOM 6302 C C . SER A 1 823 ? 51.600 26.750 -63.831 1.00 35.28 823 SER A C 1
ATOM 6304 O O . SER A 1 823 ? 50.921 27.345 -64.645 1.00 35.28 823 SER A O 1
ATOM 6306 N N . SER A 1 824 ? 51.933 27.461 -62.747 1.00 36.34 824 SER A N 1
ATOM 6307 C CA . SER A 1 824 ? 52.866 27.287 -61.623 1.00 36.34 824 SER A CA 1
ATOM 6308 C C . SER A 1 824 ? 52.693 28.462 -60.637 1.00 36.34 824 SER A C 1
ATOM 6310 O O . SER A 1 824 ? 52.515 29.593 -61.069 1.00 36.34 824 SER A O 1
ATOM 6312 N N . MET A 1 825 ? 52.828 28.155 -59.340 1.00 33.50 825 MET A N 1
ATOM 6313 C CA . MET A 1 825 ? 53.430 28.929 -58.233 1.00 33.50 825 MET A CA 1
ATOM 6314 C C . MET A 1 825 ? 53.194 30.450 -58.095 1.00 33.50 825 MET A C 1
ATOM 6316 O O . MET A 1 825 ? 53.728 31.235 -58.868 1.00 33.50 825 MET A O 1
ATOM 6320 N N . SER A 1 826 ? 52.590 30.858 -56.965 1.00 31.52 826 SER A N 1
ATOM 6321 C CA . SER A 1 826 ? 53.207 31.642 -55.858 1.00 31.52 826 SER A CA 1
ATOM 6322 C C . SER A 1 826 ? 52.205 32.581 -55.151 1.00 31.52 826 SER A C 1
ATOM 6324 O O . SER A 1 826 ? 51.472 33.310 -55.807 1.00 31.52 826 SER A O 1
ATOM 6326 N N . GLY A 1 827 ? 52.191 32.569 -53.806 1.00 34.25 827 GLY A N 1
ATOM 6327 C CA . GLY A 1 827 ? 51.504 33.581 -52.981 1.00 34.25 827 GLY A CA 1
ATOM 6328 C C . GLY A 1 827 ? 50.758 33.061 -51.740 1.00 34.25 827 GLY A C 1
ATOM 6329 O O . GLY A 1 827 ? 49.578 32.753 -51.814 1.00 34.25 827 GLY A O 1
ATOM 6330 N N . SER A 1 828 ? 51.457 33.000 -50.602 1.00 29.28 828 SER A N 1
ATOM 6331 C CA . SER A 1 828 ? 50.970 32.937 -49.201 1.00 29.28 828 SER A CA 1
ATOM 6332 C C . SER A 1 828 ? 49.858 33.968 -48.884 1.00 29.28 828 SER A C 1
ATOM 6334 O O . SER A 1 828 ? 49.882 35.032 -49.487 1.00 29.28 828 SER A O 1
ATOM 6336 N N . SER A 1 829 ? 48.920 33.813 -47.936 1.00 29.92 829 SER A N 1
ATOM 6337 C CA . SER A 1 829 ? 49.051 33.373 -46.538 1.00 29.92 829 SER A CA 1
ATOM 6338 C C . SER A 1 829 ? 47.707 32.944 -45.896 1.00 29.92 829 SER A C 1
ATOM 6340 O O . SER A 1 829 ? 46.625 33.314 -46.337 1.00 29.92 829 SER A O 1
ATOM 6342 N N . LEU A 1 830 ? 47.861 32.149 -44.832 1.00 27.09 830 LEU A N 1
ATOM 6343 C CA . LEU A 1 830 ? 46.949 31.683 -43.778 1.00 27.09 830 LEU A CA 1
ATOM 6344 C C . LEU A 1 830 ? 45.620 32.437 -43.540 1.00 27.09 830 LEU A C 1
ATOM 6346 O O . LEU A 1 830 ? 45.625 33.642 -43.307 1.00 27.09 830 LEU A O 1
ATOM 6350 N N . GLY A 1 831 ? 44.533 31.667 -43.363 1.00 28.45 831 GLY A N 1
ATOM 6351 C CA . GLY A 1 831 ? 43.360 32.094 -42.584 1.00 28.45 831 GLY A CA 1
ATOM 6352 C C . GLY A 1 831 ? 42.008 31.507 -43.007 1.00 28.45 831 GLY A C 1
ATOM 6353 O O . GLY A 1 831 ? 41.081 32.264 -43.262 1.00 28.45 831 GLY A O 1
ATOM 6354 N N . THR A 1 832 ? 41.855 30.184 -43.117 1.00 27.91 832 THR A N 1
ATOM 6355 C CA . THR A 1 832 ? 40.523 29.556 -43.292 1.00 27.91 832 THR A CA 1
ATOM 6356 C C . THR A 1 832 ? 40.416 28.334 -42.382 1.00 27.91 832 THR A C 1
ATOM 6358 O O . THR A 1 832 ? 40.326 27.191 -42.822 1.00 27.91 832 THR A O 1
ATOM 6361 N N . GLN A 1 833 ? 40.532 28.598 -41.082 1.00 24.58 833 GLN A N 1
ATOM 6362 C CA . GLN A 1 833 ? 40.075 27.710 -40.018 1.00 24.58 833 GLN A CA 1
ATOM 6363 C C . GLN A 1 833 ? 38.714 28.239 -39.537 1.00 24.58 833 GLN A C 1
ATOM 6365 O O . GLN A 1 833 ? 38.544 29.449 -39.426 1.00 24.58 833 GLN A O 1
ATOM 6370 N N . ASP A 1 834 ? 37.794 27.312 -39.261 1.00 26.56 834 ASP A N 1
ATOM 6371 C CA . ASP A 1 834 ? 36.551 27.482 -38.488 1.00 26.56 834 ASP A CA 1
ATOM 6372 C C . ASP A 1 834 ? 35.275 27.970 -39.205 1.00 26.56 834 ASP A C 1
ATOM 6374 O O . ASP A 1 834 ? 34.701 28.987 -38.847 1.00 26.56 834 ASP A O 1
ATOM 6378 N N . ASP A 1 835 ? 34.731 27.160 -40.124 1.00 28.98 835 ASP A N 1
ATOM 6379 C CA . ASP A 1 835 ? 33.302 27.231 -40.524 1.00 28.98 835 ASP A CA 1
ATOM 6380 C C . ASP A 1 835 ? 32.559 25.891 -40.299 1.00 28.98 835 ASP A C 1
ATOM 6382 O O . ASP A 1 835 ? 31.539 25.570 -40.912 1.00 28.98 835 ASP A O 1
ATOM 6386 N N . VAL A 1 836 ? 33.086 25.052 -39.402 1.00 26.67 836 VAL A N 1
ATOM 6387 C CA . VAL A 1 836 ? 32.605 23.687 -39.143 1.00 26.67 836 VAL A CA 1
ATOM 6388 C C . VAL A 1 836 ? 32.010 23.623 -37.736 1.00 26.67 836 VAL A C 1
ATOM 6390 O O . VAL A 1 836 ? 32.713 23.168 -36.843 1.00 26.67 836 VAL A O 1
ATOM 6393 N N . SER A 1 837 ? 30.774 24.117 -37.513 1.00 34.09 837 SER A N 1
ATOM 6394 C CA . SER A 1 837 ? 29.847 23.698 -36.412 1.00 34.09 837 SER A CA 1
ATOM 6395 C C . SER A 1 837 ? 28.742 24.695 -35.989 1.00 34.09 837 SER A C 1
ATOM 6397 O O . SER A 1 837 ? 28.018 24.392 -35.043 1.00 34.09 837 SER A O 1
ATOM 6399 N N . GLN A 1 838 ? 28.518 25.844 -36.642 1.00 44.00 838 GLN A N 1
ATOM 6400 C CA . GLN A 1 838 ? 27.456 26.757 -36.173 1.00 44.00 838 GLN A CA 1
ATOM 6401 C C . GLN A 1 838 ? 26.039 26.268 -36.543 1.00 44.00 838 GLN A C 1
ATOM 6403 O O . GLN A 1 838 ? 25.603 26.343 -37.694 1.00 44.00 838 GLN A O 1
ATOM 6408 N N . GLY A 1 839 ? 25.314 25.745 -35.548 1.00 54.16 839 GLY A N 1
ATOM 6409 C CA . GLY A 1 839 ? 23.893 25.401 -35.645 1.00 54.16 839 GLY A CA 1
ATOM 6410 C C . GLY A 1 839 ? 22.998 26.623 -35.921 1.00 54.16 839 GLY A C 1
ATOM 6411 O O . GLY A 1 839 ? 23.443 27.766 -35.822 1.00 54.16 839 GLY A O 1
ATOM 6412 N N . PRO A 1 840 ? 21.723 26.426 -36.302 1.00 57.84 840 PRO A N 1
ATOM 6413 C CA . PRO A 1 840 ? 20.807 27.530 -36.566 1.00 57.84 840 PRO A CA 1
ATOM 6414 C C . PRO A 1 840 ? 20.681 28.426 -35.319 1.00 57.84 840 PRO A C 1
ATOM 6416 O O . PRO A 1 840 ? 20.445 27.884 -34.239 1.00 57.84 840 PRO A O 1
ATOM 6419 N N . PRO A 1 841 ? 20.769 29.769 -35.447 1.00 64.12 841 PRO A N 1
ATOM 6420 C CA . PRO A 1 841 ? 20.544 30.711 -34.347 1.00 64.12 841 PRO A CA 1
ATOM 6421 C C . PRO A 1 841 ? 19.039 30.808 -34.060 1.00 64.12 841 PRO A C 1
ATOM 6423 O O . PRO A 1 841 ? 18.404 31.826 -34.316 1.00 64.12 841 PRO A O 1
ATOM 6426 N N . ALA A 1 842 ? 18.453 29.689 -33.655 1.00 79.12 842 ALA A N 1
ATOM 6427 C CA . ALA A 1 842 ? 17.057 29.545 -33.286 1.00 79.12 842 ALA A CA 1
ATOM 6428 C C . ALA A 1 842 ? 16.975 29.288 -31.780 1.00 79.12 842 ALA A C 1
ATOM 6430 O O . ALA A 1 842 ? 17.923 28.811 -31.163 1.00 79.12 842 ALA A O 1
ATOM 6431 N N . THR A 1 843 ? 15.843 29.622 -31.187 1.00 88.56 843 THR A N 1
ATOM 6432 C CA . THR A 1 843 ? 15.506 29.216 -29.821 1.00 88.56 843 THR A CA 1
ATOM 6433 C C . THR A 1 843 ? 15.015 27.768 -29.821 1.00 88.56 843 THR A C 1
ATOM 6435 O O . THR A 1 843 ? 14.564 27.257 -30.853 1.00 88.56 843 THR A O 1
ATOM 6438 N N . ALA A 1 844 ? 15.058 27.080 -28.679 1.00 90.19 844 ALA A N 1
ATOM 6439 C CA . ALA A 1 844 ? 14.627 25.683 -28.639 1.00 90.19 844 ALA A CA 1
ATOM 6440 C C . ALA A 1 844 ? 13.145 25.528 -29.032 1.00 90.19 844 ALA A C 1
ATOM 6442 O O . ALA A 1 844 ? 12.797 24.595 -29.756 1.00 90.19 844 ALA A O 1
ATOM 6443 N N . TRP A 1 845 ? 12.284 26.482 -28.650 1.00 92.56 845 TRP A N 1
ATOM 6444 C CA . TRP A 1 845 ? 10.875 26.500 -29.060 1.00 92.56 845 TRP A CA 1
ATOM 6445 C C . TRP A 1 845 ? 10.688 26.600 -30.579 1.00 92.56 845 TRP A C 1
ATOM 6447 O O . TRP A 1 845 ? 9.866 25.873 -31.131 1.00 92.56 845 TRP A O 1
ATOM 6457 N N . GLU A 1 846 ? 11.470 27.435 -31.269 1.00 89.62 846 GLU A N 1
ATOM 6458 C CA . GLU A 1 846 ? 11.409 27.555 -32.735 1.00 89.62 846 GLU A CA 1
ATOM 6459 C C . GLU A 1 846 ? 11.853 26.266 -33.436 1.00 89.62 846 GLU A C 1
ATOM 6461 O O . GLU A 1 846 ? 11.285 25.888 -34.463 1.00 89.62 846 GLU A O 1
ATOM 6466 N N . VAL A 1 847 ? 12.850 25.569 -32.877 1.00 89.06 847 VAL A N 1
ATOM 6467 C CA . VAL A 1 847 ? 13.279 24.256 -33.376 1.00 89.06 847 VAL A CA 1
ATOM 6468 C C . VAL A 1 847 ? 12.160 23.229 -33.186 1.00 89.06 847 VAL A C 1
ATOM 6470 O O . VAL A 1 847 ? 11.800 22.556 -34.150 1.00 89.06 847 VAL A O 1
ATOM 6473 N N . LEU A 1 848 ? 11.561 23.135 -31.990 1.00 91.06 848 LEU A N 1
ATOM 6474 C CA . LEU A 1 848 ? 10.460 22.200 -31.714 1.00 91.06 848 LEU A CA 1
ATOM 6475 C C . LEU A 1 848 ? 9.216 22.473 -32.574 1.00 91.06 848 LEU A C 1
ATOM 6477 O O . LEU A 1 848 ? 8.587 21.521 -33.034 1.00 91.06 848 LEU A O 1
ATOM 6481 N N . GLU A 1 849 ? 8.883 23.741 -32.831 1.00 88.56 849 GLU A N 1
ATOM 6482 C CA . GLU A 1 849 ? 7.762 24.145 -33.695 1.00 88.56 849 GLU A CA 1
ATOM 6483 C C . GLU A 1 849 ? 8.009 23.764 -35.170 1.00 88.56 849 GLU A C 1
ATOM 6485 O O . GLU A 1 849 ? 7.065 23.427 -35.890 1.00 88.56 849 GLU A O 1
ATOM 6490 N N . ALA A 1 850 ? 9.275 23.759 -35.614 1.00 89.31 850 ALA A N 1
ATOM 6491 C CA . ALA A 1 850 ? 9.689 23.401 -36.972 1.00 89.31 850 ALA A CA 1
ATOM 6492 C C . ALA A 1 850 ? 9.818 21.883 -37.219 1.00 89.31 850 ALA A C 1
ATOM 6494 O O . ALA A 1 850 ? 9.631 21.435 -38.355 1.00 89.31 850 ALA A O 1
ATOM 6495 N N . VAL A 1 851 ? 10.130 21.085 -36.188 1.00 91.00 851 VAL A N 1
ATOM 6496 C CA . VAL A 1 851 ? 10.397 19.635 -36.301 1.00 91.00 851 VAL A CA 1
ATOM 6497 C C . VAL A 1 851 ? 9.282 18.854 -37.022 1.00 91.00 851 VAL A C 1
ATOM 6499 O O . VAL A 1 851 ? 9.628 18.068 -37.902 1.00 91.00 851 VAL A O 1
ATOM 6502 N N . PRO A 1 852 ? 7.972 19.055 -36.765 1.00 89.31 852 PRO A N 1
ATOM 6503 C CA . PRO A 1 852 ? 6.921 18.302 -37.457 1.00 89.31 852 PRO A CA 1
ATOM 6504 C C . PRO A 1 852 ? 6.951 18.465 -38.988 1.00 89.31 852 PRO A C 1
ATOM 6506 O O . PRO A 1 852 ? 6.784 17.489 -39.715 1.00 89.31 852 PRO A O 1
ATOM 6509 N N . PHE A 1 853 ? 7.254 19.669 -39.488 1.00 88.31 853 PHE A N 1
ATOM 6510 C CA . PHE A 1 853 ? 7.388 19.935 -40.929 1.00 88.31 853 PHE A CA 1
ATOM 6511 C C . PHE A 1 853 ? 8.629 19.261 -41.528 1.00 88.31 853 PHE A C 1
ATOM 6513 O O . PHE A 1 853 ? 8.603 18.774 -42.662 1.00 88.31 853 PHE A O 1
ATOM 6520 N N . VAL A 1 854 ? 9.723 19.214 -40.759 1.00 90.19 854 VAL A N 1
ATOM 6521 C CA . VAL A 1 854 ? 10.936 18.477 -41.136 1.00 90.19 854 VAL A CA 1
ATOM 6522 C C . VAL A 1 854 ? 10.609 16.991 -41.252 1.00 90.19 854 VAL A C 1
ATOM 6524 O O . VAL A 1 854 ? 10.944 16.390 -42.268 1.00 90.19 854 VAL A O 1
ATOM 6527 N N . LEU A 1 855 ? 9.914 16.422 -40.260 1.00 91.12 855 LEU A N 1
ATOM 6528 C CA . LEU A 1 855 ? 9.532 15.009 -40.209 1.00 91.12 855 LEU A CA 1
ATOM 6529 C C . LEU A 1 855 ? 8.658 14.586 -41.388 1.00 91.12 855 LEU A C 1
ATOM 6531 O O . LEU A 1 855 ? 8.961 13.582 -42.031 1.00 91.12 855 LEU A O 1
ATOM 6535 N N . GLU A 1 856 ? 7.627 15.368 -41.707 1.00 89.19 856 GLU A N 1
ATOM 6536 C CA . GLU A 1 856 ? 6.775 15.136 -42.877 1.00 89.19 856 GLU A CA 1
ATOM 6537 C C . GLU A 1 856 ? 7.607 15.091 -44.167 1.00 89.19 856 GLU A C 1
ATOM 6539 O O . GLU A 1 856 ? 7.506 14.154 -44.962 1.00 89.19 856 GLU A O 1
ATOM 6544 N N . THR A 1 857 ? 8.504 16.068 -44.334 1.00 89.62 857 THR A N 1
ATOM 6545 C CA . THR A 1 857 ? 9.348 16.198 -45.528 1.00 89.62 857 THR A CA 1
ATOM 6546 C C . THR A 1 857 ? 10.324 15.031 -45.672 1.00 89.62 857 THR A C 1
ATOM 6548 O O . THR A 1 857 ? 10.460 14.475 -46.763 1.00 89.62 857 THR A O 1
ATOM 6551 N N . VAL A 1 858 ? 11.012 14.638 -44.594 1.00 91.06 858 VAL A N 1
ATOM 6552 C CA . VAL A 1 858 ? 12.030 13.573 -44.647 1.00 91.06 858 VAL A CA 1
ATOM 6553 C C . VAL A 1 858 ? 11.404 12.185 -44.767 1.00 91.06 858 VAL A C 1
ATOM 6555 O O . VAL A 1 858 ? 11.939 11.351 -45.499 1.00 91.06 858 VAL A O 1
ATOM 6558 N N . LEU A 1 859 ? 10.251 11.941 -44.127 1.00 90.62 859 LEU A N 1
ATOM 6559 C CA . LEU A 1 859 ? 9.500 10.698 -44.308 1.00 90.62 859 LEU A CA 1
ATOM 6560 C C . LEU A 1 859 ? 8.959 10.591 -45.736 1.00 90.62 859 LEU A C 1
ATOM 6562 O O . LEU A 1 859 ? 9.117 9.542 -46.359 1.00 90.62 859 LEU A O 1
ATOM 6566 N N . ALA A 1 860 ? 8.394 11.669 -46.294 1.00 90.56 860 ALA A N 1
ATOM 6567 C CA . ALA A 1 860 ? 7.920 11.686 -47.677 1.00 90.56 860 ALA A CA 1
ATOM 6568 C C . ALA A 1 860 ? 9.077 11.488 -48.670 1.00 90.56 860 ALA A C 1
ATOM 6570 O O . ALA A 1 860 ? 8.978 10.679 -49.592 1.00 90.56 860 ALA A O 1
ATOM 6571 N N . ALA A 1 861 ? 10.209 12.169 -48.463 1.00 90.62 861 ALA A N 1
ATOM 6572 C CA . ALA A 1 861 ? 11.401 11.993 -49.288 1.00 90.62 861 ALA A CA 1
ATOM 6573 C C . ALA A 1 861 ? 11.917 10.547 -49.248 1.00 90.62 861 ALA A C 1
ATOM 6575 O O . ALA A 1 861 ? 12.269 10.003 -50.295 1.00 90.62 861 ALA A O 1
ATOM 6576 N N . CYS A 1 862 ? 11.915 9.909 -48.074 1.00 91.19 862 CYS A N 1
ATOM 6577 C CA . CYS A 1 862 ? 12.300 8.509 -47.926 1.00 91.19 862 CYS A CA 1
ATOM 6578 C C . CYS A 1 862 ? 11.294 7.561 -48.602 1.00 91.19 862 CYS A C 1
ATOM 6580 O O . CYS A 1 862 ? 11.695 6.698 -49.380 1.00 91.19 862 CYS A O 1
ATOM 6582 N N . ALA A 1 863 ? 9.988 7.777 -48.412 1.00 89.50 863 ALA A N 1
ATOM 6583 C CA . ALA A 1 863 ? 8.929 6.989 -49.050 1.00 89.50 863 ALA A CA 1
ATOM 6584 C C . ALA A 1 863 ? 8.946 7.077 -50.589 1.00 89.50 863 ALA A C 1
ATOM 6586 O O . ALA A 1 863 ? 8.557 6.127 -51.267 1.00 89.50 863 ALA A O 1
ATOM 6587 N N . HIS A 1 864 ? 9.415 8.199 -51.146 1.00 89.31 864 HIS A N 1
ATOM 6588 C CA . HIS A 1 864 ? 9.598 8.406 -52.586 1.00 89.31 864 HIS A CA 1
ATOM 6589 C C . HIS A 1 864 ? 11.004 8.042 -53.099 1.00 89.31 864 HIS A C 1
ATOM 6591 O O . HIS A 1 864 ? 11.306 8.309 -54.262 1.00 89.31 864 HIS A O 1
ATOM 6597 N N . GLY A 1 865 ? 11.877 7.473 -52.258 1.00 84.31 865 GLY A N 1
ATOM 6598 C CA . GLY A 1 865 ? 13.233 7.059 -52.638 1.00 84.31 865 GLY A CA 1
ATOM 6599 C C . GLY A 1 865 ? 14.211 8.208 -52.918 1.00 84.31 865 GLY A C 1
ATOM 6600 O O . GLY A 1 865 ? 15.279 7.979 -53.474 1.00 84.31 865 GLY A O 1
ATOM 6601 N N . ARG A 1 866 ? 13.868 9.449 -52.545 1.00 87.69 866 ARG A N 1
ATOM 6602 C CA . ARG A 1 866 ? 14.741 10.632 -52.686 1.00 87.69 866 ARG A CA 1
ATOM 6603 C C . ARG A 1 866 ? 15.764 10.756 -51.558 1.00 87.69 866 ARG A C 1
ATOM 6605 O O . ARG A 1 866 ? 16.760 11.449 -51.727 1.00 87.69 866 ARG A O 1
ATOM 6612 N N . LEU A 1 867 ? 15.501 10.124 -50.416 1.00 86.94 867 LEU A N 1
ATOM 6613 C CA . LEU A 1 867 ? 16.374 10.086 -49.244 1.00 86.94 867 LEU A CA 1
ATOM 6614 C C . LEU A 1 867 ? 16.594 8.624 -48.847 1.00 86.94 867 LEU A C 1
ATOM 6616 O O . LEU A 1 867 ? 15.621 7.888 -48.673 1.00 86.94 867 LEU A O 1
ATOM 6620 N N . SER A 1 868 ? 17.852 8.199 -48.699 1.00 88.88 868 SER A N 1
ATOM 6621 C CA . SER A 1 868 ? 18.137 6.844 -48.220 1.00 88.88 868 SER A CA 1
ATOM 6622 C C . SER A 1 868 ? 17.687 6.692 -46.760 1.00 88.88 868 SER A C 1
ATOM 6624 O O . SER A 1 868 ? 17.730 7.645 -45.978 1.00 88.88 868 SER A O 1
ATOM 6626 N N . SER A 1 869 ? 17.270 5.491 -46.365 1.00 88.25 869 SER A N 1
ATOM 6627 C CA . SER A 1 869 ? 16.928 5.164 -44.970 1.00 88.25 869 SER A CA 1
ATOM 6628 C C . SER A 1 869 ? 18.080 5.477 -44.005 1.00 88.25 869 SER A C 1
ATOM 6630 O O . SER A 1 869 ? 17.862 6.026 -42.926 1.00 88.25 869 SER A O 1
ATOM 6632 N N . ARG A 1 870 ? 19.326 5.197 -44.413 1.00 86.81 870 ARG A N 1
ATOM 6633 C CA . ARG A 1 870 ? 20.539 5.498 -43.640 1.00 86.81 870 ARG A CA 1
ATOM 6634 C C . ARG A 1 870 ? 20.714 6.997 -43.408 1.00 86.81 870 ARG A C 1
ATOM 6636 O O . ARG A 1 870 ? 21.048 7.396 -42.289 1.00 86.81 870 ARG A O 1
ATOM 6643 N N . ASP A 1 871 ? 20.497 7.814 -44.435 1.00 87.56 871 ASP A N 1
ATOM 6644 C CA . ASP A 1 871 ? 20.610 9.270 -44.321 1.00 87.56 871 ASP A CA 1
ATOM 6645 C C . ASP A 1 871 ? 19.481 9.844 -43.462 1.00 87.56 871 ASP A C 1
ATOM 6647 O O . ASP A 1 871 ? 19.742 10.707 -42.628 1.00 87.56 871 ASP A O 1
ATOM 6651 N N . LEU A 1 872 ? 18.260 9.306 -43.579 1.00 90.31 872 LEU A N 1
ATOM 6652 C CA . LEU A 1 872 ? 17.140 9.644 -42.697 1.00 90.31 872 LEU A CA 1
ATOM 6653 C C . LEU A 1 872 ? 17.492 9.393 -41.223 1.00 90.31 872 LEU A C 1
ATOM 6655 O O . LEU A 1 872 ? 17.372 10.299 -40.402 1.00 90.31 872 LEU A O 1
ATOM 6659 N N . ILE A 1 873 ? 17.951 8.184 -40.883 1.00 88.25 873 ILE A N 1
ATOM 6660 C CA . ILE A 1 873 ? 18.289 7.814 -39.498 1.00 88.25 873 ILE A CA 1
ATOM 6661 C C . ILE A 1 873 ? 19.449 8.669 -38.978 1.00 88.25 873 ILE A C 1
ATOM 6663 O O . ILE A 1 873 ? 19.383 9.189 -37.866 1.00 88.25 873 ILE A O 1
ATOM 6667 N N . THR A 1 874 ? 20.496 8.856 -39.787 1.00 87.12 874 THR A N 1
ATOM 6668 C CA . THR A 1 874 ? 21.661 9.671 -39.405 1.00 87.12 874 THR A CA 1
ATOM 6669 C C . THR A 1 874 ? 21.267 11.130 -39.188 1.00 87.12 874 THR A C 1
ATOM 6671 O O . THR A 1 874 ? 21.704 11.751 -38.225 1.00 87.12 874 THR A O 1
ATOM 6674 N N . GLY A 1 875 ? 20.415 11.678 -40.052 1.00 87.31 875 GLY A N 1
ATOM 6675 C CA . GLY A 1 875 ? 19.949 13.049 -39.938 1.00 87.31 875 GLY A CA 1
ATOM 6676 C C . GLY A 1 875 ? 19.043 13.274 -38.723 1.00 87.31 875 GLY A C 1
ATOM 6677 O O . GLY A 1 875 ? 19.215 14.268 -38.021 1.00 87.31 875 GLY A O 1
ATOM 6678 N N . LEU A 1 876 ? 18.137 12.338 -38.414 1.00 88.94 876 LEU A N 1
ATOM 6679 C CA . LEU A 1 876 ? 17.328 12.393 -37.187 1.00 88.94 876 LEU A CA 1
ATOM 6680 C C . LEU A 1 876 ? 18.179 12.237 -35.925 1.00 88.94 876 LEU A C 1
ATOM 6682 O O . LEU A 1 876 ? 17.921 12.913 -34.932 1.00 88.94 876 LEU A O 1
ATOM 6686 N N . ARG A 1 877 ? 19.218 11.398 -35.969 1.00 87.00 877 ARG A N 1
ATOM 6687 C CA . ARG A 1 877 ? 20.196 11.300 -34.885 1.00 87.00 877 ARG A CA 1
ATOM 6688 C C . ARG A 1 877 ? 20.928 12.625 -34.678 1.00 87.00 877 ARG A C 1
ATOM 6690 O O . ARG A 1 877 ? 20.984 13.090 -33.552 1.00 87.00 877 ARG A O 1
ATOM 6697 N N . ASN A 1 878 ? 21.409 13.271 -35.741 1.00 84.69 878 ASN A N 1
ATOM 6698 C CA . ASN A 1 878 ? 22.064 14.580 -35.631 1.00 84.69 878 ASN A CA 1
ATOM 6699 C C . ASN A 1 878 ? 21.131 15.642 -35.023 1.00 84.69 878 ASN A C 1
ATOM 6701 O O . ASN A 1 878 ? 21.587 16.513 -34.290 1.00 84.69 878 ASN A O 1
ATOM 6705 N N . LEU A 1 879 ? 19.828 15.577 -35.317 1.00 86.62 879 LEU A N 1
ATOM 6706 C CA . LEU A 1 879 ? 18.825 16.453 -34.709 1.00 86.62 879 LEU A CA 1
ATOM 6707 C C . LEU A 1 879 ? 18.635 16.159 -33.211 1.00 86.62 879 LEU A C 1
ATOM 6709 O O . LEU A 1 879 ? 18.547 17.099 -32.424 1.00 86.62 879 LEU A O 1
ATOM 6713 N N . ALA A 1 880 ? 18.607 14.884 -32.818 1.00 84.50 880 ALA A N 1
ATOM 6714 C CA . ALA A 1 880 ? 18.539 14.475 -31.416 1.00 84.50 880 ALA A CA 1
ATOM 6715 C C . ALA A 1 880 ? 19.814 14.848 -30.637 1.00 84.50 880 ALA A C 1
ATOM 6717 O O . ALA A 1 880 ? 19.711 15.305 -29.505 1.00 84.50 880 ALA A O 1
ATOM 6718 N N . ASP A 1 881 ? 20.991 14.720 -31.254 1.00 81.31 881 ASP A N 1
ATOM 6719 C CA . ASP A 1 881 ? 22.275 15.125 -30.670 1.00 81.31 881 ASP A CA 1
ATOM 6720 C C . ASP A 1 881 ? 22.357 16.664 -30.533 1.00 81.31 881 ASP A C 1
ATOM 6722 O O . ASP A 1 881 ? 22.880 17.178 -29.548 1.00 81.31 881 ASP A O 1
ATOM 6726 N N . PHE A 1 882 ? 21.796 17.415 -31.491 1.00 82.06 882 PHE A N 1
ATOM 6727 C CA . PHE A 1 882 ? 21.738 18.884 -31.462 1.00 82.06 882 PHE A CA 1
ATOM 6728 C C . PHE A 1 882 ? 20.750 19.430 -30.421 1.00 82.06 882 PHE A C 1
ATOM 6730 O O . PHE A 1 882 ? 21.060 20.374 -29.697 1.00 82.06 882 PHE A O 1
ATOM 6737 N N . LEU A 1 883 ? 19.546 18.857 -30.366 1.00 86.31 883 LEU A N 1
ATOM 6738 C CA . LEU A 1 883 ? 18.508 19.212 -29.406 1.00 86.31 883 LEU A CA 1
ATOM 6739 C C . LEU A 1 883 ? 17.798 17.933 -28.939 1.00 86.31 883 LEU A C 1
ATOM 6741 O O . LEU A 1 883 ? 16.832 17.507 -29.585 1.00 86.31 883 LEU A O 1
ATOM 6745 N N . PRO A 1 884 ? 18.200 17.349 -27.797 1.00 86.44 884 PRO A N 1
ATOM 6746 C CA . PRO A 1 884 ? 17.589 16.125 -27.273 1.00 86.44 884 PRO A CA 1
ATOM 6747 C C . PRO A 1 884 ? 16.067 16.223 -27.087 1.00 86.44 884 PRO A C 1
ATOM 6749 O O . PRO A 1 884 ? 15.348 15.256 -27.336 1.00 86.44 884 PRO A O 1
ATOM 6752 N N . ALA A 1 885 ? 15.542 17.410 -26.749 1.00 89.31 885 ALA A N 1
ATOM 6753 C CA . ALA A 1 885 ? 14.100 17.673 -26.659 1.00 89.31 885 ALA A CA 1
ATOM 6754 C C . ALA A 1 885 ? 13.307 17.318 -27.935 1.00 89.31 885 ALA A C 1
ATOM 6756 O O . ALA A 1 885 ? 12.121 16.988 -27.856 1.00 89.31 885 ALA A O 1
ATOM 6757 N N . SER A 1 886 ? 13.944 17.366 -29.112 1.00 89.69 886 SER A N 1
ATOM 6758 C CA . SER A 1 886 ? 13.302 17.070 -30.399 1.00 89.69 886 SER A CA 1
ATOM 6759 C C . SER A 1 886 ? 12.754 15.643 -30.475 1.00 89.69 886 SER A C 1
ATOM 6761 O O . SER A 1 886 ? 11.730 15.422 -31.121 1.00 89.69 886 SER A O 1
ATOM 6763 N N . VAL A 1 887 ? 13.360 14.692 -29.753 1.00 87.75 887 VAL A N 1
ATOM 6764 C CA . VAL A 1 887 ? 12.940 13.284 -29.705 1.00 87.75 887 VAL A CA 1
ATOM 6765 C C . VAL A 1 887 ? 11.487 13.138 -29.267 1.00 87.75 887 VAL A C 1
ATOM 6767 O O . VAL A 1 887 ? 10.757 12.328 -29.836 1.00 87.75 887 VAL A O 1
ATOM 6770 N N . ALA A 1 888 ? 11.025 13.954 -28.317 1.00 87.31 888 ALA A N 1
ATOM 6771 C CA . ALA A 1 888 ? 9.632 13.922 -27.892 1.00 87.31 888 ALA A CA 1
ATOM 6772 C C . ALA A 1 888 ? 8.674 14.297 -29.034 1.00 87.31 888 ALA A C 1
ATOM 6774 O O . ALA A 1 888 ? 7.656 13.637 -29.241 1.00 87.31 888 ALA A O 1
ATOM 6775 N N . VAL A 1 889 ? 9.022 15.314 -29.827 1.00 89.62 889 VAL A N 1
ATOM 6776 C CA . VAL A 1 889 ? 8.221 15.726 -30.989 1.00 89.62 889 VAL A CA 1
ATOM 6777 C C . VAL A 1 889 ? 8.252 14.655 -32.081 1.00 89.62 889 VAL A C 1
ATOM 6779 O O . VAL A 1 889 ? 7.210 14.367 -32.667 1.00 89.62 889 VAL A O 1
ATOM 6782 N N . ILE A 1 890 ? 9.405 14.008 -32.301 1.00 89.38 890 ILE A N 1
ATOM 6783 C CA . ILE A 1 890 ? 9.550 12.866 -33.221 1.00 89.38 890 ILE A CA 1
ATOM 6784 C C . ILE A 1 890 ? 8.617 11.722 -32.820 1.00 89.38 890 ILE A C 1
ATOM 6786 O O . ILE A 1 890 ? 7.832 11.251 -33.643 1.00 89.38 890 ILE A O 1
ATOM 6790 N N . VAL A 1 891 ? 8.660 11.313 -31.550 1.00 86.75 891 VAL A N 1
ATOM 6791 C CA . VAL A 1 891 ? 7.806 10.253 -31.000 1.00 86.75 891 VAL A CA 1
ATOM 6792 C C . VAL A 1 891 ? 6.326 10.603 -31.142 1.00 86.75 891 VAL A C 1
ATOM 6794 O O . VAL A 1 891 ? 5.551 9.778 -31.627 1.00 86.75 891 VAL A O 1
ATOM 6797 N N . SER A 1 892 ? 5.929 11.819 -30.756 1.00 85.75 892 SER A N 1
ATOM 6798 C CA . SER A 1 892 ? 4.533 12.268 -30.821 1.00 85.75 892 SER A CA 1
ATOM 6799 C C . SER A 1 892 ? 4.000 12.281 -32.257 1.00 85.75 892 SER A C 1
ATOM 6801 O O . SER A 1 892 ? 2.948 11.705 -32.542 1.00 85.75 892 SER A O 1
ATOM 6803 N N . TYR A 1 893 ? 4.762 12.868 -33.186 1.00 88.19 893 TYR A N 1
ATOM 6804 C CA . TYR A 1 893 ? 4.381 12.951 -34.593 1.00 88.19 893 TYR A CA 1
ATOM 6805 C C . TYR A 1 893 ? 4.302 11.562 -35.242 1.00 88.19 893 TYR A C 1
ATOM 6807 O O . TYR A 1 893 ? 3.290 11.235 -35.862 1.00 88.19 893 TYR A O 1
ATOM 6815 N N . PHE A 1 894 ? 5.311 10.703 -35.051 1.00 87.88 894 PHE A N 1
ATOM 6816 C CA . PHE A 1 894 ? 5.284 9.339 -35.590 1.00 87.88 894 PHE A CA 1
ATOM 6817 C C . PHE A 1 894 ? 4.129 8.516 -35.016 1.00 87.88 894 PHE A C 1
ATOM 6819 O O . PHE A 1 894 ? 3.434 7.854 -35.785 1.00 87.88 894 PHE A O 1
ATOM 6826 N N . SER A 1 895 ? 3.862 8.607 -33.708 1.00 82.12 895 SER A N 1
ATOM 6827 C CA . SER A 1 895 ? 2.718 7.932 -33.072 1.00 82.12 895 SER A CA 1
ATOM 6828 C C . SER A 1 895 ? 1.389 8.327 -33.726 1.00 82.12 895 SER A C 1
ATOM 6830 O O . SER A 1 895 ? 0.545 7.471 -34.013 1.00 82.12 895 SER A O 1
ATOM 6832 N N . ALA A 1 896 ? 1.216 9.618 -34.023 1.00 81.81 896 ALA A N 1
ATOM 6833 C CA . ALA A 1 896 ? 0.033 10.120 -34.708 1.00 81.81 896 ALA A CA 1
ATOM 6834 C C . ALA A 1 896 ? -0.073 9.585 -36.149 1.00 81.81 896 ALA A C 1
ATOM 6836 O O . ALA A 1 896 ? -1.123 9.074 -36.538 1.00 81.81 896 ALA A O 1
ATOM 6837 N N . GLU A 1 897 ? 1.018 9.621 -36.918 1.00 84.88 897 GLU A N 1
ATOM 6838 C CA . GLU A 1 897 ? 1.072 9.129 -38.304 1.00 84.88 897 GLU A CA 1
ATOM 6839 C C . GLU A 1 897 ? 0.807 7.623 -38.436 1.00 84.88 897 GLU A C 1
ATOM 6841 O O . GLU A 1 897 ? 0.142 7.177 -39.374 1.00 84.88 897 GLU A O 1
ATOM 6846 N N . ILE A 1 898 ? 1.279 6.825 -37.479 1.00 80.12 898 ILE A N 1
ATOM 6847 C CA . ILE A 1 898 ? 1.032 5.377 -37.438 1.00 80.12 898 ILE A CA 1
ATOM 6848 C C . ILE A 1 898 ? -0.445 5.094 -37.233 1.00 80.12 898 ILE A C 1
ATOM 6850 O O . ILE A 1 898 ? -1.023 4.268 -37.936 1.00 80.12 898 ILE A O 1
ATOM 6854 N N . THR A 1 899 ? -1.060 5.816 -36.302 1.00 73.44 899 THR A N 1
ATOM 6855 C CA . THR A 1 899 ? -2.480 5.667 -35.987 1.00 73.44 899 THR A CA 1
ATOM 6856 C C . THR A 1 899 ? -3.363 6.086 -37.168 1.00 73.44 899 THR A C 1
ATOM 6858 O O . THR A 1 899 ? -4.443 5.534 -37.361 1.00 73.44 899 THR A O 1
ATOM 6861 N N . ARG A 1 900 ? -2.896 7.029 -38.000 1.00 77.88 900 ARG A N 1
ATOM 6862 C CA . ARG A 1 900 ? -3.569 7.410 -39.253 1.00 77.88 900 ARG A CA 1
ATOM 6863 C C . ARG A 1 900 ? -3.454 6.351 -40.350 1.00 77.88 900 ARG A C 1
ATOM 6865 O O . ARG A 1 900 ? -4.258 6.366 -41.276 1.00 77.88 900 ARG A O 1
ATOM 6872 N N . GLY A 1 901 ? -2.465 5.458 -40.274 1.00 80.19 901 GLY A N 1
ATOM 6873 C CA . GLY A 1 901 ? -2.285 4.365 -41.232 1.00 80.19 901 GLY A CA 1
ATOM 6874 C C . GLY A 1 901 ? -1.955 4.813 -42.662 1.00 80.19 901 GLY A C 1
ATOM 6875 O O . GLY A 1 901 ? -2.226 4.071 -43.602 1.00 80.19 901 GLY A O 1
ATOM 6876 N N . LEU A 1 902 ? -1.391 6.015 -42.847 1.00 82.00 902 LEU A N 1
ATOM 6877 C CA . LEU A 1 902 ? -1.133 6.601 -44.175 1.00 82.00 902 LEU A CA 1
ATOM 6878 C C . LEU A 1 902 ? 0.117 6.034 -44.865 1.00 82.00 902 LEU A C 1
ATOM 6880 O O . LEU A 1 902 ? 0.218 6.043 -46.093 1.00 82.00 902 LEU A O 1
ATOM 6884 N N . TRP A 1 903 ? 1.083 5.550 -44.086 1.00 86.12 903 TRP A N 1
ATOM 6885 C CA . TRP A 1 903 ? 2.394 5.145 -44.588 1.00 86.12 903 TRP A CA 1
ATOM 6886 C C . TRP A 1 903 ? 2.428 3.666 -44.970 1.00 86.12 903 TRP A C 1
ATOM 6888 O O . TRP A 1 903 ? 2.050 2.797 -44.182 1.00 86.12 903 TRP A O 1
ATOM 6898 N N . LYS A 1 904 ? 2.953 3.366 -46.165 1.00 85.69 904 LYS A N 1
ATOM 6899 C CA . LYS A 1 904 ? 3.184 1.982 -46.599 1.00 85.69 904 LYS A CA 1
ATOM 6900 C C . LYS A 1 904 ? 4.216 1.295 -45.687 1.00 85.69 904 LYS A C 1
ATOM 6902 O O . LYS A 1 904 ? 5.175 1.944 -45.258 1.00 85.69 904 LYS A O 1
ATOM 6907 N N . PRO A 1 905 ? 4.046 -0.005 -45.395 1.00 86.19 905 PRO A N 1
ATOM 6908 C CA . PRO A 1 905 ? 5.033 -0.757 -44.637 1.00 86.19 905 PRO A CA 1
ATOM 6909 C C . PRO A 1 905 ? 6.317 -0.967 -45.454 1.00 86.19 905 PRO A C 1
ATOM 6911 O O . PRO A 1 905 ? 6.269 -1.120 -46.674 1.00 86.19 905 PRO A O 1
ATOM 6914 N N . VAL A 1 906 ? 7.462 -0.976 -44.771 1.00 89.00 906 VAL A N 1
ATOM 6915 C CA . VAL A 1 906 ? 8.795 -1.200 -45.347 1.00 89.00 906 VAL A CA 1
ATOM 6916 C C . VAL A 1 906 ? 9.328 -2.581 -44.981 1.00 89.00 906 VAL A C 1
ATOM 6918 O O . VAL A 1 906 ? 9.013 -3.114 -43.918 1.00 89.00 906 VAL A O 1
ATOM 6921 N N . MET A 1 907 ? 10.145 -3.160 -45.863 1.00 87.62 907 MET A N 1
ATOM 6922 C CA . MET A 1 907 ? 10.733 -4.489 -45.686 1.00 87.62 907 MET A CA 1
ATOM 6923 C C . MET A 1 907 ? 12.045 -4.410 -44.894 1.00 87.62 907 MET A C 1
ATOM 6925 O O . MET A 1 907 ? 12.984 -3.735 -45.307 1.00 87.62 907 MET A O 1
ATOM 6929 N N . LEU A 1 908 ? 12.131 -5.141 -43.781 1.00 86.88 908 LEU A N 1
ATOM 6930 C CA . LEU A 1 908 ? 13.304 -5.199 -42.899 1.00 86.88 908 LEU A CA 1
ATOM 6931 C C . LEU A 1 908 ? 14.311 -6.262 -43.380 1.00 86.88 908 LEU A C 1
ATOM 6933 O O . LEU A 1 908 ? 14.522 -7.306 -42.753 1.00 86.88 908 LEU A O 1
ATOM 6937 N N . ASN A 1 909 ? 14.875 -6.017 -44.562 1.00 86.00 909 ASN A N 1
ATOM 6938 C CA . ASN A 1 909 ? 15.686 -6.960 -45.344 1.00 86.00 909 ASN A CA 1
ATOM 6939 C C . ASN A 1 909 ? 17.186 -6.984 -44.985 1.00 86.00 909 ASN A C 1
ATOM 6941 O O . ASN A 1 909 ? 17.902 -7.863 -45.454 1.00 86.00 909 ASN A O 1
ATOM 6945 N N . GLY A 1 910 ? 17.668 -6.050 -44.164 1.00 83.75 910 GLY A N 1
ATOM 6946 C CA . GLY A 1 910 ? 19.081 -5.905 -43.803 1.00 83.75 910 GLY A CA 1
ATOM 6947 C C . GLY A 1 910 ? 19.893 -5.026 -44.758 1.00 83.75 910 GLY A C 1
ATOM 6948 O O . GLY A 1 910 ? 21.008 -4.653 -44.403 1.00 83.75 910 GLY A O 1
ATOM 6949 N N . THR A 1 911 ? 19.360 -4.675 -45.936 1.00 82.56 911 THR A N 1
ATOM 6950 C CA . THR A 1 911 ? 20.031 -3.791 -46.903 1.00 82.56 911 THR A CA 1
ATOM 6951 C C . THR A 1 911 ? 19.610 -2.343 -46.707 1.00 82.56 911 THR A C 1
ATOM 6953 O O . THR A 1 911 ? 20.453 -1.483 -46.469 1.00 82.56 911 THR A O 1
ATOM 6956 N N . ASP A 1 912 ? 18.303 -2.083 -46.758 1.00 81.69 912 ASP A N 1
ATOM 6957 C CA . ASP A 1 912 ? 17.745 -0.737 -46.616 1.00 81.69 912 ASP A CA 1
ATOM 6958 C C . ASP A 1 912 ? 17.417 -0.455 -45.153 1.00 81.69 912 ASP A C 1
ATOM 6960 O O . ASP A 1 912 ? 17.705 0.613 -44.619 1.00 81.69 912 ASP A O 1
ATOM 6964 N N . TRP A 1 913 ? 16.844 -1.441 -44.476 1.00 88.06 913 TRP A N 1
ATOM 6965 C CA . TRP A 1 913 ? 16.466 -1.368 -43.072 1.00 88.06 913 TRP A CA 1
ATOM 6966 C C . TRP A 1 913 ? 17.126 -2.513 -42.309 1.00 88.06 913 TRP A C 1
ATOM 6968 O O . TRP A 1 913 ? 17.324 -3.579 -42.895 1.00 88.06 913 TRP A O 1
ATOM 6978 N N . PRO A 1 914 ? 17.462 -2.344 -41.019 1.00 87.06 914 PRO A N 1
ATOM 6979 C CA . PRO A 1 914 ? 18.058 -3.418 -40.224 1.00 87.06 914 PRO A CA 1
ATOM 6980 C C . PRO A 1 914 ? 17.154 -4.663 -40.241 1.00 87.06 914 PRO A C 1
ATOM 6982 O O . PRO A 1 914 ? 15.934 -4.532 -40.298 1.00 87.06 914 PRO A O 1
ATOM 6985 N N . SER A 1 915 ? 17.727 -5.873 -40.207 1.00 87.44 915 SER A N 1
ATOM 6986 C CA . SER A 1 915 ? 16.945 -7.122 -40.223 1.00 87.44 915 SER A CA 1
ATOM 6987 C C . SER A 1 915 ? 16.867 -7.770 -38.835 1.00 87.44 915 SER A C 1
ATOM 6989 O O . SER A 1 915 ? 17.914 -8.040 -38.244 1.00 87.44 915 SER A O 1
ATOM 6991 N N . PRO A 1 916 ? 15.667 -8.111 -38.329 1.00 87.31 916 PRO A N 1
ATOM 6992 C CA . PRO A 1 916 ? 15.505 -8.818 -37.061 1.00 87.31 916 PRO A CA 1
ATOM 6993 C C . PRO A 1 916 ? 15.575 -10.348 -37.227 1.00 87.31 916 PRO A C 1
ATOM 6995 O O . PRO A 1 916 ? 15.438 -11.079 -36.248 1.00 87.31 916 PRO A O 1
ATOM 6998 N N . ALA A 1 917 ? 15.780 -10.855 -38.452 1.00 82.81 917 ALA A N 1
ATOM 6999 C CA . ALA A 1 917 ? 15.611 -12.269 -38.805 1.00 82.81 917 ALA A CA 1
ATOM 7000 C C . ALA A 1 917 ? 16.420 -13.246 -37.932 1.00 82.81 917 ALA A C 1
ATOM 7002 O O . ALA A 1 917 ? 15.948 -14.344 -37.658 1.00 82.81 917 ALA A O 1
ATOM 7003 N N . ALA A 1 918 ? 17.603 -12.843 -37.457 1.00 84.00 918 ALA A N 1
ATOM 7004 C CA . ALA A 1 918 ? 18.462 -13.688 -36.625 1.00 84.00 918 ALA A CA 1
ATOM 7005 C C . ALA A 1 918 ? 17.908 -13.952 -35.211 1.00 84.00 918 ALA A C 1
ATOM 7007 O O . ALA A 1 918 ? 18.329 -14.905 -34.563 1.00 84.00 918 ALA A O 1
ATOM 7008 N N . THR A 1 919 ? 17.002 -13.106 -34.715 1.00 86.50 919 THR A N 1
ATOM 7009 C CA . THR A 1 919 ? 16.547 -13.127 -33.311 1.00 86.50 919 THR A CA 1
ATOM 7010 C C . THR A 1 919 ? 15.026 -13.215 -33.191 1.00 86.50 919 THR A C 1
ATOM 7012 O O . THR A 1 919 ? 14.525 -13.617 -32.148 1.00 86.50 919 THR A O 1
ATOM 7015 N N . LEU A 1 920 ? 14.289 -12.917 -34.268 1.00 88.00 920 LEU A N 1
ATOM 7016 C CA . LEU A 1 920 ? 12.827 -12.873 -34.272 1.00 88.00 920 LEU A CA 1
ATOM 7017 C C . LEU A 1 920 ? 12.175 -14.178 -33.799 1.00 88.00 920 LEU A C 1
ATOM 7019 O O . LEU A 1 920 ? 11.349 -14.123 -32.902 1.00 88.00 920 LEU A O 1
ATOM 7023 N N . LEU A 1 921 ? 12.574 -15.338 -34.336 1.00 87.12 921 LEU A N 1
ATOM 7024 C CA . LEU A 1 921 ? 11.979 -16.626 -33.943 1.00 87.12 921 LEU A CA 1
ATOM 7025 C C . LEU A 1 921 ? 12.247 -16.979 -32.473 1.00 87.12 921 LEU A C 1
ATOM 7027 O O . LEU A 1 921 ? 11.387 -17.559 -31.818 1.00 87.12 921 LEU A O 1
ATOM 7031 N N . ALA A 1 922 ? 13.427 -16.622 -31.958 1.00 88.31 922 ALA A N 1
ATOM 7032 C CA . ALA A 1 922 ? 13.760 -16.831 -30.551 1.00 88.31 922 ALA A CA 1
ATOM 7033 C C . ALA A 1 922 ? 12.890 -15.940 -29.655 1.00 88.31 922 ALA A C 1
ATOM 7035 O O . ALA A 1 922 ? 12.277 -16.430 -28.720 1.00 88.31 922 ALA A O 1
ATOM 7036 N N . VAL A 1 923 ? 12.753 -14.657 -30.005 1.00 88.69 923 VAL A N 1
ATOM 7037 C CA . VAL A 1 923 ? 11.901 -13.710 -29.271 1.00 88.69 923 VAL A CA 1
ATOM 7038 C C . VAL A 1 923 ? 10.425 -14.098 -29.343 1.00 88.69 923 VAL A C 1
ATOM 7040 O O . VAL A 1 923 ? 9.744 -14.029 -28.330 1.00 88.69 923 VAL A O 1
ATOM 7043 N N . GLU A 1 924 ? 9.917 -14.537 -30.497 1.00 89.12 924 GLU A N 1
ATOM 7044 C CA . GLU A 1 924 ? 8.540 -15.039 -30.624 1.00 89.12 924 GLU A CA 1
ATOM 7045 C C . GLU A 1 924 ? 8.303 -16.253 -29.714 1.00 89.12 924 GLU A C 1
ATOM 7047 O O . GLU A 1 924 ? 7.328 -16.261 -28.967 1.00 89.12 924 GLU A O 1
ATOM 7052 N N . SER A 1 925 ? 9.223 -17.224 -29.711 1.00 89.31 925 SER A N 1
ATOM 7053 C CA . SER A 1 925 ? 9.157 -18.394 -28.825 1.00 89.31 925 SER A CA 1
ATOM 7054 C C . SER A 1 925 ? 9.211 -18.005 -27.345 1.00 89.31 925 SER A C 1
ATOM 7056 O O . SER A 1 925 ? 8.441 -18.534 -26.547 1.00 89.31 925 SER A O 1
ATOM 7058 N N . ASP A 1 926 ? 10.096 -17.077 -26.975 1.00 89.50 926 ASP A N 1
ATOM 7059 C CA . ASP A 1 926 ? 10.239 -16.604 -25.597 1.00 89.50 926 ASP A CA 1
ATOM 7060 C C . ASP A 1 926 ? 8.974 -15.869 -25.127 1.00 89.50 926 ASP A C 1
ATOM 7062 O O . ASP A 1 926 ? 8.558 -16.040 -23.983 1.00 89.50 926 ASP A O 1
ATOM 7066 N N . ILE A 1 927 ? 8.324 -15.087 -26.003 1.00 88.94 927 ILE A N 1
ATOM 7067 C CA . ILE A 1 927 ? 7.039 -14.432 -25.708 1.00 88.94 927 ILE A CA 1
ATOM 7068 C C . ILE A 1 927 ? 5.927 -15.479 -25.534 1.00 88.94 927 ILE A C 1
ATOM 7070 O O . ILE A 1 927 ? 5.127 -15.374 -24.605 1.00 88.94 927 ILE A O 1
ATOM 7074 N N . GLU A 1 928 ? 5.847 -16.490 -26.403 1.00 89.62 928 GLU A N 1
ATOM 7075 C CA . GLU A 1 928 ? 4.841 -17.556 -26.283 1.00 89.62 928 GLU A CA 1
ATOM 7076 C C . GLU A 1 928 ? 5.012 -18.360 -24.986 1.00 89.62 928 GLU A C 1
ATOM 7078 O O . GLU A 1 928 ? 4.025 -18.668 -24.315 1.00 89.62 928 GLU A O 1
ATOM 7083 N N . GLU A 1 929 ? 6.251 -18.648 -24.586 1.00 89.62 929 GLU A N 1
ATOM 7084 C CA . GLU A 1 929 ? 6.556 -19.334 -23.329 1.00 89.62 929 GLU A CA 1
ATOM 7085 C C . GLU A 1 929 ? 6.249 -18.467 -22.098 1.00 89.62 929 GLU A C 1
ATOM 7087 O O . GLU A 1 929 ? 5.629 -18.943 -21.143 1.00 89.62 929 GLU A O 1
ATOM 7092 N N . ALA A 1 930 ? 6.600 -17.181 -22.150 1.00 87.56 930 ALA A N 1
ATOM 7093 C CA . ALA A 1 930 ? 6.250 -16.176 -21.150 1.00 87.56 930 ALA A CA 1
ATOM 7094 C C . ALA A 1 930 ? 4.729 -16.063 -20.933 1.00 87.56 930 ALA A C 1
ATOM 7096 O O . ALA A 1 930 ? 4.246 -16.021 -19.798 1.00 87.56 930 ALA A O 1
ATOM 7097 N N . LEU A 1 931 ? 3.948 -16.038 -22.015 1.00 91.31 931 LEU A N 1
ATOM 7098 C CA . LEU A 1 931 ? 2.487 -16.031 -21.943 1.00 91.31 931 LEU A CA 1
ATOM 7099 C C . LEU A 1 931 ? 1.944 -17.358 -21.405 1.00 91.31 931 LEU A C 1
ATOM 7101 O O . LEU A 1 931 ? 1.060 -17.356 -20.542 1.00 91.31 931 LEU A O 1
ATOM 7105 N N . ALA A 1 932 ? 2.504 -18.488 -21.844 1.00 92.25 932 ALA A N 1
ATOM 7106 C CA . ALA A 1 932 ? 2.101 -19.810 -21.379 1.00 92.25 932 ALA A CA 1
ATOM 7107 C C . ALA A 1 932 ? 2.353 -19.995 -19.873 1.00 92.25 932 ALA A C 1
ATOM 7109 O O . ALA A 1 932 ? 1.508 -20.573 -19.187 1.00 92.25 932 ALA A O 1
ATOM 7110 N N . SER A 1 933 ? 3.447 -19.451 -19.322 1.00 88.19 933 SER A N 1
ATOM 7111 C CA . SER A 1 933 ? 3.703 -19.480 -17.872 1.00 88.19 933 SER A CA 1
ATOM 7112 C C . SER A 1 933 ? 2.673 -18.672 -17.078 1.00 88.19 933 SER A C 1
ATOM 7114 O O . SER A 1 933 ? 2.340 -19.027 -15.947 1.00 88.19 933 SER A O 1
ATOM 7116 N N . ALA A 1 934 ? 2.123 -17.616 -17.686 1.00 89.50 934 ALA A N 1
ATOM 7117 C CA . ALA A 1 934 ? 1.008 -16.845 -17.149 1.00 89.50 934 ALA A CA 1
ATOM 7118 C C . ALA A 1 934 ? -0.365 -17.490 -17.436 1.00 89.50 934 ALA A C 1
ATOM 7120 O O . ALA A 1 934 ? -1.393 -16.915 -17.079 1.00 89.50 934 ALA A O 1
ATOM 7121 N N . GLY A 1 935 ? -0.422 -18.683 -18.038 1.00 90.88 935 GLY A N 1
ATOM 7122 C CA . GLY A 1 935 ? -1.662 -19.397 -18.362 1.00 90.88 935 GLY A CA 1
ATOM 7123 C C . GLY A 1 935 ? -2.421 -18.827 -19.564 1.00 90.88 935 GLY A C 1
ATOM 7124 O O . GLY A 1 935 ? -3.641 -18.970 -19.631 1.00 90.88 935 GLY A O 1
ATOM 7125 N N . VAL A 1 936 ? -1.719 -18.151 -20.478 1.00 93.19 936 VAL A N 1
ATOM 7126 C CA . VAL A 1 936 ? -2.279 -17.530 -21.682 1.00 93.19 936 VAL A CA 1
ATOM 7127 C C . VAL A 1 936 ? -1.696 -18.199 -22.926 1.00 93.19 936 VAL A C 1
ATOM 7129 O O . VAL A 1 936 ? -0.487 -18.215 -23.130 1.00 93.19 936 VAL A O 1
ATOM 7132 N N . HIS A 1 937 ? -2.562 -18.726 -23.787 1.00 91.44 937 HIS A N 1
ATOM 7133 C CA . HIS A 1 937 ? -2.181 -19.364 -25.044 1.00 91.44 937 HIS A CA 1
ATOM 7134 C C . HIS A 1 937 ? -2.712 -18.554 -26.227 1.00 91.44 937 HIS A C 1
ATOM 7136 O O . HIS A 1 937 ? -3.922 -18.487 -26.462 1.00 91.44 937 HIS A O 1
ATOM 7142 N N . ILE A 1 938 ? -1.789 -17.943 -26.972 1.00 84.88 938 ILE A N 1
ATOM 7143 C CA . ILE A 1 938 ? -2.056 -17.150 -28.175 1.00 84.88 938 ILE A CA 1
ATOM 7144 C C . ILE A 1 938 ? -1.063 -17.597 -29.241 1.00 84.88 938 ILE A C 1
ATOM 7146 O O . ILE A 1 938 ? 0.113 -17.775 -28.949 1.00 84.88 938 ILE A O 1
ATOM 7150 N N . ASN A 1 939 ? -1.532 -17.763 -30.475 1.00 79.06 939 ASN A N 1
ATOM 7151 C CA . ASN A 1 939 ? -0.659 -18.060 -31.603 1.00 79.06 939 ASN A CA 1
ATOM 7152 C C . ASN A 1 939 ? -0.093 -16.749 -32.172 1.00 79.06 939 ASN A C 1
ATOM 7154 O O . ASN A 1 939 ? -0.814 -16.040 -32.878 1.00 79.06 939 ASN A O 1
ATOM 7158 N N . ILE A 1 940 ? 1.162 -16.418 -31.851 1.00 73.50 940 ILE A N 1
ATOM 7159 C CA . ILE A 1 940 ? 1.817 -15.177 -32.301 1.00 73.50 940 ILE A CA 1
ATOM 7160 C C . ILE A 1 940 ? 2.262 -15.293 -33.762 1.00 73.50 940 ILE A C 1
ATOM 7162 O O . ILE A 1 940 ? 2.272 -14.301 -34.497 1.00 73.50 940 ILE A O 1
ATOM 7166 N N . SER A 1 941 ? 2.547 -16.517 -34.215 1.00 64.94 941 SER A N 1
ATOM 7167 C CA . SER A 1 941 ? 3.040 -16.802 -35.558 1.00 64.94 941 SER A CA 1
ATOM 7168 C C . SER A 1 941 ? 2.039 -17.629 -36.379 1.00 64.94 941 SER A C 1
ATOM 7170 O O . SER A 1 941 ? 2.169 -18.847 -36.502 1.00 64.94 941 SER A O 1
ATOM 7172 N N . PRO A 1 942 ? 1.064 -17.004 -37.071 1.00 55.06 942 PRO A N 1
ATOM 7173 C CA . PRO A 1 942 ? 0.186 -17.725 -38.000 1.00 55.06 942 PRO A CA 1
ATOM 7174 C C . PRO A 1 942 ? 0.919 -18.227 -39.267 1.00 55.06 942 PRO A C 1
ATOM 7176 O O . PRO A 1 942 ? 0.279 -18.574 -40.261 1.00 55.06 942 PRO A O 1
ATOM 7179 N N . ARG A 1 943 ? 2.259 -18.201 -39.310 1.00 55.50 943 ARG A N 1
ATOM 7180 C CA . ARG A 1 943 ? 3.024 -18.190 -40.560 1.00 55.50 943 ARG A CA 1
ATOM 7181 C C . ARG A 1 943 ? 3.605 -19.558 -40.925 1.00 55.50 943 ARG A C 1
ATOM 7183 O O . ARG A 1 943 ? 4.563 -20.032 -40.333 1.00 55.50 943 ARG A O 1
ATOM 7190 N N . ILE A 1 944 ? 3.096 -20.114 -42.026 1.00 51.50 944 ILE A N 1
ATOM 7191 C CA . ILE A 1 944 ? 3.581 -21.340 -42.698 1.00 51.50 944 ILE A CA 1
ATOM 7192 C C . ILE A 1 944 ? 4.932 -21.119 -43.443 1.00 51.50 944 ILE A C 1
ATOM 7194 O O . ILE A 1 944 ? 5.562 -22.060 -43.918 1.00 51.50 944 ILE A O 1
ATOM 7198 N N . ARG A 1 945 ? 5.429 -19.876 -43.522 1.00 53.56 945 ARG A N 1
ATOM 7199 C CA . ARG A 1 945 ? 6.774 -19.451 -43.981 1.00 53.56 945 ARG A CA 1
ATOM 7200 C C . ARG A 1 945 ? 6.997 -18.019 -43.483 1.00 53.56 945 ARG A C 1
ATOM 7202 O O . ARG A 1 945 ? 6.011 -17.290 -43.485 1.00 53.56 945 ARG A O 1
ATOM 7209 N N . PRO A 1 946 ? 8.203 -17.554 -43.111 1.00 54.44 946 PRO A N 1
ATOM 7210 C CA . PRO A 1 946 ? 8.383 -16.157 -42.727 1.00 54.44 946 PRO A CA 1
ATOM 7211 C C . PRO A 1 946 ? 8.461 -15.274 -43.992 1.00 54.44 946 PRO A C 1
ATOM 7213 O O . PRO A 1 946 ? 9.496 -15.278 -44.659 1.00 54.44 946 PRO A O 1
ATOM 7216 N N . PRO A 1 947 ? 7.420 -14.503 -44.377 1.00 64.06 947 PRO A N 1
ATOM 7217 C CA . PRO A 1 947 ? 7.642 -13.349 -45.230 1.00 64.06 947 PRO A CA 1
ATOM 7218 C C . PRO A 1 947 ? 8.538 -12.369 -44.466 1.00 64.06 947 PRO A C 1
ATOM 7220 O O . PRO A 1 947 ? 8.455 -12.275 -43.235 1.00 64.06 947 PRO A O 1
ATOM 7223 N N . ILE A 1 948 ? 9.394 -11.657 -45.202 1.00 75.19 948 ILE A N 1
ATOM 7224 C CA . ILE A 1 948 ? 10.301 -10.637 -44.660 1.00 75.19 948 ILE A CA 1
ATOM 7225 C C . ILE A 1 948 ? 9.505 -9.727 -43.708 1.00 75.19 948 ILE A C 1
ATOM 7227 O O . ILE A 1 948 ? 8.436 -9.250 -44.102 1.00 75.19 948 ILE A O 1
ATOM 7231 N N . PRO A 1 949 ? 9.955 -9.525 -42.454 1.00 82.81 949 PRO A N 1
ATOM 7232 C CA . PRO A 1 949 ? 9.213 -8.735 -41.484 1.00 82.81 949 PRO A CA 1
ATOM 7233 C C . PRO A 1 949 ? 9.044 -7.305 -42.000 1.00 82.81 949 PRO A C 1
ATOM 7235 O O . PRO A 1 949 ? 9.972 -6.717 -42.558 1.00 82.81 949 PRO A O 1
ATOM 7238 N N . MET A 1 950 ? 7.837 -6.766 -41.840 1.00 86.19 950 MET A N 1
ATOM 7239 C CA . MET A 1 950 ? 7.487 -5.438 -42.323 1.00 86.19 950 MET A CA 1
ATOM 7240 C C . MET A 1 950 ? 6.948 -4.584 -41.182 1.00 86.19 950 MET A C 1
ATOM 7242 O O . MET A 1 950 ? 6.137 -5.057 -40.387 1.00 86.19 950 MET A O 1
ATOM 7246 N N . LEU A 1 951 ? 7.369 -3.322 -41.130 1.00 87.25 951 LEU A N 1
ATOM 7247 C CA . LEU A 1 951 ? 6.853 -2.314 -40.201 1.00 87.25 951 LEU A CA 1
ATOM 7248 C C . LEU A 1 951 ? 6.405 -1.075 -40.987 1.00 87.25 951 LEU A C 1
ATOM 7250 O O . LEU A 1 951 ? 7.023 -0.760 -42.003 1.00 87.25 951 LEU A O 1
ATOM 7254 N N . PRO A 1 952 ? 5.369 -0.342 -40.546 1.00 88.75 952 PRO A N 1
ATOM 7255 C CA . PRO A 1 952 ? 5.076 0.994 -41.063 1.00 88.75 952 PRO A CA 1
ATOM 7256 C C . PRO A 1 952 ? 6.327 1.879 -41.043 1.00 88.75 952 PRO A C 1
ATOM 7258 O O . PRO A 1 952 ? 7.075 1.842 -40.063 1.00 88.75 952 PRO A O 1
ATOM 7261 N N . LEU A 1 953 ? 6.539 2.686 -42.090 1.00 91.00 953 LEU A N 1
ATOM 7262 C CA . LEU A 1 953 ? 7.737 3.525 -42.225 1.00 91.00 953 LEU A CA 1
ATOM 7263 C C . LEU A 1 953 ? 8.078 4.321 -40.944 1.00 91.00 953 LEU A C 1
ATOM 7265 O O . LEU A 1 953 ? 9.218 4.207 -40.501 1.00 91.00 953 LEU A O 1
ATOM 7269 N N . PRO A 1 954 ? 7.142 5.032 -40.274 1.00 90.12 954 PRO A N 1
ATOM 7270 C CA . PRO A 1 954 ? 7.483 5.775 -39.059 1.00 90.12 954 PRO A CA 1
ATOM 7271 C C . PRO A 1 954 ? 7.974 4.883 -37.907 1.00 90.12 954 PRO A C 1
ATOM 7273 O O . PRO A 1 954 ? 8.877 5.280 -37.175 1.00 90.12 954 PRO A O 1
ATOM 7276 N N . ILE A 1 955 ? 7.442 3.658 -37.768 1.00 88.44 955 ILE A N 1
ATOM 7277 C CA . ILE A 1 955 ? 7.919 2.691 -36.760 1.00 88.44 955 ILE A CA 1
ATOM 7278 C C . ILE A 1 955 ? 9.314 2.207 -37.122 1.00 88.44 955 ILE A C 1
ATOM 7280 O O . ILE A 1 955 ? 10.181 2.181 -36.254 1.00 88.44 955 ILE A O 1
ATOM 7284 N N . ALA A 1 956 ? 9.543 1.851 -38.390 1.00 90.38 956 ALA A N 1
ATOM 7285 C CA . ALA A 1 956 ? 10.852 1.421 -38.871 1.00 90.38 956 ALA A CA 1
ATOM 7286 C C . ALA A 1 956 ? 11.916 2.512 -38.653 1.00 90.38 956 ALA A C 1
ATOM 7288 O O . ALA A 1 956 ? 13.031 2.215 -38.219 1.00 90.38 956 ALA A O 1
ATOM 7289 N N . THR A 1 957 ? 11.559 3.780 -38.868 1.00 90.81 957 THR A N 1
ATOM 7290 C CA . THR A 1 957 ? 12.413 4.933 -38.565 1.00 90.81 957 THR A CA 1
ATOM 7291 C C . THR A 1 957 ? 12.671 5.072 -37.067 1.00 90.81 957 THR A C 1
ATOM 7293 O O . THR A 1 957 ? 13.826 5.221 -36.673 1.00 90.81 957 THR A O 1
ATOM 7296 N N . LEU A 1 958 ? 11.636 4.984 -36.226 1.00 88.06 958 LEU A N 1
ATOM 7297 C CA . LEU A 1 958 ? 11.765 5.152 -34.776 1.00 88.06 958 LEU A CA 1
ATOM 7298 C C . LEU A 1 958 ? 12.600 4.042 -34.127 1.00 88.06 958 LEU A C 1
ATOM 7300 O O . LEU A 1 958 ? 13.495 4.335 -33.337 1.00 88.06 958 LEU A O 1
ATOM 7304 N N . ILE A 1 959 ? 12.364 2.777 -34.494 1.00 87.50 959 ILE A N 1
ATOM 7305 C CA . ILE A 1 959 ? 13.151 1.647 -33.982 1.00 87.50 959 ILE A CA 1
ATOM 7306 C C . ILE A 1 959 ? 14.606 1.755 -34.440 1.00 87.50 959 ILE A C 1
ATOM 7308 O O . ILE A 1 959 ? 15.514 1.569 -33.632 1.00 87.50 959 ILE A O 1
ATOM 7312 N N . SER A 1 960 ? 14.843 2.163 -35.692 1.00 88.62 960 SER A N 1
ATOM 7313 C CA . SER A 1 960 ? 16.196 2.374 -36.218 1.00 88.62 960 SER A CA 1
ATOM 7314 C C . SER A 1 960 ? 16.919 3.539 -35.533 1.00 88.62 960 SER A C 1
ATOM 7316 O O . SER A 1 960 ? 18.123 3.463 -35.289 1.00 88.62 960 SER A O 1
ATOM 7318 N N . LEU A 1 961 ? 16.197 4.602 -35.169 1.00 85.88 961 LEU A N 1
ATOM 7319 C CA . LEU A 1 961 ? 16.727 5.679 -34.334 1.00 85.88 961 LEU A CA 1
ATOM 7320 C C . LEU A 1 961 ? 17.084 5.150 -32.936 1.00 85.88 961 LEU A C 1
ATOM 7322 O O . LEU A 1 961 ? 18.204 5.351 -32.475 1.00 85.88 961 LEU A O 1
ATOM 7326 N N . SER A 1 962 ? 16.189 4.388 -32.299 1.00 82.38 962 SER A N 1
ATOM 7327 C CA . SER A 1 962 ? 16.411 3.864 -30.943 1.00 82.38 962 SER A CA 1
ATOM 7328 C C . SER A 1 962 ? 17.654 2.971 -30.825 1.00 82.38 962 SER A C 1
ATOM 7330 O O . SER A 1 962 ? 18.383 3.057 -29.847 1.00 82.38 962 SER A O 1
ATOM 7332 N N . ILE A 1 963 ? 17.969 2.167 -31.848 1.00 80.88 963 ILE A N 1
ATOM 7333 C CA . ILE A 1 963 ? 19.160 1.298 -31.835 1.00 80.88 963 ILE A CA 1
ATOM 7334 C C . ILE A 1 963 ? 20.458 2.029 -32.229 1.00 80.88 963 ILE A C 1
ATOM 7336 O O . ILE A 1 963 ? 21.549 1.455 -32.098 1.00 80.88 963 ILE A O 1
ATOM 7340 N N . THR A 1 964 ? 20.369 3.261 -32.745 1.00 77.25 964 THR A N 1
ATOM 7341 C CA . THR A 1 964 ? 21.524 4.065 -33.191 1.00 77.25 964 THR A CA 1
ATOM 7342 C C . THR A 1 964 ? 21.911 5.178 -32.223 1.00 77.25 964 THR A C 1
ATOM 7344 O O . THR A 1 964 ? 23.086 5.556 -32.206 1.00 77.25 964 THR A O 1
ATOM 7347 N N . VAL A 1 965 ? 20.977 5.673 -31.410 1.00 69.12 965 VAL A N 1
ATOM 7348 C CA . VAL A 1 965 ? 21.268 6.594 -30.304 1.00 69.12 965 VAL A CA 1
ATOM 7349 C C . VAL A 1 965 ? 22.100 5.857 -29.249 1.00 69.12 965 VAL A C 1
ATOM 7351 O O . VAL A 1 965 ? 21.841 4.694 -28.929 1.00 69.12 965 VAL A O 1
ATOM 7354 N N . LYS A 1 966 ? 23.156 6.502 -28.734 1.00 61.44 966 LYS A N 1
ATOM 7355 C CA . LYS A 1 966 ? 23.930 5.946 -27.618 1.00 61.44 966 LYS A CA 1
ATOM 7356 C C . LYS A 1 966 ? 23.030 5.914 -26.383 1.00 61.44 966 LYS A C 1
ATOM 7358 O O . LYS A 1 966 ? 22.753 6.951 -25.792 1.00 61.44 966 LYS A O 1
ATOM 7363 N N . MET A 1 967 ? 22.597 4.718 -26.000 1.00 53.38 967 MET A N 1
ATOM 7364 C CA . MET A 1 967 ? 21.663 4.517 -24.886 1.00 53.38 967 MET A CA 1
ATOM 7365 C C . MET A 1 967 ? 22.223 4.987 -23.530 1.00 53.38 967 MET A C 1
ATOM 7367 O O . MET A 1 967 ? 21.453 5.243 -22.616 1.00 53.38 967 MET A O 1
ATOM 7371 N N . GLU A 1 968 ? 23.547 5.101 -23.388 1.00 49.66 968 GLU A N 1
ATOM 7372 C CA . GLU A 1 968 ? 24.217 5.325 -22.097 1.00 49.66 968 GLU A CA 1
ATOM 7373 C C . GLU A 1 968 ? 24.241 6.789 -21.633 1.00 49.66 968 GLU A C 1
ATOM 7375 O O . GLU A 1 968 ? 24.294 7.037 -20.433 1.00 49.66 968 GLU A O 1
ATOM 7380 N N . GLU A 1 969 ? 24.188 7.763 -22.545 1.00 50.16 969 GLU A N 1
ATOM 7381 C CA . GLU A 1 969 ? 24.405 9.178 -22.192 1.00 50.16 969 GLU A CA 1
ATOM 7382 C C . GLU A 1 969 ? 23.111 9.884 -21.729 1.00 50.16 969 GLU A C 1
ATOM 7384 O O . GLU A 1 969 ? 23.176 10.932 -21.091 1.00 50.16 969 GLU A O 1
ATOM 7389 N N . PHE A 1 970 ? 21.924 9.305 -21.973 1.00 53.66 970 PHE A N 1
ATOM 7390 C CA . PHE A 1 970 ? 20.642 9.965 -21.691 1.00 53.66 970 PHE A CA 1
ATOM 7391 C C . PHE A 1 970 ? 19.538 8.994 -21.242 1.00 53.66 970 PHE A C 1
ATOM 7393 O O . PHE A 1 970 ? 18.593 8.717 -21.986 1.00 53.66 970 PHE A O 1
ATOM 7400 N N . ASN A 1 971 ? 19.585 8.553 -19.980 1.00 58.44 971 ASN A N 1
ATOM 7401 C CA . ASN A 1 971 ? 18.536 7.723 -19.359 1.00 58.44 971 ASN A CA 1
ATOM 7402 C C . ASN A 1 971 ? 17.102 8.279 -19.563 1.00 58.44 971 ASN A C 1
ATOM 7404 O O . ASN A 1 971 ? 16.134 7.521 -19.606 1.00 58.44 971 ASN A O 1
ATOM 7408 N N . HIS A 1 972 ? 16.940 9.601 -19.709 1.00 62.59 972 HIS A N 1
ATOM 7409 C CA . HIS A 1 972 ? 15.635 10.246 -19.924 1.00 62.59 972 HIS A CA 1
ATOM 7410 C C . HIS A 1 972 ? 15.095 10.083 -21.351 1.00 62.59 972 HIS A C 1
ATOM 7412 O O . HIS A 1 972 ? 13.881 9.974 -21.526 1.00 62.59 972 HIS A O 1
ATOM 7418 N N . LEU A 1 973 ? 15.973 10.061 -22.363 1.00 66.81 973 LEU A N 1
ATOM 7419 C CA . LEU A 1 973 ? 15.569 9.892 -23.763 1.00 66.81 973 LEU A CA 1
ATOM 7420 C C . LEU A 1 973 ? 14.989 8.503 -23.987 1.00 66.81 973 LEU A C 1
ATOM 7422 O O . LEU A 1 973 ? 13.960 8.364 -24.646 1.00 66.81 973 LEU A O 1
ATOM 7426 N N . GLN A 1 974 ? 15.614 7.494 -23.384 1.00 66.81 974 GLN A N 1
ATOM 7427 C CA . GLN A 1 974 ? 15.153 6.122 -23.481 1.00 66.81 974 GLN A CA 1
ATOM 7428 C C . GLN A 1 974 ? 13.719 5.966 -22.962 1.00 66.81 974 GLN A C 1
ATOM 7430 O O . GLN A 1 974 ? 12.883 5.416 -23.668 1.00 66.81 974 GLN A O 1
ATOM 7435 N N . GLY A 1 975 ? 13.398 6.504 -21.780 1.00 68.31 975 GLY A N 1
ATOM 7436 C CA . GLY A 1 975 ? 12.044 6.392 -21.225 1.00 68.31 975 GLY A CA 1
ATOM 7437 C C . GLY A 1 975 ? 10.955 6.974 -22.140 1.00 68.31 975 GLY A C 1
ATOM 7438 O O . GLY A 1 975 ? 9.830 6.480 -22.151 1.00 68.31 975 GLY A O 1
ATOM 7439 N N . ILE A 1 976 ? 11.287 7.994 -22.939 1.00 75.06 976 ILE A N 1
ATOM 7440 C CA . ILE A 1 976 ? 10.368 8.603 -23.911 1.00 75.06 976 ILE A CA 1
ATOM 7441 C C . ILE A 1 976 ? 10.304 7.792 -25.212 1.00 75.06 976 ILE A C 1
ATOM 7443 O O . ILE A 1 976 ? 9.207 7.561 -25.725 1.00 75.06 976 ILE A O 1
ATOM 7447 N N . ILE A 1 977 ? 11.450 7.352 -25.745 1.00 75.75 977 ILE A N 1
ATOM 7448 C CA . ILE A 1 977 ? 11.514 6.547 -26.976 1.00 75.75 977 ILE A CA 1
ATOM 7449 C C . ILE A 1 977 ? 10.843 5.193 -26.763 1.00 75.75 977 ILE A C 1
ATOM 7451 O O . ILE A 1 977 ? 9.996 4.822 -27.570 1.00 75.75 977 ILE A O 1
ATOM 7455 N N . ASP A 1 978 ? 11.171 4.484 -25.684 1.00 71.94 978 ASP A N 1
ATOM 7456 C CA . ASP A 1 978 ? 10.661 3.141 -25.397 1.00 71.94 978 ASP A CA 1
ATOM 7457 C C . ASP A 1 978 ? 9.135 3.163 -25.284 1.00 71.94 978 ASP A C 1
ATOM 7459 O O . ASP A 1 978 ? 8.445 2.386 -25.948 1.00 71.94 978 ASP A O 1
ATOM 7463 N N . LYS A 1 979 ? 8.596 4.134 -24.534 1.00 71.31 979 LYS A N 1
ATOM 7464 C CA . LYS A 1 979 ? 7.149 4.332 -24.396 1.00 71.31 979 LYS A CA 1
ATOM 7465 C C . LYS A 1 979 ? 6.489 4.702 -25.727 1.00 71.31 979 LYS A C 1
ATOM 7467 O O . LYS A 1 979 ? 5.413 4.197 -26.050 1.00 71.31 979 LYS A O 1
ATOM 7472 N N . GLY A 1 980 ? 7.149 5.552 -26.512 1.00 73.81 980 GLY A N 1
ATOM 7473 C CA . GLY A 1 980 ? 6.721 5.923 -27.854 1.00 73.81 980 GLY A CA 1
ATOM 7474 C C . GLY A 1 980 ? 6.627 4.729 -28.798 1.00 73.81 980 GLY A C 1
ATOM 7475 O O . GLY A 1 980 ? 5.599 4.531 -29.442 1.00 73.81 980 GLY A O 1
ATOM 7476 N N . VAL A 1 981 ? 7.680 3.910 -28.851 1.00 77.25 981 VAL A N 1
ATOM 7477 C CA . VAL A 1 981 ? 7.759 2.699 -29.675 1.00 77.25 981 VAL A CA 1
ATOM 7478 C C . VAL A 1 981 ? 6.707 1.675 -29.246 1.00 77.25 981 VAL A C 1
ATOM 7480 O O . VAL A 1 981 ? 6.026 1.132 -30.112 1.00 77.25 981 VAL A O 1
ATOM 7483 N N . GLU A 1 982 ? 6.522 1.453 -27.942 1.00 72.75 982 GLU A N 1
ATOM 7484 C CA . GLU A 1 982 ? 5.489 0.561 -27.396 1.00 72.75 982 GLU A CA 1
ATOM 7485 C C . GLU A 1 982 ? 4.091 0.969 -27.896 1.00 72.75 982 GLU A C 1
ATOM 7487 O O . GLU A 1 982 ? 3.367 0.147 -28.457 1.00 72.75 982 GLU A O 1
ATOM 7492 N N . ILE A 1 983 ? 3.732 2.252 -27.780 1.00 68.69 983 ILE A N 1
ATOM 7493 C CA . ILE A 1 983 ? 2.421 2.774 -28.213 1.00 68.69 983 ILE A CA 1
ATOM 7494 C C . ILE A 1 983 ? 2.256 2.742 -29.733 1.00 68.69 983 ILE A C 1
ATOM 7496 O O . ILE A 1 983 ? 1.194 2.393 -30.259 1.00 68.69 983 ILE A O 1
ATOM 7500 N N . CYS A 1 984 ? 3.316 3.076 -30.464 1.00 73.50 984 CYS A N 1
ATOM 7501 C CA . CYS A 1 984 ? 3.367 2.936 -31.913 1.00 73.50 984 CYS A CA 1
ATOM 7502 C C . CYS A 1 984 ? 3.073 1.490 -32.331 1.00 73.50 984 CYS A C 1
ATOM 7504 O O . CYS A 1 984 ? 2.291 1.229 -33.248 1.00 73.50 984 CYS A O 1
ATOM 7506 N N . ALA A 1 985 ? 3.666 0.530 -31.629 1.00 74.56 985 ALA A N 1
ATOM 7507 C CA . ALA A 1 985 ? 3.496 -0.874 -31.924 1.00 74.56 985 ALA A CA 1
ATOM 7508 C C . ALA A 1 985 ? 2.081 -1.365 -31.594 1.00 74.56 985 ALA A C 1
ATOM 7510 O O . ALA A 1 985 ? 1.454 -1.994 -32.452 1.00 74.56 985 ALA A O 1
ATOM 7511 N N . THR A 1 986 ? 1.524 -0.995 -30.434 1.00 68.75 986 THR A N 1
ATOM 7512 C CA . THR A 1 986 ? 0.131 -1.314 -30.062 1.00 68.75 986 THR A CA 1
ATOM 7513 C C . THR A 1 986 ? -0.902 -0.657 -30.978 1.00 68.75 986 THR A C 1
ATOM 7515 O O . THR A 1 986 ? -2.027 -1.149 -31.059 1.00 68.75 986 THR A O 1
ATOM 7518 N N . SER A 1 987 ? -0.526 0.377 -31.736 1.00 66.06 987 SER A N 1
ATOM 7519 C CA . SER A 1 987 ? -1.381 1.060 -32.723 1.00 66.06 987 SER A CA 1
ATOM 7520 C C . SER A 1 987 ? -1.226 0.536 -34.165 1.00 66.06 987 SER A C 1
ATOM 7522 O O . SER A 1 987 ? -1.947 0.968 -35.058 1.00 66.06 987 SER A O 1
ATOM 7524 N N . SER A 1 988 ? -0.309 -0.407 -34.422 1.00 70.69 988 SER A N 1
ATOM 7525 C CA . SER A 1 988 ? 0.068 -0.869 -35.779 1.00 70.69 988 SER A CA 1
ATOM 7526 C C . SER A 1 988 ? -0.380 -2.301 -36.110 1.00 70.69 988 SER A C 1
ATOM 7528 O O . SER A 1 988 ? -0.990 -2.977 -35.291 1.00 70.69 988 SER A O 1
ATOM 7530 N N . SER A 1 989 ? -0.107 -2.833 -37.304 1.00 70.06 989 SER A N 1
ATOM 7531 C CA . SER A 1 989 ? -0.414 -4.242 -37.613 1.00 70.06 989 SER A CA 1
ATOM 7532 C C . SER A 1 989 ? 0.356 -5.208 -36.695 1.00 70.06 989 SER A C 1
ATOM 7534 O O . SER A 1 989 ? 1.568 -5.077 -36.543 1.00 70.06 989 SER A O 1
ATOM 7536 N N . TRP A 1 990 ? -0.332 -6.192 -36.106 1.00 69.31 990 TRP A N 1
ATOM 7537 C CA . TRP A 1 990 ? 0.286 -7.218 -35.251 1.00 69.31 990 TRP A CA 1
ATOM 7538 C C . TRP A 1 990 ? 0.832 -8.390 -36.094 1.00 69.31 990 TRP A C 1
ATOM 7540 O O . TRP A 1 990 ? 0.180 -8.740 -37.082 1.00 69.31 990 TRP A O 1
ATOM 7550 N N . PRO A 1 991 ? 1.981 -9.011 -35.741 1.00 71.50 991 PRO A N 1
ATOM 7551 C CA . PRO A 1 991 ? 2.845 -8.733 -34.584 1.00 71.50 991 PRO A CA 1
ATOM 7552 C C . PRO A 1 991 ? 3.995 -7.754 -34.900 1.00 71.50 991 PRO A C 1
ATOM 7554 O O . PRO A 1 991 ? 5.012 -8.128 -35.476 1.00 71.50 991 PRO A O 1
ATOM 7557 N N . SER A 1 992 ? 3.870 -6.490 -34.484 1.00 82.69 992 SER A N 1
ATOM 7558 C CA . SER A 1 992 ? 4.939 -5.478 -34.584 1.00 82.69 992 SER A CA 1
ATOM 7559 C C . SER A 1 992 ? 5.908 -5.515 -33.398 1.00 82.69 992 SER A C 1
ATOM 7561 O O . SER A 1 992 ? 7.101 -5.280 -33.577 1.00 82.69 992 SER A O 1
ATOM 7563 N N . MET A 1 993 ? 5.429 -5.865 -32.198 1.00 85.38 993 MET A N 1
ATOM 7564 C CA . MET A 1 993 ? 6.270 -5.892 -30.995 1.00 85.38 993 MET A CA 1
ATOM 7565 C C . MET A 1 993 ? 7.286 -7.020 -30.971 1.00 85.38 993 MET A C 1
ATOM 7567 O O . MET A 1 993 ? 8.396 -6.782 -30.527 1.00 85.38 993 MET A O 1
ATOM 7571 N N . ALA A 1 994 ? 6.983 -8.198 -31.521 1.00 86.50 994 ALA A N 1
ATOM 7572 C CA . ALA A 1 994 ? 7.993 -9.251 -31.659 1.00 86.50 994 ALA A CA 1
ATOM 7573 C C . ALA A 1 994 ? 9.170 -8.789 -32.545 1.00 86.50 994 ALA A C 1
ATOM 7575 O O . ALA A 1 994 ? 10.333 -9.034 -32.233 1.00 86.50 994 ALA A O 1
ATOM 7576 N N . ILE A 1 995 ? 8.872 -8.031 -33.610 1.00 88.25 995 ILE A N 1
ATOM 7577 C CA . ILE A 1 995 ? 9.870 -7.435 -34.510 1.00 88.25 995 ILE A CA 1
ATOM 7578 C C . ILE A 1 995 ? 10.707 -6.376 -33.773 1.00 88.25 995 ILE A C 1
ATOM 7580 O O . ILE A 1 995 ? 11.933 -6.391 -33.861 1.00 88.25 995 ILE A O 1
ATOM 7584 N N . ILE A 1 996 ? 10.060 -5.471 -33.034 1.00 86.62 996 ILE A N 1
ATOM 7585 C CA . ILE A 1 996 ? 10.722 -4.435 -32.222 1.00 86.62 996 ILE A CA 1
ATOM 7586 C C . ILE A 1 996 ? 11.587 -5.065 -31.125 1.00 86.62 996 ILE A C 1
ATOM 7588 O O . ILE A 1 996 ? 12.757 -4.711 -30.979 1.00 86.62 996 ILE A O 1
ATOM 7592 N N . GLY A 1 997 ? 11.037 -6.039 -30.403 1.00 86.25 997 GLY A N 1
ATOM 7593 C CA . GLY A 1 997 ? 11.725 -6.777 -29.354 1.00 86.25 997 GLY A CA 1
ATOM 7594 C C . GLY A 1 997 ? 12.956 -7.499 -29.884 1.00 86.25 997 GLY A C 1
ATOM 7595 O O . GLY A 1 997 ? 14.012 -7.430 -29.265 1.00 86.25 997 GLY A O 1
ATOM 7596 N N . ALA A 1 998 ? 12.883 -8.085 -31.082 1.00 88.50 998 ALA A N 1
ATOM 7597 C CA . ALA A 1 998 ? 14.041 -8.686 -31.738 1.00 88.50 998 ALA A CA 1
ATOM 7598 C C . ALA A 1 998 ? 15.170 -7.677 -32.014 1.00 88.50 998 ALA A C 1
ATOM 7600 O O . ALA A 1 998 ? 16.340 -8.016 -31.833 1.00 88.50 998 ALA A O 1
ATOM 7601 N N . PHE A 1 999 ? 14.855 -6.431 -32.390 1.00 88.12 999 PHE A N 1
ATOM 7602 C CA . PHE A 1 999 ? 15.874 -5.386 -32.558 1.00 88.12 999 PHE A CA 1
ATOM 7603 C C . PHE A 1 999 ? 16.500 -4.947 -31.235 1.00 88.12 999 PHE A C 1
ATOM 7605 O O . PHE A 1 999 ? 17.724 -4.823 -31.141 1.00 88.12 999 PHE A O 1
ATOM 7612 N N . TRP A 1 1000 ? 15.688 -4.715 -30.204 1.00 85.00 1000 TRP A N 1
ATOM 7613 C CA . TRP A 1 1000 ? 16.211 -4.322 -28.898 1.00 85.00 1000 TRP A CA 1
ATOM 7614 C C . TRP A 1 1000 ? 17.010 -5.445 -28.237 1.00 85.00 1000 TRP A C 1
ATOM 7616 O O . TRP A 1 1000 ? 18.080 -5.170 -27.700 1.00 85.00 1000 TRP A O 1
ATOM 7626 N N . ALA A 1 1001 ? 16.573 -6.702 -28.353 1.00 83.25 1001 ALA A N 1
ATOM 7627 C CA . ALA A 1 1001 ? 17.280 -7.856 -27.797 1.00 83.25 1001 ALA A CA 1
ATOM 7628 C C . ALA A 1 1001 ? 18.643 -8.058 -28.479 1.00 83.25 1001 ALA A C 1
ATOM 7630 O O . ALA A 1 1001 ? 19.627 -8.416 -27.829 1.00 83.25 1001 ALA A O 1
ATOM 7631 N N . GLN A 1 1002 ? 18.745 -7.748 -29.779 1.00 83.38 1002 GLN A N 1
ATOM 7632 C CA . GLN A 1 1002 ? 20.030 -7.701 -30.482 1.00 83.38 1002 GLN A CA 1
ATOM 7633 C C . GLN A 1 1002 ? 20.944 -6.590 -29.965 1.00 83.38 1002 GLN A C 1
ATOM 7635 O O . GLN A 1 1002 ? 22.154 -6.802 -29.848 1.00 83.38 1002 GLN A O 1
ATOM 7640 N N . LYS A 1 1003 ? 20.388 -5.406 -29.683 1.00 79.88 1003 LYS A N 1
ATOM 7641 C CA . LYS A 1 1003 ? 21.167 -4.224 -29.304 1.00 79.88 1003 LYS A CA 1
ATOM 7642 C C . LYS A 1 1003 ? 21.615 -4.251 -27.846 1.00 79.88 1003 LYS A C 1
ATOM 7644 O O . LYS A 1 1003 ? 22.750 -3.883 -27.553 1.00 79.88 1003 LYS A O 1
ATOM 7649 N N . VAL A 1 1004 ? 20.733 -4.668 -26.945 1.00 75.12 1004 VAL A N 1
ATOM 7650 C CA . VAL A 1 1004 ? 20.929 -4.621 -25.497 1.00 75.12 1004 VAL A CA 1
ATOM 7651 C C . VAL A 1 1004 ? 20.532 -5.970 -24.903 1.00 75.12 1004 VAL A C 1
ATOM 7653 O O . VAL A 1 1004 ? 19.509 -6.107 -24.243 1.00 75.12 1004 VAL A O 1
ATOM 7656 N N . ARG A 1 1005 ? 21.376 -6.986 -25.129 1.00 76.75 1005 ARG A N 1
ATOM 7657 C CA . ARG A 1 1005 ? 21.152 -8.374 -24.663 1.00 76.75 1005 ARG A CA 1
ATOM 7658 C C . ARG A 1 1005 ? 20.862 -8.482 -23.171 1.00 76.75 1005 ARG A C 1
ATOM 7660 O O . ARG A 1 1005 ? 20.140 -9.363 -22.733 1.00 76.75 1005 ARG A O 1
ATOM 7667 N N . ARG A 1 1006 ? 21.455 -7.577 -22.402 1.00 71.94 1006 ARG A N 1
ATOM 7668 C CA . ARG A 1 1006 ? 21.309 -7.483 -20.955 1.00 71.94 1006 ARG A CA 1
ATOM 7669 C C . ARG A 1 1006 ? 19.835 -7.217 -20.558 1.00 71.94 1006 ARG A C 1
ATOM 7671 O O . ARG A 1 1006 ? 19.356 -7.729 -19.561 1.00 71.94 1006 ARG A O 1
ATOM 7678 N N . TRP A 1 1007 ? 19.069 -6.534 -21.420 1.00 74.31 1007 TRP A N 1
ATOM 7679 C CA . TRP A 1 1007 ? 17.641 -6.229 -21.230 1.00 74.31 1007 TRP A CA 1
ATOM 7680 C C . TRP A 1 1007 ? 16.682 -7.269 -21.814 1.00 74.31 1007 TRP A C 1
ATOM 7682 O O . TRP A 1 1007 ? 15.500 -6.976 -21.975 1.00 74.31 1007 TRP A O 1
ATOM 7692 N N . HIS A 1 1008 ? 17.157 -8.468 -22.165 1.00 81.25 1008 HIS A N 1
ATOM 7693 C CA . HIS A 1 1008 ? 16.337 -9.473 -22.851 1.00 81.25 1008 HIS A CA 1
ATOM 7694 C C . HIS A 1 1008 ? 15.025 -9.765 -22.113 1.00 81.25 1008 HIS A C 1
ATOM 7696 O O . HIS A 1 1008 ? 13.959 -9.571 -22.686 1.00 81.25 1008 HIS A O 1
ATOM 7702 N N . ASP A 1 1009 ? 15.087 -10.107 -20.827 1.00 78.12 1009 ASP A N 1
ATOM 7703 C CA . ASP A 1 1009 ? 13.904 -10.438 -20.017 1.00 78.12 1009 ASP A CA 1
ATOM 7704 C C . ASP A 1 1009 ? 12.898 -9.274 -19.942 1.00 78.12 1009 ASP A C 1
ATOM 7706 O O . ASP A 1 1009 ? 11.691 -9.469 -20.096 1.00 78.12 1009 ASP A O 1
ATOM 7710 N N . TYR A 1 1010 ? 13.398 -8.040 -19.794 1.00 76.44 1010 TYR A N 1
ATOM 7711 C CA . TYR A 1 1010 ? 12.586 -6.818 -19.839 1.00 76.44 1010 TYR A CA 1
ATOM 7712 C C . TYR A 1 1010 ? 11.856 -6.669 -21.179 1.00 76.44 1010 TYR A C 1
ATOM 7714 O O . TYR A 1 1010 ? 10.669 -6.329 -21.228 1.00 76.44 1010 TYR A O 1
ATOM 7722 N N . ILE A 1 1011 ? 12.568 -6.922 -22.277 1.00 80.31 1011 ILE A N 1
ATOM 7723 C CA . ILE A 1 1011 ? 12.032 -6.810 -23.630 1.00 80.31 1011 ILE A CA 1
ATOM 7724 C C . ILE A 1 1011 ? 10.966 -7.883 -23.857 1.00 80.31 1011 ILE A C 1
ATOM 7726 O O . ILE A 1 1011 ? 9.886 -7.552 -24.349 1.00 80.31 1011 ILE A O 1
ATOM 7730 N N . ILE A 1 1012 ? 11.228 -9.136 -23.468 1.00 85.25 1012 ILE A N 1
ATOM 7731 C CA . ILE A 1 1012 ? 10.258 -10.235 -23.577 1.00 85.25 1012 ILE A CA 1
ATOM 7732 C C . ILE A 1 1012 ? 9.000 -9.923 -22.765 1.00 85.25 1012 ILE A C 1
ATOM 7734 O O . ILE A 1 1012 ? 7.892 -10.034 -23.298 1.00 85.25 1012 ILE A O 1
ATOM 7738 N N . GLN A 1 1013 ? 9.148 -9.454 -21.522 1.00 81.31 1013 GLN A N 1
ATOM 7739 C CA . GLN A 1 1013 ? 8.023 -9.002 -20.704 1.00 81.31 1013 GLN A CA 1
ATOM 7740 C C . GLN A 1 1013 ? 7.215 -7.918 -21.416 1.00 81.31 1013 GLN A C 1
ATOM 7742 O O . GLN A 1 1013 ? 6.022 -8.106 -21.629 1.00 81.31 1013 GLN A O 1
ATOM 7747 N N . SER A 1 1014 ? 7.864 -6.831 -21.840 1.00 79.94 1014 SER A N 1
ATOM 7748 C CA . SER A 1 1014 ? 7.200 -5.692 -22.487 1.00 79.94 1014 SER A CA 1
ATOM 7749 C C . SER A 1 1014 ? 6.469 -6.100 -23.773 1.00 79.94 1014 SER A C 1
ATOM 7751 O O . SER A 1 1014 ? 5.370 -5.625 -24.059 1.00 79.94 1014 SER A O 1
ATOM 7753 N N . CYS A 1 1015 ? 7.045 -7.021 -24.553 1.00 84.94 1015 CYS A N 1
ATOM 7754 C CA . CYS A 1 1015 ? 6.409 -7.548 -25.761 1.00 84.94 1015 CYS A CA 1
ATOM 7755 C C . CYS A 1 1015 ? 5.181 -8.419 -25.444 1.00 84.94 1015 CYS A C 1
ATOM 7757 O O . CYS A 1 1015 ? 4.177 -8.343 -26.165 1.00 84.94 1015 CYS A O 1
ATOM 7759 N N . SER A 1 1016 ? 5.236 -9.191 -24.353 1.00 86.69 1016 SER A N 1
ATOM 7760 C CA . SER A 1 1016 ? 4.162 -10.083 -23.889 1.00 86.69 1016 SER A CA 1
ATOM 7761 C C . SER A 1 1016 ? 2.893 -9.336 -23.466 1.00 86.69 1016 SER A C 1
ATOM 7763 O O . SER A 1 1016 ? 1.822 -9.927 -23.418 1.00 86.69 1016 SER A O 1
ATOM 7765 N N . GLU A 1 1017 ? 2.965 -8.031 -23.202 1.00 83.44 1017 GLU A N 1
ATOM 7766 C CA . GLU A 1 1017 ? 1.808 -7.227 -22.778 1.00 83.44 1017 GLU A CA 1
ATOM 7767 C C . GLU A 1 1017 ? 0.869 -6.844 -23.932 1.00 83.44 1017 GLU A C 1
ATOM 7769 O O . GLU A 1 1017 ? -0.308 -6.522 -23.757 1.00 83.44 1017 GLU A O 1
ATOM 7774 N N . THR A 1 1018 ? 1.380 -6.876 -25.157 1.00 80.69 1018 THR A N 1
ATOM 7775 C CA . THR A 1 1018 ? 0.694 -6.287 -26.311 1.00 80.69 1018 THR A CA 1
ATOM 7776 C C . THR A 1 1018 ? -0.520 -7.056 -26.835 1.00 80.69 1018 THR A C 1
ATOM 7778 O O . THR A 1 1018 ? -1.462 -6.388 -27.284 1.00 80.69 1018 THR A O 1
ATOM 7781 N N . PRO A 1 1019 ? -0.606 -8.401 -26.745 1.00 84.38 1019 PRO A N 1
ATOM 7782 C CA . PRO A 1 1019 ? -1.803 -9.132 -27.163 1.00 84.38 1019 PRO A CA 1
ATOM 7783 C C . PRO A 1 1019 ? -3.074 -8.712 -26.404 1.00 84.38 1019 PRO A C 1
ATOM 7785 O O . PRO A 1 1019 ? -4.164 -8.696 -26.981 1.00 84.38 1019 PRO A O 1
ATOM 7788 N N . PHE A 1 1020 ? -2.944 -8.288 -25.142 1.00 85.69 1020 PHE A N 1
ATOM 7789 C CA . PHE A 1 1020 ? -4.078 -7.906 -24.291 1.00 85.69 1020 PHE A CA 1
ATOM 7790 C C . PHE A 1 1020 ? -4.761 -6.598 -24.704 1.00 85.69 1020 PHE A C 1
ATOM 7792 O O . PHE A 1 1020 ? -5.875 -6.321 -24.264 1.00 85.69 1020 PHE A O 1
ATOM 7799 N N . THR A 1 1021 ? -4.135 -5.811 -25.584 1.00 76.69 1021 THR A N 1
ATOM 7800 C CA . THR A 1 1021 ? -4.738 -4.592 -26.148 1.00 76.69 1021 THR A CA 1
ATOM 7801 C C . THR A 1 1021 ? -5.819 -4.888 -27.194 1.00 76.69 1021 THR A C 1
ATOM 7803 O O . THR A 1 1021 ? -6.573 -3.993 -27.573 1.00 76.69 1021 THR A O 1
ATOM 7806 N N . ARG A 1 1022 ? -5.905 -6.134 -27.688 1.00 75.06 1022 ARG A N 1
ATOM 7807 C CA . ARG A 1 1022 ? -6.758 -6.511 -28.831 1.00 75.06 1022 ARG A CA 1
ATOM 7808 C C . ARG A 1 1022 ? -7.580 -7.769 -28.600 1.00 75.06 1022 ARG A C 1
ATOM 7810 O O . ARG A 1 1022 ? -8.733 -7.815 -29.026 1.00 75.06 1022 ARG A O 1
ATOM 7817 N N . ASP A 1 1023 ? -7.004 -8.785 -27.961 1.00 83.50 1023 ASP A N 1
ATOM 7818 C CA . ASP A 1 1023 ? -7.646 -10.090 -27.813 1.00 83.50 1023 ASP A CA 1
ATOM 7819 C C . ASP A 1 1023 ? -8.387 -10.215 -26.471 1.00 83.50 1023 ASP A C 1
ATOM 7821 O O . ASP A 1 1023 ? -7.790 -10.379 -25.405 1.00 83.50 1023 ASP A O 1
ATOM 7825 N N . LYS A 1 1024 ? -9.725 -10.186 -26.527 1.00 89.00 1024 LYS A N 1
ATOM 7826 C CA . LYS A 1 1024 ? -10.586 -10.395 -25.352 1.00 89.00 1024 LYS A CA 1
ATOM 7827 C C . LYS A 1 1024 ? -10.434 -11.800 -24.752 1.00 89.00 1024 LYS A C 1
ATOM 7829 O O . LYS A 1 1024 ? -10.562 -11.952 -23.539 1.00 89.00 1024 LYS A O 1
ATOM 7834 N N . ASN A 1 1025 ? -10.141 -12.823 -25.559 1.00 92.00 1025 ASN A N 1
ATOM 7835 C CA . ASN A 1 1025 ? -9.923 -14.183 -25.068 1.00 92.00 1025 ASN A CA 1
ATOM 7836 C C . ASN A 1 1025 ? -8.623 -14.275 -24.260 1.00 92.00 1025 ASN A C 1
ATOM 7838 O O . ASN A 1 1025 ? -8.609 -14.885 -23.194 1.00 92.00 1025 ASN A O 1
ATOM 7842 N N . ALA A 1 1026 ? -7.559 -13.605 -24.710 1.00 92.12 1026 ALA A N 1
ATOM 7843 C CA . ALA A 1 1026 ? -6.316 -13.486 -23.949 1.00 92.12 1026 ALA A CA 1
ATOM 7844 C C . ALA A 1 1026 ? -6.545 -12.824 -22.582 1.00 92.12 1026 ALA A C 1
ATOM 7846 O O . ALA A 1 1026 ? -6.090 -13.336 -21.560 1.00 92.12 1026 ALA A O 1
ATOM 7847 N N . VAL A 1 1027 ? -7.312 -11.727 -22.550 1.00 92.88 1027 VAL A N 1
ATOM 7848 C CA . VAL A 1 1027 ? -7.697 -11.044 -21.302 1.00 92.88 1027 VAL A CA 1
ATOM 7849 C C . VAL A 1 1027 ? -8.485 -11.984 -20.380 1.00 92.88 1027 VAL A C 1
ATOM 7851 O O . VAL A 1 1027 ? -8.185 -12.071 -19.191 1.00 92.88 1027 VAL A O 1
ATOM 7854 N N . ALA A 1 1028 ? -9.443 -12.749 -20.913 1.00 94.62 1028 ALA A N 1
ATOM 7855 C CA . ALA A 1 1028 ? -10.216 -13.714 -20.131 1.00 94.62 1028 ALA A CA 1
ATOM 7856 C C . ALA A 1 1028 ? -9.369 -14.879 -19.587 1.00 94.62 1028 ALA A C 1
ATOM 7858 O O . ALA A 1 1028 ? -9.569 -15.300 -18.444 1.00 94.62 1028 ALA A O 1
ATOM 7859 N N . GLN A 1 1029 ? -8.420 -15.396 -20.377 1.00 95.44 1029 GLN A N 1
ATOM 7860 C CA . GLN A 1 1029 ? -7.460 -16.412 -19.931 1.00 95.44 1029 GLN A CA 1
ATOM 7861 C C . GLN A 1 1029 ? -6.583 -15.871 -18.798 1.00 95.44 1029 GLN A C 1
ATOM 7863 O O . GLN A 1 1029 ? -6.462 -16.525 -17.763 1.00 95.44 1029 GLN A O 1
ATOM 7868 N N . LEU A 1 1030 ? -6.062 -14.647 -18.941 1.00 95.44 1030 LEU A N 1
ATOM 7869 C CA . LEU A 1 1030 ? -5.248 -13.996 -17.916 1.00 95.44 1030 LEU A CA 1
ATOM 7870 C C . LEU A 1 1030 ? -6.028 -13.808 -16.610 1.00 95.44 1030 LEU A C 1
ATOM 7872 O O . LEU A 1 1030 ? -5.549 -14.209 -15.552 1.00 95.44 1030 LEU A O 1
ATOM 7876 N N . ILE A 1 1031 ? -7.256 -13.277 -16.679 1.00 95.75 1031 ILE A N 1
ATOM 7877 C CA . ILE A 1 1031 ? -8.126 -13.107 -15.505 1.00 95.75 1031 ILE A CA 1
ATOM 7878 C C . ILE A 1 1031 ? -8.345 -14.457 -14.809 1.00 95.75 1031 ILE A C 1
ATOM 7880 O O . ILE A 1 1031 ? -8.102 -14.581 -13.608 1.00 95.75 1031 ILE A O 1
ATOM 7884 N N . ARG A 1 1032 ? -8.739 -15.504 -15.548 1.00 95.69 1032 ARG A N 1
ATOM 7885 C CA . ARG A 1 1032 ? -8.921 -16.856 -14.983 1.00 95.69 1032 ARG A CA 1
ATOM 7886 C C . ARG A 1 1032 ? -7.635 -17.425 -14.385 1.00 95.69 1032 ARG A C 1
ATOM 7888 O O . ARG A 1 1032 ? -7.695 -18.107 -13.356 1.00 95.69 1032 ARG A O 1
ATOM 7895 N N . SER A 1 1033 ? -6.491 -17.151 -15.005 1.00 94.69 1033 SER A N 1
ATOM 7896 C CA . SER A 1 1033 ? -5.177 -17.568 -14.523 1.00 94.69 1033 SER A CA 1
ATOM 7897 C C . SER A 1 1033 ? -4.815 -16.879 -13.207 1.00 94.69 1033 SER A C 1
ATOM 7899 O O . SER A 1 1033 ? -4.393 -17.556 -12.272 1.00 94.69 1033 SER A O 1
ATOM 7901 N N . CYS A 1 1034 ? -5.105 -15.580 -13.045 1.00 95.19 1034 CYS A N 1
ATOM 7902 C CA . CYS A 1 1034 ? -4.946 -14.877 -11.767 1.00 95.19 1034 CYS A CA 1
ATOM 7903 C C . CYS A 1 1034 ? -5.726 -15.572 -10.638 1.00 95.19 1034 CYS A C 1
ATOM 7905 O O . CYS A 1 1034 ? -5.148 -15.925 -9.607 1.00 95.19 1034 CYS A O 1
ATOM 7907 N N . PHE A 1 1035 ? -7.020 -15.849 -10.842 1.00 93.75 1035 PHE A N 1
ATOM 7908 C CA . PHE A 1 1035 ? -7.830 -16.564 -9.845 1.00 93.75 1035 PHE A CA 1
ATOM 7909 C C . PHE A 1 1035 ? -7.303 -17.979 -9.573 1.00 93.75 1035 PHE A C 1
ATOM 7911 O O . PHE A 1 1035 ? -7.306 -18.424 -8.427 1.00 93.75 1035 PHE A O 1
ATOM 7918 N N . SER A 1 1036 ? -6.833 -18.686 -10.602 1.00 91.75 1036 SER A N 1
ATOM 7919 C CA . SER A 1 1036 ? -6.313 -20.053 -10.463 1.00 91.75 1036 SER A CA 1
ATOM 7920 C C . SER A 1 1036 ? -4.974 -20.108 -9.731 1.00 91.75 1036 SER A C 1
ATOM 7922 O O . SER A 1 1036 ? -4.782 -20.975 -8.884 1.00 91.75 1036 SER A O 1
ATOM 7924 N N . SER A 1 1037 ? -4.079 -19.157 -9.982 1.00 90.44 1037 SER A N 1
ATOM 7925 C CA . SER A 1 1037 ? -2.807 -19.025 -9.269 1.00 90.44 1037 SER A CA 1
ATOM 7926 C C . SER A 1 1037 ? -3.004 -18.623 -7.810 1.00 90.44 1037 SER A C 1
ATOM 7928 O O . SER A 1 1037 ? -2.321 -19.133 -6.922 1.00 90.44 1037 SER A O 1
ATOM 7930 N N . PHE A 1 1038 ? -3.978 -17.755 -7.535 1.00 90.00 1038 PHE A N 1
ATOM 7931 C CA . PHE A 1 1038 ? -4.245 -17.283 -6.181 1.00 90.00 1038 PHE A CA 1
ATOM 7932 C C . PHE A 1 1038 ? -5.015 -18.298 -5.321 1.00 90.00 1038 PHE A C 1
ATOM 7934 O O . PHE A 1 1038 ? -4.652 -18.531 -4.171 1.00 90.00 1038 PHE A O 1
ATOM 7941 N N . LEU A 1 1039 ? -6.058 -18.929 -5.869 1.00 86.56 1039 LEU A N 1
ATOM 7942 C CA . LEU A 1 1039 ? -6.981 -19.790 -5.112 1.00 86.56 1039 LEU A CA 1
ATOM 7943 C C . LEU A 1 1039 ? -6.722 -21.292 -5.305 1.00 86.56 1039 LEU A C 1
ATOM 7945 O O . LEU A 1 1039 ? -7.166 -22.099 -4.483 1.00 86.56 1039 LEU A O 1
ATOM 7949 N N . GLY A 1 1040 ? -6.002 -21.664 -6.365 1.00 85.62 1040 GLY A N 1
ATOM 7950 C CA . GLY A 1 1040 ? -5.883 -23.028 -6.887 1.00 85.62 1040 GLY A CA 1
ATOM 7951 C C . GLY A 1 1040 ? -6.736 -23.239 -8.153 1.00 85.62 1040 GLY A C 1
ATOM 7952 O O . GLY A 1 1040 ? -7.676 -22.476 -8.408 1.00 85.62 1040 GLY A O 1
ATOM 7953 N N . PRO A 1 1041 ? -6.442 -24.251 -8.984 1.00 83.88 1041 PRO A N 1
ATOM 7954 C CA . PRO A 1 1041 ? -7.226 -24.547 -10.180 1.00 83.88 1041 PRO A CA 1
ATOM 7955 C C . PRO A 1 1041 ? -8.619 -25.090 -9.823 1.00 83.88 1041 PRO A C 1
ATOM 7957 O O . PRO A 1 1041 ? -8.824 -25.675 -8.756 1.00 83.88 1041 PRO A O 1
ATOM 7960 N N . LEU A 1 1042 ? -9.578 -24.899 -10.732 1.00 80.94 1042 LEU A N 1
ATOM 7961 C CA . LEU A 1 1042 ? -10.854 -25.615 -10.704 1.00 80.94 1042 LEU A CA 1
ATOM 7962 C C . LEU A 1 1042 ? -10.703 -26.904 -11.514 1.00 80.94 1042 LEU A C 1
ATOM 7964 O O . LEU A 1 1042 ? -10.404 -26.838 -12.703 1.00 80.94 1042 LEU A O 1
ATOM 7968 N N . VAL A 1 1043 ? -10.928 -28.057 -10.888 1.00 74.56 1043 VAL A N 1
ATOM 7969 C CA . VAL A 1 1043 ? -10.952 -29.368 -11.556 1.00 74.56 1043 VAL A CA 1
ATOM 7970 C C . VAL A 1 1043 ? -12.358 -29.935 -11.386 1.00 74.56 1043 VAL A C 1
ATOM 7972 O O . VAL A 1 1043 ? -12.838 -30.049 -10.260 1.00 74.56 1043 VAL A O 1
ATOM 7975 N N . ASP A 1 1044 ? -13.057 -30.206 -12.491 1.00 68.69 1044 ASP A N 1
ATOM 7976 C CA . ASP A 1 1044 ? -14.455 -30.677 -12.509 1.00 68.69 1044 ASP A CA 1
ATOM 7977 C C . ASP A 1 1044 ? -15.419 -29.822 -11.662 1.00 68.69 1044 ASP A C 1
ATOM 7979 O O . ASP A 1 1044 ? -16.294 -30.323 -10.951 1.00 68.69 1044 ASP A O 1
ATOM 7983 N N . GLY A 1 1045 ? -15.222 -28.499 -11.688 1.00 67.00 1045 GLY A N 1
ATOM 7984 C CA . GLY A 1 1045 ? -16.017 -27.545 -10.909 1.00 67.00 1045 GLY A CA 1
ATOM 7985 C C . GLY A 1 1045 ? -15.747 -27.564 -9.400 1.00 67.00 1045 GLY A C 1
ATOM 7986 O O . GLY A 1 1045 ? -16.504 -26.948 -8.652 1.00 67.00 1045 GLY A O 1
ATOM 7987 N N . ARG A 1 1046 ? -14.691 -28.248 -8.939 1.00 63.75 1046 ARG A N 1
ATOM 7988 C CA . ARG A 1 1046 ? -14.232 -28.250 -7.542 1.00 63.75 1046 ARG A CA 1
ATOM 7989 C C . ARG A 1 1046 ? -12.937 -27.474 -7.392 1.00 63.75 1046 ARG A C 1
ATOM 7991 O O . ARG A 1 1046 ? -12.101 -27.471 -8.295 1.00 63.75 1046 ARG A O 1
ATOM 7998 N N . SER A 1 1047 ? -12.754 -26.837 -6.245 1.00 67.94 1047 SER A N 1
ATOM 7999 C CA . SER A 1 1047 ? -11.509 -26.163 -5.909 1.00 67.94 1047 SER A CA 1
ATOM 8000 C C . SER A 1 1047 ? -10.453 -27.192 -5.496 1.00 67.94 1047 SER A C 1
ATOM 8002 O O . SER A 1 1047 ? -10.619 -27.940 -4.535 1.00 67.94 1047 SER A O 1
ATOM 8004 N N . CYS A 1 1048 ? -9.353 -27.275 -6.247 1.00 64.12 1048 CYS A N 1
ATOM 8005 C CA . CYS A 1 1048 ? -8.235 -28.128 -5.862 1.00 64.12 1048 CYS A CA 1
ATOM 8006 C C . CYS A 1 1048 ? -7.279 -27.325 -4.980 1.00 64.12 1048 CYS A C 1
ATOM 8008 O O . CYS A 1 1048 ? -6.731 -26.305 -5.408 1.00 64.12 1048 CYS A O 1
ATOM 8010 N N . PHE A 1 1049 ? -7.054 -27.785 -3.748 1.00 64.25 1049 PHE A N 1
ATOM 8011 C CA . PHE A 1 1049 ? -6.029 -27.196 -2.893 1.00 64.25 1049 PHE A CA 1
ATOM 8012 C C . PHE A 1 1049 ? -4.646 -27.507 -3.475 1.00 64.25 1049 PHE A C 1
ATOM 8014 O O . PHE A 1 1049 ? -4.306 -28.665 -3.707 1.00 64.25 1049 PHE A O 1
ATOM 8021 N N . VAL A 1 1050 ? -3.842 -26.470 -3.696 1.00 67.44 1050 VAL A N 1
ATOM 8022 C CA . VAL A 1 1050 ? -2.438 -26.587 -4.102 1.00 67.44 1050 VAL A CA 1
ATOM 8023 C C . VAL A 1 1050 ? -1.603 -25.918 -3.021 1.00 67.44 1050 VAL A C 1
ATOM 8025 O O . VAL A 1 1050 ? -1.929 -24.807 -2.604 1.00 67.44 1050 VAL A O 1
ATOM 8028 N N . ALA A 1 1051 ? -0.552 -26.599 -2.555 1.00 59.03 1051 ALA A N 1
ATOM 8029 C CA . ALA A 1 1051 ? 0.274 -26.135 -1.437 1.00 59.03 1051 ALA A CA 1
ATOM 8030 C C . ALA A 1 1051 ? 0.872 -24.739 -1.678 1.00 59.03 1051 ALA A C 1
ATOM 8032 O O . ALA A 1 1051 ? 0.962 -23.940 -0.752 1.00 59.03 1051 ALA A O 1
ATOM 8033 N N . ASP A 1 1052 ? 1.208 -24.439 -2.931 1.00 64.88 1052 ASP A N 1
ATOM 8034 C CA . ASP A 1 1052 ? 1.863 -23.200 -3.347 1.00 64.88 1052 ASP A CA 1
ATOM 8035 C C . ASP A 1 1052 ? 0.886 -22.192 -3.980 1.00 64.88 1052 ASP A C 1
ATOM 8037 O O . ASP A 1 1052 ? 1.172 -21.576 -4.998 1.00 64.88 1052 ASP A O 1
ATOM 8041 N N . ARG A 1 1053 ? -0.341 -22.077 -3.460 1.00 76.81 1053 ARG A N 1
ATOM 8042 C CA . ARG A 1 1053 ? -1.291 -21.035 -3.900 1.00 76.81 1053 ARG A CA 1
ATOM 8043 C C . ARG A 1 1053 ? -1.056 -19.712 -3.164 1.00 76.81 1053 ARG A C 1
ATOM 8045 O O . ARG A 1 1053 ? -0.405 -19.661 -2.123 1.00 76.81 1053 ARG A O 1
ATOM 8052 N N . GLY A 1 1054 ? -1.681 -18.645 -3.653 1.00 82.81 1054 GLY A N 1
ATOM 8053 C CA . GLY A 1 1054 ? -1.742 -17.351 -2.973 1.00 82.81 1054 GLY A CA 1
ATOM 8054 C C . GLY A 1 1054 ? -0.867 -16.299 -3.641 1.00 82.81 1054 GLY A C 1
ATOM 8055 O O . GLY A 1 1054 ? -0.656 -16.321 -4.852 1.00 82.81 1054 GLY A O 1
ATOM 8056 N N . VAL A 1 1055 ? -0.379 -15.340 -2.854 1.00 86.62 1055 VAL A N 1
ATOM 8057 C CA . VAL A 1 1055 ? 0.297 -14.151 -3.394 1.00 86.62 1055 VAL A CA 1
ATOM 8058 C C . VAL A 1 1055 ? 1.570 -14.501 -4.169 1.00 86.62 1055 VAL A C 1
ATOM 8060 O O . VAL A 1 1055 ? 1.807 -13.919 -5.222 1.00 86.62 1055 VAL A O 1
ATOM 8063 N N . ASN A 1 1056 ? 2.369 -15.459 -3.692 1.00 83.75 1056 ASN A N 1
ATOM 8064 C CA . ASN A 1 1056 ? 3.625 -15.835 -4.350 1.00 83.75 1056 ASN A CA 1
ATOM 8065 C C . ASN A 1 1056 ? 3.390 -16.422 -5.746 1.00 83.75 1056 ASN A C 1
ATOM 8067 O O . ASN A 1 1056 ? 4.122 -16.106 -6.671 1.00 83.75 1056 ASN A O 1
ATOM 8071 N N . ARG A 1 1057 ? 2.332 -17.211 -5.947 1.00 84.75 1057 ARG A N 1
ATOM 8072 C CA . ARG A 1 1057 ? 2.000 -17.743 -7.275 1.00 84.75 1057 ARG A CA 1
ATOM 8073 C C . ARG A 1 1057 ? 1.288 -16.726 -8.160 1.00 84.75 1057 ARG A C 1
ATOM 8075 O O . ARG A 1 1057 ? 1.428 -16.764 -9.378 1.00 84.75 1057 ARG A O 1
ATOM 8082 N N . LEU A 1 1058 ? 0.533 -15.805 -7.559 1.00 90.25 1058 LEU A N 1
ATOM 8083 C CA . LEU A 1 1058 ? -0.128 -14.728 -8.289 1.00 90.25 1058 LEU A CA 1
ATOM 8084 C C . LEU A 1 1058 ? 0.874 -13.689 -8.812 1.00 90.25 1058 LEU A C 1
ATOM 8086 O O . LEU A 1 1058 ? 0.788 -13.320 -9.975 1.00 90.25 1058 LEU A O 1
ATOM 8090 N N . LEU A 1 1059 ? 1.797 -13.218 -7.971 1.00 87.69 1059 LEU A N 1
ATOM 8091 C CA . LEU A 1 1059 ? 2.719 -12.112 -8.276 1.00 87.69 1059 LEU A CA 1
ATOM 8092 C C . LEU A 1 1059 ? 4.168 -12.562 -8.501 1.00 87.69 1059 LEU A C 1
ATOM 8094 O O . LEU A 1 1059 ? 4.997 -11.769 -8.934 1.00 87.69 1059 LEU A O 1
ATOM 8098 N N . GLY A 1 1060 ? 4.471 -13.841 -8.299 1.00 80.25 1060 GLY A N 1
ATOM 8099 C CA . GLY A 1 1060 ? 5.805 -14.415 -8.453 1.00 80.25 1060 GLY A CA 1
ATOM 8100 C C . GLY A 1 1060 ? 6.543 -14.559 -7.119 1.00 80.25 1060 GLY A C 1
ATOM 8101 O O . GLY A 1 1060 ? 6.268 -13.860 -6.134 1.00 80.25 1060 GLY A O 1
ATOM 8102 N N . GLN A 1 1061 ? 7.497 -15.487 -7.105 1.00 72.25 1061 GLN A N 1
ATOM 8103 C CA . GLN A 1 1061 ? 8.461 -15.683 -6.028 1.00 72.25 1061 GLN A CA 1
ATOM 8104 C C . GLN A 1 1061 ? 9.854 -15.279 -6.519 1.00 72.25 1061 GLN A C 1
ATOM 8106 O O . GLN A 1 1061 ? 10.172 -15.402 -7.704 1.00 72.25 1061 GLN A O 1
ATOM 8111 N N . ALA A 1 1062 ? 10.693 -14.816 -5.593 1.00 60.03 1062 ALA A N 1
ATOM 8112 C CA . ALA A 1 1062 ? 12.115 -14.635 -5.835 1.00 60.03 1062 ALA A CA 1
ATOM 8113 C C . ALA A 1 1062 ? 12.733 -15.985 -6.232 1.00 60.03 1062 ALA A C 1
ATOM 8115 O O . ALA A 1 1062 ? 12.925 -16.851 -5.377 1.00 60.03 1062 ALA A O 1
ATOM 8116 N N . HIS A 1 1063 ? 12.991 -16.189 -7.523 1.00 51.53 1063 HIS A N 1
ATOM 8117 C CA . HIS A 1 1063 ? 13.628 -17.409 -8.005 1.00 51.53 1063 HIS A CA 1
ATOM 8118 C C . HIS A 1 1063 ? 15.063 -17.429 -7.482 1.00 51.53 1063 HIS A C 1
ATOM 8120 O O . HIS A 1 1063 ? 15.874 -16.575 -7.837 1.00 51.53 1063 HIS A O 1
ATOM 8126 N N . GLN A 1 1064 ? 15.358 -18.369 -6.582 1.00 47.06 1064 GLN A N 1
ATOM 8127 C CA . GLN A 1 1064 ? 16.668 -18.454 -5.939 1.00 47.06 1064 GLN A CA 1
ATOM 8128 C C . GLN A 1 1064 ? 17.736 -19.095 -6.838 1.00 47.06 1064 GLN A C 1
ATOM 8130 O O . GLN A 1 1064 ? 18.916 -19.026 -6.521 1.00 47.06 1064 GLN A O 1
ATOM 8135 N N . GLU A 1 1065 ? 17.356 -19.618 -8.000 1.00 45.09 1065 GLU A N 1
ATOM 8136 C CA . GLU A 1 1065 ? 18.261 -20.136 -9.021 1.00 45.09 1065 GLU A CA 1
ATOM 8137 C C . GLU A 1 1065 ? 17.687 -19.759 -10.390 1.00 45.09 1065 GLU A C 1
ATOM 8139 O O . GLU A 1 1065 ? 16.476 -19.866 -10.600 1.00 45.09 1065 GLU A O 1
ATOM 8144 N N . ARG A 1 1066 ? 18.540 -19.270 -11.306 1.00 46.00 1066 ARG A N 1
ATOM 8145 C CA . ARG A 1 1066 ? 18.176 -19.001 -12.706 1.00 46.00 1066 ARG A CA 1
ATOM 8146 C C . ARG A 1 1066 ? 17.597 -20.286 -13.299 1.00 46.00 1066 ARG A C 1
ATOM 8148 O O . ARG A 1 1066 ? 18.347 -21.139 -13.769 1.00 46.00 1066 ARG A O 1
ATOM 8155 N N . SER A 1 1067 ? 16.272 -20.420 -13.304 1.00 47.56 1067 SER A N 1
ATOM 8156 C CA . SER A 1 1067 ? 15.637 -21.297 -14.280 1.00 47.56 1067 SER A CA 1
ATOM 8157 C C . SER A 1 1067 ? 16.098 -20.806 -15.652 1.00 47.56 1067 SER A C 1
ATOM 8159 O O . SER A 1 1067 ? 16.156 -19.594 -15.864 1.00 47.56 1067 SER A O 1
ATOM 8161 N N . PRO A 1 1068 ? 16.474 -21.700 -16.578 1.00 52.09 1068 PRO A N 1
ATOM 8162 C CA . PRO A 1 1068 ? 17.060 -21.303 -17.857 1.00 52.09 1068 PRO A CA 1
ATOM 8163 C C . PRO A 1 1068 ? 16.111 -20.480 -18.745 1.00 52.09 1068 PRO A C 1
ATOM 8165 O O . PRO A 1 1068 ? 16.500 -20.107 -19.845 1.00 52.09 1068 PRO A O 1
ATOM 8168 N N . ARG A 1 1069 ? 14.872 -20.230 -18.300 1.00 60.91 1069 ARG A N 1
ATOM 8169 C CA . ARG A 1 1069 ? 13.799 -19.608 -19.068 1.00 60.91 1069 ARG A CA 1
ATOM 8170 C C . ARG A 1 1069 ? 13.008 -18.618 -18.216 1.00 60.91 1069 ARG A C 1
ATOM 8172 O O . ARG A 1 1069 ? 12.747 -18.873 -17.038 1.00 60.91 1069 ARG A O 1
ATOM 8179 N N . PHE A 1 1070 ? 12.651 -17.495 -18.830 1.00 70.56 1070 PHE A N 1
ATOM 8180 C CA . PHE A 1 1070 ? 11.907 -16.398 -18.220 1.00 70.56 1070 PHE A CA 1
ATOM 8181 C C . PHE A 1 1070 ? 10.450 -16.812 -17.960 1.00 70.56 1070 PHE A C 1
ATOM 8183 O O . PHE A 1 1070 ? 9.782 -17.315 -18.859 1.00 70.56 1070 PHE A O 1
ATOM 8190 N N . SER A 1 1071 ? 9.950 -16.618 -16.735 1.00 74.94 1071 SER A N 1
ATOM 8191 C CA . SER A 1 1071 ? 8.562 -16.933 -16.373 1.00 74.94 1071 SER A CA 1
ATOM 8192 C C . SER A 1 1071 ? 7.854 -15.716 -15.783 1.00 74.94 1071 SER A C 1
ATOM 8194 O O . SER A 1 1071 ? 8.372 -15.036 -14.897 1.00 74.94 1071 SER A O 1
ATOM 8196 N N . LEU A 1 1072 ? 6.647 -15.447 -16.278 1.00 80.69 1072 LEU A N 1
ATOM 8197 C CA . LEU A 1 1072 ? 5.758 -14.395 -15.794 1.00 80.69 1072 LEU A CA 1
ATOM 8198 C C . LEU A 1 1072 ? 4.639 -14.982 -14.946 1.00 80.69 1072 LEU A C 1
ATOM 8200 O O . LEU A 1 1072 ? 3.954 -15.925 -15.348 1.00 80.69 1072 LEU A O 1
ATOM 8204 N N . SER A 1 1073 ? 4.416 -14.369 -13.787 1.00 88.31 1073 SER A N 1
ATOM 8205 C CA . SER A 1 1073 ? 3.253 -14.651 -12.957 1.00 88.31 1073 SER A CA 1
ATOM 8206 C C . SER A 1 1073 ? 2.023 -13.903 -13.501 1.00 88.31 1073 SER A C 1
ATOM 8208 O O . SER A 1 1073 ? 2.129 -12.748 -13.932 1.00 88.31 1073 SER A O 1
ATOM 8210 N N . PRO A 1 1074 ? 0.828 -14.520 -13.494 1.00 92.69 1074 PRO A N 1
ATOM 8211 C CA . PRO A 1 1074 ? -0.347 -13.935 -14.138 1.00 92.69 1074 PRO A CA 1
ATOM 8212 C C . PRO A 1 1074 ? -0.807 -12.633 -13.482 1.00 92.69 1074 PRO A C 1
ATOM 8214 O O . PRO A 1 1074 ? -1.271 -11.729 -14.163 1.00 92.69 1074 PRO A O 1
ATOM 8217 N N . GLY A 1 1075 ? -0.678 -12.504 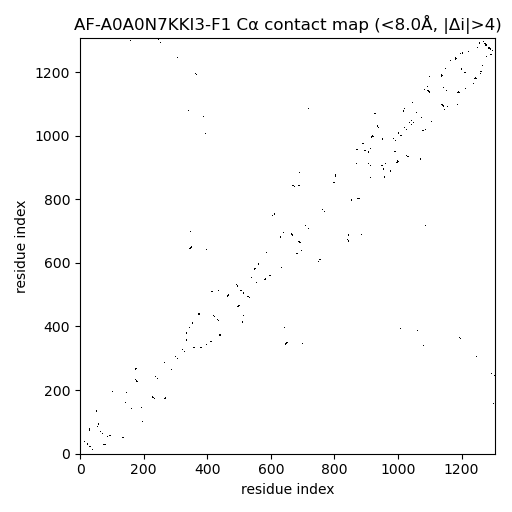-12.163 1.00 90.69 1075 GLY A N 1
ATOM 8218 C CA . GLY A 1 1075 ? -1.031 -11.280 -11.451 1.00 90.69 1075 GLY A CA 1
ATOM 8219 C C . GLY A 1 1075 ? -0.073 -10.129 -11.732 1.00 90.69 1075 GLY A C 1
ATOM 8220 O O . GLY A 1 1075 ? -0.542 -9.003 -11.859 1.00 90.69 1075 GLY A O 1
ATOM 8221 N N . LEU A 1 1076 ? 1.231 -10.396 -11.882 1.00 87.12 1076 LEU A N 1
ATOM 8222 C CA . LEU A 1 1076 ? 2.190 -9.367 -12.293 1.00 87.12 1076 LEU A CA 1
ATOM 8223 C C . LEU A 1 1076 ? 1.910 -8.918 -13.730 1.00 87.12 1076 LEU A C 1
ATOM 8225 O O . LEU A 1 1076 ? 1.862 -7.726 -14.005 1.00 87.12 1076 LEU A O 1
ATOM 8229 N N . LEU A 1 1077 ? 1.649 -9.858 -14.642 1.00 88.75 1077 LEU A N 1
ATOM 8230 C CA . LEU A 1 1077 ? 1.263 -9.517 -16.011 1.00 88.75 1077 LEU A CA 1
ATOM 8231 C C . LEU A 1 1077 ? -0.058 -8.727 -16.044 1.00 88.75 1077 LEU A C 1
ATOM 8233 O O . LEU A 1 1077 ? -0.175 -7.746 -16.776 1.00 88.75 1077 LEU A O 1
ATOM 8237 N N . TYR A 1 1078 ? -1.030 -9.093 -15.202 1.00 91.94 1078 TYR A N 1
ATOM 8238 C CA . TYR A 1 1078 ? -2.285 -8.359 -15.053 1.00 91.94 1078 TYR A CA 1
ATOM 8239 C C . TYR A 1 1078 ? -2.064 -6.923 -14.573 1.00 91.94 1078 TYR A C 1
ATOM 8241 O O . TYR A 1 1078 ? -2.597 -6.006 -15.194 1.00 91.94 1078 TYR A O 1
ATOM 8249 N N . THR A 1 1079 ? -1.285 -6.690 -13.509 1.00 86.81 1079 THR A N 1
ATOM 8250 C CA . THR A 1 1079 ? -1.059 -5.323 -12.999 1.00 86.81 1079 THR A CA 1
ATOM 8251 C C . THR A 1 1079 ? -0.377 -4.433 -14.034 1.00 86.81 1079 THR A C 1
ATOM 8253 O O . THR A 1 1079 ? -0.706 -3.253 -14.109 1.00 86.81 1079 THR A O 1
ATOM 8256 N N . ARG A 1 1080 ? 0.481 -4.998 -14.893 1.00 82.12 1080 ARG A N 1
ATOM 8257 C CA . ARG A 1 1080 ? 1.102 -4.280 -16.015 1.00 82.12 1080 ARG A CA 1
ATOM 8258 C C . ARG A 1 1080 ? 0.121 -4.012 -17.169 1.00 82.12 1080 ARG A C 1
ATOM 8260 O O . ARG A 1 1080 ? 0.079 -2.906 -17.693 1.00 82.12 1080 ARG A O 1
ATOM 8267 N N . CYS A 1 1081 ? -0.727 -4.971 -17.544 1.00 83.88 1081 CYS A N 1
ATOM 8268 C CA . CYS A 1 1081 ? -1.563 -4.845 -18.749 1.00 83.88 1081 CYS A CA 1
ATOM 8269 C C . CYS A 1 1081 ? -2.958 -4.247 -18.510 1.00 83.88 1081 CYS A C 1
ATOM 8271 O O . CYS A 1 1081 ? -3.583 -3.767 -19.455 1.00 83.88 1081 CYS A O 1
ATOM 8273 N N . CYS A 1 1082 ? -3.487 -4.293 -17.281 1.00 84.75 1082 CYS A N 1
ATOM 8274 C CA . CYS A 1 1082 ? -4.920 -4.089 -17.023 1.00 84.75 1082 CYS A CA 1
ATOM 8275 C C . CYS A 1 1082 ? -5.474 -2.718 -17.426 1.00 84.75 1082 CYS A C 1
ATOM 8277 O O . CYS A 1 1082 ? -6.650 -2.608 -17.765 1.00 84.75 1082 CYS A O 1
ATOM 8279 N N . ARG A 1 1083 ? -4.623 -1.690 -17.454 1.00 74.75 1083 ARG A N 1
ATOM 8280 C CA . ARG A 1 1083 ? -4.973 -0.327 -17.882 1.00 74.75 1083 ARG A CA 1
ATOM 8281 C C . ARG A 1 1083 ? -5.059 -0.173 -19.407 1.00 74.75 1083 ARG A C 1
ATOM 8283 O O . ARG A 1 1083 ? -5.568 0.836 -19.886 1.00 74.75 1083 ARG A O 1
ATOM 8290 N N . MET A 1 1084 ? -4.557 -1.156 -20.158 1.00 73.62 1084 MET A N 1
ATOM 8291 C CA . MET A 1 1084 ? -4.507 -1.173 -21.624 1.00 73.62 1084 MET A CA 1
ATOM 8292 C C . MET A 1 1084 ? -5.593 -2.065 -22.248 1.00 73.62 1084 MET A C 1
ATOM 8294 O O . MET A 1 1084 ? -5.625 -2.236 -23.468 1.00 73.62 1084 MET A O 1
ATOM 8298 N N . PHE A 1 1085 ? -6.467 -2.663 -21.433 1.00 81.25 1085 PHE A N 1
ATOM 8299 C CA . PHE A 1 1085 ? -7.524 -3.537 -21.931 1.00 81.25 1085 PHE A CA 1
ATOM 8300 C C . PHE A 1 1085 ? -8.547 -2.754 -22.774 1.00 81.25 1085 PHE A C 1
ATOM 8302 O O . PHE A 1 1085 ? -8.951 -1.658 -22.386 1.00 81.25 1085 PHE A O 1
ATOM 8309 N N . PRO A 1 1086 ? -9.015 -3.318 -23.905 1.00 70.19 1086 PRO A N 1
ATOM 8310 C CA . PRO A 1 1086 ? -9.861 -2.615 -24.871 1.00 70.19 1086 PRO A CA 1
ATOM 8311 C C . PRO A 1 1086 ? -11.266 -2.277 -24.359 1.00 70.19 1086 PRO A C 1
ATOM 8313 O O . PRO A 1 1086 ? -11.944 -1.426 -24.926 1.00 70.19 1086 PRO A O 1
ATOM 8316 N N . ASP A 1 1087 ? -11.752 -3.001 -23.349 1.00 78.81 1087 ASP A N 1
ATOM 8317 C CA . ASP A 1 1087 ? -13.149 -2.955 -22.931 1.00 78.81 1087 ASP A CA 1
ATOM 8318 C C . ASP A 1 1087 ? -13.276 -3.255 -21.433 1.00 78.81 1087 ASP A C 1
ATOM 8320 O O . ASP A 1 1087 ? -13.315 -4.409 -21.002 1.00 78.81 1087 ASP A O 1
ATOM 8324 N N . ASN A 1 1088 ? -13.356 -2.193 -20.632 1.00 77.31 1088 ASN A N 1
ATOM 8325 C CA . ASN A 1 1088 ? -13.508 -2.304 -19.182 1.00 77.31 1088 ASN A CA 1
ATOM 8326 C C . ASN A 1 1088 ? -14.830 -2.972 -18.768 1.00 77.31 1088 ASN A C 1
ATOM 8328 O O . ASN A 1 1088 ? -14.890 -3.583 -17.703 1.00 77.31 1088 ASN A O 1
ATOM 8332 N N . TYR A 1 1089 ? -15.878 -2.875 -19.596 1.00 83.94 1089 TYR A N 1
ATOM 8333 C CA . TYR A 1 1089 ? -17.155 -3.531 -19.327 1.00 83.94 1089 TYR A CA 1
ATOM 8334 C C . TYR A 1 1089 ? -16.994 -5.053 -19.433 1.00 83.94 1089 TYR A C 1
ATOM 8336 O O . TYR A 1 1089 ? -17.352 -5.773 -18.502 1.00 83.94 1089 TYR A O 1
ATOM 8344 N N . PHE A 1 1090 ? -16.341 -5.529 -20.500 1.00 87.81 1090 PHE A N 1
ATOM 8345 C CA . PHE A 1 1090 ? -15.979 -6.942 -20.652 1.00 87.81 1090 PHE A CA 1
ATOM 8346 C C . PHE A 1 1090 ? -15.106 -7.449 -19.495 1.00 87.81 1090 PHE A C 1
ATOM 8348 O O . PHE A 1 1090 ? -15.371 -8.517 -18.952 1.00 87.81 1090 PHE A O 1
ATOM 8355 N N . VAL A 1 1091 ? -14.093 -6.681 -19.080 1.00 89.06 1091 VAL A N 1
ATOM 8356 C CA . VAL A 1 1091 ? -13.207 -7.047 -17.957 1.00 89.06 1091 VAL A CA 1
ATOM 8357 C C . VAL A 1 1091 ? -14.005 -7.217 -16.662 1.00 89.06 1091 VAL A C 1
ATOM 8359 O O . VAL A 1 1091 ? -13.817 -8.202 -15.949 1.00 89.06 1091 VAL A O 1
ATOM 8362 N N . CYS A 1 1092 ? -14.927 -6.294 -16.370 1.00 91.06 1092 CYS A N 1
ATOM 8363 C CA . CYS A 1 1092 ? -15.823 -6.406 -15.222 1.00 91.06 1092 CYS A CA 1
ATOM 8364 C C . CYS A 1 1092 ? -16.724 -7.638 -15.290 1.00 91.06 1092 CYS A C 1
ATOM 8366 O O . CYS A 1 1092 ? -16.793 -8.382 -14.312 1.00 91.06 1092 CYS A O 1
ATOM 8368 N N . GLU A 1 1093 ? -17.414 -7.852 -16.414 1.00 89.44 1093 GLU A N 1
ATOM 8369 C CA . GLU A 1 1093 ? -18.293 -9.012 -16.587 1.00 89.44 1093 GLU A CA 1
ATOM 8370 C C . GLU A 1 1093 ? -17.520 -10.322 -16.423 1.00 89.44 1093 GLU A C 1
ATOM 8372 O O . GLU A 1 1093 ? -17.991 -11.238 -15.748 1.00 89.44 1093 GLU A O 1
ATOM 8377 N N . GLU A 1 1094 ? -16.310 -10.397 -16.976 1.00 93.25 1094 GLU A N 1
ATOM 8378 C CA . GLU A 1 1094 ? -15.468 -11.583 -16.904 1.00 93.25 1094 GLU A CA 1
ATOM 8379 C C . GLU A 1 1094 ? -14.976 -11.853 -15.474 1.00 93.25 1094 GLU A C 1
ATOM 8381 O O . GLU A 1 1094 ? -15.053 -12.989 -15.003 1.00 93.25 1094 GLU A O 1
ATOM 8386 N N . ILE A 1 1095 ? -14.551 -10.819 -14.735 1.00 94.56 1095 ILE A N 1
ATOM 8387 C CA . ILE A 1 1095 ? -14.186 -10.950 -13.313 1.00 94.56 1095 ILE A CA 1
ATOM 8388 C C . ILE A 1 1095 ? -15.392 -11.427 -12.493 1.00 94.56 1095 ILE A C 1
ATOM 8390 O O . ILE A 1 1095 ? -15.268 -12.385 -11.729 1.00 94.56 1095 ILE A O 1
ATOM 8394 N N . LEU A 1 1096 ? -16.568 -10.811 -12.660 1.00 93.31 1096 LEU A N 1
ATOM 8395 C CA . LEU A 1 1096 ? -17.776 -11.189 -11.918 1.00 93.31 1096 LEU A CA 1
ATOM 8396 C C . LEU A 1 1096 ? -18.250 -12.606 -12.268 1.00 93.31 1096 LEU A C 1
ATOM 8398 O O . LEU A 1 1096 ? -18.666 -13.351 -11.380 1.00 93.31 1096 LEU A O 1
ATOM 8402 N N . LYS A 1 1097 ? -18.125 -13.018 -13.534 1.00 91.62 1097 LYS A N 1
ATOM 8403 C CA . LYS A 1 1097 ? -18.391 -14.391 -13.975 1.00 91.62 1097 LYS A CA 1
ATOM 8404 C C . LYS A 1 1097 ? -17.485 -15.391 -13.254 1.00 91.62 1097 LYS A C 1
ATOM 8406 O O . LYS A 1 1097 ? -17.991 -16.368 -12.705 1.00 91.62 1097 LYS A O 1
ATOM 8411 N N . VAL A 1 1098 ? -16.176 -15.129 -13.186 1.00 93.44 1098 VAL A N 1
ATOM 8412 C CA . VAL A 1 1098 ? -15.228 -15.997 -12.464 1.00 93.44 1098 VAL A CA 1
ATOM 8413 C C . VAL A 1 1098 ? -15.531 -16.027 -10.962 1.00 93.44 1098 VAL A C 1
ATOM 8415 O O . VAL A 1 1098 ? -15.484 -17.096 -10.355 1.00 93.44 1098 VAL A O 1
ATOM 8418 N N . VAL A 1 1099 ? -15.906 -14.895 -10.355 1.00 93.56 1099 VAL A N 1
ATOM 8419 C CA . VAL A 1 1099 ? -16.333 -14.834 -8.943 1.00 93.56 1099 VAL A CA 1
ATOM 8420 C C . VAL A 1 1099 ? -17.543 -15.739 -8.691 1.00 93.56 1099 VAL A C 1
ATOM 8422 O O . VAL A 1 1099 ? -17.523 -16.531 -7.748 1.00 93.56 1099 VAL A O 1
ATOM 8425 N N . ILE A 1 1100 ? -18.566 -15.671 -9.547 1.00 90.69 1100 ILE A N 1
ATOM 8426 C CA . ILE A 1 1100 ? -19.776 -16.503 -9.459 1.00 90.69 1100 ILE A CA 1
ATOM 8427 C C . ILE A 1 1100 ? -19.434 -17.990 -9.633 1.00 90.69 1100 ILE A C 1
ATOM 8429 O O . ILE A 1 1100 ? -19.861 -18.815 -8.824 1.00 90.69 1100 ILE A O 1
ATOM 8433 N N . GLU A 1 1101 ? -18.631 -18.349 -10.641 1.00 89.94 1101 GLU A N 1
ATOM 8434 C CA . GLU A 1 1101 ? -18.171 -19.728 -10.877 1.00 89.94 1101 GLU A CA 1
ATOM 8435 C C . GLU A 1 1101 ? -17.433 -20.296 -9.651 1.00 89.94 1101 GLU A C 1
ATOM 8437 O O . GLU A 1 1101 ? -17.691 -21.423 -9.220 1.00 89.94 1101 GLU A O 1
ATOM 8442 N N . ARG A 1 1102 ? -16.556 -19.494 -9.038 1.00 90.06 1102 ARG A N 1
ATOM 8443 C CA . ARG A 1 1102 ? -15.789 -19.874 -7.844 1.00 90.06 1102 ARG A CA 1
ATOM 8444 C C . ARG A 1 1102 ? -16.665 -19.985 -6.598 1.00 90.06 1102 ARG A C 1
ATOM 8446 O O . ARG A 1 1102 ? -16.510 -20.936 -5.835 1.00 90.06 1102 ARG A O 1
ATOM 8453 N N . ALA A 1 1103 ? -17.608 -19.066 -6.405 1.00 88.75 1103 ALA A N 1
ATOM 8454 C CA . ALA A 1 1103 ? -18.559 -19.113 -5.297 1.00 88.75 1103 ALA A CA 1
ATOM 8455 C C . ALA A 1 1103 ? -19.460 -20.361 -5.376 1.00 88.75 1103 ALA A C 1
ATOM 8457 O O . ALA A 1 1103 ? -19.665 -21.038 -4.367 1.00 88.75 1103 ALA A O 1
ATOM 8458 N N . ARG A 1 1104 ? -19.920 -20.728 -6.583 1.00 86.81 1104 ARG A N 1
ATOM 8459 C CA . ARG A 1 1104 ? -20.659 -21.979 -6.838 1.00 86.81 1104 ARG A CA 1
ATOM 8460 C C . ARG A 1 1104 ? -19.840 -23.219 -6.503 1.00 86.81 1104 ARG A C 1
ATOM 8462 O O . ARG A 1 1104 ? -20.360 -24.127 -5.857 1.00 86.81 1104 ARG A O 1
ATOM 8469 N N . ALA A 1 1105 ? -18.575 -23.257 -6.923 1.00 85.69 1105 ALA A N 1
ATOM 8470 C CA . ALA A 1 1105 ? -17.676 -24.371 -6.633 1.00 85.69 1105 ALA A CA 1
ATOM 8471 C C . ALA A 1 1105 ? -17.519 -24.596 -5.119 1.00 85.69 1105 ALA A C 1
ATOM 8473 O O . ALA A 1 1105 ? -17.667 -25.722 -4.649 1.00 85.69 1105 ALA A O 1
ATOM 8474 N N . LEU A 1 1106 ? -17.321 -23.519 -4.347 1.00 84.00 1106 LEU A N 1
ATOM 8475 C CA . LEU A 1 1106 ? -17.238 -23.587 -2.883 1.00 84.00 1106 LEU A CA 1
ATOM 8476 C C . LEU A 1 1106 ? -18.560 -24.041 -2.248 1.00 84.00 1106 LEU A C 1
ATOM 8478 O O . LEU A 1 1106 ? -18.554 -24.865 -1.334 1.00 84.00 1106 LEU A O 1
ATOM 8482 N N . ALA A 1 1107 ? -19.700 -23.553 -2.746 1.00 82.62 1107 ALA A N 1
ATOM 8483 C CA . ALA A 1 1107 ? -21.014 -23.965 -2.257 1.00 82.62 1107 ALA A CA 1
ATOM 8484 C C . ALA A 1 1107 ? -21.268 -25.472 -2.461 1.00 82.62 1107 ALA A C 1
ATOM 8486 O O . ALA A 1 1107 ? -21.769 -26.138 -1.555 1.00 82.62 1107 ALA A O 1
ATOM 8487 N N . ASN A 1 1108 ? -20.856 -26.025 -3.607 1.00 79.69 1108 ASN A N 1
ATOM 8488 C CA . ASN A 1 1108 ? -20.974 -27.455 -3.917 1.00 79.69 1108 ASN A CA 1
ATOM 8489 C C . ASN A 1 1108 ? -20.103 -28.349 -3.014 1.00 79.69 1108 ASN A C 1
ATOM 8491 O O . ASN A 1 1108 ? -20.419 -29.523 -2.820 1.00 79.69 1108 ASN A O 1
ATOM 8495 N N . GLU A 1 1109 ? -19.005 -27.824 -2.466 1.00 76.12 1109 GLU A N 1
ATOM 8496 C CA . GLU A 1 1109 ? -18.162 -28.534 -1.494 1.00 76.12 1109 GLU A CA 1
ATOM 8497 C C . GLU A 1 1109 ? -18.759 -28.537 -0.078 1.00 76.12 1109 GLU A C 1
ATOM 8499 O O . GLU A 1 1109 ? -18.476 -29.445 0.708 1.00 76.12 1109 GLU A O 1
ATOM 8504 N N . CYS A 1 1110 ? -19.607 -27.554 0.240 1.00 70.56 1110 CYS A N 1
ATOM 8505 C CA . CYS A 1 1110 ? -20.336 -27.484 1.506 1.00 70.56 1110 CYS A CA 1
ATOM 8506 C C . CYS A 1 1110 ? -21.634 -28.304 1.520 1.00 70.56 1110 CYS A C 1
ATOM 8508 O O . CYS A 1 1110 ? -22.150 -28.576 2.608 1.00 70.56 1110 CYS A O 1
ATOM 8510 N N . ASP A 1 1111 ? -22.180 -28.681 0.357 1.00 65.56 1111 ASP A N 1
ATOM 8511 C CA . ASP A 1 1111 ? -23.483 -29.341 0.297 1.00 65.56 1111 ASP A CA 1
ATOM 8512 C C . ASP A 1 1111 ? -23.467 -30.744 0.939 1.00 65.56 1111 ASP A C 1
ATOM 8514 O O . ASP A 1 1111 ? -22.607 -31.597 0.704 1.00 65.56 1111 ASP A O 1
ATOM 8518 N N . SER A 1 1112 ? -24.455 -30.965 1.803 1.00 53.72 1112 SER A N 1
ATOM 8519 C CA . SER A 1 1112 ? -24.583 -32.121 2.693 1.00 53.72 1112 SER A CA 1
ATOM 8520 C C . SER A 1 1112 ? -25.031 -33.406 1.991 1.00 53.72 1112 SER A C 1
ATOM 8522 O O . SER A 1 1112 ? -24.880 -34.489 2.561 1.00 53.72 1112 SER A O 1
ATOM 8524 N N . SER A 1 1113 ? -25.526 -33.289 0.757 1.00 54.06 1113 SER A N 1
ATOM 8525 C CA . SER A 1 1113 ? -26.199 -34.335 -0.021 1.00 54.06 1113 SER A CA 1
ATOM 8526 C C . SER A 1 1113 ? -25.292 -35.478 -0.508 1.00 54.06 1113 SER A C 1
ATOM 8528 O O . SER A 1 1113 ? -25.789 -36.470 -1.041 1.00 54.06 1113 SER A O 1
ATOM 8530 N N . ARG A 1 1114 ? -23.965 -35.399 -0.311 1.00 48.34 1114 ARG A N 1
ATOM 8531 C CA . ARG A 1 1114 ? -23.028 -36.444 -0.762 1.00 48.34 1114 ARG A CA 1
ATOM 8532 C C . ARG A 1 1114 ? -22.799 -37.573 0.258 1.00 48.34 1114 ARG A C 1
ATOM 8534 O O . ARG A 1 1114 ? -22.549 -37.290 1.438 1.00 48.34 1114 ARG A O 1
ATOM 8541 N N . PRO A 1 1115 ? -22.795 -38.844 -0.203 1.00 45.50 1115 PRO A N 1
ATOM 8542 C CA . PRO A 1 1115 ? -22.646 -40.019 0.646 1.00 45.50 1115 PRO A CA 1
ATOM 8543 C C . PRO A 1 1115 ? -21.272 -40.091 1.325 1.00 45.50 1115 PRO A C 1
ATOM 8545 O O . PRO A 1 1115 ? -20.258 -39.577 0.854 1.00 45.50 1115 PRO A O 1
ATOM 8548 N N . HIS A 1 1116 ? -21.298 -40.711 2.498 1.00 40.38 1116 HIS A N 1
ATOM 8549 C CA . HIS A 1 1116 ? -20.298 -40.688 3.555 1.00 40.38 1116 HIS A CA 1
ATOM 8550 C C . HIS A 1 1116 ? -18.990 -41.415 3.198 1.00 40.38 1116 HIS A C 1
ATOM 8552 O O . HIS A 1 1116 ? -18.837 -42.595 3.491 1.00 40.38 1116 HIS A O 1
ATOM 8558 N N . LEU A 1 1117 ? -18.000 -40.701 2.663 1.00 46.12 1117 LEU A N 1
ATOM 8559 C CA . LEU A 1 1117 ? -16.601 -41.138 2.703 1.00 46.12 1117 LEU A CA 1
ATOM 8560 C C . LEU A 1 1117 ? -15.786 -40.093 3.475 1.00 46.12 1117 LEU A C 1
ATOM 8562 O O . LEU A 1 1117 ? -15.511 -39.011 2.973 1.00 46.12 1117 LEU A O 1
ATOM 8566 N N . LEU A 1 1118 ? -15.479 -40.443 4.730 1.00 47.03 1118 LEU A N 1
ATOM 8567 C CA . LEU A 1 1118 ? -14.594 -39.772 5.694 1.00 47.03 1118 LEU A CA 1
ATOM 8568 C C . LEU A 1 1118 ? -14.952 -38.310 6.049 1.00 47.03 1118 LEU A C 1
ATOM 8570 O O . LEU A 1 1118 ? -14.787 -37.371 5.276 1.00 47.03 1118 LEU A O 1
ATOM 8574 N N . LYS A 1 1119 ? -15.365 -38.089 7.308 1.00 44.22 1119 LYS A N 1
ATOM 8575 C CA . LYS A 1 1119 ? -15.642 -36.760 7.898 1.00 44.22 1119 LYS A CA 1
ATOM 8576 C C . LYS A 1 1119 ? -14.463 -35.764 7.828 1.00 44.22 1119 LYS A C 1
ATOM 8578 O O . LYS A 1 1119 ? -14.673 -34.596 8.132 1.00 44.22 1119 LYS A O 1
ATOM 8583 N N . SER A 1 1120 ? -13.255 -36.182 7.443 1.00 51.38 1120 SER A N 1
ATOM 8584 C CA . SER A 1 1120 ? -12.052 -35.337 7.432 1.00 51.38 1120 SER A CA 1
ATOM 8585 C C . SER A 1 1120 ? -11.921 -34.402 6.220 1.00 51.38 1120 SER A C 1
ATOM 8587 O O . SER A 1 1120 ? -11.073 -33.518 6.256 1.00 51.38 1120 SER A O 1
ATOM 8589 N N . GLY A 1 1121 ? -12.737 -34.558 5.168 1.00 52.84 1121 GLY A N 1
ATOM 8590 C CA . GLY A 1 1121 ? -12.577 -33.801 3.914 1.00 52.84 1121 GLY A CA 1
ATOM 8591 C C . GLY A 1 1121 ? -13.568 -32.656 3.655 1.00 52.84 1121 GLY A C 1
ATOM 8592 O O . GLY A 1 1121 ? -13.490 -32.038 2.599 1.00 52.84 1121 GLY A O 1
ATOM 8593 N N . ARG A 1 1122 ? -14.533 -32.382 4.547 1.00 60.25 1122 ARG A N 1
ATOM 8594 C CA . ARG A 1 1122 ? -15.591 -31.378 4.289 1.00 60.25 1122 ARG A CA 1
ATOM 8595 C C . ARG A 1 1122 ? -15.155 -29.970 4.703 1.00 60.25 1122 ARG A C 1
ATOM 8597 O O . ARG A 1 1122 ? -14.773 -29.759 5.854 1.00 60.25 1122 ARG A O 1
ATOM 8604 N N . MET A 1 1123 ? -15.287 -28.996 3.801 1.00 69.31 1123 MET A N 1
ATOM 8605 C CA . MET A 1 1123 ? -15.054 -27.587 4.124 1.00 69.31 1123 MET A CA 1
ATOM 8606 C C . MET A 1 1123 ? -16.219 -27.041 4.960 1.00 69.31 1123 MET A C 1
ATOM 8608 O O . MET A 1 1123 ? -17.386 -27.147 4.583 1.00 69.31 1123 MET A O 1
ATOM 8612 N N . THR A 1 1124 ? -15.911 -26.460 6.120 1.00 71.25 1124 THR A N 1
ATOM 8613 C CA . THR A 1 1124 ? -16.930 -25.831 6.971 1.00 71.25 1124 THR A CA 1
ATOM 8614 C C . THR A 1 1124 ? -17.500 -24.591 6.286 1.00 71.25 1124 THR A C 1
ATOM 8616 O O . THR A 1 1124 ? -16.778 -23.889 5.578 1.00 71.25 1124 THR A O 1
ATOM 8619 N N . LEU A 1 1125 ? -18.771 -24.262 6.547 1.00 73.38 1125 LEU A N 1
ATOM 8620 C CA . LEU A 1 1125 ? -19.398 -23.061 5.982 1.00 73.38 1125 LEU A CA 1
ATOM 8621 C C . LEU A 1 1125 ? -18.587 -21.793 6.302 1.00 73.38 1125 LEU A C 1
ATOM 8623 O O . LEU A 1 1125 ? -18.381 -20.963 5.430 1.00 73.38 1125 LEU A O 1
ATOM 8627 N N . SER A 1 1126 ? -18.032 -21.685 7.516 1.00 71.88 1126 SER A N 1
ATOM 8628 C CA . SER A 1 1126 ? -17.162 -20.561 7.892 1.00 71.88 1126 SER A CA 1
ATOM 8629 C C . SER A 1 1126 ? -15.871 -20.494 7.067 1.00 71.88 1126 SER A C 1
ATOM 8631 O O . SER A 1 1126 ? -15.412 -19.394 6.765 1.00 71.88 1126 SER A O 1
ATOM 8633 N N . SER A 1 1127 ? -15.275 -21.638 6.716 1.00 73.69 1127 SER A N 1
ATOM 8634 C CA . SER A 1 1127 ? -14.098 -21.692 5.840 1.00 73.69 1127 SER A CA 1
ATOM 8635 C C . SER A 1 1127 ? -14.462 -21.325 4.400 1.00 73.69 1127 SER A C 1
ATOM 8637 O O . SER A 1 1127 ? -13.699 -20.627 3.730 1.00 73.69 1127 SER A O 1
ATOM 8639 N N . ALA A 1 1128 ? -15.640 -21.746 3.936 1.00 78.56 1128 ALA A N 1
ATOM 8640 C CA . ALA A 1 1128 ? -16.152 -21.412 2.614 1.00 78.56 1128 ALA A CA 1
ATOM 8641 C C . ALA A 1 1128 ? -16.469 -19.915 2.488 1.00 78.56 1128 ALA A C 1
ATOM 8643 O O . ALA A 1 1128 ? -16.006 -19.286 1.543 1.00 78.56 1128 ALA A O 1
ATOM 8644 N N . THR A 1 1129 ? -17.150 -19.315 3.473 1.00 78.50 1129 THR A N 1
ATOM 8645 C CA . THR A 1 1129 ? -17.373 -17.861 3.548 1.00 78.50 1129 THR A CA 1
ATOM 8646 C C . THR A 1 1129 ? -16.050 -17.101 3.519 1.00 78.50 1129 THR A C 1
ATOM 8648 O O . THR A 1 1129 ? -15.890 -16.197 2.709 1.00 78.50 1129 THR A O 1
ATOM 8651 N N . CYS A 1 1130 ? -15.070 -17.499 4.339 1.00 78.44 1130 CYS A N 1
ATOM 8652 C CA . CYS A 1 1130 ? -13.754 -16.856 4.337 1.00 78.44 1130 CYS A CA 1
ATOM 8653 C C . CYS A 1 1130 ? -13.064 -16.974 2.966 1.00 78.44 1130 CYS A C 1
ATOM 8655 O O . CYS A 1 1130 ? -12.405 -16.042 2.525 1.00 78.44 1130 CYS A O 1
ATOM 8657 N N . SER A 1 1131 ? -13.255 -18.085 2.250 1.00 82.56 1131 SER A N 1
ATOM 8658 C CA . SER A 1 1131 ? -12.735 -18.249 0.885 1.00 82.56 1131 SER A CA 1
ATOM 8659 C C . SER A 1 1131 ? -13.453 -17.340 -0.126 1.00 82.56 1131 SER A C 1
ATOM 8661 O O . SER A 1 1131 ? -12.814 -16.831 -1.044 1.00 82.56 1131 SER A O 1
ATOM 8663 N N . VAL A 1 1132 ? -14.753 -17.070 0.057 1.00 86.44 1132 VAL A N 1
ATOM 8664 C CA . VAL A 1 1132 ? -15.491 -16.069 -0.737 1.00 86.44 1132 VAL A CA 1
ATOM 8665 C C . VAL A 1 1132 ? -14.960 -14.657 -0.492 1.00 86.44 1132 VAL A C 1
ATOM 8667 O O . VAL A 1 1132 ? -14.785 -13.912 -1.450 1.00 86.44 1132 VAL A O 1
ATOM 8670 N N . GLU A 1 1133 ? -14.630 -14.300 0.749 1.00 87.75 1133 GLU A N 1
ATOM 8671 C CA . GLU A 1 1133 ? -14.004 -13.005 1.061 1.00 87.75 1133 GLU A CA 1
ATOM 8672 C C . GLU A 1 1133 ? -12.655 -12.847 0.336 1.00 87.75 1133 GLU A C 1
ATOM 8674 O O . GLU A 1 1133 ? -12.353 -11.775 -0.183 1.00 87.75 1133 GLU A O 1
ATOM 8679 N N . GLN A 1 1134 ? -11.866 -13.923 0.215 1.00 87.19 1134 GLN A N 1
ATOM 8680 C CA . GLN A 1 1134 ? -10.597 -13.923 -0.532 1.00 87.19 1134 GLN A CA 1
ATOM 8681 C C . GLN A 1 1134 ? -10.814 -13.761 -2.040 1.00 87.19 1134 GLN A C 1
ATOM 8683 O O . GLN A 1 1134 ? -10.123 -12.964 -2.676 1.00 87.19 1134 GLN A O 1
ATOM 8688 N N . ILE A 1 1135 ? -11.788 -14.488 -2.606 1.00 91.31 1135 ILE A N 1
ATOM 8689 C CA . ILE A 1 1135 ? -12.220 -14.337 -4.005 1.00 91.31 1135 ILE A CA 1
ATOM 8690 C C . ILE A 1 1135 ? -12.605 -12.881 -4.268 1.00 91.31 1135 ILE A C 1
ATOM 8692 O O . ILE A 1 1135 ? -12.160 -12.286 -5.248 1.00 91.31 1135 ILE A O 1
ATOM 8696 N N . ALA A 1 1136 ? -13.415 -12.309 -3.380 1.00 91.62 1136 ALA A N 1
ATOM 8697 C CA . ALA A 1 1136 ? -13.929 -10.964 -3.530 1.00 91.62 1136 ALA A CA 1
ATOM 8698 C C . ALA A 1 1136 ? -12.848 -9.894 -3.322 1.00 91.62 1136 ALA A C 1
ATOM 8700 O O . ALA A 1 1136 ? -12.834 -8.914 -4.056 1.00 91.62 1136 ALA A O 1
ATOM 8701 N N . SER A 1 1137 ? -11.905 -10.101 -2.397 1.00 91.62 1137 SER A N 1
ATOM 8702 C CA . SER A 1 1137 ? -10.753 -9.214 -2.184 1.00 91.62 1137 SER A CA 1
ATOM 8703 C C . SER A 1 1137 ? -9.826 -9.174 -3.405 1.00 91.62 1137 SER A C 1
ATOM 8705 O O . SER A 1 1137 ? -9.437 -8.090 -3.851 1.00 91.62 1137 SER A O 1
ATOM 8707 N N . LEU A 1 1138 ? -9.543 -10.330 -4.026 1.00 94.25 1138 LEU A N 1
ATOM 8708 C CA . LEU A 1 1138 ? -8.802 -10.382 -5.290 1.00 94.25 1138 LEU A CA 1
ATOM 8709 C C . LEU A 1 1138 ? -9.575 -9.684 -6.416 1.00 94.25 1138 LEU A C 1
ATOM 8711 O O . LEU A 1 1138 ? -9.014 -8.834 -7.102 1.00 94.25 1138 LEU A O 1
ATOM 8715 N N . ALA A 1 1139 ? -10.859 -10.010 -6.590 1.00 95.19 1139 ALA A N 1
ATOM 8716 C CA . ALA A 1 1139 ? -11.702 -9.414 -7.624 1.00 95.19 1139 ALA A CA 1
ATOM 8717 C C . ALA A 1 1139 ? -11.777 -7.888 -7.484 1.00 95.19 1139 ALA A C 1
ATOM 8719 O O . ALA A 1 1139 ? -11.573 -7.165 -8.457 1.00 95.19 1139 ALA A O 1
ATOM 8720 N N . ALA A 1 1140 ? -12.006 -7.398 -6.266 1.00 94.19 1140 ALA A N 1
ATOM 8721 C CA . ALA A 1 1140 ? -12.058 -5.977 -5.977 1.00 94.19 1140 ALA A CA 1
ATOM 8722 C C . ALA A 1 1140 ? -10.719 -5.299 -6.271 1.00 94.19 1140 ALA A C 1
ATOM 8724 O O . ALA A 1 1140 ? -10.703 -4.273 -6.946 1.00 94.19 1140 ALA A O 1
ATOM 8725 N N . SER A 1 1141 ? -9.600 -5.910 -5.865 1.00 93.44 1141 SER A N 1
ATOM 8726 C CA . SER A 1 1141 ? -8.261 -5.408 -6.190 1.00 93.44 1141 SER A CA 1
ATOM 8727 C C . SER A 1 1141 ? -8.051 -5.334 -7.701 1.00 93.44 1141 SER A C 1
ATOM 8729 O O . SER A 1 1141 ? -7.638 -4.298 -8.213 1.00 93.44 1141 SER A O 1
ATOM 8731 N N . MET A 1 1142 ? -8.385 -6.390 -8.443 1.00 94.19 1142 MET A N 1
ATOM 8732 C CA . MET A 1 1142 ? -8.266 -6.421 -9.902 1.00 94.19 1142 MET A CA 1
ATOM 8733 C C . MET A 1 1142 ? -9.097 -5.316 -10.574 1.00 94.19 1142 MET A C 1
ATOM 8735 O O . MET A 1 1142 ? -8.586 -4.625 -11.460 1.00 94.19 1142 MET A O 1
ATOM 8739 N N . LEU A 1 1143 ? -10.338 -5.106 -10.125 1.00 92.25 1143 LEU A N 1
ATOM 8740 C CA . LEU A 1 1143 ? -11.233 -4.055 -10.620 1.00 92.25 1143 LEU A CA 1
ATOM 8741 C C . LEU A 1 1143 ? -10.702 -2.647 -10.318 1.00 92.25 1143 LEU A C 1
ATOM 8743 O O . LEU A 1 1143 ? -10.703 -1.784 -11.199 1.00 92.25 1143 LEU A O 1
ATOM 8747 N N . CYS A 1 1144 ? -10.204 -2.417 -9.100 1.00 89.25 1144 CYS A N 1
ATOM 8748 C CA . CYS A 1 1144 ? -9.615 -1.138 -8.707 1.00 89.25 1144 CYS A CA 1
ATOM 8749 C C . CYS A 1 1144 ? -8.389 -0.782 -9.565 1.00 89.25 1144 CYS A C 1
ATOM 8751 O O . CYS A 1 1144 ? -8.228 0.382 -9.922 1.00 89.25 1144 CYS A O 1
ATOM 8753 N N . HIS A 1 1145 ? -7.562 -1.755 -9.959 1.00 86.56 1145 HIS A N 1
ATOM 8754 C CA . HIS A 1 1145 ? -6.370 -1.498 -10.779 1.00 86.56 1145 HIS A CA 1
ATOM 8755 C C . HIS A 1 1145 ? -6.677 -1.301 -12.275 1.00 86.56 1145 HIS A C 1
ATOM 8757 O O . HIS A 1 1145 ? -6.045 -0.457 -12.910 1.00 86.56 1145 HIS A O 1
ATOM 8763 N N . ALA A 1 1146 ? -7.668 -2.012 -12.832 1.00 85.31 1146 ALA A N 1
ATOM 8764 C CA . ALA A 1 1146 ? -8.004 -1.923 -14.258 1.00 85.31 1146 ALA A CA 1
ATOM 8765 C C . ALA A 1 1146 ? -8.560 -0.549 -14.672 1.00 85.31 1146 ALA A C 1
ATOM 8767 O O . ALA A 1 1146 ? -8.195 -0.021 -15.720 1.00 85.31 1146 ALA A O 1
ATOM 8768 N N . GLY A 1 1147 ? -9.428 0.059 -13.853 1.00 73.31 1147 GLY A N 1
ATOM 8769 C CA . GLY A 1 1147 ? -10.058 1.341 -14.205 1.00 73.31 1147 GLY A CA 1
ATOM 8770 C C . GLY A 1 1147 ? -10.333 2.299 -13.046 1.00 73.31 1147 GLY A C 1
ATOM 8771 O O . GLY A 1 1147 ? -11.035 3.301 -13.236 1.00 73.31 1147 GLY A O 1
ATOM 8772 N N . GLY A 1 1148 ? -9.800 2.018 -11.852 1.00 78.31 1148 GLY A N 1
ATOM 8773 C CA . GLY A 1 1148 ? -9.875 2.908 -10.693 1.00 78.31 1148 GLY A CA 1
ATOM 8774 C C . GLY A 1 1148 ? -11.300 3.275 -10.284 1.00 78.31 1148 GLY A C 1
ATOM 8775 O O . GLY A 1 1148 ? -12.259 2.524 -10.477 1.00 78.31 1148 GLY A O 1
ATOM 8776 N N . ILE A 1 1149 ? -11.451 4.493 -9.758 1.00 78.62 1149 ILE A N 1
ATOM 8777 C CA . ILE A 1 1149 ? -12.741 5.033 -9.304 1.00 78.62 1149 ILE A CA 1
ATOM 8778 C C . ILE A 1 1149 ? -13.818 5.012 -10.390 1.00 78.62 1149 ILE A C 1
ATOM 8780 O O . ILE A 1 1149 ? -15.002 4.844 -10.102 1.00 78.62 1149 ILE A O 1
ATOM 8784 N N . LYS A 1 1150 ? -13.436 5.217 -11.651 1.00 78.81 1150 LYS A N 1
ATOM 8785 C CA . LYS A 1 1150 ? -14.416 5.343 -12.721 1.00 78.81 1150 LYS A CA 1
ATOM 8786 C C . LYS A 1 1150 ? -15.030 3.979 -13.069 1.00 78.81 1150 LYS A C 1
ATOM 8788 O O . LYS A 1 1150 ? -16.235 3.921 -13.301 1.00 78.81 1150 LYS A O 1
ATOM 8793 N N . LEU A 1 1151 ? -14.245 2.896 -13.047 1.00 84.44 1151 LEU A N 1
ATOM 8794 C CA . LEU A 1 1151 ? -14.769 1.538 -13.221 1.00 84.44 1151 LEU A CA 1
ATOM 8795 C C . LEU A 1 1151 ? -15.622 1.102 -12.030 1.00 84.44 1151 LEU A C 1
ATOM 8797 O O . LEU A 1 1151 ? -16.708 0.570 -12.230 1.00 84.44 1151 LEU A O 1
ATOM 8801 N N . VAL A 1 1152 ? -15.195 1.409 -10.802 1.00 88.75 1152 VAL A N 1
ATOM 8802 C CA . VAL A 1 1152 ? -16.001 1.145 -9.598 1.00 88.75 1152 VAL A CA 1
ATOM 8803 C C . VAL A 1 1152 ? -17.320 1.917 -9.640 1.00 88.75 1152 VAL A C 1
ATOM 8805 O O . VAL A 1 1152 ? -18.377 1.362 -9.359 1.00 88.75 1152 VAL A O 1
ATOM 8808 N N . ARG A 1 1153 ? -17.318 3.169 -10.104 1.00 88.94 1153 ARG A N 1
ATOM 8809 C CA . ARG A 1 1153 ? -18.560 3.910 -10.344 1.00 88.94 1153 ARG A CA 1
ATOM 8810 C C . ARG A 1 1153 ? -19.474 3.204 -11.353 1.00 88.94 1153 ARG A C 1
ATOM 8812 O O . ARG A 1 1153 ? -20.668 3.090 -11.089 1.00 88.94 1153 ARG A O 1
ATOM 8819 N N . LEU A 1 1154 ? -18.940 2.740 -12.486 1.00 87.81 1154 LEU A N 1
ATOM 8820 C CA . LEU A 1 1154 ? -19.721 1.985 -13.476 1.00 87.81 1154 LEU A CA 1
ATOM 8821 C C . LEU A 1 1154 ? -20.247 0.665 -12.902 1.00 87.81 1154 LEU A C 1
ATOM 8823 O O . LEU A 1 1154 ? -21.379 0.293 -13.205 1.00 87.81 1154 LEU A O 1
ATOM 8827 N N . LEU A 1 1155 ? -19.473 -0.004 -12.044 1.00 92.12 1155 LEU A N 1
ATOM 8828 C CA . LEU A 1 1155 ? -19.889 -1.214 -11.339 1.00 92.12 1155 LEU A CA 1
ATOM 8829 C C . LEU A 1 1155 ? -21.160 -0.973 -10.510 1.00 92.12 1155 LEU A C 1
ATOM 8831 O O . LEU A 1 1155 ? -22.121 -1.726 -10.651 1.00 92.12 1155 LEU A O 1
ATOM 8835 N N . TYR A 1 1156 ? -21.184 0.102 -9.714 1.00 92.62 1156 TYR A N 1
ATOM 8836 C CA . TYR A 1 1156 ? -22.337 0.496 -8.896 1.00 92.62 1156 TYR A CA 1
ATOM 8837 C C . TYR A 1 1156 ? -23.526 1.001 -9.730 1.00 92.62 1156 TYR A C 1
ATOM 8839 O O . TYR A 1 1156 ? -24.663 0.614 -9.466 1.00 92.62 1156 TYR A O 1
ATOM 8847 N N . GLU A 1 1157 ? -23.289 1.889 -10.704 1.00 90.00 1157 GLU A N 1
ATOM 8848 C CA . GLU A 1 1157 ? -24.365 2.587 -11.427 1.00 90.00 1157 GLU A CA 1
ATOM 8849 C C . GLU A 1 1157 ? -24.972 1.765 -12.575 1.00 90.00 1157 GLU A C 1
ATOM 8851 O O . GLU A 1 1157 ? -26.141 1.964 -12.893 1.00 90.00 1157 GLU A O 1
ATOM 8856 N N . GLN A 1 1158 ? -24.195 0.896 -13.233 1.00 88.00 1158 GLN A N 1
ATOM 8857 C CA . GLN A 1 1158 ? -24.594 0.275 -14.503 1.00 88.00 1158 GLN A CA 1
ATOM 8858 C C . GLN A 1 1158 ? -24.353 -1.233 -14.546 1.00 88.00 1158 GLN A C 1
ATOM 8860 O O . GLN A 1 1158 ? -25.302 -1.975 -14.775 1.00 88.00 1158 GLN A O 1
ATOM 8865 N N . ILE A 1 1159 ? -23.122 -1.705 -14.331 1.00 88.88 1159 ILE A N 1
ATOM 8866 C CA . ILE A 1 1159 ? -22.737 -3.093 -14.641 1.00 88.88 1159 ILE A CA 1
ATOM 8867 C C . ILE A 1 1159 ? -23.470 -4.078 -13.731 1.00 88.88 1159 ILE A C 1
ATOM 8869 O O . ILE A 1 1159 ? -24.165 -4.963 -14.224 1.00 88.88 1159 ILE A O 1
ATOM 8873 N N . LEU A 1 1160 ? -23.375 -3.909 -12.407 1.00 90.62 1160 LEU A N 1
ATOM 8874 C CA . LEU A 1 1160 ? -24.018 -4.836 -11.480 1.00 90.62 1160 LEU A CA 1
ATOM 8875 C C . LEU A 1 1160 ? -25.555 -4.762 -11.551 1.00 90.62 1160 LEU A C 1
ATOM 8877 O O . LEU A 1 1160 ? -26.167 -5.825 -11.659 1.00 90.62 1160 LEU A O 1
ATOM 8881 N N . PRO A 1 1161 ? -26.202 -3.573 -11.577 1.00 90.50 1161 PRO A N 1
ATOM 8882 C CA . PRO A 1 1161 ? -27.638 -3.489 -11.843 1.00 90.50 1161 PRO A CA 1
ATOM 8883 C C . PRO A 1 1161 ? -28.043 -4.190 -13.146 1.00 90.50 1161 PRO A C 1
ATOM 8885 O O . PRO A 1 1161 ? -28.958 -5.008 -13.138 1.00 90.50 1161 PRO A O 1
ATOM 8888 N N . THR A 1 1162 ? -27.323 -3.956 -14.250 1.00 87.56 1162 THR A N 1
ATOM 8889 C CA . THR A 1 1162 ? -27.617 -4.589 -15.548 1.00 87.56 1162 THR A CA 1
ATOM 8890 C C . THR A 1 1162 ? -27.471 -6.104 -15.477 1.00 87.56 1162 THR A C 1
ATOM 8892 O O . THR A 1 1162 ? -28.318 -6.810 -16.017 1.00 87.56 1162 THR A O 1
ATOM 8895 N N . MET A 1 1163 ? -26.458 -6.624 -14.778 1.00 84.31 1163 MET A N 1
ATOM 8896 C CA . MET A 1 1163 ? -26.303 -8.063 -14.560 1.00 84.31 1163 MET A CA 1
ATOM 8897 C C . MET A 1 1163 ? -27.455 -8.655 -13.740 1.00 84.31 1163 MET A C 1
ATOM 8899 O O . MET A 1 1163 ? -27.964 -9.711 -14.105 1.00 84.31 1163 MET A O 1
ATOM 8903 N N . LEU A 1 1164 ? -27.902 -7.986 -12.673 1.00 85.38 1164 LEU A N 1
ATOM 8904 C CA . LEU A 1 1164 ? -29.017 -8.454 -11.835 1.00 85.38 1164 LEU A CA 1
ATOM 8905 C C . LEU A 1 1164 ? -30.362 -8.440 -12.587 1.00 85.38 1164 LEU A C 1
ATOM 8907 O O . LEU A 1 1164 ? -31.212 -9.300 -12.343 1.00 85.38 1164 LEU A O 1
ATOM 8911 N N . LEU A 1 1165 ? -30.533 -7.499 -13.523 1.00 85.12 1165 LEU A N 1
ATOM 8912 C CA . LEU A 1 1165 ? -31.710 -7.382 -14.391 1.00 85.12 1165 LEU A CA 1
ATOM 8913 C C . LEU A 1 1165 ? -31.672 -8.341 -15.594 1.00 85.12 1165 LEU A C 1
ATOM 8915 O O . LEU A 1 1165 ? -32.684 -8.941 -15.928 1.00 85.12 1165 LEU A O 1
ATOM 8919 N N . SER A 1 1166 ? -30.515 -8.512 -16.238 1.00 75.56 1166 SER A N 1
ATOM 8920 C CA . SER A 1 1166 ? -30.374 -9.262 -17.502 1.00 75.56 1166 SER A CA 1
ATOM 8921 C C . SER A 1 1166 ? -30.115 -10.755 -17.314 1.00 75.56 1166 SER A C 1
ATOM 8923 O O . SER A 1 1166 ? -30.062 -11.496 -18.299 1.00 75.56 1166 SER A O 1
ATOM 8925 N N . ALA A 1 1167 ? -29.876 -11.209 -16.082 1.00 59.84 1167 ALA A N 1
ATOM 8926 C CA . ALA A 1 1167 ? -29.544 -12.595 -15.791 1.00 59.84 1167 ALA A CA 1
ATOM 8927 C C . ALA A 1 1167 ? -30.757 -13.516 -15.972 1.00 59.84 1167 ALA A C 1
ATOM 8929 O O . ALA A 1 1167 ? -31.290 -14.011 -14.995 1.00 59.84 1167 ALA A O 1
ATOM 8930 N N . GLY A 1 1168 ? -31.182 -13.778 -17.210 1.00 49.84 1168 GLY A N 1
ATOM 8931 C CA . GLY A 1 1168 ? -32.144 -14.844 -17.478 1.00 49.84 1168 GLY A CA 1
ATOM 8932 C C . GLY A 1 1168 ? -31.657 -16.161 -16.866 1.00 49.84 1168 GLY A C 1
ATOM 8933 O O . GLY A 1 1168 ? -30.448 -16.415 -16.838 1.00 49.84 1168 GLY A O 1
ATOM 8934 N N . GLU A 1 1169 ? -32.590 -16.999 -16.407 1.00 47.62 1169 GLU A N 1
ATOM 8935 C CA . GLU A 1 1169 ? -32.333 -18.287 -15.731 1.00 47.62 1169 GLU A CA 1
ATOM 8936 C C . GLU A 1 1169 ? -31.296 -19.173 -16.456 1.00 47.62 1169 GLU A C 1
ATOM 8938 O O . GLU A 1 1169 ? -30.613 -19.985 -15.838 1.00 47.62 1169 GLU A O 1
ATOM 8943 N N . ALA A 1 1170 ? -31.099 -18.968 -17.762 1.00 46.81 1170 ALA A N 1
ATOM 8944 C CA . ALA A 1 1170 ? -30.100 -19.660 -18.569 1.00 46.81 1170 ALA A CA 1
ATOM 8945 C C . ALA A 1 1170 ? -28.629 -19.264 -18.294 1.00 46.81 1170 ALA A C 1
ATOM 8947 O O . ALA A 1 1170 ? -27.738 -20.077 -18.535 1.00 46.81 1170 ALA A O 1
ATOM 8948 N N . ARG A 1 1171 ? -28.324 -18.045 -17.814 1.00 48.94 1171 ARG A N 1
ATOM 8949 C CA . ARG A 1 1171 ? -26.928 -17.608 -17.549 1.00 48.94 1171 ARG A CA 1
ATOM 8950 C C . ARG A 1 1171 ? -26.444 -17.967 -16.143 1.00 48.94 1171 ARG A C 1
ATOM 8952 O O . ARG A 1 1171 ? -25.243 -18.105 -15.910 1.00 48.94 1171 ARG A O 1
ATOM 8959 N N . LEU A 1 1172 ? -27.374 -18.154 -15.214 1.00 50.69 1172 LEU A N 1
ATOM 8960 C CA . LEU A 1 1172 ? -27.123 -18.577 -13.843 1.00 50.69 1172 LEU A CA 1
ATOM 8961 C C . LEU A 1 1172 ? -27.910 -19.873 -13.622 1.00 50.69 1172 LEU A C 1
ATOM 8963 O O . LEU A 1 1172 ? -28.974 -19.836 -13.018 1.00 50.69 1172 LEU A O 1
ATOM 8967 N N . GLY A 1 1173 ? -27.429 -20.986 -14.195 1.00 45.47 1173 GLY A N 1
ATOM 8968 C CA . GLY A 1 1173 ? -28.135 -22.274 -14.172 1.00 45.47 1173 GLY A CA 1
ATOM 8969 C C . GLY A 1 1173 ? -28.676 -22.636 -12.787 1.00 45.47 1173 GLY A C 1
ATOM 8970 O O . GLY A 1 1173 ? -28.090 -22.224 -11.787 1.00 45.47 1173 GLY A O 1
ATOM 8971 N N . SER A 1 1174 ? -29.784 -23.388 -12.748 1.00 47.66 1174 SER A N 1
ATOM 8972 C CA . SER A 1 1174 ? -30.560 -23.747 -11.549 1.00 47.66 1174 SER A CA 1
ATOM 8973 C C . SER A 1 1174 ? -29.701 -24.417 -10.466 1.00 47.66 1174 SER A C 1
ATOM 8975 O O . SER A 1 1174 ? -29.647 -25.641 -10.335 1.00 47.66 1174 SER A O 1
ATOM 8977 N N . ALA A 1 1175 ? -28.976 -23.605 -9.712 1.00 58.34 1175 ALA A N 1
ATOM 8978 C CA . ALA A 1 1175 ? -28.094 -24.041 -8.655 1.00 58.34 1175 ALA A CA 1
ATOM 8979 C C . ALA A 1 1175 ? -28.901 -24.136 -7.356 1.00 58.34 1175 ALA A C 1
ATOM 8981 O O . ALA A 1 1175 ? -29.862 -23.393 -7.153 1.00 58.34 1175 ALA A O 1
ATOM 8982 N N . GLY A 1 1176 ? -28.540 -25.078 -6.482 1.00 70.06 1176 GLY A N 1
ATOM 8983 C CA . GLY A 1 1176 ? -29.226 -25.249 -5.202 1.00 70.06 1176 GLY A CA 1
ATOM 8984 C C . GLY A 1 1176 ? -29.233 -23.952 -4.375 1.00 70.06 1176 GLY A C 1
ATOM 8985 O O . GLY A 1 1176 ? -28.392 -23.073 -4.585 1.00 70.06 1176 GLY A O 1
ATOM 8986 N N . PRO A 1 1177 ? -30.129 -23.826 -3.381 1.00 75.00 1177 PRO A N 1
ATOM 8987 C CA . PRO A 1 1177 ? -30.292 -22.595 -2.597 1.00 75.00 1177 PRO A CA 1
ATOM 8988 C C . PRO A 1 1177 ? -28.993 -22.121 -1.921 1.00 75.00 1177 PRO A C 1
ATOM 8990 O O . PRO A 1 1177 ? -28.790 -20.919 -1.729 1.00 75.00 1177 PRO A O 1
ATOM 8993 N N . VAL A 1 1178 ? -28.084 -23.050 -1.594 1.00 78.62 1178 VAL A N 1
ATOM 8994 C CA . VAL A 1 1178 ? -26.755 -22.740 -1.045 1.00 78.62 1178 VAL A CA 1
ATOM 8995 C C . VAL A 1 1178 ? -25.893 -22.006 -2.074 1.00 78.62 1178 VAL A C 1
ATOM 8997 O O . VAL A 1 1178 ? -25.320 -20.972 -1.748 1.00 78.62 1178 VAL A O 1
ATOM 9000 N N . CYS A 1 1179 ? -25.844 -22.475 -3.324 1.00 82.44 1179 CYS A N 1
ATOM 9001 C CA . CYS A 1 1179 ? -25.096 -21.820 -4.397 1.00 82.44 1179 CYS A CA 1
ATOM 9002 C C . CYS A 1 1179 ? -25.605 -20.400 -4.646 1.00 82.44 1179 CYS A C 1
ATOM 9004 O O . CYS A 1 1179 ? -24.811 -19.464 -4.623 1.00 82.44 1179 CYS A O 1
ATOM 9006 N N . SER A 1 1180 ? -26.923 -20.221 -4.775 1.00 84.06 1180 SER A N 1
ATOM 9007 C CA . SER A 1 1180 ? -27.534 -18.896 -4.946 1.00 84.06 1180 SER A CA 1
ATOM 9008 C C . SER A 1 1180 ? -27.207 -17.942 -3.790 1.00 84.06 1180 SER A C 1
ATOM 9010 O O . SER A 1 1180 ? -26.971 -16.754 -4.005 1.00 84.06 1180 SER A O 1
ATOM 9012 N N . SER A 1 1181 ? -27.133 -18.457 -2.558 1.00 85.50 1181 SER A N 1
ATOM 9013 C CA . SER A 1 1181 ? -26.741 -17.653 -1.393 1.00 85.50 1181 SER A CA 1
ATOM 9014 C C . SER A 1 1181 ? -25.273 -17.214 -1.470 1.00 85.50 1181 SER A C 1
ATOM 9016 O O . SER A 1 1181 ? -24.954 -16.051 -1.228 1.00 85.50 1181 SER A O 1
ATOM 9018 N N . PHE A 1 1182 ? -24.372 -18.119 -1.861 1.00 87.69 1182 PHE A N 1
ATOM 9019 C CA . PHE A 1 1182 ? -22.954 -17.804 -2.056 1.00 87.69 1182 PHE A CA 1
ATOM 9020 C C . PHE A 1 1182 ? -22.729 -16.796 -3.188 1.00 87.69 1182 PHE A C 1
ATOM 9022 O O . PHE A 1 1182 ? -21.890 -15.911 -3.047 1.00 87.69 1182 PHE A O 1
ATOM 9029 N N . GLU A 1 1183 ? -23.496 -16.884 -4.277 1.00 89.75 1183 GLU A N 1
ATOM 9030 C CA . GLU A 1 1183 ? -23.460 -15.908 -5.372 1.00 89.75 1183 GLU A CA 1
ATOM 9031 C C . GLU A 1 1183 ? -23.849 -14.508 -4.896 1.00 89.75 1183 GLU A C 1
ATOM 9033 O O . GLU A 1 1183 ? -23.108 -13.551 -5.120 1.00 89.75 1183 GLU A O 1
ATOM 9038 N N . GLY A 1 1184 ? -24.984 -14.392 -4.195 1.00 90.19 1184 GLY A N 1
ATOM 9039 C CA . GLY A 1 1184 ? -25.452 -13.112 -3.665 1.00 90.19 1184 GLY A CA 1
ATOM 9040 C C . GLY A 1 1184 ? -24.455 -12.499 -2.679 1.00 90.19 1184 GLY A C 1
ATOM 9041 O O . GLY A 1 1184 ? -24.162 -11.305 -2.761 1.00 90.19 1184 GLY A O 1
ATOM 9042 N N . PHE A 1 1185 ? -23.876 -13.320 -1.795 1.00 90.25 1185 PHE A N 1
ATOM 9043 C CA . PHE A 1 1185 ? -22.845 -12.884 -0.850 1.00 90.25 1185 PHE A CA 1
ATOM 9044 C C . PHE A 1 1185 ? -21.565 -12.421 -1.558 1.00 90.25 1185 PHE A C 1
ATOM 9046 O O . PHE A 1 1185 ? -21.052 -11.347 -1.246 1.00 90.25 1185 PHE A O 1
ATOM 9053 N N . ALA A 1 1186 ? -21.076 -13.180 -2.543 1.00 91.81 1186 ALA A N 1
ATOM 9054 C CA . ALA A 1 1186 ? -19.869 -12.834 -3.288 1.00 91.81 1186 ALA A CA 1
ATOM 9055 C C . ALA A 1 1186 ? -20.021 -11.502 -4.038 1.00 91.81 1186 ALA A C 1
ATOM 9057 O O . ALA A 1 1186 ? -19.138 -10.651 -3.955 1.00 91.81 1186 ALA A O 1
ATOM 9058 N N . LEU A 1 1187 ? -21.157 -11.285 -4.714 1.00 93.69 1187 LEU A N 1
ATOM 9059 C CA . LEU A 1 1187 ? -21.438 -10.032 -5.424 1.00 93.69 1187 LEU A CA 1
ATOM 9060 C C . LEU A 1 1187 ? -21.530 -8.833 -4.472 1.00 93.69 1187 LEU A C 1
ATOM 9062 O O . LEU A 1 1187 ? -20.953 -7.783 -4.754 1.00 93.69 1187 LEU A O 1
ATOM 9066 N N . ALA A 1 1188 ? -22.205 -8.995 -3.329 1.00 93.62 1188 ALA A N 1
ATOM 9067 C CA . ALA A 1 1188 ? -22.308 -7.953 -2.310 1.00 93.62 1188 ALA A CA 1
ATOM 9068 C C . ALA A 1 1188 ? -20.933 -7.571 -1.740 1.00 93.62 1188 ALA A C 1
ATOM 9070 O O . ALA A 1 1188 ? -20.635 -6.387 -1.576 1.00 93.62 1188 ALA A O 1
ATOM 9071 N N . TYR A 1 1189 ? -20.086 -8.569 -1.475 1.00 92.44 1189 TYR A N 1
ATOM 9072 C CA . TYR A 1 1189 ? -18.752 -8.351 -0.925 1.00 92.44 1189 TYR A CA 1
ATOM 9073 C C . TYR A 1 1189 ? -17.807 -7.712 -1.952 1.00 92.44 1189 TYR A C 1
ATOM 9075 O O . TYR A 1 1189 ? -17.120 -6.755 -1.610 1.00 92.44 1189 TYR A O 1
ATOM 9083 N N . VAL A 1 1190 ? -17.808 -8.162 -3.218 1.00 94.94 1190 VAL A N 1
ATOM 9084 C CA . VAL A 1 1190 ? -17.027 -7.515 -4.295 1.00 94.94 1190 VAL A CA 1
ATOM 9085 C C . VAL A 1 1190 ? -17.403 -6.045 -4.416 1.00 94.94 1190 VAL A C 1
ATOM 9087 O O . VAL A 1 1190 ? -16.516 -5.195 -4.431 1.00 94.94 1190 VAL A O 1
ATOM 9090 N N . LEU A 1 1191 ? -18.705 -5.739 -4.455 1.00 95.31 1191 LEU A N 1
ATOM 9091 C CA . LEU A 1 1191 ? -19.177 -4.366 -4.591 1.00 95.31 1191 LEU A CA 1
ATOM 9092 C C . LEU A 1 1191 ? -18.683 -3.490 -3.432 1.00 95.31 1191 LEU A C 1
ATOM 9094 O O . LEU A 1 1191 ? -18.073 -2.449 -3.679 1.00 95.31 1191 LEU A O 1
ATOM 9098 N N . LEU A 1 1192 ? -18.895 -3.933 -2.185 1.00 93.38 1192 LEU A N 1
ATOM 9099 C CA . LEU A 1 1192 ? -18.469 -3.194 -0.997 1.00 93.38 1192 LEU A CA 1
ATOM 9100 C C . LEU A 1 1192 ? -16.953 -2.986 -0.970 1.00 93.38 1192 LEU A C 1
ATOM 9102 O O . LEU A 1 1192 ? -16.515 -1.858 -0.770 1.00 93.38 1192 LEU A O 1
ATOM 9106 N N . VAL A 1 1193 ? -16.154 -4.043 -1.162 1.00 92.44 1193 VAL A N 1
ATOM 9107 C CA . VAL A 1 1193 ? -14.688 -3.945 -1.089 1.00 92.44 1193 VAL A CA 1
ATOM 9108 C C . VAL A 1 1193 ? -14.158 -3.046 -2.201 1.00 92.44 1193 VAL A C 1
ATOM 9110 O O . VAL A 1 1193 ? -13.336 -2.184 -1.918 1.00 92.44 1193 VAL A O 1
ATOM 9113 N N . SER A 1 1194 ? -14.667 -3.157 -3.434 1.00 93.00 1194 SER A N 1
ATOM 9114 C CA . SER A 1 1194 ? -14.296 -2.245 -4.523 1.00 93.00 1194 SER A CA 1
ATOM 9115 C C . SER A 1 1194 ? -14.607 -0.786 -4.185 1.00 93.00 1194 SER A C 1
ATOM 9117 O O . SER A 1 1194 ? -13.759 0.083 -4.387 1.00 93.00 1194 SER A O 1
ATOM 9119 N N . GLY A 1 1195 ? -15.796 -0.503 -3.641 1.00 91.75 1195 GLY A N 1
ATOM 9120 C CA . GLY A 1 1195 ? -16.153 0.838 -3.180 1.00 91.75 1195 GLY A CA 1
ATOM 9121 C C . GLY A 1 1195 ? -15.230 1.320 -2.059 1.00 91.75 1195 GLY A C 1
ATOM 9122 O O . GLY A 1 1195 ? -14.638 2.392 -2.161 1.00 91.75 1195 GLY A O 1
ATOM 9123 N N . ALA A 1 1196 ? -15.046 0.503 -1.020 1.00 90.44 1196 ALA A N 1
ATOM 9124 C CA . ALA A 1 1196 ? -14.264 0.831 0.166 1.00 90.44 1196 ALA A CA 1
ATOM 9125 C C . ALA A 1 1196 ? -12.784 1.060 -0.163 1.00 90.44 1196 ALA A C 1
ATOM 9127 O O . ALA A 1 1196 ? -12.200 2.025 0.317 1.00 90.44 1196 ALA A O 1
ATOM 9128 N N . SER A 1 1197 ? -12.192 0.252 -1.045 1.00 87.31 1197 SER A N 1
ATOM 9129 C CA . SER A 1 1197 ? -10.815 0.439 -1.518 1.00 87.31 1197 SER A CA 1
ATOM 9130 C C . SER A 1 1197 ? -10.615 1.725 -2.330 1.00 87.31 1197 SER A C 1
ATOM 9132 O O . SER A 1 1197 ? -9.485 2.195 -2.425 1.00 87.31 1197 SER A O 1
ATOM 9134 N N . THR A 1 1198 ? -11.676 2.300 -2.916 1.00 84.44 1198 THR A N 1
ATOM 9135 C CA . THR A 1 1198 ? -11.594 3.551 -3.703 1.00 84.44 1198 THR A CA 1
ATOM 9136 C C . THR A 1 1198 ? -12.046 4.810 -2.971 1.00 84.44 1198 THR A C 1
ATOM 9138 O O . THR A 1 1198 ? -11.605 5.897 -3.334 1.00 84.44 1198 THR A O 1
ATOM 9141 N N . TRP A 1 1199 ? -12.947 4.699 -1.992 1.00 85.19 1199 TRP A N 1
ATOM 9142 C CA . TRP A 1 1199 ? -13.526 5.848 -1.283 1.00 85.19 1199 TRP A CA 1
ATOM 9143 C C . TRP A 1 1199 ? -13.244 5.861 0.221 1.00 85.19 1199 TRP A C 1
ATOM 9145 O O . TRP A 1 1199 ? -13.638 6.817 0.886 1.00 85.19 1199 TRP A O 1
ATOM 9155 N N . GLY A 1 1200 ? -12.605 4.821 0.757 1.00 86.69 1200 GLY A N 1
ATOM 9156 C CA . GLY A 1 1200 ? -12.413 4.631 2.190 1.00 86.69 1200 GLY A CA 1
ATOM 9157 C C . GLY A 1 1200 ? -13.702 4.259 2.934 1.00 86.69 1200 GLY A C 1
ATOM 9158 O O . GLY A 1 1200 ? -14.824 4.521 2.493 1.00 86.69 1200 GLY A O 1
ATOM 9159 N N . VAL A 1 1201 ? -13.543 3.642 4.103 1.00 85.25 1201 VAL A N 1
ATOM 9160 C CA . VAL A 1 1201 ? -14.650 3.212 4.985 1.00 85.25 1201 VAL A CA 1
ATOM 9161 C C . VAL A 1 1201 ? -15.157 4.301 5.939 1.00 85.25 1201 VAL A C 1
ATOM 9163 O O . VAL A 1 1201 ? -16.223 4.151 6.531 1.00 85.25 1201 VAL A O 1
ATOM 9166 N N . GLY A 1 1202 ? -14.398 5.386 6.114 1.00 75.81 1202 GLY A N 1
ATOM 9167 C CA . GLY A 1 1202 ? -14.621 6.406 7.142 1.00 75.81 1202 GLY A CA 1
ATOM 9168 C C . GLY A 1 1202 ? -14.558 7.839 6.613 1.00 75.81 1202 GLY A C 1
ATOM 9169 O O . GLY A 1 1202 ? -14.755 8.091 5.422 1.00 75.81 1202 GLY A O 1
ATOM 9170 N N . GLU A 1 1203 ? -14.294 8.774 7.524 1.00 66.25 1203 GLU A N 1
ATOM 9171 C CA . GLU A 1 1203 ? -13.863 10.129 7.178 1.00 66.25 1203 GLU A CA 1
ATOM 9172 C C . GLU A 1 1203 ? -12.436 10.052 6.630 1.00 66.25 1203 GLU A C 1
ATOM 9174 O O . GLU A 1 1203 ? -11.502 9.672 7.336 1.00 66.25 1203 GLU A O 1
ATOM 9179 N N . THR A 1 1204 ? -12.290 10.338 5.340 1.00 65.44 1204 THR A N 1
ATOM 9180 C CA . THR A 1 1204 ? -11.006 10.289 4.637 1.00 65.44 1204 THR A CA 1
ATOM 9181 C C . THR A 1 1204 ? -10.320 11.649 4.673 1.00 65.44 1204 THR A C 1
ATOM 9183 O O . THR A 1 1204 ? -10.983 12.677 4.842 1.00 65.44 1204 THR A O 1
ATOM 9186 N N . SER A 1 1205 ? -9.003 11.682 4.443 1.00 61.78 1205 SER A N 1
ATOM 9187 C CA . SER A 1 1205 ? -8.265 12.949 4.354 1.00 61.78 1205 SER A CA 1
ATOM 9188 C C . SER A 1 1205 ? -8.932 13.933 3.369 1.00 61.78 1205 SER A C 1
ATOM 9190 O O . SER A 1 1205 ? -9.530 13.501 2.380 1.00 61.78 1205 SER A O 1
ATOM 9192 N N . PRO A 1 1206 ? -8.841 15.259 3.577 1.00 60.12 1206 PRO A N 1
ATOM 9193 C CA . PRO A 1 1206 ? -9.470 16.248 2.693 1.00 60.12 1206 PRO A CA 1
ATOM 9194 C C . PRO A 1 1206 ? -9.066 16.111 1.214 1.00 60.12 1206 PRO A C 1
ATOM 9196 O O . PRO A 1 1206 ? -9.882 16.352 0.326 1.00 60.12 1206 PRO A O 1
ATOM 9199 N N . VAL A 1 1207 ? -7.829 15.675 0.942 1.00 58.62 1207 VAL A N 1
ATOM 9200 C CA . VAL A 1 1207 ? -7.322 15.390 -0.415 1.00 58.62 1207 VAL A CA 1
ATOM 9201 C C . VAL A 1 1207 ? -8.018 14.177 -1.016 1.00 58.62 1207 VAL A C 1
ATOM 9203 O O . VAL A 1 1207 ? -8.540 14.234 -2.127 1.00 58.62 1207 VAL A O 1
ATOM 9206 N N . TYR A 1 1208 ? -8.061 13.075 -0.270 1.00 63.38 1208 TYR A N 1
ATOM 9207 C CA . TYR A 1 1208 ? -8.740 11.867 -0.718 1.00 63.38 1208 TYR A CA 1
ATOM 9208 C C . TYR A 1 1208 ? -10.240 12.138 -0.920 1.00 63.38 1208 TYR A C 1
ATOM 9210 O O . TYR A 1 1208 ? -10.852 11.671 -1.882 1.00 63.38 1208 TYR A O 1
ATOM 9218 N N . THR A 1 1209 ? -10.808 12.998 -0.070 1.00 63.66 1209 THR A N 1
ATOM 9219 C CA . THR A 1 1209 ? -12.190 13.461 -0.151 1.00 63.66 1209 THR A CA 1
ATOM 9220 C C . THR A 1 1209 ? -12.460 14.265 -1.427 1.00 63.66 1209 THR A C 1
ATOM 9222 O O . THR A 1 1209 ? -13.424 13.995 -2.151 1.00 63.66 1209 THR A O 1
ATOM 9225 N N . SER A 1 1210 ? -11.592 15.228 -1.752 1.00 61.34 1210 SER A N 1
ATOM 9226 C CA . SER A 1 1210 ? -11.768 16.086 -2.927 1.00 61.34 1210 SER A CA 1
ATOM 9227 C C . SER A 1 1210 ? -11.668 15.298 -4.238 1.00 61.34 1210 SER A C 1
ATOM 9229 O O . SER A 1 1210 ? -12.487 15.506 -5.140 1.00 61.34 1210 SER A O 1
ATOM 9231 N N . VAL A 1 1211 ? -10.729 14.348 -4.324 1.00 62.03 1211 VAL A N 1
ATOM 9232 C CA . VAL A 1 1211 ? -10.489 13.570 -5.547 1.00 62.03 1211 VAL A CA 1
ATOM 9233 C C . VAL A 1 1211 ? -11.467 12.401 -5.695 1.00 62.03 1211 VAL A C 1
ATOM 9235 O O . VAL A 1 1211 ? -11.997 12.181 -6.791 1.00 62.03 1211 VAL A O 1
ATOM 9238 N N . TYR A 1 1212 ? -11.739 11.661 -4.615 1.00 64.75 1212 TYR A N 1
ATOM 9239 C CA . TYR A 1 1212 ? -12.454 10.386 -4.692 1.00 64.75 1212 TYR A CA 1
ATOM 9240 C C . TYR A 1 1212 ? -13.849 10.396 -4.064 1.00 64.75 1212 TYR A C 1
ATOM 9242 O O . TYR A 1 1212 ? -14.772 9.827 -4.654 1.00 64.75 1212 TYR A O 1
ATOM 9250 N N . THR A 1 1213 ? -14.055 11.041 -2.913 1.00 59.25 1213 THR A N 1
ATOM 9251 C CA . THR A 1 1213 ? -15.317 10.864 -2.167 1.00 59.25 1213 THR A CA 1
ATOM 9252 C C . THR A 1 1213 ? -16.431 11.820 -2.576 1.00 59.25 1213 THR A C 1
ATOM 9254 O O . THR A 1 1213 ? -17.597 11.462 -2.427 1.00 59.25 1213 THR A O 1
ATOM 9257 N N . SER A 1 1214 ? -16.134 12.964 -3.208 1.00 63.44 1214 SER A N 1
ATOM 9258 C CA . SER A 1 1214 ? -17.169 13.903 -3.693 1.00 63.44 1214 SER A CA 1
ATOM 9259 C C . SER A 1 1214 ? -18.210 13.255 -4.625 1.00 63.44 1214 SER A C 1
ATOM 9261 O O . SER A 1 1214 ? -19.337 13.736 -4.757 1.00 63.44 1214 SER A O 1
ATOM 9263 N N . LYS A 1 1215 ? -17.859 12.129 -5.265 1.00 69.75 1215 LYS A N 1
ATOM 9264 C CA . LYS A 1 1215 ? -18.760 11.330 -6.111 1.00 69.75 1215 LYS A CA 1
ATOM 9265 C C . LYS A 1 1215 ? -19.409 10.147 -5.384 1.00 69.75 1215 LYS A C 1
ATOM 9267 O O . LYS A 1 1215 ? -20.418 9.657 -5.889 1.00 69.75 1215 LYS A O 1
ATOM 9272 N N . ARG A 1 1216 ? -18.882 9.711 -4.231 1.00 84.25 1216 ARG A N 1
ATOM 9273 C CA . ARG A 1 1216 ? -19.366 8.553 -3.454 1.00 84.25 1216 ARG A CA 1
ATOM 9274 C C . ARG A 1 1216 ? -20.849 8.679 -3.144 1.00 84.25 1216 ARG A C 1
ATOM 9276 O O . ARG A 1 1216 ? -21.608 7.804 -3.546 1.00 84.25 1216 ARG A O 1
ATOM 9283 N N . GLN A 1 1217 ? -21.256 9.788 -2.519 1.00 85.19 1217 GLN A N 1
ATOM 9284 C CA . GLN A 1 1217 ? -22.643 10.023 -2.110 1.00 85.19 1217 GLN A CA 1
ATOM 9285 C C . GLN A 1 1217 ? -23.625 9.740 -3.252 1.00 85.19 1217 GLN A C 1
ATOM 9287 O O . GLN A 1 1217 ? -24.560 8.962 -3.099 1.00 85.19 1217 GLN A O 1
ATOM 9292 N N . ARG A 1 1218 ? -23.388 10.332 -4.430 1.00 86.69 1218 ARG A N 1
ATOM 9293 C CA . ARG A 1 1218 ? -24.265 10.165 -5.598 1.00 86.69 1218 ARG A CA 1
ATOM 9294 C C . ARG A 1 1218 ? -24.313 8.715 -6.078 1.00 86.69 1218 ARG A C 1
ATOM 9296 O O . ARG A 1 1218 ? -25.374 8.249 -6.478 1.00 86.69 1218 ARG A O 1
ATOM 9303 N N . VAL A 1 1219 ? -23.170 8.034 -6.097 1.00 89.81 1219 VAL A N 1
ATOM 9304 C CA . VAL A 1 1219 ? -23.057 6.664 -6.613 1.00 89.81 1219 VAL A CA 1
ATOM 9305 C C . VAL A 1 1219 ? -23.722 5.665 -5.662 1.00 89.81 1219 VAL A C 1
ATOM 9307 O O . VAL A 1 1219 ? -24.499 4.823 -6.110 1.00 89.81 1219 VAL A O 1
ATOM 9310 N N . VAL A 1 1220 ? -23.474 5.794 -4.356 1.00 90.94 1220 VAL A N 1
ATOM 9311 C CA . VAL A 1 1220 ? -24.073 4.944 -3.319 1.00 90.94 1220 VAL A CA 1
ATOM 9312 C C . VAL A 1 1220 ? -25.581 5.197 -3.205 1.00 90.94 1220 VAL A C 1
ATOM 9314 O O . VAL A 1 1220 ? -26.340 4.230 -3.189 1.00 90.94 1220 VAL A O 1
ATOM 9317 N N . ASP A 1 1221 ? -26.031 6.461 -3.217 1.00 91.00 1221 ASP A N 1
ATOM 9318 C CA . ASP A 1 1221 ? -27.462 6.820 -3.192 1.00 91.00 1221 ASP A CA 1
ATOM 9319 C C . ASP A 1 1221 ? -28.206 6.220 -4.392 1.00 91.00 1221 ASP A C 1
ATOM 9321 O O . ASP A 1 1221 ? -29.211 5.543 -4.203 1.00 91.00 1221 ASP A O 1
ATOM 9325 N N . ARG A 1 1222 ? -27.668 6.356 -5.615 1.00 91.81 1222 ARG A N 1
ATOM 9326 C CA . ARG A 1 1222 ? -28.261 5.763 -6.830 1.00 91.81 1222 ARG A CA 1
ATOM 93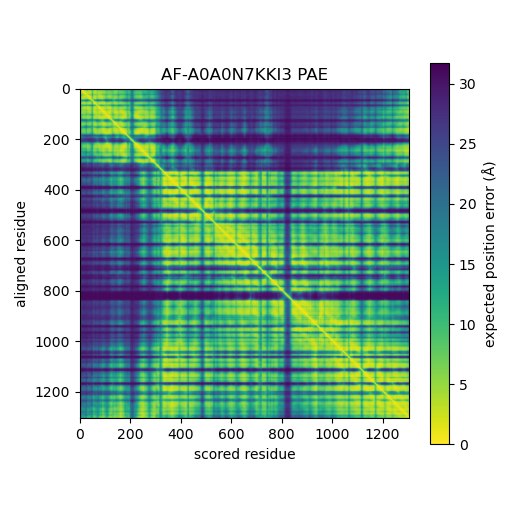27 C C . ARG A 1 1222 ? -28.361 4.243 -6.762 1.00 91.81 1222 ARG A C 1
ATOM 9329 O O . ARG A 1 1222 ? -29.371 3.679 -7.177 1.00 91.81 1222 ARG A O 1
ATOM 9336 N N . HIS A 1 1223 ? -27.324 3.575 -6.260 1.00 94.81 1223 HIS A N 1
ATOM 9337 C CA . HIS A 1 1223 ? -27.334 2.121 -6.154 1.00 94.81 1223 HIS A CA 1
ATOM 9338 C C . HIS A 1 1223 ? -28.344 1.638 -5.101 1.00 94.81 1223 HIS A C 1
ATOM 9340 O O . HIS A 1 1223 ? -29.104 0.705 -5.351 1.00 94.81 1223 HIS A O 1
ATOM 9346 N N . LEU A 1 1224 ? -28.406 2.294 -3.940 1.00 94.75 1224 LEU A N 1
ATOM 9347 C CA . LEU A 1 1224 ? -29.383 1.973 -2.898 1.00 94.75 1224 LEU A CA 1
ATOM 9348 C C . LEU A 1 1224 ? -30.815 2.336 -3.304 1.00 94.75 1224 LEU A C 1
ATOM 9350 O O . LEU A 1 1224 ? -31.745 1.623 -2.935 1.00 94.75 1224 LEU A O 1
ATOM 9354 N N . GLU A 1 1225 ? -31.003 3.388 -4.100 1.00 93.56 1225 GLU A N 1
ATOM 9355 C CA . GLU A 1 1225 ? -32.288 3.737 -4.707 1.00 93.56 1225 GLU A CA 1
ATOM 9356 C C . GLU A 1 1225 ? -32.743 2.660 -5.699 1.00 93.56 1225 GLU A C 1
ATOM 9358 O O . GLU A 1 1225 ? -33.894 2.227 -5.640 1.00 93.56 1225 GLU A O 1
ATOM 9363 N N . PHE A 1 1226 ? -31.837 2.146 -6.540 1.00 93.88 1226 PHE A N 1
ATOM 9364 C CA . PHE A 1 1226 ? -32.102 0.968 -7.370 1.00 93.88 1226 PHE A CA 1
ATOM 9365 C C . PHE A 1 1226 ? -32.538 -0.230 -6.514 1.00 93.88 1226 PHE A C 1
ATOM 9367 O O . PHE A 1 1226 ? -33.595 -0.807 -6.773 1.00 93.88 1226 PHE A O 1
ATOM 9374 N N . VAL A 1 1227 ? -31.797 -0.557 -5.448 1.00 94.06 1227 VAL A N 1
ATOM 9375 C CA . VAL A 1 1227 ? -32.149 -1.672 -4.552 1.00 94.06 1227 VAL A CA 1
ATOM 9376 C C . VAL A 1 1227 ? -33.520 -1.469 -3.902 1.00 94.06 1227 VAL A C 1
ATOM 9378 O O . VAL A 1 1227 ? -34.337 -2.390 -3.888 1.00 94.06 1227 VAL A O 1
ATOM 9381 N N . ALA A 1 1228 ? -33.810 -0.261 -3.418 1.00 92.81 1228 ALA A N 1
ATOM 9382 C CA . ALA A 1 1228 ? -35.090 0.081 -2.809 1.00 92.81 1228 ALA A CA 1
ATOM 9383 C C . ALA A 1 1228 ? -36.257 -0.069 -3.796 1.00 92.81 1228 ALA A C 1
ATOM 9385 O O . ALA A 1 1228 ? -37.294 -0.627 -3.439 1.00 92.81 1228 ALA A O 1
ATOM 9386 N N . ASN A 1 1229 ? -36.085 0.392 -5.038 1.00 91.44 1229 ASN A N 1
ATOM 9387 C CA . ASN A 1 1229 ? -37.111 0.314 -6.077 1.00 91.44 1229 ASN A CA 1
ATOM 9388 C C . ASN A 1 1229 ? -37.408 -1.137 -6.480 1.00 91.44 1229 ASN A C 1
ATOM 9390 O O . ASN A 1 1229 ? -38.574 -1.502 -6.633 1.00 91.44 1229 ASN A O 1
ATOM 9394 N N . VAL A 1 1230 ? -36.380 -1.985 -6.577 1.00 89.81 1230 VAL A N 1
ATOM 9395 C CA . VAL A 1 1230 ? -36.554 -3.424 -6.818 1.00 89.81 1230 VAL A CA 1
ATOM 9396 C C . VAL A 1 1230 ? -37.276 -4.094 -5.641 1.00 89.81 1230 VAL A C 1
ATOM 9398 O O . VAL A 1 1230 ? -38.227 -4.843 -5.847 1.00 89.81 1230 VAL A O 1
ATOM 9401 N N . MET A 1 1231 ? -36.892 -3.799 -4.391 1.00 88.31 1231 MET A N 1
ATOM 9402 C CA . MET A 1 1231 ? -37.555 -4.360 -3.199 1.00 88.31 1231 MET A CA 1
ATOM 9403 C C . MET A 1 1231 ? -39.038 -3.973 -3.084 1.00 88.31 1231 MET A C 1
ATOM 9405 O O . MET A 1 1231 ? -39.820 -4.722 -2.500 1.00 88.31 1231 MET A O 1
ATOM 9409 N N . GLN A 1 1232 ? -39.430 -2.814 -3.618 1.00 86.56 1232 GLN A N 1
ATOM 9410 C CA . GLN A 1 1232 ? -40.827 -2.377 -3.678 1.00 86.56 1232 GLN A CA 1
ATOM 9411 C C . GLN A 1 1232 ? -41.644 -3.074 -4.775 1.00 86.56 1232 GLN A C 1
ATOM 9413 O O . GLN A 1 1232 ? -42.867 -2.962 -4.760 1.00 86.56 1232 GLN A O 1
ATOM 9418 N N . GLY A 1 1233 ? -40.992 -3.809 -5.683 1.00 82.94 1233 GLY A N 1
ATOM 9419 C CA . GLY A 1 1233 ? -41.630 -4.447 -6.833 1.00 82.94 1233 GLY A CA 1
ATOM 9420 C C . GLY A 1 1233 ? -41.803 -3.522 -8.039 1.00 82.94 1233 GLY A C 1
ATOM 9421 O O . GLY A 1 1233 ? -42.568 -3.849 -8.937 1.00 82.94 1233 GLY A O 1
ATOM 9422 N N . ASN A 1 1234 ? -41.104 -2.380 -8.085 1.00 80.44 1234 ASN A N 1
ATOM 9423 C CA . ASN A 1 1234 ? -41.195 -1.438 -9.211 1.00 80.44 1234 ASN A CA 1
ATOM 9424 C C . ASN A 1 1234 ? -40.351 -1.873 -10.421 1.00 80.44 1234 ASN A C 1
ATOM 9426 O O . ASN A 1 1234 ? -40.463 -1.284 -11.493 1.00 80.44 1234 ASN A O 1
ATOM 9430 N N . ILE A 1 1235 ? -39.449 -2.840 -10.231 1.00 82.25 1235 ILE A N 1
ATOM 9431 C CA . ILE A 1 1235 ? -38.498 -3.312 -11.237 1.00 82.25 1235 ILE A CA 1
ATOM 9432 C C . ILE A 1 1235 ? -38.454 -4.839 -11.164 1.00 82.25 1235 ILE A C 1
ATOM 9434 O O . ILE A 1 1235 ? -38.228 -5.401 -10.090 1.00 82.25 1235 ILE A O 1
ATOM 9438 N N . GLU A 1 1236 ? -38.652 -5.501 -12.301 1.00 80.12 1236 GLU A N 1
ATOM 9439 C CA . GLU A 1 1236 ? -38.534 -6.956 -12.426 1.00 80.12 1236 GLU A CA 1
ATOM 9440 C C . GLU A 1 1236 ? -37.059 -7.379 -12.501 1.00 80.12 1236 GLU A C 1
ATOM 9442 O O . GLU A 1 1236 ? -36.240 -6.727 -13.150 1.00 80.12 1236 GLU A O 1
ATOM 9447 N N . LEU A 1 1237 ? -36.708 -8.469 -11.816 1.00 81.44 1237 LEU A N 1
ATOM 9448 C CA . LEU A 1 1237 ? -35.349 -9.011 -11.770 1.00 81.44 1237 LEU A CA 1
ATOM 9449 C C . LEU A 1 1237 ? -35.191 -10.187 -12.730 1.00 81.44 1237 LEU A C 1
ATOM 9451 O O . LEU A 1 1237 ? -36.092 -11.012 -12.847 1.00 81.44 1237 LEU A O 1
ATOM 9455 N N . GLY A 1 1238 ? -34.004 -10.318 -13.326 1.00 78.75 1238 GLY A N 1
ATOM 9456 C CA . GLY A 1 1238 ? -33.620 -11.536 -14.041 1.00 78.75 1238 GLY A CA 1
ATOM 9457 C C . GLY A 1 1238 ? -33.105 -12.624 -13.096 1.00 78.75 1238 GLY A C 1
ATOM 9458 O O . GLY A 1 1238 ? -33.401 -13.800 -13.274 1.00 78.75 1238 GLY A O 1
ATOM 9459 N N . CYS A 1 1239 ? -32.342 -12.243 -12.065 1.00 80.25 1239 CYS A N 1
ATOM 9460 C CA . CYS A 1 1239 ? -31.709 -13.208 -11.165 1.00 80.25 1239 CYS A CA 1
ATOM 9461 C C . CYS A 1 1239 ? -32.691 -13.916 -10.208 1.00 80.25 1239 CYS A C 1
ATOM 9463 O O . CYS A 1 1239 ? -33.732 -13.381 -9.829 1.00 80.25 1239 CYS A O 1
ATOM 9465 N N . GLY A 1 1240 ? -32.316 -15.119 -9.753 1.00 78.81 1240 GLY A N 1
ATOM 9466 C CA . GLY A 1 1240 ? -33.121 -15.903 -8.816 1.00 78.81 1240 GLY A CA 1
ATOM 9467 C C . GLY A 1 1240 ? -33.363 -15.187 -7.480 1.00 78.81 1240 GLY A C 1
ATOM 9468 O O . GLY A 1 1240 ? -32.469 -14.545 -6.922 1.00 78.81 1240 GLY A O 1
ATOM 9469 N N . GLN A 1 1241 ? -34.565 -15.356 -6.919 1.00 84.94 1241 GLN A N 1
ATOM 9470 C CA . GLN A 1 1241 ? -35.010 -14.661 -5.703 1.00 84.94 1241 GLN A CA 1
ATOM 9471 C C . GLN A 1 1241 ? -34.068 -14.864 -4.502 1.00 84.94 1241 GLN A C 1
ATOM 9473 O O . GLN A 1 1241 ? -33.878 -13.945 -3.705 1.00 84.94 1241 GLN A O 1
ATOM 9478 N N . VAL A 1 1242 ? -33.452 -16.047 -4.375 1.00 85.69 1242 VAL A N 1
ATOM 9479 C CA . VAL A 1 1242 ? -32.488 -16.351 -3.300 1.00 85.69 1242 VAL A CA 1
ATOM 9480 C C . VAL A 1 1242 ? -31.192 -15.556 -3.472 1.00 85.69 1242 VAL A C 1
ATOM 9482 O O . VAL A 1 1242 ? -30.698 -14.990 -2.496 1.00 85.69 1242 VAL A O 1
ATOM 9485 N N . THR A 1 1243 ? -30.664 -15.461 -4.697 1.00 87.19 1243 THR A N 1
ATOM 9486 C CA . THR A 1 1243 ? -29.460 -14.673 -5.008 1.00 87.19 1243 THR A CA 1
ATOM 9487 C C . THR A 1 1243 ? -29.699 -13.197 -4.715 1.00 87.19 1243 THR A C 1
ATOM 9489 O O . THR A 1 1243 ? -28.909 -12.584 -3.999 1.00 87.19 1243 THR A O 1
ATOM 9492 N N . TRP A 1 1244 ? -30.826 -12.648 -5.182 1.00 89.88 1244 TRP A N 1
ATOM 9493 C CA . TRP A 1 1244 ? -31.219 -11.264 -4.911 1.00 89.88 1244 TRP A CA 1
ATOM 9494 C C . TRP A 1 1244 ? -31.380 -10.980 -3.417 1.00 89.88 1244 TRP A C 1
ATOM 9496 O O . TRP A 1 1244 ? -30.768 -10.056 -2.883 1.00 89.88 1244 TRP A O 1
ATOM 9506 N N . ARG A 1 1245 ? -32.177 -11.795 -2.714 1.00 89.69 1245 ARG A N 1
ATOM 9507 C CA . ARG A 1 1245 ? -32.425 -11.604 -1.281 1.00 89.69 1245 ARG A CA 1
ATOM 9508 C C . ARG A 1 1245 ? -31.123 -11.667 -0.486 1.00 89.69 1245 ARG A C 1
ATOM 9510 O O . ARG A 1 1245 ? -30.913 -10.844 0.402 1.00 89.69 1245 ARG A O 1
ATOM 9517 N N . THR A 1 1246 ? -30.237 -12.604 -0.829 1.00 88.94 1246 THR A N 1
ATOM 9518 C CA . THR A 1 1246 ? -28.934 -12.731 -0.168 1.00 88.94 1246 THR A CA 1
ATOM 9519 C C . THR A 1 1246 ? -28.040 -11.538 -0.472 1.00 88.94 1246 THR A C 1
ATOM 9521 O O . THR A 1 1246 ? -27.458 -10.985 0.454 1.00 88.94 1246 THR A O 1
ATOM 9524 N N . TYR A 1 1247 ? -27.986 -11.093 -1.730 1.00 92.38 1247 TYR A N 1
ATOM 9525 C CA . TYR A 1 1247 ? -27.248 -9.900 -2.140 1.00 92.38 1247 TYR A CA 1
ATOM 9526 C C . TYR A 1 1247 ? -27.655 -8.666 -1.329 1.00 92.38 1247 TYR A C 1
ATOM 9528 O O . TYR A 1 1247 ? -26.796 -8.023 -0.735 1.00 92.38 1247 TYR A O 1
ATOM 9536 N N . VAL A 1 1248 ? -28.956 -8.372 -1.238 1.00 92.69 1248 VAL A N 1
ATOM 9537 C CA . VAL A 1 1248 ? -29.460 -7.190 -0.522 1.00 92.69 1248 VAL A CA 1
ATOM 9538 C C . VAL A 1 1248 ? -29.143 -7.256 0.969 1.00 92.69 1248 VAL A C 1
ATOM 9540 O O . VAL A 1 1248 ? -28.593 -6.302 1.517 1.00 92.69 1248 VAL A O 1
ATOM 9543 N N . ILE A 1 1249 ? -29.461 -8.374 1.630 1.00 90.31 1249 ILE A N 1
ATOM 9544 C CA . ILE A 1 1249 ? -29.233 -8.516 3.076 1.00 90.31 1249 ILE A CA 1
ATOM 9545 C C . ILE A 1 1249 ? -27.734 -8.438 3.386 1.00 90.31 1249 ILE A C 1
ATOM 9547 O O . ILE A 1 1249 ? -27.338 -7.739 4.317 1.00 90.31 1249 ILE A O 1
ATOM 9551 N N . CYS A 1 1250 ? -26.893 -9.102 2.585 1.00 90.56 1250 CYS A N 1
ATOM 9552 C CA . CYS A 1 1250 ? -25.445 -9.056 2.761 1.00 90.56 1250 CYS A CA 1
ATOM 9553 C C . CYS A 1 1250 ? -24.902 -7.654 2.492 1.00 90.56 1250 CYS A C 1
ATOM 9555 O O . CYS A 1 1250 ? -24.167 -7.141 3.320 1.00 90.56 1250 CYS A O 1
ATOM 9557 N N . PHE A 1 1251 ? -25.272 -7.003 1.386 1.00 92.81 1251 PHE A N 1
ATOM 9558 C CA . PHE A 1 1251 ? -24.754 -5.679 1.037 1.00 92.81 1251 PHE A CA 1
ATOM 9559 C C . PHE A 1 1251 ? -25.125 -4.626 2.086 1.00 92.81 1251 PHE A C 1
ATOM 9561 O O . PHE A 1 1251 ? -24.258 -3.880 2.535 1.00 92.81 1251 PHE A O 1
ATOM 9568 N N . VAL A 1 1252 ? -26.383 -4.606 2.542 1.00 91.94 1252 VAL A N 1
ATOM 9569 C CA . VAL A 1 1252 ? -26.819 -3.680 3.598 1.00 91.94 1252 VAL A CA 1
ATOM 9570 C C . VAL A 1 1252 ? -26.159 -4.018 4.940 1.00 91.94 1252 VAL A C 1
ATOM 9572 O O . VAL A 1 1252 ? -25.691 -3.107 5.618 1.00 91.94 1252 VAL A O 1
ATOM 9575 N N . GLY A 1 1253 ? -26.056 -5.300 5.312 1.00 88.38 1253 GLY A N 1
ATOM 9576 C CA . GLY A 1 1253 ? -25.353 -5.721 6.533 1.00 88.38 1253 GLY A CA 1
ATOM 9577 C C . GLY A 1 1253 ? -23.875 -5.332 6.529 1.00 88.38 1253 GLY A C 1
ATOM 9578 O O . GLY A 1 1253 ? -23.369 -4.778 7.501 1.00 88.38 1253 GLY A O 1
ATOM 9579 N N . LEU A 1 1254 ? -23.205 -5.527 5.395 1.00 88.81 1254 LEU A N 1
ATOM 9580 C CA . LEU A 1 1254 ? -21.819 -5.135 5.172 1.00 88.81 1254 LEU A CA 1
ATOM 9581 C C . LEU A 1 1254 ? -21.627 -3.609 5.226 1.00 88.81 1254 LEU A C 1
ATOM 9583 O O . LEU A 1 1254 ? -20.660 -3.148 5.828 1.00 88.81 1254 LEU A O 1
ATOM 9587 N N . LEU A 1 1255 ? -22.540 -2.819 4.647 1.00 90.50 1255 LEU A N 1
ATOM 9588 C CA . LEU A 1 1255 ? -22.521 -1.353 4.759 1.00 90.50 1255 LEU A CA 1
ATOM 9589 C C . LEU A 1 1255 ? -22.665 -0.899 6.215 1.00 90.50 1255 LEU A C 1
ATOM 9591 O O . LEU A 1 1255 ? -21.912 -0.039 6.669 1.00 90.50 1255 LEU A O 1
ATOM 9595 N N . VAL A 1 1256 ? -23.605 -1.492 6.955 1.00 87.62 1256 VAL A N 1
ATOM 9596 C CA . VAL A 1 1256 ? -23.819 -1.194 8.376 1.00 87.62 1256 VAL A CA 1
ATOM 9597 C C . VAL A 1 1256 ? -22.583 -1.557 9.198 1.00 87.62 1256 VAL A C 1
ATOM 9599 O O . VAL A 1 1256 ? -22.184 -0.779 10.059 1.00 87.62 1256 VAL A O 1
ATOM 9602 N N . ASP A 1 1257 ? -21.938 -2.690 8.951 1.00 82.19 1257 ASP A N 1
ATOM 9603 C CA . ASP A 1 1257 ? -20.787 -3.097 9.759 1.00 82.19 1257 ASP A CA 1
ATOM 9604 C C . ASP A 1 1257 ? -19.493 -2.368 9.405 1.00 82.19 1257 ASP A C 1
ATOM 9606 O O . ASP A 1 1257 ? -18.738 -1.999 10.305 1.00 82.19 1257 ASP A O 1
ATOM 9610 N N . PHE A 1 1258 ? -19.223 -2.177 8.112 1.00 84.56 1258 PHE A N 1
ATOM 9611 C CA . PHE A 1 1258 ? -17.898 -1.787 7.635 1.00 84.56 1258 PHE A CA 1
ATOM 9612 C C . PHE A 1 1258 ? -17.813 -0.367 7.085 1.00 84.56 1258 PHE A C 1
ATOM 9614 O O . PHE A 1 1258 ? -16.747 0.226 7.178 1.00 84.56 1258 PHE A O 1
ATOM 9621 N N . ALA A 1 1259 ? -18.893 0.195 6.539 1.00 88.12 1259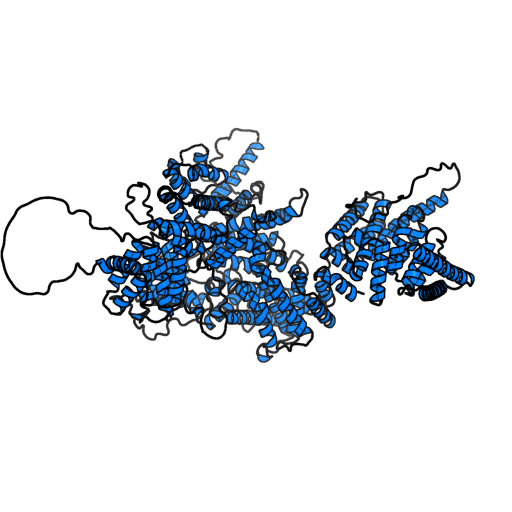 ALA A N 1
ATOM 9622 C CA . ALA A 1 1259 ? -18.894 1.544 5.962 1.00 88.12 1259 ALA A CA 1
ATOM 9623 C C . ALA A 1 1259 ? -20.059 2.408 6.492 1.00 88.12 1259 ALA A C 1
ATOM 9625 O O . ALA A 1 1259 ? -20.839 2.969 5.716 1.00 88.12 1259 ALA A O 1
ATOM 9626 N N . PRO A 1 1260 ? -20.213 2.535 7.824 1.00 86.31 1260 PRO A N 1
ATOM 9627 C CA . PRO A 1 1260 ? -21.378 3.185 8.415 1.00 86.31 1260 PRO A CA 1
ATOM 9628 C C . PRO A 1 1260 ? -21.481 4.679 8.114 1.00 86.31 1260 PRO A C 1
ATOM 9630 O O . PRO A 1 1260 ? -22.581 5.222 8.144 1.00 86.31 1260 PRO A O 1
ATOM 9633 N N . THR A 1 1261 ? -20.362 5.336 7.807 1.00 85.38 1261 THR A N 1
ATOM 9634 C CA . THR A 1 1261 ? -20.296 6.761 7.447 1.00 85.38 1261 THR A CA 1
ATOM 9635 C C . THR A 1 1261 ? -20.919 7.062 6.086 1.00 85.38 1261 THR A C 1
ATOM 9637 O O . THR A 1 1261 ? -21.231 8.214 5.809 1.00 85.38 1261 THR A O 1
ATOM 9640 N N . TRP A 1 1262 ? -21.140 6.049 5.241 1.00 89.44 1262 TRP A N 1
ATOM 9641 C CA . TRP A 1 1262 ? -21.792 6.227 3.942 1.00 89.44 1262 TRP A CA 1
ATOM 9642 C C . TRP A 1 1262 ? -23.314 6.334 4.078 1.00 89.44 1262 TRP A C 1
ATOM 9644 O O . TRP A 1 1262 ? -23.972 6.935 3.234 1.00 89.44 1262 TRP A O 1
ATOM 9654 N N . ILE A 1 1263 ? -23.889 5.755 5.137 1.00 90.50 1263 ILE A N 1
ATOM 9655 C CA . ILE A 1 1263 ? -25.342 5.675 5.340 1.00 90.50 1263 ILE A CA 1
ATOM 9656 C C . ILE A 1 1263 ? -25.974 7.068 5.544 1.00 90.50 1263 ILE A C 1
ATOM 9658 O O . ILE A 1 1263 ? -26.988 7.329 4.895 1.00 90.50 1263 ILE A O 1
ATOM 9662 N N . PRO A 1 1264 ? -25.398 7.995 6.343 1.00 86.12 1264 PRO A N 1
ATOM 9663 C CA . PRO A 1 1264 ? -25.911 9.364 6.470 1.00 86.12 1264 PRO A CA 1
ATOM 9664 C C . PRO A 1 1264 ? -25.943 10.171 5.162 1.00 86.12 1264 PRO A C 1
ATOM 9666 O O . PRO A 1 1264 ? -26.669 11.160 5.077 1.00 86.12 1264 PRO A O 1
ATOM 9669 N N . GLU A 1 1265 ? -25.156 9.786 4.150 1.00 84.44 1265 GLU A N 1
ATOM 9670 C CA . GLU A 1 1265 ? -25.083 10.489 2.859 1.00 84.44 1265 GLU A CA 1
ATOM 9671 C C . GLU A 1 1265 ? -26.263 10.152 1.934 1.00 84.44 1265 GLU A C 1
ATOM 9673 O O . GLU A 1 1265 ? -26.556 10.894 0.990 1.00 84.44 1265 GLU A O 1
ATOM 9678 N N . VAL A 1 1266 ? -26.939 9.033 2.203 1.00 89.56 1266 VAL A N 1
ATOM 9679 C CA . VAL A 1 1266 ? -28.066 8.507 1.429 1.00 89.56 1266 VAL A CA 1
ATOM 9680 C C . VAL A 1 1266 ? -29.341 9.250 1.812 1.00 89.56 1266 VAL A C 1
ATOM 9682 O O . VAL A 1 1266 ? -29.562 9.595 2.975 1.00 89.56 1266 VAL A O 1
ATOM 9685 N N . LYS A 1 1267 ? -30.235 9.480 0.846 1.00 91.62 1267 LYS A N 1
ATOM 9686 C CA . LYS A 1 1267 ? -31.523 10.121 1.138 1.00 91.62 1267 LYS A CA 1
ATOM 9687 C C . LYS A 1 1267 ? -32.310 9.305 2.167 1.00 91.62 1267 LYS A C 1
ATOM 9689 O O . LYS A 1 1267 ? -32.514 8.101 2.005 1.00 91.62 1267 LYS A O 1
ATOM 9694 N N . LEU A 1 1268 ? -32.846 9.985 3.185 1.00 90.19 1268 LEU A N 1
ATOM 9695 C CA . LEU A 1 1268 ? -33.650 9.357 4.241 1.00 90.19 1268 LEU A CA 1
ATOM 9696 C C . LEU A 1 1268 ? -34.839 8.559 3.680 1.00 90.19 1268 LEU A C 1
ATOM 9698 O O . LEU A 1 1268 ? -35.176 7.503 4.208 1.00 90.19 1268 LEU A O 1
ATOM 9702 N N . GLU A 1 1269 ? -35.464 9.031 2.598 1.00 92.19 1269 GLU A N 1
ATOM 9703 C CA . GLU A 1 1269 ? -36.548 8.309 1.923 1.00 92.19 1269 GLU A CA 1
ATOM 9704 C C . GLU A 1 1269 ? -36.094 6.940 1.405 1.00 92.19 1269 GLU A C 1
ATOM 9706 O O . GLU A 1 1269 ? -36.783 5.946 1.623 1.00 92.19 1269 GLU A O 1
ATOM 9711 N N . THR A 1 1270 ? -34.917 6.860 0.783 1.00 93.12 1270 THR A N 1
ATOM 9712 C CA . THR A 1 1270 ? -34.328 5.600 0.312 1.00 93.12 1270 THR A CA 1
ATOM 9713 C C . THR A 1 1270 ? -34.076 4.649 1.482 1.00 93.12 1270 THR A C 1
ATOM 9715 O O . THR A 1 1270 ? -34.459 3.480 1.416 1.00 93.12 1270 THR A O 1
ATOM 9718 N N . LEU A 1 1271 ? -33.530 5.153 2.597 1.00 93.81 1271 LEU A N 1
ATOM 9719 C CA . LEU A 1 1271 ? -33.308 4.357 3.811 1.00 93.81 1271 LEU A CA 1
ATOM 9720 C C . LEU A 1 1271 ? -34.620 3.825 4.407 1.00 93.81 1271 LEU A C 1
ATOM 9722 O O . LEU A 1 1271 ? -34.694 2.650 4.760 1.00 93.81 1271 LEU A O 1
ATOM 9726 N N . LYS A 1 1272 ? -35.680 4.647 4.457 1.00 93.00 1272 LYS A N 1
ATOM 9727 C CA . LYS A 1 1272 ? -37.026 4.229 4.895 1.00 93.00 1272 LYS A CA 1
ATOM 9728 C C . LYS A 1 1272 ? -37.582 3.104 4.027 1.00 93.00 1272 LYS A C 1
ATOM 9730 O O . LYS A 1 1272 ? -38.108 2.123 4.554 1.00 93.00 1272 LYS A O 1
ATOM 9735 N N . LYS A 1 1273 ? -37.455 3.229 2.701 1.00 93.25 1273 LYS A N 1
ATOM 9736 C CA . LYS A 1 1273 ? -37.914 2.208 1.749 1.00 93.25 1273 LYS A CA 1
ATOM 9737 C C . LYS A 1 1273 ? -37.175 0.885 1.967 1.00 93.25 1273 LYS A C 1
ATOM 9739 O O . LYS A 1 1273 ? -37.832 -0.146 2.104 1.00 93.25 1273 LYS A O 1
ATOM 9744 N N . LEU A 1 1274 ? -35.847 0.918 2.091 1.00 93.19 1274 LEU A N 1
ATOM 9745 C CA . LEU A 1 1274 ? -35.027 -0.267 2.369 1.00 93.19 1274 LEU A CA 1
ATOM 9746 C C . LEU A 1 1274 ? -35.376 -0.913 3.712 1.00 93.19 1274 LEU A C 1
ATOM 9748 O O . LEU A 1 1274 ? -35.623 -2.116 3.762 1.00 93.19 1274 LEU A O 1
ATOM 9752 N N . ALA A 1 1275 ? -35.462 -0.120 4.784 1.00 92.12 1275 ALA A N 1
ATOM 9753 C CA . ALA A 1 1275 ? -35.813 -0.613 6.113 1.00 92.12 1275 ALA A CA 1
ATOM 9754 C C . ALA A 1 1275 ? -37.198 -1.279 6.122 1.00 92.12 1275 ALA A C 1
ATOM 9756 O O . ALA A 1 1275 ? -37.343 -2.378 6.652 1.00 92.12 1275 ALA A O 1
ATOM 9757 N N . SER A 1 1276 ? -38.190 -0.683 5.447 1.00 91.62 1276 SER A N 1
ATOM 9758 C CA . SER A 1 1276 ? -39.523 -1.284 5.301 1.00 91.62 1276 SER A CA 1
ATOM 9759 C C . SER A 1 1276 ? -39.487 -2.618 4.543 1.00 91.62 1276 SER A C 1
ATOM 9761 O O . SER A 1 1276 ? -40.197 -3.558 4.900 1.00 91.62 1276 SER A O 1
ATOM 9763 N N . GLY A 1 1277 ? -38.635 -2.733 3.518 1.00 90.69 1277 GLY A N 1
ATOM 9764 C CA . GLY A 1 1277 ? -38.447 -3.964 2.755 1.00 90.69 1277 GLY A CA 1
ATOM 9765 C C . GLY A 1 1277 ? -37.766 -5.064 3.574 1.00 90.69 1277 GLY A C 1
ATOM 9766 O O . GLY A 1 1277 ? -38.214 -6.207 3.560 1.00 90.69 1277 GLY A O 1
ATOM 9767 N N . LEU A 1 1278 ? -36.731 -4.716 4.343 1.00 90.25 1278 LEU A N 1
ATOM 9768 C CA . LEU A 1 1278 ? -36.047 -5.640 5.253 1.00 90.25 1278 LEU A CA 1
ATOM 9769 C C . LEU A 1 1278 ? -36.974 -6.113 6.376 1.00 90.25 1278 LEU A C 1
ATOM 9771 O O . LEU A 1 1278 ? -36.968 -7.292 6.729 1.00 90.25 1278 LEU A O 1
ATOM 9775 N N . TRP A 1 1279 ? -37.836 -5.224 6.872 1.00 87.50 1279 TRP A N 1
ATOM 9776 C CA . TRP A 1 1279 ? -38.866 -5.566 7.847 1.00 87.50 1279 TRP A CA 1
ATOM 9777 C C . TRP A 1 1279 ? -39.858 -6.596 7.298 1.00 87.50 1279 TRP A C 1
ATOM 9779 O O . TRP A 1 1279 ? -40.151 -7.590 7.962 1.00 87.50 1279 TRP A O 1
ATOM 9789 N N . LYS A 1 1280 ? -40.316 -6.421 6.049 1.00 89.00 1280 LYS A N 1
ATOM 9790 C CA . LYS A 1 1280 ? -41.165 -7.403 5.345 1.00 89.00 1280 LYS A CA 1
ATOM 9791 C C . LYS A 1 1280 ? -40.477 -8.758 5.154 1.00 89.00 1280 LYS A C 1
ATOM 9793 O O . LYS A 1 1280 ? -41.156 -9.767 5.004 1.00 89.00 1280 LYS A O 1
ATOM 9798 N N . TRP A 1 1281 ? -39.146 -8.798 5.153 1.00 86.75 1281 TRP A N 1
ATOM 9799 C CA . TRP A 1 1281 ? -38.358 -10.031 5.083 1.00 86.75 1281 TRP A CA 1
ATOM 9800 C C . TRP A 1 1281 ? -37.985 -10.610 6.455 1.00 86.75 1281 TRP A C 1
ATOM 9802 O O . TRP A 1 1281 ? -37.241 -11.590 6.499 1.00 86.75 1281 TRP A O 1
ATOM 9812 N N . HIS A 1 1282 ? -38.523 -10.056 7.548 1.00 86.00 1282 HIS A N 1
ATOM 9813 C CA . HIS A 1 1282 ? -38.228 -10.427 8.937 1.00 86.00 1282 HIS A CA 1
ATOM 9814 C C . HIS A 1 1282 ? -36.769 -10.191 9.370 1.00 86.00 1282 HIS A C 1
ATOM 9816 O O . HIS A 1 1282 ? -36.306 -10.786 10.339 1.00 86.00 1282 HIS A O 1
ATOM 9822 N N . GLU A 1 1283 ? -36.052 -9.283 8.701 1.00 84.62 1283 GLU A N 1
ATOM 9823 C CA . GLU A 1 1283 ? -34.704 -8.838 9.087 1.00 84.62 1283 GLU A CA 1
ATOM 9824 C C . GLU A 1 1283 ? -34.777 -7.509 9.866 1.00 84.62 1283 GLU A C 1
ATOM 9826 O O . GLU A 1 1283 ? -34.161 -6.502 9.504 1.00 84.62 1283 GLU A O 1
ATOM 9831 N N . CYS A 1 1284 ? -35.580 -7.494 10.936 1.00 85.44 1284 CYS A N 1
ATOM 9832 C CA . CYS A 1 1284 ? -35.880 -6.295 11.729 1.00 85.44 1284 CYS A CA 1
ATOM 9833 C C . CYS A 1 1284 ? -34.626 -5.675 12.371 1.00 85.44 1284 CYS A C 1
ATOM 9835 O O . CYS A 1 1284 ? -34.478 -4.455 12.356 1.00 85.44 1284 CYS A O 1
ATOM 9837 N N . ASP A 1 1285 ? -33.692 -6.492 12.871 1.00 82.12 1285 ASP A N 1
ATOM 9838 C CA . ASP A 1 1285 ? -32.455 -6.010 13.507 1.00 82.12 1285 ASP A CA 1
ATOM 9839 C C . ASP A 1 1285 ? -31.548 -5.261 12.516 1.00 82.12 1285 ASP A C 1
ATOM 9841 O O . ASP A 1 1285 ? -30.928 -4.251 12.868 1.00 82.12 1285 ASP A O 1
ATOM 9845 N N . LEU A 1 1286 ? -31.490 -5.728 11.261 1.00 85.94 1286 LEU A N 1
ATOM 9846 C CA . LEU A 1 1286 ? -30.748 -5.060 10.193 1.00 85.94 1286 LEU A CA 1
ATOM 9847 C C . LEU A 1 1286 ? -31.453 -3.771 9.756 1.00 85.94 1286 LEU A C 1
ATOM 9849 O O . LEU A 1 1286 ? -30.793 -2.748 9.588 1.00 85.94 1286 LEU A O 1
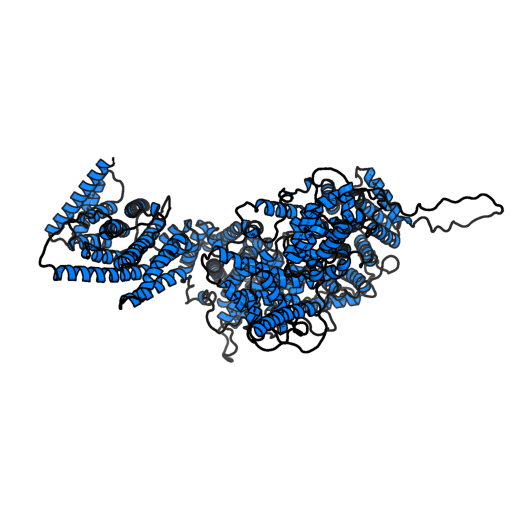ATOM 9853 N N . ALA A 1 1287 ? -32.784 -3.800 9.620 1.00 89.50 1287 ALA A N 1
ATOM 9854 C CA . ALA A 1 1287 ? -33.584 -2.619 9.297 1.00 89.50 1287 ALA A CA 1
ATOM 9855 C C . ALA A 1 1287 ? -33.398 -1.502 10.339 1.00 89.50 1287 ALA A C 1
ATOM 9857 O O . ALA A 1 1287 ? -33.146 -0.352 9.977 1.00 89.50 1287 ALA A O 1
ATOM 9858 N N . LEU A 1 1288 ? -33.456 -1.852 11.630 1.00 87.25 1288 LEU A N 1
ATOM 9859 C CA . LEU A 1 1288 ? -33.202 -0.920 12.728 1.00 87.25 1288 LEU A CA 1
ATOM 9860 C C . LEU A 1 1288 ? -31.768 -0.399 12.690 1.00 87.25 1288 LEU A C 1
ATOM 9862 O O . LEU A 1 1288 ? -31.560 0.803 12.782 1.00 87.25 1288 LEU A O 1
ATOM 9866 N N . SER A 1 1289 ? -30.779 -1.270 12.486 1.00 86.25 1289 SER A N 1
ATOM 9867 C CA . SER A 1 1289 ? -29.370 -0.856 12.473 1.00 86.25 1289 SER A CA 1
ATOM 9868 C C . SER A 1 1289 ? -29.013 0.043 11.288 1.00 86.25 1289 SER A C 1
ATOM 9870 O O . SER A 1 1289 ? -28.181 0.938 11.440 1.00 86.25 1289 SER A O 1
ATOM 9872 N N . LEU A 1 1290 ? -29.667 -0.145 10.136 1.00 89.56 1290 LEU A N 1
ATOM 9873 C CA . LEU A 1 1290 ? -29.578 0.761 8.991 1.00 89.56 1290 LEU A CA 1
ATOM 9874 C C . LEU A 1 1290 ? -30.104 2.157 9.356 1.00 89.56 1290 LEU A C 1
ATOM 9876 O O . LEU A 1 1290 ? -29.423 3.152 9.119 1.00 89.56 1290 LEU A O 1
ATOM 9880 N N . LEU A 1 1291 ? -31.290 2.237 9.968 1.00 90.00 1291 LEU A N 1
ATOM 9881 C CA . LEU A 1 1291 ? -31.897 3.514 10.352 1.00 90.00 1291 LEU A CA 1
ATOM 9882 C C . LEU A 1 1291 ? -31.164 4.190 11.523 1.00 90.00 1291 LEU A C 1
ATOM 9884 O O . LEU A 1 1291 ? -30.987 5.405 11.496 1.00 90.00 1291 LEU A O 1
ATOM 9888 N N . GLU A 1 1292 ? -30.656 3.426 12.499 1.00 87.00 1292 GLU A N 1
ATOM 9889 C CA . GLU A 1 1292 ? -29.813 3.926 13.601 1.00 87.00 1292 GLU A CA 1
ATOM 9890 C C . GLU A 1 1292 ? -28.551 4.651 13.087 1.00 87.00 1292 GLU A C 1
ATOM 9892 O O . GLU A 1 1292 ? -27.960 5.453 13.812 1.00 87.00 1292 GLU A O 1
ATOM 9897 N N . ARG A 1 1293 ? -28.116 4.347 11.856 1.00 85.88 1293 ARG A N 1
ATOM 9898 C CA . ARG A 1 1293 ? -26.948 4.931 11.176 1.00 85.88 1293 ARG A CA 1
ATOM 9899 C C . ARG A 1 1293 ? -27.317 5.987 10.127 1.00 85.88 1293 ARG A C 1
ATOM 9901 O O . ARG A 1 1293 ? -26.421 6.540 9.507 1.00 85.88 1293 ARG A O 1
ATOM 9908 N N . GLY A 1 1294 ? -28.601 6.305 9.943 1.00 83.81 1294 GLY A N 1
ATOM 9909 C CA . GLY A 1 1294 ? -29.091 7.294 8.969 1.00 83.81 1294 GLY A CA 1
ATOM 9910 C C . GLY A 1 1294 ? -28.870 8.766 9.349 1.00 83.81 1294 GLY A C 1
ATOM 9911 O O . GLY A 1 1294 ? -29.403 9.651 8.681 1.00 83.81 1294 GLY A O 1
ATOM 9912 N N . GLY A 1 1295 ? -28.121 9.040 10.420 1.00 82.00 1295 GLY A N 1
ATOM 9913 C CA . GLY A 1 1295 ? -27.883 10.384 10.946 1.00 82.00 1295 GLY A CA 1
ATOM 9914 C C . GLY A 1 1295 ? -29.060 10.952 11.760 1.00 82.00 1295 GLY A C 1
ATOM 9915 O O . GLY A 1 1295 ? -30.095 10.297 11.921 1.00 82.00 1295 GLY A O 1
ATOM 9916 N N . PRO A 1 1296 ? -28.952 12.206 12.241 1.00 77.94 1296 PRO A N 1
ATOM 9917 C CA . PRO A 1 1296 ? -29.921 12.803 13.169 1.00 77.94 1296 PRO A CA 1
ATOM 9918 C C . PRO A 1 1296 ? -31.344 12.882 12.595 1.00 77.94 1296 PRO A C 1
ATOM 9920 O O . PRO A 1 1296 ? -32.328 12.712 13.309 1.00 77.94 1296 PRO A O 1
ATOM 9923 N N . LYS A 1 1297 ? -31.480 13.037 11.271 1.00 79.19 1297 LYS A N 1
ATOM 9924 C CA . LYS A 1 1297 ? -32.784 13.064 10.585 1.00 79.19 1297 LYS A CA 1
ATOM 9925 C C . LYS A 1 1297 ? -33.538 11.727 10.653 1.00 79.19 1297 LYS A C 1
ATOM 9927 O O . LYS A 1 1297 ? -34.755 11.714 10.481 1.00 79.19 1297 LYS A O 1
ATOM 9932 N N . ALA A 1 1298 ? -32.844 10.609 10.876 1.00 84.12 1298 ALA A N 1
ATOM 9933 C CA . ALA A 1 1298 ? -33.451 9.282 10.956 1.00 84.12 1298 ALA A CA 1
ATOM 9934 C C . ALA A 1 1298 ? -33.982 8.939 12.358 1.00 84.12 1298 ALA A C 1
ATOM 9936 O O . ALA A 1 1298 ? -34.788 8.017 12.478 1.00 84.12 1298 ALA A O 1
ATOM 9937 N N . ILE A 1 1299 ? -33.593 9.691 13.399 1.00 81.19 1299 ILE A N 1
ATOM 9938 C CA . ILE A 1 1299 ? -33.922 9.409 14.807 1.00 81.19 1299 ILE A CA 1
ATOM 9939 C C . ILE A 1 1299 ? -35.430 9.227 15.011 1.00 81.19 1299 ILE A C 1
ATOM 9941 O O . ILE A 1 1299 ? -35.859 8.188 15.513 1.00 81.19 1299 ILE A O 1
ATOM 9945 N N . SER A 1 1300 ? -36.240 10.178 14.538 1.00 80.25 1300 SER A N 1
ATOM 9946 C CA . SER A 1 1300 ? -37.705 10.086 14.611 1.00 80.25 1300 SER A CA 1
ATOM 9947 C C . SER A 1 1300 ? -38.263 8.830 13.965 1.00 80.25 1300 SER A C 1
ATOM 9949 O O . SER A 1 1300 ? -39.153 8.189 14.508 1.00 80.25 1300 SER A O 1
ATOM 9951 N N . THR A 1 1301 ? -37.701 8.445 12.820 1.00 83.88 1301 THR A N 1
ATOM 9952 C CA . THR A 1 1301 ? -38.152 7.253 12.100 1.00 83.88 1301 THR A CA 1
ATOM 9953 C C . THR A 1 1301 ? -37.845 5.994 12.903 1.00 83.88 1301 THR A C 1
ATOM 9955 O O . THR A 1 1301 ? -38.681 5.108 12.977 1.00 83.88 1301 THR A O 1
ATOM 9958 N N . VAL A 1 1302 ? -36.675 5.908 13.541 1.00 83.69 1302 VAL A N 1
ATOM 9959 C CA . VAL A 1 1302 ? -36.333 4.754 14.387 1.00 83.69 1302 VAL A CA 1
ATOM 9960 C C . VAL A 1 1302 ? -37.295 4.645 15.566 1.00 83.69 1302 VAL A C 1
ATOM 9962 O O . VAL A 1 1302 ? -37.790 3.556 15.842 1.00 83.69 1302 VAL A O 1
ATOM 9965 N N . VAL A 1 1303 ? -37.596 5.765 16.229 1.00 80.62 1303 VAL A N 1
ATOM 9966 C CA . VAL A 1 1303 ? -38.546 5.786 17.349 1.00 80.62 1303 VAL A CA 1
ATOM 9967 C C . VAL A 1 1303 ? -39.940 5.356 16.887 1.00 80.62 1303 VAL A C 1
ATOM 9969 O O . VAL A 1 1303 ? -40.545 4.513 17.536 1.00 80.62 1303 VAL A O 1
ATOM 9972 N N . GLU A 1 1304 ? -40.412 5.835 15.735 1.00 79.00 1304 GLU A N 1
ATOM 9973 C CA . GLU A 1 1304 ? -41.694 5.421 15.140 1.00 79.00 1304 GLU A CA 1
ATOM 9974 C C . GLU A 1 1304 ? -41.764 3.940 14.734 1.00 79.00 1304 GLU A C 1
ATOM 9976 O O . GLU A 1 1304 ? -42.858 3.401 14.648 1.00 79.00 1304 GLU A O 1
ATOM 9981 N N . TYR A 1 1305 ? -40.635 3.279 14.457 1.00 77.81 1305 TYR A N 1
ATOM 9982 C CA . TYR A 1 1305 ? -40.599 1.834 14.176 1.00 77.81 1305 TYR A CA 1
ATOM 9983 C C . TYR A 1 1305 ? -40.558 0.972 15.451 1.00 77.81 1305 TYR A C 1
ATOM 9985 O O . TYR A 1 1305 ? -40.835 -0.226 15.385 1.00 77.81 1305 TYR A O 1
ATOM 9993 N N . ILE A 1 1306 ? -40.147 1.549 16.585 1.00 78.75 1306 ILE A N 1
ATOM 9994 C CA . ILE A 1 1306 ? -40.017 0.855 17.878 1.00 78.75 1306 ILE A CA 1
ATOM 9995 C C . ILE A 1 1306 ? -41.286 1.000 18.721 1.00 78.75 1306 ILE A C 1
ATOM 9997 O O . ILE A 1 1306 ? -41.629 0.070 19.457 1.00 78.75 1306 ILE A O 1
ATOM 10001 N N . LEU A 1 1307 ? -41.918 2.175 18.655 1.00 73.12 1307 LEU A N 1
ATOM 10002 C CA . LEU A 1 1307 ? -43.190 2.501 19.303 1.00 73.12 1307 LEU A CA 1
ATOM 10003 C C . LEU A 1 1307 ? -44.369 1.973 18.488 1.00 73.12 1307 LEU A C 1
ATOM 10005 O O . LEU A 1 1307 ? -45.310 1.452 19.130 1.00 73.12 1307 LEU A O 1
#

Organism: Oryza sativa subsp. japonica (NCBI:txid39947)